Protein AF-A0A671FWG1-F1 (afdb_monomer_lite)

Organism: Rhinolophus ferrumequinum (NCBI:txid59479)

pLDDT: mean 94.03, std 15.93, range [24.78, 98.94]

InterPro domains:
  IPR006076 FAD dependent oxidoreductase [PF01266] (52-251)
  IPR006076 FAD dependent oxidoreductase [PF01266] (254-331)
  IPR006222 GCVT, N-terminal domain [PF01571] (396-667)
  IPR013977 Aminomethyltransferase, C-terminal domain [PF08669] (687-765)
  IPR027266 Aminomethyltransferase superfamily [G3DSA:3.30.1360.120] (391-651)
  IPR028896 Aminomethyltransferase-like [PTHR43757] (268-769)
  IPR029043 Glycine cleavage T-protein/YgfZ, C-terminal [SSF101790] (686-771)
  IPR032503 FAD dependent oxidoreductase, central domain [PF16350] (334-386)
  IPR036188 FAD/NAD(P)-binding domain superfamily [G3DSA:3.50.50.60] (45-146)
  IPR036188 FAD/NAD(P)-binding domain superfamily [G3DSA:3.50.50.60] (150-260)
  IPR036188 FAD/NAD(P)-binding domain superfamily [G3DSA:3.50.50.60] (279-376)
  IPR036188 FAD/NAD(P)-binding domain superfamily [SSF51905] (52-357)

Foldseek 3Di:
DDDDDDDDDDDDDDDDDDDDDDDDDDDDDDDDDDDPPVVPPPLPDDAQAAQEEEEAQFLQSLLLLLQLLVVPGARAEYAHQADHNLAQLQQDPFFQACDDLDACVNVLSVLLLVVLVCLCVQQVFDFAFDWLWDKDFDLDVLVLLLLLVSCLLPQPDPFDKDKAALVVVCVSPVQFDSPRTGIIIIGGRGTGTRSVSSSVSSNSSSVVSHYRYDPSWHFPDWDADPVQWIWTDTPVGIHIYNAYEYPDEDDSDWDPFDVPVCVVVVVVVCNGRVVSVVDDDPDGTRHDAFAFLQQAAAFADAFPHGRYTYGYHHPPCSSNNNSSSNQNSCCVVQVHGPFDDLVNHNVLADPQCDPQSGVQSRVVNVVCVDPRDFPPDDDDTSPQTPLEFPCCVVPVVFADFGDGSNYTFGAFGDDPPFDRDDDGDLWDDRCQVRLLVLLCCQAPFKAKGWPLLKWKKKKAFDCLLVLDCQQWQFHQDDAQFKDWTFGAALLQAGAAIWIWHRHDVRIIMIIGGNSCRSVVVRVSVVSCVVVVPGMDMDGCSSFKIKMKMHHPCSLVLQVVFFPDDPDCVRQPQRGWDWTGGVNFTWIWGQDDLLLGGIIITIHTSNCVVVNVVSSCVSRVVRVYYYGGPQSSQLSNQLQVHDHEVFLGHRNDHCVQSVNVVRGDLPDPHPHRNSVSVVVDVVVDDFKHKFKKWFADDTHEFAWSGFKADPHGGFWIWRGKDQNSVVRTIMTIIIGTPVQRDFQRWIWTSRSNDTIIMTTHPPNNDHRPVRVVVVVVVVVVVVD

Secondary structure (DSSP, 8-state):
-------------------------------------TTTSSSSPPPSEEEEEEE--SHHHHHHHHHHHHTT-SSEEEE-SSSTTTTTTTT---EE-S--SSSTHHHHHHHHHHHHHHHHHHHS-----B-S-EEEEE-SHHHHHHHHHHHHTTTTSS---EEE-HHHHHHH-TTS-GGG--EEEEETT-EE--HHHHHHHHHHHHHHTT-EEESS----EEEE-TTS-EEEEETTEEEEEEEEEE---S-SSPPPP--GGGHHHHHHHHHHSGGGGGPPP-----------TTS--EEEEPTTSTTEEEEE--TTHHHHHHHHHHHHHHHHHHSS-SS--GGG-GGG--TT--HHHHHHHHHHHHHTTTS---TT----TT-S-S---THHHHHTTTEEEEEETTEEEEEEEPPTTS--S----SS--TTHHHHHHHHHHHHHS-EEEE-TTSEEEEEESTTHHHHHHHHBSSPPPPTTEEEEEEEE-TTS-EEEEEEEEEEETTEEEEEE-GGGHHHHHHHHHHHHHHTT---EEEE-TTTEEEEEEESTTHHHHHHTT-SS--STTTS-TTBEEEEEETTEEEEEE---TTSSSEEEEEEEGGGHHHHHHHHHHHTGGGT-EE--HHHHHHHHHHTT---BTTTBSTT--TTTTT-TTT--TTSSS--TTHHHHHHHHHH--SEEEEEEEE--SS----S--EEEETTEEEEEEEEEEEETTTTEEEEEEEEEGGG-STT-EEEEEETTEEEEEEEEPSPSS--HHHHHHHHHHHHHTT-

Structure (mmCIF, N/CA/C/O backbone):
data_AF-A0A671FWG1-F1
#
_entry.id   AF-A0A671FWG1-F1
#
loop_
_atom_site.group_PDB
_atom_site.id
_atom_site.type_symbol
_atom_site.label_atom_id
_atom_site.label_alt_id
_atom_site.label_comp_id
_atom_site.label_asym_id
_atom_site.label_entity_id
_atom_site.label_seq_id
_atom_site.pdbx_PDB_ins_code
_atom_site.Cartn_x
_atom_site.Cartn_y
_atom_site.Cartn_z
_atom_site.occupancy
_atom_site.B_iso_or_equiv
_atom_site.auth_seq_id
_atom_site.auth_comp_id
_atom_site.auth_asym_id
_atom_site.auth_atom_id
_atom_site.pdbx_PDB_model_num
ATOM 1 N N . MET A 1 1 ? 52.563 37.081 -1.778 1.00 32.50 1 MET A N 1
ATOM 2 C CA . MET A 1 1 ? 53.332 37.822 -2.803 1.00 32.50 1 MET A CA 1
ATOM 3 C C . MET A 1 1 ? 52.577 37.741 -4.121 1.00 32.50 1 MET A C 1
ATOM 5 O O . MET A 1 1 ? 51.928 36.740 -4.376 1.00 32.50 1 MET A O 1
ATOM 9 N N . LEU A 1 2 ? 52.582 38.846 -4.861 1.00 27.58 2 LEU A N 1
ATOM 10 C CA . LEU A 1 2 ? 51.766 39.193 -6.030 1.00 27.58 2 LEU A CA 1
ATOM 11 C C . LEU A 1 2 ? 51.843 38.240 -7.249 1.00 27.58 2 LEU A C 1
ATOM 13 O O . LEU A 1 2 ? 52.952 37.905 -7.637 1.00 27.58 2 LEU A O 1
ATOM 17 N N . ARG A 1 3 ? 50.669 38.040 -7.902 1.00 24.78 3 ARG A N 1
ATOM 18 C CA . ARG A 1 3 ? 50.365 38.122 -9.370 1.00 24.78 3 ARG A CA 1
ATOM 19 C C . ARG A 1 3 ? 51.097 37.139 -10.318 1.00 24.78 3 ARG A C 1
ATOM 21 O O . ARG A 1 3 ? 52.240 36.815 -10.084 1.00 24.78 3 ARG A O 1
ATOM 28 N N . LEU A 1 4 ? 50.597 36.645 -11.458 1.00 28.91 4 LEU A N 1
ATOM 29 C CA . LEU A 1 4 ? 49.496 36.882 -12.417 1.00 28.91 4 LEU A CA 1
ATOM 30 C C . LEU A 1 4 ? 49.437 35.577 -13.269 1.00 28.91 4 LEU A C 1
ATOM 32 O O . LEU A 1 4 ? 50.477 34.979 -13.509 1.00 28.91 4 LEU A O 1
ATOM 36 N N . GLY A 1 5 ? 48.277 35.036 -13.653 1.00 27.02 5 GLY A N 1
ATOM 37 C CA . GLY A 1 5 ? 47.693 35.245 -14.990 1.00 27.02 5 GLY A CA 1
ATOM 38 C C . GLY A 1 5 ? 48.083 34.165 -16.025 1.00 27.02 5 GLY A C 1
ATOM 39 O O . GLY A 1 5 ? 49.162 34.235 -16.599 1.00 27.02 5 GLY A O 1
ATOM 40 N N . ALA A 1 6 ? 47.188 33.210 -16.319 1.00 27.92 6 ALA A N 1
ATOM 41 C CA . ALA A 1 6 ? 47.343 32.242 -17.415 1.00 27.92 6 ALA A CA 1
ATOM 42 C C . ALA A 1 6 ? 46.395 32.584 -18.582 1.00 27.92 6 ALA A C 1
ATOM 44 O O . ALA A 1 6 ? 45.171 32.558 -18.441 1.00 27.92 6 ALA A O 1
ATOM 45 N N . GLN A 1 7 ? 46.978 32.929 -19.733 1.00 27.88 7 GLN A N 1
ATOM 46 C CA . GLN A 1 7 ? 46.297 33.189 -21.003 1.00 27.88 7 GLN A CA 1
ATOM 47 C C . GLN A 1 7 ? 46.098 31.895 -21.807 1.00 27.88 7 GLN A C 1
ATOM 49 O O . GLN A 1 7 ? 47.001 31.072 -21.930 1.00 27.88 7 GLN A O 1
ATOM 54 N N . ARG A 1 8 ? 44.908 31.766 -22.408 1.00 26.94 8 ARG A N 1
ATOM 55 C CA . ARG A 1 8 ? 44.556 30.769 -23.431 1.00 26.94 8 ARG A CA 1
ATOM 56 C C . ARG A 1 8 ? 45.293 31.062 -24.742 1.00 26.94 8 ARG A C 1
ATOM 58 O O . ARG A 1 8 ? 45.239 32.193 -25.219 1.00 26.94 8 ARG A O 1
ATOM 65 N N . LEU A 1 9 ? 45.847 30.033 -25.385 1.00 28.62 9 LEU A N 1
ATOM 66 C CA . LEU A 1 9 ? 46.310 30.093 -26.776 1.00 28.62 9 LEU A CA 1
ATOM 67 C C . LEU A 1 9 ? 45.433 29.207 -27.672 1.00 28.62 9 LEU A C 1
ATOM 69 O O . LEU A 1 9 ? 45.286 28.009 -27.442 1.00 28.62 9 LEU A O 1
ATOM 73 N N . ARG A 1 10 ? 44.833 29.841 -28.689 1.00 28.81 10 ARG A N 1
ATOM 74 C CA . ARG A 1 10 ? 44.155 29.224 -29.839 1.00 28.81 10 ARG A CA 1
ATOM 75 C C . ARG A 1 10 ? 45.201 28.919 -30.916 1.00 28.81 10 ARG A C 1
ATOM 77 O O . ARG A 1 10 ? 46.004 29.792 -31.227 1.00 28.81 10 ARG A O 1
ATOM 84 N N . GLY A 1 11 ? 45.144 27.734 -31.522 1.00 25.72 11 GLY A N 1
ATOM 85 C CA . GLY A 1 11 ? 45.939 27.373 -32.700 1.00 25.72 11 GLY A CA 1
ATOM 86 C C . GLY A 1 11 ? 45.083 27.280 -33.967 1.00 25.72 11 GLY A C 1
ATOM 87 O O . GLY A 1 11 ? 43.998 26.705 -33.947 1.00 25.72 11 GLY A O 1
ATOM 88 N N . SER A 1 12 ? 45.566 27.863 -35.063 1.00 26.48 12 SER A N 1
ATOM 89 C CA . SER A 1 12 ? 45.169 27.662 -36.473 1.00 26.48 12 SER A CA 1
ATOM 90 C C . SER A 1 12 ? 46.218 28.375 -37.356 1.00 26.48 12 SER A C 1
ATOM 92 O O . SER A 1 12 ? 46.879 29.281 -36.855 1.00 26.48 12 SER A O 1
ATOM 94 N N . PRO A 1 13 ? 46.281 28.158 -38.682 1.00 37.28 13 PRO A N 1
ATOM 95 C CA . PRO A 1 13 ? 46.558 26.924 -39.429 1.00 37.28 13 PRO A CA 1
ATOM 96 C C . PRO A 1 13 ? 47.734 27.133 -40.429 1.00 37.28 13 PRO A C 1
ATOM 98 O O . PRO A 1 13 ? 48.120 28.266 -40.706 1.00 37.28 13 PRO A O 1
ATOM 101 N N . LEU A 1 14 ? 48.273 26.076 -41.054 1.00 27.78 14 LEU A N 1
ATOM 102 C CA . LEU A 1 14 ? 49.227 26.210 -42.176 1.00 27.78 14 LEU A CA 1
ATOM 103 C C . LEU A 1 14 ? 48.816 25.341 -43.384 1.00 27.78 14 LEU A C 1
ATOM 105 O O . LEU A 1 14 ? 48.599 24.140 -43.251 1.00 27.78 14 LEU A O 1
ATOM 109 N N . ARG A 1 15 ? 48.699 25.986 -44.560 1.00 30.08 15 ARG A N 1
ATOM 110 C CA . ARG A 1 15 ? 48.548 25.420 -45.926 1.00 30.08 15 ARG A CA 1
ATOM 111 C C . ARG A 1 15 ? 49.945 25.288 -46.568 1.00 30.08 15 ARG A C 1
ATOM 113 O O . ARG A 1 15 ? 50.741 26.197 -46.379 1.00 30.08 15 ARG A O 1
ATOM 120 N N . GLY A 1 16 ? 50.300 24.182 -47.240 1.00 27.27 16 GLY A N 1
ATOM 121 C CA . GLY A 1 16 ? 50.232 23.942 -48.710 1.00 27.27 16 GLY A CA 1
ATOM 122 C C . GLY A 1 16 ? 51.671 23.896 -49.291 1.00 27.27 16 GLY A C 1
ATOM 123 O O . GLY A 1 16 ? 52.507 24.622 -48.777 1.00 27.27 16 GLY A O 1
ATOM 124 N N . SER A 1 17 ? 52.121 23.112 -50.286 1.00 28.45 17 SER A N 1
ATOM 125 C CA . SER A 1 17 ? 51.541 22.347 -51.416 1.00 28.45 17 SER A CA 1
ATOM 126 C C . SER A 1 17 ? 52.666 21.418 -52.020 1.00 28.45 17 SER A C 1
ATOM 128 O O . SER A 1 17 ? 53.653 21.197 -51.326 1.00 28.45 17 SER A O 1
ATOM 130 N N . PRO A 1 18 ? 52.659 20.942 -53.295 1.00 42.25 18 PRO A N 1
ATOM 131 C CA . PRO A 1 18 ? 52.023 19.709 -53.806 1.00 42.25 18 PRO A CA 1
ATOM 132 C C . PRO A 1 18 ? 52.950 18.785 -54.661 1.00 42.25 18 PRO A C 1
ATOM 134 O O . PRO A 1 18 ? 53.963 19.235 -55.187 1.00 42.25 18 PRO A O 1
ATOM 137 N N . LEU A 1 19 ? 52.536 17.538 -54.954 1.00 28.11 19 LEU A N 1
ATOM 138 C CA . LEU A 1 19 ? 53.033 16.743 -56.103 1.00 28.11 19 LEU A CA 1
ATOM 139 C C . LEU A 1 19 ? 51.893 15.956 -56.799 1.00 28.11 19 LEU A C 1
ATOM 141 O O . LEU A 1 19 ? 50.887 15.622 -56.181 1.00 28.11 19 LEU A O 1
ATOM 145 N N . ARG A 1 20 ? 52.039 15.769 -58.122 1.00 31.14 20 ARG A N 1
ATOM 146 C CA . ARG A 1 20 ? 51.021 15.513 -59.175 1.00 31.14 20 ARG A CA 1
ATOM 147 C C . ARG A 1 20 ? 50.739 14.031 -59.527 1.00 31.14 20 ARG A C 1
ATOM 149 O O . ARG A 1 20 ? 51.661 13.230 -59.503 1.00 31.14 20 ARG A O 1
ATOM 156 N N . GLY A 1 21 ? 49.532 13.807 -60.094 1.00 27.22 21 GLY A N 1
ATOM 157 C CA . GLY A 1 21 ? 49.165 12.858 -61.188 1.00 27.22 21 GLY A CA 1
ATOM 158 C C . GLY A 1 21 ? 48.731 11.439 -60.775 1.00 27.22 21 GLY A C 1
ATOM 159 O O . GLY A 1 21 ? 49.380 10.863 -59.922 1.00 27.22 21 GLY A O 1
ATOM 160 N N . SER A 1 22 ? 47.716 10.740 -61.312 1.00 29.45 22 SER A N 1
ATOM 161 C CA . SER A 1 22 ? 46.635 10.912 -62.314 1.00 29.45 22 SER A CA 1
ATOM 162 C C . SER A 1 22 ? 45.631 9.730 -62.120 1.00 29.45 22 SER A C 1
ATOM 164 O O . SER A 1 22 ? 45.963 8.792 -61.397 1.00 29.45 22 SER A O 1
ATOM 166 N N . PRO A 1 23 ? 44.412 9.728 -62.710 1.00 37.12 23 PRO A N 1
ATOM 167 C CA . PRO A 1 23 ? 43.252 8.973 -62.210 1.00 37.12 23 PRO A CA 1
ATOM 168 C C . PRO A 1 23 ? 42.905 7.697 -63.006 1.00 37.12 23 PRO A C 1
ATOM 170 O O . PRO A 1 23 ? 42.986 7.678 -64.233 1.00 37.12 23 PRO A O 1
ATOM 173 N N . GLY A 1 24 ? 42.408 6.663 -62.317 1.00 27.03 24 GLY A N 1
ATOM 174 C CA . GLY A 1 24 ? 41.821 5.456 -62.914 1.00 27.03 24 GLY A CA 1
ATOM 175 C C . GLY A 1 24 ? 40.379 5.229 -62.445 1.00 27.03 24 GLY A C 1
ATOM 176 O O . GLY A 1 24 ? 40.141 4.964 -61.272 1.00 27.03 24 GLY A O 1
ATOM 177 N N . ARG A 1 25 ? 39.411 5.334 -63.367 1.00 32.31 25 ARG A N 1
ATOM 178 C CA . ARG A 1 25 ? 38.022 4.856 -63.198 1.00 32.31 25 ARG A CA 1
ATOM 179 C C . ARG A 1 25 ? 37.984 3.322 -63.198 1.00 32.31 25 ARG A C 1
ATOM 181 O O . ARG A 1 25 ? 38.739 2.717 -63.958 1.00 32.31 25 ARG A O 1
ATOM 188 N N . PRO A 1 26 ? 36.964 2.718 -62.567 1.00 32.28 26 PRO A N 1
ATOM 189 C CA . PRO A 1 26 ? 36.289 1.592 -63.203 1.00 32.28 26 PRO A CA 1
ATOM 190 C C . PRO A 1 26 ? 34.801 1.846 -63.461 1.00 32.28 26 PRO A C 1
ATOM 192 O O . PRO A 1 26 ? 34.149 2.696 -62.863 1.00 32.28 26 PRO A O 1
ATOM 195 N N . ARG A 1 27 ? 34.330 1.099 -64.455 1.00 28.30 27 ARG A N 1
ATOM 196 C CA . ARG A 1 27 ? 33.068 1.182 -65.186 1.00 28.30 27 ARG A CA 1
ATOM 197 C C . ARG A 1 27 ? 31.848 0.758 -64.366 1.00 28.30 27 ARG A C 1
ATOM 199 O O . ARG A 1 27 ? 31.920 -0.122 -63.518 1.00 28.30 27 ARG A O 1
ATOM 206 N N . SER A 1 28 ? 30.716 1.331 -64.761 1.00 29.72 28 SER A N 1
ATOM 207 C CA . SER A 1 28 ? 29.360 0.831 -64.551 1.00 29.72 28 SER A CA 1
ATOM 208 C C . SER A 1 28 ? 29.190 -0.612 -65.039 1.00 29.72 28 SER A C 1
ATOM 210 O O . SER A 1 28 ? 29.492 -0.901 -66.200 1.00 29.72 28 SER A O 1
ATOM 212 N N . VAL A 1 29 ? 28.609 -1.467 -64.198 1.00 30.55 29 VAL A N 1
ATOM 213 C CA . VAL A 1 29 ? 27.943 -2.701 -64.628 1.00 30.55 29 VAL A CA 1
ATOM 214 C C . VAL A 1 29 ? 26.536 -2.692 -64.043 1.00 30.55 29 VAL A C 1
ATOM 216 O O . VAL A 1 29 ? 26.338 -2.628 -62.833 1.00 30.55 29 VAL A O 1
ATOM 219 N N . SER A 1 30 ? 25.572 -2.675 -64.951 1.00 29.98 30 SER A N 1
ATOM 220 C CA . SER A 1 30 ? 24.143 -2.842 -64.737 1.00 29.98 30 SER A CA 1
ATOM 221 C C . SER A 1 30 ? 23.787 -4.305 -64.468 1.00 29.98 30 SER A C 1
ATOM 223 O O . SER A 1 30 ? 24.292 -5.182 -65.164 1.00 29.98 30 SER A O 1
ATOM 225 N N . GLY A 1 31 ? 22.817 -4.524 -63.578 1.00 28.70 31 GLY A N 1
ATOM 226 C CA . GLY A 1 31 ? 21.826 -5.595 -63.706 1.00 28.70 31 GLY A CA 1
ATOM 227 C C . GLY A 1 31 ? 22.206 -6.975 -63.168 1.00 28.70 31 GLY A C 1
ATOM 228 O O . GLY A 1 31 ? 22.786 -7.783 -63.881 1.00 28.70 31 GLY A O 1
ATOM 229 N N . CYS A 1 32 ? 21.740 -7.278 -61.956 1.00 27.09 32 CYS A N 1
ATOM 230 C CA . CYS A 1 32 ? 21.168 -8.583 -61.620 1.00 27.09 32 CYS A CA 1
ATOM 231 C C . CYS A 1 32 ? 20.040 -8.353 -60.608 1.00 27.09 32 CYS A C 1
ATOM 233 O O . CYS A 1 32 ? 20.265 -7.877 -59.496 1.00 27.09 32 CYS A O 1
ATOM 235 N N . GLU A 1 33 ? 18.822 -8.623 -61.062 1.00 31.56 33 GLU A N 1
ATOM 236 C CA . GLU A 1 33 ? 17.576 -8.555 -60.310 1.00 31.56 33 GLU A CA 1
ATOM 237 C C . GLU A 1 33 ? 17.505 -9.645 -59.229 1.00 31.56 33 GLU A C 1
ATOM 239 O O . GLU A 1 33 ? 17.920 -10.783 -59.436 1.00 31.56 33 GLU A O 1
ATOM 244 N N . GLY A 1 34 ? 16.920 -9.271 -58.090 1.00 32.44 34 GLY A N 1
ATOM 245 C CA . GLY A 1 34 ? 15.874 -10.038 -57.416 1.00 32.44 34 GLY A CA 1
ATOM 246 C C . GLY A 1 34 ? 16.157 -11.489 -57.028 1.00 32.44 34 GLY A C 1
ATOM 247 O O . GLY A 1 34 ? 15.792 -12.425 -57.734 1.00 32.44 34 GLY A O 1
ATOM 248 N N . LYS A 1 35 ? 16.587 -11.680 -55.780 1.00 29.11 35 LYS A N 1
ATOM 249 C CA . LYS A 1 35 ? 15.961 -12.694 -54.921 1.00 29.11 35 LYS A CA 1
ATOM 250 C C . LYS A 1 35 ? 15.473 -12.003 -53.658 1.00 29.11 35 LYS A C 1
ATOM 252 O O . LYS A 1 35 ? 16.204 -11.893 -52.677 1.00 29.11 35 LYS A O 1
ATOM 257 N N . ASP A 1 36 ? 14.241 -11.508 -53.726 1.00 35.56 36 ASP A N 1
ATOM 258 C CA . ASP A 1 36 ? 13.477 -11.111 -52.551 1.00 35.56 36 ASP A CA 1
ATOM 259 C C . ASP A 1 36 ? 13.400 -12.306 -51.605 1.00 35.56 36 ASP A C 1
ATOM 261 O O . ASP A 1 36 ? 12.866 -13.361 -51.947 1.00 35.56 36 ASP A O 1
ATOM 265 N N . ASN A 1 37 ? 13.973 -12.146 -50.417 1.00 33.09 37 ASN A N 1
ATOM 266 C CA . ASN A 1 37 ? 13.764 -13.061 -49.312 1.00 33.09 37 ASN A CA 1
ATOM 267 C C . ASN A 1 37 ? 12.416 -12.679 -48.666 1.00 33.09 37 ASN A C 1
ATOM 269 O O . ASN A 1 37 ? 12.342 -11.624 -48.025 1.00 33.09 37 ASN A O 1
ATOM 273 N N . PRO A 1 38 ? 11.339 -13.477 -48.812 1.00 35.44 38 PRO A N 1
ATOM 274 C CA . PRO A 1 38 ? 9.997 -13.076 -48.386 1.00 35.44 38 PRO A CA 1
ATOM 275 C C . PRO A 1 38 ? 9.856 -12.923 -46.862 1.00 35.44 38 PRO A C 1
ATOM 277 O O . PRO A 1 38 ? 8.860 -12.383 -46.390 1.00 35.44 38 PRO A O 1
ATOM 280 N N . HIS A 1 39 ? 10.854 -13.357 -46.086 1.00 36.25 39 HIS A N 1
ATOM 281 C CA . HIS A 1 39 ? 10.846 -13.267 -44.627 1.00 36.25 39 HIS A CA 1
ATOM 282 C C . HIS A 1 39 ? 11.370 -11.934 -44.061 1.00 36.25 39 HIS A C 1
ATOM 284 O O . HIS A 1 39 ? 11.046 -11.610 -42.925 1.00 36.25 39 HIS A O 1
ATOM 290 N N . LEU A 1 40 ? 12.107 -11.123 -44.834 1.00 37.28 40 LEU A N 1
ATOM 291 C CA . LEU A 1 40 ? 12.657 -9.835 -44.361 1.00 37.28 40 LEU A CA 1
ATOM 292 C C . LEU A 1 40 ? 11.721 -8.630 -44.597 1.00 37.28 40 LEU A C 1
ATOM 294 O O . LEU A 1 40 ? 11.914 -7.568 -44.004 1.00 37.28 40 LEU A O 1
ATOM 298 N N . SER A 1 41 ? 10.692 -8.764 -45.442 1.00 43.91 41 SER A N 1
ATOM 299 C CA . SER A 1 41 ? 9.839 -7.635 -45.858 1.00 43.91 41 SER A CA 1
ATOM 300 C C . SER A 1 41 ? 8.671 -7.332 -44.906 1.00 43.91 41 SER A C 1
ATOM 302 O O . SER A 1 41 ? 8.126 -6.227 -44.933 1.00 43.91 41 SER A O 1
ATOM 304 N N . ALA A 1 42 ? 8.292 -8.273 -44.034 1.00 49.06 42 ALA A N 1
ATOM 305 C CA . ALA A 1 42 ? 7.180 -8.092 -43.097 1.00 49.06 42 ALA A CA 1
ATOM 306 C C . ALA A 1 42 ? 7.577 -7.320 -41.821 1.00 49.06 42 ALA A C 1
ATOM 308 O O . ALA A 1 42 ? 6.769 -6.556 -41.297 1.00 49.06 42 ALA A O 1
ATOM 309 N N . GLU A 1 43 ? 8.822 -7.462 -41.348 1.00 48.25 43 GLU A N 1
ATOM 310 C CA . GLU A 1 43 ? 9.310 -6.842 -40.099 1.00 48.25 43 GLU A CA 1
ATOM 311 C C . GLU A 1 43 ? 9.535 -5.322 -40.201 1.00 48.25 43 GLU A C 1
ATOM 313 O O . GLU A 1 43 ? 9.639 -4.625 -39.192 1.00 48.25 43 GLU A O 1
ATOM 318 N N . THR A 1 44 ? 9.600 -4.770 -41.414 1.00 56.34 44 THR A N 1
ATOM 319 C CA . THR A 1 44 ? 9.916 -3.352 -41.652 1.00 56.34 44 THR A CA 1
ATOM 320 C C . THR A 1 44 ? 8.689 -2.472 -41.887 1.00 56.34 44 THR A C 1
ATOM 322 O O . THR A 1 44 ? 8.786 -1.248 -41.715 1.00 56.34 44 THR A O 1
ATOM 325 N N . ARG A 1 45 ? 7.532 -3.058 -42.227 1.00 72.62 45 ARG A N 1
ATOM 326 C CA . ARG A 1 45 ? 6.337 -2.312 -42.643 1.00 72.62 45 ARG A CA 1
ATOM 327 C C . ARG A 1 45 ? 5.666 -1.624 -41.451 1.00 72.62 45 ARG A C 1
ATOM 329 O O . ARG A 1 45 ? 5.349 -2.249 -40.444 1.00 72.62 45 ARG A O 1
ATOM 336 N N . TRP A 1 46 ? 5.466 -0.314 -41.577 1.00 88.00 46 TRP A N 1
ATOM 337 C CA . TRP A 1 46 ? 4.690 0.487 -40.631 1.00 88.00 46 TRP A CA 1
ATOM 338 C C . TRP A 1 46 ? 3.264 -0.062 -40.505 1.00 88.00 46 TRP A C 1
ATOM 340 O O . TRP A 1 46 ? 2.651 -0.403 -41.519 1.00 88.00 46 TRP A O 1
ATOM 350 N N . LYS A 1 47 ? 2.744 -0.126 -39.276 1.00 88.81 47 LYS A N 1
ATOM 351 C CA . LYS A 1 47 ? 1.338 -0.430 -39.000 1.00 88.81 47 LYS A CA 1
ATOM 352 C C . LYS A 1 47 ? 0.618 0.864 -38.642 1.00 88.81 47 LYS A C 1
ATOM 354 O O . LYS A 1 47 ? 1.072 1.598 -37.771 1.00 88.81 47 LYS A O 1
ATOM 359 N N . ASP A 1 48 ? -0.510 1.114 -39.291 1.00 93.00 48 ASP A N 1
ATOM 360 C CA . ASP A 1 48 ? -1.413 2.227 -38.990 1.00 93.00 48 ASP A CA 1
ATOM 361 C C . ASP A 1 48 ? -2.370 1.907 -37.825 1.00 93.00 48 ASP A C 1
ATOM 363 O O . ASP A 1 48 ? -3.017 2.809 -37.287 1.00 93.00 48 ASP A O 1
ATOM 367 N N . ARG A 1 49 ? -2.444 0.636 -37.400 1.00 96.69 49 ARG A N 1
ATOM 368 C CA . ARG A 1 49 ? -3.171 0.185 -36.205 1.00 96.69 49 ARG A CA 1
ATOM 369 C C . ARG A 1 49 ? -2.335 -0.733 -35.318 1.00 96.69 49 ARG A C 1
ATOM 371 O O . ARG A 1 49 ? -1.596 -1.581 -35.814 1.00 96.69 49 ARG A O 1
ATOM 378 N N . ALA A 1 50 ? -2.504 -0.581 -34.011 1.00 98.31 50 ALA A N 1
ATOM 379 C CA . ALA A 1 50 ? -1.867 -1.390 -32.985 1.00 98.31 50 ALA A CA 1
ATOM 380 C C . ALA A 1 50 ? -2.870 -1.750 -31.882 1.00 98.31 50 ALA A C 1
ATOM 382 O O . ALA A 1 50 ? -3.732 -0.949 -31.517 1.00 98.31 50 ALA A O 1
ATOM 383 N N . GLU A 1 51 ? -2.728 -2.939 -31.306 1.00 98.62 51 GLU A N 1
ATOM 384 C CA . GLU A 1 51 ? -3.472 -3.302 -30.098 1.00 98.62 51 GLU A CA 1
ATOM 385 C C . GLU A 1 51 ? -2.894 -2.545 -28.896 1.00 98.62 51 GLU A C 1
ATOM 387 O O . GLU A 1 51 ? -3.622 -1.930 -28.118 1.00 98.62 51 GLU A O 1
ATOM 392 N N . THR A 1 52 ? -1.565 -2.523 -28.786 1.00 98.88 52 THR A N 1
ATOM 393 C CA . THR A 1 52 ? -0.848 -1.812 -27.726 1.00 98.88 52 THR A CA 1
ATOM 394 C C . THR A 1 52 ? 0.372 -1.114 -28.303 1.00 98.88 52 THR A C 1
ATOM 396 O O . THR A 1 52 ? 1.212 -1.761 -28.931 1.00 98.88 52 THR A O 1
ATOM 399 N N . VAL A 1 53 ? 0.493 0.190 -28.043 1.00 98.88 53 VAL A N 1
ATOM 400 C CA . VAL A 1 53 ? 1.726 0.947 -28.301 1.00 98.88 53 VAL A CA 1
ATOM 401 C C . VAL A 1 53 ? 2.503 1.135 -27.007 1.00 98.88 53 VAL A C 1
ATOM 403 O O . VAL A 1 53 ? 1.961 1.632 -26.025 1.00 98.88 53 VAL A O 1
ATOM 406 N N . ILE A 1 54 ? 3.781 0.773 -27.008 1.00 98.94 54 ILE A N 1
ATOM 407 C CA . ILE A 1 54 ? 4.702 0.961 -25.883 1.00 98.94 54 ILE A CA 1
ATOM 408 C C . ILE A 1 54 ? 5.694 2.059 -26.258 1.00 98.94 54 ILE A C 1
ATOM 410 O O . ILE A 1 54 ? 6.347 1.981 -27.298 1.00 98.94 54 ILE A O 1
ATOM 414 N N . ILE A 1 55 ? 5.807 3.086 -25.422 1.00 98.81 55 ILE A N 1
ATOM 415 C CA . ILE A 1 55 ? 6.648 4.259 -25.668 1.00 98.81 55 ILE A CA 1
ATOM 416 C C . ILE A 1 55 ? 7.916 4.128 -24.823 1.00 98.81 55 ILE A C 1
ATOM 418 O O . ILE A 1 55 ? 7.853 4.289 -23.606 1.00 98.81 55 ILE A O 1
ATOM 422 N N . GLY A 1 56 ? 9.053 3.852 -25.467 1.00 98.44 56 GLY A N 1
ATOM 423 C CA . GLY A 1 56 ? 10.367 3.715 -24.829 1.00 98.44 56 GLY A CA 1
ATOM 424 C C . GLY A 1 56 ? 11.001 2.331 -25.012 1.00 98.44 56 GLY A C 1
ATOM 425 O O . GLY A 1 56 ? 10.434 1.309 -24.635 1.00 98.44 56 GLY A O 1
ATOM 426 N N . GLY A 1 57 ? 12.217 2.305 -25.560 1.00 98.38 57 GLY A N 1
ATOM 427 C CA . GLY A 1 57 ? 13.014 1.108 -25.857 1.00 98.38 57 GLY A CA 1
ATOM 428 C C . GLY A 1 57 ? 14.061 0.753 -24.801 1.00 98.38 57 GLY A C 1
ATOM 429 O O . GLY A 1 57 ? 15.055 0.099 -25.120 1.00 98.38 57 GLY A O 1
ATOM 430 N N . GLY A 1 58 ? 13.882 1.200 -23.556 1.00 98.56 58 GLY A N 1
ATOM 431 C CA . GLY A 1 58 ? 14.660 0.700 -22.417 1.00 98.56 58 GLY A CA 1
ATOM 432 C C . GLY A 1 58 ? 14.257 -0.729 -22.028 1.00 98.56 58 GLY A C 1
ATOM 433 O O . GLY A 1 58 ? 13.258 -1.257 -22.523 1.00 98.56 58 GLY A O 1
ATOM 434 N N . CYS A 1 59 ? 14.997 -1.344 -21.100 1.00 98.69 59 CYS A N 1
ATOM 435 C CA . CYS A 1 59 ? 14.755 -2.731 -20.668 1.00 98.69 59 CYS A CA 1
ATOM 436 C C . CYS A 1 59 ? 13.300 -3.006 -20.239 1.00 98.69 59 CYS A C 1
ATOM 438 O O . CYS A 1 59 ? 12.753 -4.056 -20.565 1.00 98.69 59 CYS A O 1
ATOM 440 N N . VAL A 1 60 ? 12.640 -2.054 -19.570 1.00 98.81 60 VAL A N 1
ATOM 441 C CA . VAL A 1 60 ? 11.247 -2.193 -19.111 1.00 98.81 60 VAL A CA 1
ATOM 442 C C . VAL A 1 60 ? 10.258 -2.237 -20.279 1.00 98.81 60 VAL A C 1
ATOM 444 O O . VAL A 1 60 ? 9.428 -3.143 -20.344 1.00 98.81 60 VAL A O 1
ATOM 447 N N . GLY A 1 61 ? 10.349 -1.290 -21.219 1.00 98.81 61 GLY A N 1
ATOM 448 C CA . GLY A 1 61 ? 9.448 -1.242 -22.375 1.00 98.81 61 GLY A CA 1
ATOM 449 C C . GLY A 1 61 ? 9.600 -2.475 -23.266 1.00 98.81 61 GLY A C 1
ATOM 450 O O . GLY A 1 61 ? 8.609 -3.076 -23.683 1.00 98.81 61 GLY A O 1
ATOM 451 N N . VAL A 1 62 ? 10.842 -2.919 -23.479 1.00 98.94 62 VAL A N 1
ATOM 452 C CA . VAL A 1 62 ? 11.132 -4.144 -24.236 1.00 98.94 62 VAL A CA 1
ATOM 453 C C . VAL A 1 62 ? 10.652 -5.395 -23.489 1.00 98.94 62 VAL A C 1
ATOM 455 O O . VAL A 1 62 ? 10.080 -6.286 -24.115 1.00 98.94 62 VAL A O 1
ATOM 458 N N . SER A 1 63 ? 10.806 -5.453 -22.162 1.00 98.94 63 SER A N 1
ATOM 459 C CA . SER A 1 63 ? 10.277 -6.551 -21.340 1.00 98.94 63 SER A CA 1
ATOM 460 C C . SER A 1 63 ? 8.757 -6.677 -21.457 1.00 98.94 63 SER A C 1
ATOM 462 O O . SER A 1 63 ? 8.234 -7.781 -21.618 1.00 98.94 63 SER A O 1
ATOM 464 N N . LEU A 1 64 ? 8.027 -5.559 -21.428 1.00 98.94 64 LEU A N 1
ATOM 465 C CA . LEU A 1 64 ? 6.578 -5.576 -21.616 1.00 98.94 64 LEU A CA 1
ATOM 466 C C . LEU A 1 64 ? 6.189 -6.050 -23.021 1.00 98.94 64 LEU A C 1
ATOM 468 O O . LEU A 1 64 ? 5.285 -6.873 -23.159 1.00 98.94 64 LEU A O 1
ATOM 472 N N . ALA A 1 65 ? 6.884 -5.569 -24.058 1.00 98.94 65 ALA A N 1
ATOM 473 C CA . ALA A 1 65 ? 6.645 -6.001 -25.435 1.00 98.94 65 ALA A CA 1
ATOM 474 C C . ALA A 1 65 ? 6.849 -7.515 -25.593 1.00 98.94 65 ALA A C 1
ATOM 476 O O . ALA A 1 65 ? 6.018 -8.191 -26.201 1.00 98.94 65 ALA A O 1
ATOM 477 N N . TYR A 1 66 ? 7.925 -8.042 -25.000 1.00 98.94 66 TYR A N 1
ATOM 478 C CA . TYR A 1 66 ? 8.219 -9.471 -24.947 1.00 98.94 66 TYR A CA 1
ATOM 479 C C . TYR A 1 66 ? 7.080 -10.256 -24.287 1.00 98.94 66 TYR A C 1
ATOM 481 O O . TYR A 1 66 ? 6.578 -11.204 -24.888 1.00 98.94 66 TYR A O 1
ATOM 489 N N . HIS A 1 67 ? 6.628 -9.852 -23.096 1.00 98.94 67 HIS A N 1
ATOM 490 C CA . HIS A 1 67 ? 5.598 -10.589 -22.362 1.00 98.94 67 HIS A CA 1
ATOM 491 C C . HIS A 1 67 ? 4.229 -10.544 -23.044 1.00 98.94 67 HIS A C 1
ATOM 493 O O . HIS A 1 67 ? 3.601 -11.593 -23.184 1.00 98.94 67 HIS A O 1
ATOM 499 N N . LEU A 1 68 ? 3.793 -9.375 -23.530 1.00 98.88 68 LEU A N 1
ATOM 500 C CA . LEU A 1 68 ? 2.515 -9.241 -24.236 1.00 98.88 68 LEU A CA 1
ATOM 501 C C . LEU A 1 68 ? 2.486 -10.110 -25.498 1.00 98.88 68 LEU A C 1
ATOM 503 O O . LEU A 1 68 ? 1.536 -10.865 -25.711 1.00 98.88 68 LEU A O 1
ATOM 507 N N . ALA A 1 69 ? 3.541 -10.042 -26.317 1.00 98.81 69 ALA A N 1
ATOM 508 C CA . ALA A 1 69 ? 3.625 -10.828 -27.543 1.00 98.81 69 ALA A CA 1
ATOM 509 C C . ALA A 1 69 ? 3.738 -12.332 -27.248 1.00 98.81 69 ALA A C 1
ATOM 511 O O . ALA A 1 69 ? 3.031 -13.131 -27.862 1.00 98.81 69 ALA A O 1
ATOM 512 N N . LYS A 1 70 ? 4.557 -12.728 -26.261 1.00 98.75 70 LYS A N 1
ATOM 513 C CA . LYS A 1 70 ? 4.691 -14.129 -25.821 1.00 98.75 70 LYS A CA 1
ATOM 514 C C . LYS A 1 70 ? 3.374 -14.702 -25.296 1.00 98.75 70 LYS A C 1
ATOM 516 O O . LYS A 1 70 ? 3.080 -15.870 -25.534 1.00 98.75 70 LYS A O 1
ATOM 521 N N . ALA A 1 71 ? 2.564 -13.883 -24.628 1.00 98.62 71 ALA A N 1
ATOM 522 C CA . ALA A 1 71 ? 1.224 -14.247 -24.173 1.00 98.62 71 ALA A CA 1
ATOM 523 C C . ALA A 1 71 ? 0.167 -14.245 -25.300 1.00 98.62 71 ALA A C 1
ATOM 525 O O . ALA A 1 71 ? -0.996 -14.563 -25.057 1.00 98.62 71 ALA A O 1
ATOM 526 N N . GLY A 1 72 ? 0.560 -13.928 -26.538 1.00 98.50 72 GLY A N 1
ATOM 527 C CA . GLY A 1 72 ? -0.276 -14.048 -27.730 1.00 98.50 72 GLY A CA 1
ATOM 528 C C . GLY A 1 72 ? -0.968 -12.760 -28.175 1.00 98.50 72 GLY A C 1
ATOM 529 O O . GLY A 1 72 ? -1.720 -12.809 -29.153 1.00 98.50 72 GLY A O 1
ATOM 530 N N . MET A 1 73 ? -0.713 -11.614 -27.527 1.00 98.69 73 MET A N 1
ATOM 531 C CA . MET A 1 73 ? -1.242 -10.328 -27.990 1.00 98.69 73 MET A CA 1
ATOM 532 C C . MET A 1 73 ? -0.718 -10.024 -29.397 1.00 98.69 73 MET A C 1
ATOM 534 O O . MET A 1 73 ? 0.489 -9.994 -29.641 1.00 98.69 73 MET A O 1
ATOM 538 N N . LYS A 1 74 ? -1.636 -9.788 -30.335 1.00 97.62 74 LYS A N 1
ATOM 539 C CA . LYS A 1 74 ? -1.300 -9.353 -31.694 1.00 97.62 74 LYS A CA 1
ATOM 540 C C . LYS A 1 74 ? -1.057 -7.851 -31.726 1.00 97.62 74 LYS A C 1
ATOM 542 O O . LYS A 1 74 ? -1.499 -7.128 -30.847 1.00 97.62 74 LYS A O 1
ATOM 547 N N . ASP A 1 75 ? -0.335 -7.398 -32.747 1.00 97.62 75 ASP A N 1
ATOM 548 C CA . ASP A 1 75 ? -0.158 -5.972 -33.045 1.00 97.62 75 ASP A CA 1
ATOM 549 C C . ASP A 1 75 ? 0.391 -5.136 -31.875 1.00 97.62 75 ASP A C 1
ATOM 551 O O . ASP A 1 75 ? 0.012 -3.981 -31.681 1.00 97.62 75 ASP A O 1
ATOM 555 N N . VAL A 1 76 ? 1.327 -5.721 -31.120 1.00 98.75 76 VAL A N 1
ATOM 556 C CA . VAL A 1 76 ? 2.169 -5.002 -30.156 1.00 98.75 76 VAL A CA 1
ATOM 557 C C . VAL A 1 76 ? 3.205 -4.192 -30.930 1.00 98.75 76 VAL A C 1
ATOM 559 O O . VAL A 1 76 ? 3.983 -4.756 -31.705 1.00 98.75 76 VAL A O 1
ATOM 562 N N . VAL A 1 77 ? 3.228 -2.877 -30.721 1.00 98.75 77 VAL A N 1
ATOM 563 C CA . VAL A 1 77 ? 4.186 -1.966 -31.357 1.00 98.75 77 VAL A CA 1
ATOM 564 C C . VAL A 1 77 ? 4.959 -1.210 -30.284 1.00 98.75 77 VAL A C 1
ATOM 566 O O . VAL A 1 77 ? 4.369 -0.560 -29.431 1.00 98.75 77 VAL A O 1
ATOM 569 N N . LEU A 1 78 ? 6.286 -1.266 -30.329 1.00 98.81 78 LEU A N 1
ATOM 570 C CA . LEU A 1 78 ? 7.156 -0.453 -29.484 1.00 98.81 78 LEU A CA 1
ATOM 571 C C . LEU A 1 78 ? 7.776 0.662 -30.322 1.00 98.81 78 LEU A C 1
ATOM 573 O O . LEU A 1 78 ? 8.347 0.406 -31.384 1.00 98.81 78 LEU A O 1
ATOM 577 N N . LEU A 1 79 ? 7.684 1.888 -29.816 1.00 98.69 79 LEU A N 1
ATOM 578 C CA . LEU A 1 79 ? 8.236 3.092 -30.419 1.00 98.69 79 LEU A CA 1
ATOM 579 C C . LEU A 1 79 ? 9.365 3.626 -29.541 1.00 98.69 79 LEU A C 1
ATOM 581 O O . LEU A 1 79 ? 9.147 3.986 -28.383 1.00 98.69 79 LEU A O 1
ATOM 585 N N . GLU A 1 80 ? 10.572 3.679 -30.095 1.00 98.44 80 GLU A N 1
ATOM 586 C CA . GLU A 1 80 ? 11.752 4.203 -29.408 1.00 98.44 80 GLU A CA 1
ATOM 587 C C . GLU A 1 80 ? 12.312 5.420 -30.147 1.00 98.44 80 GLU A C 1
ATOM 589 O O . GLU A 1 80 ? 12.454 5.427 -31.370 1.00 98.44 80 GLU A O 1
ATOM 594 N N . LYS A 1 81 ? 12.636 6.469 -29.384 1.00 97.88 81 LYS A N 1
ATOM 595 C CA . LYS A 1 81 ? 13.102 7.764 -29.889 1.00 97.88 81 LYS A CA 1
ATOM 596 C C . LYS A 1 81 ? 14.353 7.652 -30.757 1.00 97.88 81 LYS A C 1
ATOM 598 O O . LYS A 1 81 ? 14.436 8.347 -31.767 1.00 97.88 81 LYS A O 1
ATOM 603 N N . SER A 1 82 ? 15.317 6.829 -30.360 1.00 96.88 82 SER A N 1
ATOM 604 C CA . SER A 1 82 ? 16.613 6.713 -31.029 1.00 96.88 82 SER A CA 1
ATOM 605 C C . SER A 1 82 ? 16.992 5.264 -31.310 1.00 96.88 82 SER A C 1
ATOM 607 O O . SER A 1 82 ? 16.888 4.810 -32.444 1.00 96.88 82 SER A O 1
ATOM 609 N N . GLU A 1 83 ? 17.399 4.542 -30.277 1.00 97.62 83 GLU A N 1
ATOM 610 C CA . GLU A 1 83 ? 17.841 3.155 -30.309 1.00 97.62 83 GLU A CA 1
ATOM 611 C C . GLU A 1 83 ? 17.493 2.507 -28.967 1.00 97.62 83 GLU A C 1
ATOM 613 O O . GLU A 1 83 ? 17.283 3.193 -27.962 1.00 97.62 83 GLU A O 1
ATOM 618 N N . LEU A 1 84 ? 17.412 1.181 -28.940 1.00 98.44 84 LEU A N 1
ATOM 619 C CA . LEU A 1 84 ? 17.144 0.461 -27.699 1.00 98.44 84 LEU A CA 1
ATOM 620 C C . LEU A 1 84 ? 18.243 0.745 -26.668 1.00 98.44 84 LEU A C 1
ATOM 622 O O . LEU A 1 84 ? 19.388 0.998 -27.030 1.00 98.44 84 LEU A O 1
ATOM 626 N N . THR A 1 85 ? 17.904 0.670 -25.381 1.00 98.06 85 THR A N 1
ATOM 627 C CA . THR A 1 85 ? 18.793 0.925 -24.225 1.00 98.06 85 THR A CA 1
ATOM 628 C C . THR A 1 85 ? 19.245 2.372 -24.010 1.00 98.06 85 THR A C 1
ATOM 630 O O . THR A 1 85 ? 19.740 2.667 -22.924 1.00 98.06 85 THR A O 1
ATOM 633 N N . ALA A 1 86 ? 19.011 3.280 -24.964 1.00 96.19 86 ALA A N 1
ATOM 634 C CA . ALA A 1 86 ? 19.581 4.631 -24.997 1.00 96.19 86 ALA A CA 1
ATOM 635 C C . ALA A 1 86 ? 19.288 5.534 -23.783 1.00 96.19 86 ALA A C 1
ATOM 637 O O . ALA A 1 86 ? 19.945 6.558 -23.636 1.00 96.19 86 ALA A O 1
ATOM 638 N N . GLY A 1 87 ? 18.305 5.199 -22.943 1.00 95.56 87 GLY A N 1
ATOM 639 C CA . GLY A 1 87 ? 18.066 5.874 -21.660 1.00 95.56 87 GLY A CA 1
ATOM 640 C C . GLY A 1 87 ? 19.003 5.382 -20.548 1.00 95.56 87 GLY A C 1
ATOM 641 O O . GLY A 1 87 ? 20.143 5.009 -20.794 1.00 95.56 87 GLY A O 1
ATOM 642 N N . SER A 1 88 ? 18.499 5.266 -19.317 1.00 96.12 88 SER A N 1
ATOM 643 C CA . SER A 1 88 ? 19.287 4.769 -18.173 1.00 96.12 88 SER A CA 1
ATOM 644 C C . SER A 1 88 ? 19.801 3.327 -18.287 1.00 96.12 88 SER A C 1
ATOM 646 O O . SER A 1 88 ? 20.655 2.906 -17.516 1.00 96.12 88 SER A O 1
ATOM 648 N N . THR A 1 89 ? 19.258 2.530 -19.211 1.00 97.94 89 THR A N 1
ATOM 649 C CA . THR A 1 89 ? 19.537 1.088 -19.273 1.00 97.94 89 THR A CA 1
ATOM 650 C C . THR A 1 89 ? 20.997 0.792 -19.616 1.00 97.94 89 THR A C 1
ATOM 652 O O . THR A 1 89 ? 21.594 -0.041 -18.946 1.00 97.94 89 THR A O 1
ATOM 655 N N . TRP A 1 90 ? 21.585 1.458 -20.616 1.00 96.56 90 TRP A N 1
ATOM 656 C CA . TRP A 1 90 ? 22.912 1.087 -21.133 1.00 96.56 90 TRP A CA 1
ATOM 657 C C . TRP A 1 90 ? 24.058 1.268 -20.127 1.00 96.56 90 TRP A C 1
ATOM 659 O O . TRP A 1 90 ? 25.051 0.555 -20.209 1.00 96.56 90 TRP A O 1
ATOM 669 N N . HIS A 1 91 ? 23.935 2.216 -19.193 1.00 95.56 91 HIS A N 1
ATOM 670 C CA . HIS A 1 91 ? 24.992 2.548 -18.231 1.00 95.56 91 HIS A CA 1
ATOM 671 C C . HIS A 1 91 ? 24.738 1.983 -16.829 1.00 95.56 91 HIS A C 1
ATOM 673 O O . HIS A 1 91 ? 25.461 2.316 -15.889 1.00 95.56 91 HIS A O 1
ATOM 679 N N . ALA A 1 92 ? 23.692 1.171 -16.655 1.00 96.50 92 ALA A N 1
ATOM 680 C CA . ALA A 1 92 ? 23.394 0.571 -15.365 1.00 96.50 92 ALA A CA 1
ATOM 681 C C . ALA A 1 92 ? 24.498 -0.420 -14.953 1.00 96.50 92 ALA A C 1
ATOM 683 O O . ALA A 1 92 ? 25.029 -1.159 -15.775 1.00 96.50 92 ALA A O 1
ATOM 684 N N . ALA A 1 93 ? 24.789 -0.498 -13.652 1.00 97.62 93 ALA A N 1
ATOM 685 C CA . ALA A 1 93 ? 25.764 -1.453 -13.113 1.00 97.62 93 ALA A CA 1
ATOM 686 C C . ALA A 1 93 ? 25.301 -2.925 -13.188 1.00 97.62 93 ALA A C 1
ATOM 688 O O . ALA A 1 93 ? 26.088 -3.833 -12.945 1.00 97.62 93 ALA A O 1
ATOM 689 N N . GLY A 1 94 ? 24.020 -3.171 -13.492 1.00 98.06 94 GLY A N 1
ATOM 690 C CA . GLY A 1 94 ? 23.511 -4.515 -13.768 1.00 98.06 94 GLY A CA 1
ATOM 691 C C . GLY A 1 94 ? 23.179 -5.378 -12.549 1.00 98.06 94 GLY A C 1
ATOM 692 O O . GLY A 1 94 ? 22.848 -6.547 -12.725 1.00 98.06 94 GLY A O 1
ATOM 693 N N . LEU A 1 95 ? 23.237 -4.848 -11.322 1.00 98.81 95 LEU A N 1
ATOM 694 C CA . LEU A 1 95 ? 22.931 -5.627 -10.114 1.00 98.81 95 LEU A CA 1
ATOM 695 C C . LEU A 1 95 ? 21.482 -6.142 -10.131 1.00 98.81 95 LEU A C 1
ATOM 697 O O . LEU A 1 95 ? 20.529 -5.395 -10.359 1.00 98.81 95 LEU A O 1
ATOM 701 N N . THR A 1 96 ? 21.337 -7.435 -9.863 1.00 98.69 96 THR A N 1
ATOM 702 C CA . THR A 1 96 ? 20.088 -8.194 -9.896 1.00 98.69 96 THR A CA 1
ATOM 703 C C . THR A 1 96 ? 20.051 -9.165 -8.723 1.00 98.69 96 THR A C 1
ATOM 705 O O . THR A 1 96 ? 20.576 -10.267 -8.806 1.00 98.69 96 THR A O 1
ATOM 708 N N . THR A 1 97 ? 19.431 -8.747 -7.617 1.00 98.88 97 THR A N 1
ATOM 709 C CA . THR A 1 97 ? 19.315 -9.555 -6.393 1.00 98.88 97 THR A CA 1
ATOM 710 C C . THR A 1 97 ? 17.882 -10.014 -6.141 1.00 98.88 97 THR A C 1
ATOM 712 O O . THR A 1 97 ? 16.941 -9.277 -6.432 1.00 98.88 97 THR A O 1
ATOM 715 N N . TYR A 1 98 ? 17.692 -11.198 -5.556 1.00 98.88 98 TYR A N 1
ATOM 716 C CA . TYR A 1 98 ? 16.400 -11.639 -5.026 1.00 98.88 98 TYR A CA 1
ATOM 717 C C . TYR A 1 98 ? 15.938 -10.801 -3.826 1.00 98.88 98 TYR A C 1
ATOM 719 O O . TYR A 1 98 ? 14.742 -10.775 -3.522 1.00 98.88 98 TYR A O 1
ATOM 727 N N . PHE A 1 99 ? 16.863 -10.129 -3.131 1.00 98.88 99 PHE A N 1
ATOM 728 C CA . PHE A 1 99 ? 16.537 -9.314 -1.970 1.00 98.88 99 PHE A CA 1
ATOM 729 C C . PHE A 1 99 ? 15.657 -8.121 -2.351 1.00 98.88 99 PHE A C 1
ATOM 731 O O . PHE A 1 99 ? 15.987 -7.326 -3.231 1.00 98.88 99 PHE A O 1
ATOM 738 N N . HIS A 1 100 ? 14.586 -7.933 -1.586 1.00 98.81 100 HIS A N 1
ATOM 739 C CA . HIS A 1 100 ? 13.837 -6.685 -1.530 1.00 98.81 100 HIS A CA 1
ATOM 740 C C . HIS A 1 100 ? 13.311 -6.480 -0.094 1.00 98.81 100 HIS A C 1
ATOM 742 O O . HIS A 1 100 ? 12.850 -7.459 0.507 1.00 98.81 100 HIS A O 1
ATOM 748 N N . PRO A 1 101 ? 13.354 -5.256 0.480 1.00 98.50 101 PRO A N 1
ATOM 749 C CA . PRO A 1 101 ? 12.922 -5.007 1.866 1.00 98.50 101 PRO A CA 1
ATOM 750 C C . PRO A 1 101 ? 11.392 -5.034 2.060 1.00 98.50 101 PRO A C 1
ATOM 752 O O . PRO A 1 101 ? 10.894 -5.317 3.153 1.00 98.50 101 PRO A O 1
ATOM 755 N N . GLY A 1 102 ? 10.637 -4.732 0.999 1.00 98.06 102 GLY A N 1
ATOM 756 C CA . GLY A 1 102 ? 9.176 -4.871 0.928 1.00 98.06 102 GLY A CA 1
ATOM 757 C C . GLY A 1 102 ? 8.704 -6.329 0.823 1.00 98.06 102 GLY A C 1
ATOM 758 O O . GLY A 1 102 ? 9.489 -7.251 1.027 1.00 98.06 102 GLY A O 1
ATOM 759 N N . ILE A 1 103 ? 7.425 -6.529 0.490 1.00 98.75 103 ILE A N 1
ATOM 760 C CA . ILE A 1 103 ? 6.768 -7.849 0.478 1.00 98.75 103 ILE A CA 1
ATOM 761 C C . ILE A 1 103 ? 6.593 -8.367 -0.953 1.00 98.75 103 ILE A C 1
ATOM 763 O O . ILE A 1 103 ? 7.449 -9.109 -1.434 1.00 98.75 103 ILE A O 1
ATOM 767 N N . ASN A 1 104 ? 5.570 -7.917 -1.685 1.00 98.69 104 ASN A N 1
ATOM 768 C CA . ASN A 1 104 ? 5.242 -8.481 -2.999 1.00 98.69 104 ASN A CA 1
ATOM 769 C C . ASN A 1 104 ? 6.253 -8.109 -4.095 1.00 98.69 104 ASN A C 1
ATOM 771 O O . ASN A 1 104 ? 6.420 -8.847 -5.066 1.00 98.69 104 ASN A O 1
ATOM 775 N N . LEU A 1 105 ? 7.054 -7.059 -3.903 1.00 98.75 105 LEU A N 1
ATOM 776 C CA . LEU A 1 105 ? 8.223 -6.785 -4.749 1.00 98.75 105 LEU A CA 1
ATOM 777 C C . LEU A 1 105 ? 9.285 -7.903 -4.729 1.00 98.75 105 LEU A C 1
ATOM 779 O O . LEU A 1 105 ? 9.992 -8.070 -5.724 1.00 98.75 105 LEU A O 1
ATOM 783 N N . LYS A 1 106 ? 9.345 -8.751 -3.686 1.00 98.88 106 LYS A N 1
ATOM 784 C CA . LYS A 1 106 ? 10.174 -9.975 -3.710 1.00 98.88 106 LYS A CA 1
ATOM 785 C C . LYS A 1 106 ? 9.781 -10.877 -4.883 1.00 98.88 106 LYS A C 1
ATOM 787 O O . LYS A 1 106 ? 10.645 -11.469 -5.526 1.00 98.88 106 LYS A O 1
ATOM 792 N N . LYS A 1 107 ? 8.485 -10.939 -5.213 1.00 98.88 107 LYS A N 1
ATOM 793 C CA . LYS A 1 107 ? 7.981 -11.697 -6.361 1.00 98.88 107 LYS A CA 1
ATOM 794 C C . LYS A 1 107 ? 8.407 -11.086 -7.695 1.00 98.88 107 LYS A C 1
ATOM 796 O O . LYS A 1 107 ? 8.731 -11.835 -8.610 1.00 98.88 107 LYS A O 1
ATOM 801 N N . ILE A 1 108 ? 8.459 -9.758 -7.805 1.00 98.94 108 ILE A N 1
ATOM 802 C CA . ILE A 1 108 ? 8.968 -9.080 -9.008 1.00 98.94 108 ILE A CA 1
ATOM 803 C C . ILE A 1 108 ? 10.438 -9.431 -9.246 1.00 98.94 108 ILE A C 1
ATOM 805 O O . ILE A 1 108 ? 10.795 -9.824 -10.354 1.00 98.94 108 ILE A O 1
ATOM 809 N N . HIS A 1 109 ? 11.271 -9.351 -8.207 1.00 98.94 109 HIS A N 1
ATOM 810 C CA . HIS A 1 109 ? 12.682 -9.736 -8.294 1.00 98.94 109 HIS A CA 1
ATOM 811 C C . HIS A 1 109 ? 12.834 -11.211 -8.671 1.00 98.94 109 HIS A C 1
ATOM 813 O O . HIS A 1 109 ? 13.604 -11.554 -9.569 1.00 98.94 109 HIS A O 1
ATOM 819 N N . TYR A 1 110 ? 12.052 -12.077 -8.021 1.00 98.88 110 TYR A N 1
ATOM 820 C CA . TYR A 1 110 ? 12.049 -13.506 -8.293 1.00 98.88 110 TYR A CA 1
ATOM 821 C C . TYR A 1 110 ? 11.693 -13.812 -9.751 1.00 98.88 110 TYR A C 1
ATOM 823 O O . TYR A 1 110 ? 12.443 -14.503 -10.439 1.00 98.88 110 TYR A O 1
ATOM 831 N N . ASP A 1 111 ? 10.582 -13.261 -10.245 1.00 98.88 111 ASP A N 1
ATOM 832 C CA . ASP A 1 111 ? 10.116 -13.491 -11.612 1.00 98.88 111 ASP A CA 1
ATOM 833 C C . ASP A 1 111 ? 11.114 -12.929 -12.647 1.00 98.88 111 ASP A C 1
ATOM 835 O O . ASP A 1 111 ? 11.321 -13.558 -13.686 1.00 98.88 111 ASP A O 1
ATOM 839 N N . SER A 1 112 ? 11.792 -11.807 -12.358 1.00 98.94 112 SER A N 1
ATOM 840 C CA . SER A 1 112 ? 12.886 -11.292 -13.196 1.00 98.94 112 SER A CA 1
ATOM 841 C C . SER A 1 112 ? 14.054 -12.265 -13.283 1.00 98.94 112 SER A C 1
ATOM 843 O O . SER A 1 112 ? 14.449 -12.638 -14.383 1.00 98.94 112 SER A O 1
ATOM 845 N N . ILE A 1 113 ? 14.595 -12.712 -12.148 1.00 98.88 113 ILE A N 1
ATOM 846 C CA . ILE A 1 113 ? 15.764 -13.599 -12.145 1.00 98.88 113 ILE A CA 1
ATOM 847 C C . ILE A 1 113 ? 15.427 -14.926 -12.836 1.00 98.88 113 ILE A C 1
ATOM 849 O O . ILE A 1 113 ? 16.182 -15.386 -13.692 1.00 98.88 113 ILE A O 1
ATOM 853 N N . LYS A 1 114 ? 14.244 -15.493 -12.566 1.00 98.75 114 LYS A N 1
ATOM 854 C CA . LYS A 1 114 ? 13.780 -16.726 -13.225 1.00 98.75 114 LYS A CA 1
ATOM 855 C C . LYS A 1 114 ? 13.524 -16.581 -14.718 1.00 98.75 114 LYS A C 1
ATOM 857 O O . LYS A 1 114 ? 13.570 -17.584 -15.433 1.00 98.75 114 LYS A O 1
ATOM 862 N N . LEU A 1 115 ? 13.235 -15.375 -15.195 1.00 98.81 115 LEU A N 1
ATOM 863 C CA . LEU A 1 115 ? 13.211 -15.085 -16.621 1.00 98.81 115 LEU A CA 1
ATOM 864 C C . LEU A 1 115 ? 14.634 -15.011 -17.178 1.00 98.81 115 LEU A C 1
ATOM 866 O O . LEU A 1 115 ? 14.911 -15.640 -18.195 1.00 98.81 115 LEU A O 1
ATOM 870 N N . TYR A 1 116 ? 15.527 -14.274 -16.517 1.00 98.81 116 TYR A N 1
ATOM 871 C CA . TYR A 1 116 ? 16.880 -14.012 -17.014 1.00 98.81 116 TYR A CA 1
ATOM 872 C C . TYR A 1 116 ? 17.701 -15.297 -17.161 1.00 98.81 116 TYR A C 1
ATOM 874 O O . TYR A 1 116 ? 18.381 -15.450 -18.171 1.00 98.81 116 TYR A O 1
ATOM 882 N N . GLU A 1 117 ? 17.530 -16.261 -16.249 1.00 98.56 117 GLU A N 1
ATOM 883 C CA . GLU A 1 117 ? 18.095 -17.621 -16.343 1.00 98.56 117 GLU A CA 1
ATOM 884 C C . GLU A 1 117 ? 17.730 -18.347 -17.657 1.00 98.56 117 GLU A C 1
ATOM 886 O O . GLU A 1 117 ? 18.493 -19.179 -18.137 1.00 98.56 117 GLU A O 1
ATOM 891 N N . LYS A 1 118 ? 16.564 -18.053 -18.249 1.00 98.50 118 LYS A N 1
ATOM 892 C CA . LYS A 1 118 ? 15.999 -18.793 -19.396 1.00 98.50 118 LYS A CA 1
ATOM 893 C C . LYS A 1 118 ? 16.140 -18.065 -20.730 1.00 98.50 118 LYS A C 1
ATOM 895 O O . LYS A 1 118 ? 15.847 -18.642 -21.777 1.00 98.50 118 LYS A O 1
ATOM 900 N N . LEU A 1 119 ? 16.536 -16.790 -20.713 1.00 98.19 119 LEU A N 1
ATOM 901 C CA . LEU A 1 119 ? 16.549 -15.959 -21.919 1.00 98.19 119 LEU A CA 1
ATOM 902 C C . LEU A 1 119 ? 17.557 -16.447 -22.956 1.00 98.19 119 LEU A C 1
ATOM 904 O O . LEU A 1 119 ? 17.259 -16.399 -24.149 1.00 98.19 119 LEU A O 1
ATOM 908 N N . GLU A 1 120 ? 18.717 -16.935 -22.522 1.00 98.06 120 GLU A N 1
ATOM 909 C CA . GLU A 1 120 ? 19.738 -17.443 -23.438 1.00 98.06 120 GLU A CA 1
ATOM 910 C C . GLU A 1 120 ? 19.246 -18.682 -24.190 1.00 98.06 120 GLU A C 1
ATOM 912 O O . GLU A 1 120 ? 19.298 -18.706 -25.418 1.00 98.06 120 GLU A O 1
ATOM 917 N N . GLU A 1 121 ? 18.661 -19.655 -23.484 1.00 98.19 121 GLU A N 1
ATOM 918 C CA . GLU A 1 121 ? 18.049 -20.841 -24.099 1.00 98.19 121 GLU A CA 1
ATOM 919 C C . GLU A 1 121 ? 16.925 -20.453 -25.075 1.00 98.19 121 GLU A C 1
ATOM 921 O O . GLU A 1 121 ? 16.807 -20.999 -26.172 1.00 98.19 121 GLU A O 1
ATOM 926 N N . GLU A 1 122 ? 16.097 -19.474 -24.704 1.00 98.19 122 GLU A N 1
ATOM 927 C CA . GLU A 1 122 ? 14.942 -19.073 -25.504 1.00 98.19 122 GLU A CA 1
ATOM 928 C C . GLU A 1 122 ? 15.308 -18.306 -26.787 1.00 98.19 122 GLU A C 1
ATOM 930 O O . GLU A 1 122 ? 14.591 -18.403 -27.798 1.00 98.19 122 GLU A O 1
ATOM 935 N N . THR A 1 123 ? 16.378 -17.510 -26.740 1.00 97.94 123 THR A N 1
ATOM 936 C CA . THR A 1 123 ? 16.712 -16.509 -27.769 1.00 97.94 123 THR A CA 1
ATOM 937 C C . THR A 1 123 ? 18.021 -16.788 -28.503 1.00 97.94 123 THR A C 1
ATOM 939 O O . THR A 1 123 ? 18.261 -16.190 -29.551 1.00 97.94 123 THR A O 1
ATOM 942 N N . GLY A 1 124 ? 18.858 -17.684 -27.976 1.00 97.69 124 GLY A N 1
ATOM 943 C CA . GLY A 1 124 ? 20.219 -17.928 -28.450 1.00 97.69 124 GLY A CA 1
ATOM 944 C C . GLY A 1 124 ? 21.195 -16.782 -28.160 1.00 97.69 124 GLY A C 1
ATOM 945 O O . GLY A 1 124 ? 22.293 -16.782 -28.710 1.00 97.69 124 GLY A O 1
ATOM 946 N N . GLN A 1 125 ? 20.806 -15.785 -27.354 1.00 97.00 125 GLN A N 1
ATOM 947 C CA . GLN A 1 125 ? 21.647 -14.638 -27.006 1.00 97.00 125 GLN A CA 1
ATOM 948 C C . GLN A 1 125 ? 22.129 -14.738 -25.564 1.00 97.00 125 GLN A C 1
ATOM 950 O O . GLN A 1 125 ? 21.324 -14.770 -24.635 1.00 97.00 125 GLN A O 1
ATOM 955 N N . VAL A 1 126 ? 23.448 -14.729 -25.386 1.00 97.62 126 VAL A N 1
ATOM 956 C CA . VAL A 1 126 ? 24.077 -14.665 -24.066 1.00 97.62 126 VAL A CA 1
ATOM 957 C C . VAL A 1 126 ? 23.722 -13.332 -23.414 1.00 97.62 126 VAL A C 1
ATOM 959 O O . VAL A 1 126 ? 24.006 -12.274 -23.970 1.00 97.62 126 VAL A O 1
ATOM 962 N N . VAL A 1 127 ? 23.116 -13.374 -22.227 1.00 97.12 127 VAL A N 1
ATOM 963 C CA . VAL A 1 127 ? 22.706 -12.166 -21.482 1.00 97.12 127 VAL A CA 1
ATOM 964 C C . VAL A 1 127 ? 23.759 -11.683 -20.480 1.00 97.12 127 VAL A C 1
ATOM 966 O O . VAL A 1 127 ? 23.583 -10.641 -19.854 1.00 97.12 127 VAL A O 1
ATOM 969 N N . GLY A 1 128 ? 24.848 -12.439 -20.309 1.00 97.56 128 GLY A N 1
ATOM 970 C CA . GLY A 1 128 ? 25.916 -12.113 -19.363 1.00 97.56 128 GLY A CA 1
ATOM 971 C C . GLY A 1 128 ? 25.447 -12.150 -17.908 1.00 97.56 128 GLY A C 1
ATOM 972 O O . GLY A 1 128 ? 25.821 -11.278 -17.129 1.00 97.56 128 GLY A O 1
ATOM 973 N N . PHE A 1 129 ? 24.581 -13.107 -17.548 1.00 98.62 129 PHE A N 1
ATOM 974 C CA . PHE A 1 129 ? 24.058 -13.217 -16.187 1.00 98.62 129 PHE A CA 1
ATOM 975 C C . PHE A 1 129 ? 25.021 -14.002 -15.294 1.00 98.62 129 PHE A C 1
ATOM 977 O O . PHE A 1 129 ? 25.179 -15.212 -15.430 1.00 98.62 129 PHE A O 1
ATOM 984 N N . HIS A 1 130 ? 25.690 -13.299 -14.387 1.00 98.75 130 HIS A N 1
ATOM 985 C CA . HIS A 1 130 ? 26.610 -13.877 -13.420 1.00 98.75 130 HIS A CA 1
ATOM 986 C C . HIS A 1 130 ? 25.881 -14.075 -12.089 1.00 98.75 130 HIS A C 1
ATOM 988 O O . HIS A 1 130 ? 25.348 -13.116 -11.527 1.00 98.75 130 HIS A O 1
ATOM 994 N N . GLN A 1 131 ? 25.891 -15.310 -11.577 1.00 98.62 131 GLN A N 1
ATOM 995 C CA . GLN A 1 131 ? 25.077 -15.729 -10.428 1.00 98.62 131 GLN A CA 1
ATOM 996 C C . GLN A 1 131 ? 25.899 -16.177 -9.192 1.00 98.62 131 GLN A C 1
ATOM 998 O O . GLN A 1 131 ? 25.673 -17.277 -8.681 1.00 98.62 131 GLN A O 1
ATOM 1003 N N . PRO A 1 132 ? 26.875 -15.390 -8.690 1.00 98.56 132 PRO A N 1
ATOM 1004 C CA . PRO A 1 132 ? 27.653 -15.759 -7.498 1.00 98.56 132 PRO A CA 1
ATOM 1005 C C . PRO A 1 132 ? 26.834 -15.713 -6.192 1.00 98.56 132 PRO A C 1
ATOM 1007 O O . PRO A 1 132 ? 27.261 -16.246 -5.166 1.00 98.56 132 PRO A O 1
ATOM 1010 N N . GLY A 1 133 ? 25.661 -15.084 -6.224 1.00 98.62 133 GLY A N 1
ATOM 1011 C CA . GLY A 1 133 ? 24.872 -14.690 -5.068 1.00 98.62 133 GLY A CA 1
ATOM 1012 C C . GLY A 1 133 ? 25.261 -13.311 -4.521 1.00 98.62 133 GLY A C 1
ATOM 1013 O O . GLY A 1 133 ? 26.325 -12.767 -4.822 1.00 98.62 133 GLY A O 1
ATOM 1014 N N . SER A 1 134 ? 24.388 -12.755 -3.684 1.00 98.88 134 SER A N 1
ATOM 1015 C CA . SER A 1 134 ? 24.505 -11.410 -3.112 1.00 98.88 134 SER A CA 1
ATOM 1016 C C . SER A 1 134 ? 24.562 -11.474 -1.591 1.00 98.88 134 SER A C 1
ATOM 1018 O O . SER A 1 134 ? 23.751 -12.161 -0.973 1.00 98.88 134 SER A O 1
ATOM 1020 N N . ILE A 1 135 ? 25.485 -10.728 -0.973 1.00 98.88 135 ILE A N 1
ATOM 1021 C CA . ILE A 1 135 ? 25.618 -10.638 0.490 1.00 98.88 135 ILE A CA 1
ATOM 1022 C C . ILE A 1 135 ? 25.459 -9.180 0.930 1.00 98.88 135 ILE A C 1
ATOM 1024 O O . ILE A 1 135 ? 26.252 -8.315 0.558 1.00 98.88 135 ILE A O 1
ATOM 1028 N N . ARG A 1 136 ? 24.459 -8.903 1.773 1.00 98.88 136 ARG A N 1
ATOM 1029 C CA . ARG A 1 136 ? 24.350 -7.641 2.525 1.00 98.88 136 ARG A CA 1
ATOM 1030 C C . ARG A 1 136 ? 25.069 -7.800 3.859 1.00 98.88 136 ARG A C 1
ATOM 1032 O O . ARG A 1 136 ? 24.904 -8.818 4.519 1.00 98.88 136 ARG A O 1
ATOM 1039 N N . ILE A 1 137 ? 25.830 -6.795 4.280 1.00 98.69 137 ILE A N 1
ATOM 1040 C CA . ILE A 1 137 ? 26.719 -6.892 5.444 1.00 98.69 137 ILE A CA 1
ATOM 1041 C C . ILE A 1 137 ? 26.154 -6.137 6.652 1.00 98.69 137 ILE A C 1
ATOM 1043 O O . ILE A 1 137 ? 25.752 -4.978 6.538 1.00 98.69 137 ILE A O 1
ATOM 1047 N N . ALA A 1 138 ? 26.183 -6.773 7.825 1.00 98.81 138 ALA A N 1
ATOM 1048 C CA . ALA A 1 138 ? 25.928 -6.136 9.110 1.00 98.81 138 ALA A CA 1
ATOM 1049 C C . ALA A 1 138 ? 27.239 -5.888 9.863 1.00 98.81 138 ALA A C 1
ATOM 1051 O O . ALA A 1 138 ? 27.970 -6.823 10.179 1.00 98.81 138 ALA A O 1
ATOM 1052 N N . THR A 1 139 ? 27.503 -4.624 10.199 1.00 98.75 139 THR A N 1
ATOM 1053 C CA . THR A 1 139 ? 28.637 -4.200 11.045 1.00 98.75 139 THR A CA 1
ATOM 1054 C C . THR A 1 139 ? 28.210 -3.630 12.395 1.00 98.75 139 THR A C 1
ATOM 1056 O O . THR A 1 139 ? 29.042 -3.236 13.210 1.00 98.75 139 THR A O 1
ATOM 1059 N N . THR A 1 140 ? 26.901 -3.561 12.643 1.00 98.88 140 THR A N 1
ATOM 1060 C CA . THR A 1 140 ? 26.320 -3.060 13.889 1.00 98.88 140 THR A CA 1
ATOM 1061 C C . THR A 1 140 ? 25.226 -4.012 14.377 1.00 98.88 140 THR A C 1
ATOM 1063 O O . THR A 1 140 ? 24.546 -4.625 13.547 1.00 98.88 140 THR A O 1
ATOM 1066 N N . PRO A 1 141 ? 25.003 -4.138 15.700 1.00 98.81 141 PRO A N 1
ATOM 1067 C CA . PRO A 1 141 ? 23.970 -5.028 16.237 1.00 98.81 141 PRO A CA 1
ATOM 1068 C C . PRO A 1 141 ? 22.571 -4.721 15.695 1.00 98.81 141 PRO A C 1
ATOM 1070 O O . PRO A 1 141 ? 21.803 -5.625 15.388 1.00 98.81 141 PRO A O 1
ATOM 1073 N N . VAL A 1 142 ? 22.263 -3.441 15.487 1.00 98.75 142 VAL A N 1
ATOM 1074 C CA . VAL A 1 142 ? 20.966 -3.030 14.944 1.00 98.75 142 VAL A CA 1
ATOM 1075 C C . VAL A 1 142 ? 20.755 -3.481 13.496 1.00 98.75 142 VAL A C 1
ATOM 1077 O O . VAL A 1 142 ? 19.631 -3.774 13.098 1.00 98.75 142 VAL A O 1
ATOM 1080 N N . ARG A 1 143 ? 21.832 -3.623 12.711 1.00 98.88 143 ARG A N 1
ATOM 1081 C CA . ARG A 1 143 ? 21.748 -4.186 11.359 1.00 98.88 143 ARG A CA 1
ATOM 1082 C C . ARG A 1 143 ? 21.515 -5.699 11.382 1.00 98.88 143 ARG A C 1
ATOM 1084 O O . ARG A 1 143 ? 20.834 -6.218 10.507 1.00 98.88 143 ARG A O 1
ATOM 1091 N N . VAL A 1 144 ? 22.017 -6.397 12.402 1.00 98.94 144 VAL A N 1
ATOM 1092 C CA . VAL A 1 144 ? 21.692 -7.816 12.628 1.00 98.94 144 VAL A CA 1
ATOM 1093 C C . VAL A 1 144 ? 20.203 -7.981 12.951 1.00 98.94 144 VAL A C 1
ATOM 1095 O O . VAL A 1 144 ? 19.563 -8.896 12.434 1.00 98.94 144 VAL A O 1
ATOM 1098 N N . ASP A 1 145 ? 19.624 -7.080 13.749 1.00 98.88 145 ASP A N 1
ATOM 1099 C CA . ASP A 1 145 ? 18.179 -7.084 14.011 1.00 98.88 145 ASP A CA 1
ATOM 1100 C C . ASP A 1 145 ? 17.359 -6.794 12.743 1.00 98.88 145 ASP A C 1
ATOM 1102 O O . ASP A 1 145 ? 16.358 -7.474 12.512 1.00 98.88 145 ASP A O 1
ATOM 1106 N N . GLU A 1 146 ? 17.815 -5.892 11.863 1.00 98.94 146 GLU A N 1
ATOM 1107 C CA . GLU A 1 146 ? 17.191 -5.706 10.543 1.00 98.94 146 GLU A CA 1
ATOM 1108 C C . GLU A 1 146 ? 17.193 -7.008 9.736 1.00 98.94 146 GLU A C 1
ATOM 1110 O O . GLU A 1 146 ? 16.184 -7.363 9.131 1.00 98.94 146 GLU A O 1
ATOM 1115 N N . PHE A 1 147 ? 18.294 -7.760 9.739 1.00 98.88 147 PHE A N 1
ATOM 1116 C CA . PHE A 1 147 ? 18.365 -9.024 9.007 1.00 98.88 147 PHE A CA 1
ATOM 1117 C C . PHE A 1 147 ? 17.390 -10.058 9.569 1.00 98.88 147 PHE A C 1
ATOM 1119 O O . PHE A 1 147 ? 16.692 -10.715 8.799 1.00 98.88 147 PHE A O 1
ATOM 1126 N N . LYS A 1 148 ? 17.264 -10.156 10.896 1.00 98.88 148 LYS A N 1
ATOM 1127 C CA . LYS A 1 148 ? 16.277 -11.035 11.546 1.00 98.88 148 LYS A CA 1
ATOM 1128 C C . LYS A 1 148 ? 14.840 -10.627 11.217 1.00 98.88 148 LYS A C 1
ATOM 1130 O O . LYS A 1 148 ? 14.010 -11.485 10.924 1.00 98.88 148 LYS A O 1
ATOM 1135 N N . TYR A 1 149 ? 14.558 -9.326 11.215 1.00 98.94 149 TYR A N 1
ATOM 1136 C CA . TYR A 1 149 ? 13.278 -8.780 10.770 1.00 98.94 149 TYR A CA 1
ATOM 1137 C C . TYR A 1 149 ? 12.994 -9.132 9.297 1.00 98.94 149 TYR A C 1
ATOM 1139 O O . TYR A 1 149 ? 11.910 -9.607 8.961 1.00 98.94 149 TYR A O 1
ATOM 1147 N N . GLN A 1 150 ? 13.982 -8.994 8.410 1.00 98.94 150 GLN A N 1
ATOM 1148 C CA . GLN A 1 150 ? 13.833 -9.345 6.995 1.00 98.94 150 GLN A CA 1
ATOM 1149 C C . GLN A 1 150 ? 13.691 -10.854 6.754 1.00 98.94 150 GLN A C 1
ATOM 1151 O O . GLN A 1 150 ? 13.000 -11.256 5.813 1.00 98.94 150 GLN A O 1
ATOM 1156 N N . MET A 1 151 ? 14.298 -11.701 7.589 1.00 98.88 151 MET A N 1
ATOM 1157 C CA . MET A 1 151 ? 14.181 -13.157 7.484 1.00 98.88 151 MET A CA 1
ATOM 1158 C C . MET A 1 151 ? 12.763 -13.649 7.763 1.00 98.88 151 MET A C 1
ATOM 1160 O O . MET A 1 151 ? 12.203 -14.348 6.916 1.00 98.88 151 MET A O 1
ATOM 1164 N N . THR A 1 152 ? 12.131 -13.211 8.858 1.00 98.81 152 THR A N 1
ATOM 1165 C CA . THR A 1 152 ? 10.737 -13.606 9.136 1.00 98.81 152 THR A CA 1
ATOM 1166 C C . THR A 1 152 ? 9.774 -13.135 8.038 1.00 98.81 152 THR A C 1
ATOM 1168 O O . THR A 1 152 ? 8.836 -13.848 7.685 1.00 98.81 152 THR A O 1
ATOM 1171 N N . ARG A 1 153 ? 10.067 -11.997 7.392 1.00 98.88 153 ARG A N 1
ATOM 1172 C CA . ARG A 1 153 ? 9.311 -11.465 6.241 1.00 98.88 153 ARG A CA 1
ATOM 1173 C C . ARG A 1 153 ? 9.538 -12.204 4.927 1.00 98.88 153 ARG A C 1
ATOM 1175 O O . ARG A 1 153 ? 8.787 -12.014 3.973 1.00 98.88 153 ARG A O 1
ATOM 1182 N N . THR A 1 154 ? 10.583 -13.021 4.852 1.00 98.81 154 THR A N 1
ATOM 1183 C CA . THR A 1 154 ? 10.964 -13.756 3.639 1.00 98.81 154 THR A CA 1
ATOM 1184 C C . THR A 1 154 ? 10.628 -15.244 3.745 1.00 98.81 154 THR A C 1
ATOM 1186 O O . THR A 1 154 ? 10.353 -15.854 2.722 1.00 98.81 154 THR A O 1
ATOM 1189 N N . GLY A 1 155 ? 10.554 -15.820 4.951 1.00 97.75 155 GLY A N 1
ATOM 1190 C CA . GLY A 1 155 ? 10.383 -17.268 5.160 1.00 97.75 155 GLY A CA 1
ATOM 1191 C C . GLY A 1 155 ? 9.131 -17.904 4.538 1.00 97.75 155 GLY A C 1
ATOM 1192 O O . GLY A 1 155 ? 9.132 -19.100 4.256 1.00 97.75 155 GLY A O 1
ATOM 1193 N N . TRP A 1 156 ? 8.079 -17.125 4.278 1.00 98.31 156 TRP A N 1
ATOM 1194 C CA . TRP A 1 156 ? 6.858 -17.576 3.596 1.00 98.31 156 TRP A CA 1
ATOM 1195 C C . TRP A 1 156 ? 6.836 -17.285 2.083 1.00 98.31 156 TRP A C 1
ATOM 1197 O O . TRP A 1 156 ? 5.850 -17.584 1.408 1.00 98.31 156 TRP A O 1
ATOM 1207 N N . HIS A 1 157 ? 7.918 -16.730 1.533 1.00 98.56 157 HIS A N 1
ATOM 1208 C CA . HIS A 1 157 ? 8.112 -16.525 0.098 1.00 98.56 157 HIS A CA 1
ATOM 1209 C C . HIS A 1 157 ? 8.960 -17.646 -0.513 1.00 98.56 157 HIS A C 1
ATOM 1211 O O . HIS A 1 157 ? 9.710 -18.336 0.168 1.00 98.56 157 HIS A O 1
ATOM 1217 N N . ALA A 1 158 ? 8.891 -17.786 -1.839 1.00 96.88 158 ALA A N 1
ATOM 1218 C CA . ALA A 1 158 ? 9.769 -18.693 -2.583 1.00 96.88 158 ALA A CA 1
ATOM 1219 C C . ALA A 1 158 ? 11.240 -18.229 -2.622 1.00 96.88 158 ALA A C 1
ATOM 1221 O O . ALA A 1 158 ? 12.108 -18.992 -3.036 1.00 96.88 158 ALA A O 1
ATOM 1222 N N . THR A 1 159 ? 11.511 -16.975 -2.251 1.00 91.38 159 THR A N 1
ATOM 1223 C CA . THR A 1 159 ? 12.856 -16.402 -2.219 1.00 91.38 159 THR A CA 1
ATOM 1224 C C . THR A 1 159 ? 13.721 -17.122 -1.194 1.00 91.38 159 THR A C 1
ATOM 1226 O O . THR A 1 159 ? 13.476 -17.042 0.007 1.00 91.38 159 THR A O 1
ATOM 1229 N N . GLU A 1 160 ? 14.772 -17.775 -1.675 1.00 97.38 160 GLU A N 1
ATOM 1230 C CA . GLU A 1 160 ? 15.793 -18.370 -0.827 1.00 97.38 160 GLU A CA 1
ATOM 1231 C C . GLU A 1 160 ? 16.695 -17.271 -0.243 1.00 97.38 160 GLU A C 1
ATOM 1233 O O . GLU A 1 160 ? 17.231 -16.427 -0.969 1.00 97.38 160 GLU A O 1
ATOM 1238 N N . GLN A 1 161 ? 16.824 -17.248 1.084 1.00 98.75 161 GLN A N 1
ATOM 1239 C CA . GLN A 1 161 ? 17.593 -16.241 1.810 1.00 98.75 161 GLN A CA 1
ATOM 1240 C C . GLN A 1 161 ? 18.083 -16.805 3.141 1.00 98.75 161 GLN A C 1
ATOM 1242 O O . GLN A 1 161 ? 17.368 -17.568 3.789 1.00 98.75 161 GLN A O 1
ATOM 1247 N N . TYR A 1 162 ? 19.275 -16.393 3.568 1.00 98.81 162 TYR A N 1
ATOM 1248 C CA . TYR A 1 162 ? 19.902 -16.880 4.793 1.00 98.81 162 TYR A CA 1
ATOM 1249 C C . TYR A 1 162 ? 20.582 -15.753 5.560 1.00 98.81 162 TYR A C 1
ATOM 1251 O O . TYR A 1 162 ? 21.193 -14.872 4.959 1.00 98.81 162 TYR A O 1
ATOM 1259 N N . ILE A 1 163 ? 20.541 -15.819 6.891 1.00 98.81 163 ILE A N 1
ATOM 1260 C CA . ILE A 1 163 ? 21.549 -15.144 7.713 1.00 98.81 163 ILE A CA 1
ATOM 1261 C C . ILE A 1 163 ? 22.759 -16.072 7.782 1.00 98.81 163 ILE A C 1
ATOM 1263 O O . ILE A 1 163 ? 22.608 -17.258 8.071 1.00 98.81 163 ILE A O 1
ATOM 1267 N N . ILE A 1 164 ? 23.940 -15.535 7.493 1.00 98.81 164 ILE A N 1
ATOM 1268 C CA . ILE A 1 164 ? 25.208 -16.260 7.523 1.00 98.81 164 ILE A CA 1
ATOM 1269 C C . ILE A 1 164 ? 26.192 -15.594 8.484 1.00 98.81 164 ILE A C 1
ATOM 1271 O O . ILE A 1 164 ? 26.208 -14.369 8.633 1.00 98.81 164 ILE A O 1
ATOM 1275 N N . GLU A 1 165 ? 27.014 -16.423 9.118 1.00 98.62 165 GLU A N 1
ATOM 1276 C CA . GLU A 1 165 ? 28.027 -16.003 10.087 1.00 98.62 165 GLU A CA 1
ATOM 1277 C C . GLU A 1 165 ? 29.290 -15.450 9.395 1.00 98.62 165 GLU A C 1
ATOM 1279 O O . GLU A 1 165 ? 29.526 -15.748 8.212 1.00 98.62 165 GLU A O 1
ATOM 1284 N N . PRO A 1 166 ? 30.127 -14.661 10.101 1.00 98.81 166 PRO A N 1
ATOM 1285 C CA . PRO A 1 166 ? 31.361 -14.095 9.556 1.00 98.81 166 PRO A CA 1
ATOM 1286 C C . PRO A 1 166 ? 32.280 -15.109 8.863 1.00 98.81 166 PRO A C 1
ATOM 1288 O O . PRO A 1 166 ? 32.855 -14.789 7.824 1.00 98.81 166 PRO A O 1
ATOM 1291 N N . GLU A 1 167 ? 32.383 -16.340 9.364 1.00 98.56 167 GLU A N 1
ATOM 1292 C CA . GLU A 1 167 ? 33.234 -17.383 8.777 1.00 98.56 167 GLU A CA 1
ATOM 1293 C C . GLU A 1 167 ? 32.788 -17.730 7.354 1.00 98.56 167 GLU A C 1
ATOM 1295 O O . GLU A 1 167 ? 33.613 -17.848 6.446 1.00 98.56 167 GLU A O 1
ATOM 1300 N N . LYS A 1 168 ? 31.470 -17.833 7.131 1.00 98.62 168 LYS A N 1
ATOM 1301 C CA . LYS A 1 168 ? 30.925 -18.133 5.804 1.00 98.62 168 LYS A CA 1
ATOM 1302 C C . LYS A 1 168 ? 31.095 -16.952 4.850 1.00 98.62 168 LYS A C 1
ATOM 1304 O O . LYS A 1 168 ? 31.370 -17.150 3.671 1.00 98.62 168 LYS A O 1
ATOM 1309 N N . ILE A 1 169 ? 30.984 -15.726 5.359 1.00 98.75 169 ILE A N 1
ATOM 1310 C CA . ILE A 1 169 ? 31.253 -14.511 4.577 1.00 98.75 169 ILE A CA 1
ATOM 1311 C C . ILE A 1 169 ? 32.720 -14.480 4.140 1.00 98.75 169 ILE A C 1
ATOM 1313 O O . ILE A 1 169 ? 32.988 -14.211 2.973 1.00 98.75 169 ILE A O 1
ATOM 1317 N N . GLN A 1 170 ? 33.658 -14.793 5.039 1.00 98.62 170 GLN A N 1
ATOM 1318 C CA . GLN A 1 170 ? 35.086 -14.841 4.722 1.00 98.62 170 GLN A CA 1
ATOM 1319 C C . GLN A 1 170 ? 35.407 -15.927 3.686 1.00 98.62 170 GLN A C 1
ATOM 1321 O O . GLN A 1 170 ? 36.213 -15.691 2.789 1.00 98.62 170 GLN A O 1
ATOM 1326 N N . GLU A 1 171 ? 34.766 -17.096 3.777 1.00 98.56 171 GLU A N 1
ATOM 1327 C CA . GLU A 1 171 ? 34.884 -18.160 2.772 1.00 98.56 171 GLU A CA 1
ATOM 1328 C C . GLU A 1 171 ? 34.429 -17.675 1.385 1.00 98.56 171 GLU A C 1
ATOM 1330 O O . GLU A 1 171 ? 35.093 -17.931 0.382 1.00 98.56 171 GLU A O 1
ATOM 1335 N N . MET A 1 172 ? 33.308 -16.952 1.327 1.00 98.56 172 MET A N 1
ATOM 1336 C CA . MET A 1 172 ? 32.684 -16.514 0.075 1.00 98.56 172 MET A CA 1
ATOM 1337 C C . MET A 1 172 ? 33.312 -15.250 -0.521 1.00 98.56 172 MET A C 1
ATOM 1339 O O . MET A 1 172 ? 33.348 -15.100 -1.741 1.00 98.56 172 MET A O 1
ATOM 1343 N N . PHE A 1 173 ? 33.816 -14.342 0.315 1.00 98.62 173 PHE A N 1
ATOM 1344 C CA . PHE A 1 173 ? 34.507 -13.122 -0.098 1.00 98.62 173 PHE A CA 1
ATOM 1345 C C . PHE A 1 173 ? 35.815 -12.958 0.705 1.00 98.62 173 PHE A C 1
ATOM 1347 O O . PHE A 1 173 ? 35.889 -12.146 1.632 1.00 98.62 173 PHE A O 1
ATOM 1354 N N . PRO A 1 174 ? 36.893 -13.681 0.335 1.00 98.56 174 PRO A N 1
ATOM 1355 C CA . PRO A 1 174 ? 38.149 -13.699 1.100 1.00 98.56 174 PRO A CA 1
ATOM 1356 C C . PRO A 1 174 ? 38.890 -12.358 1.170 1.00 98.56 174 PRO A C 1
ATOM 1358 O O . PRO A 1 174 ? 39.801 -12.189 1.977 1.00 98.56 174 PRO A O 1
ATOM 1361 N N . LEU A 1 175 ? 38.532 -11.407 0.303 1.00 98.56 175 LEU A N 1
ATOM 1362 C CA . LEU A 1 175 ? 39.150 -10.080 0.227 1.00 98.56 175 LEU A CA 1
ATOM 1363 C C . LEU A 1 175 ? 38.481 -9.044 1.149 1.00 98.56 175 LEU A C 1
ATOM 1365 O O . LEU A 1 175 ? 38.905 -7.886 1.163 1.00 98.56 175 LEU A O 1
ATOM 1369 N N . LEU A 1 176 ? 37.430 -9.432 1.879 1.00 98.50 176 LEU A N 1
ATOM 1370 C CA . LEU A 1 176 ? 36.687 -8.551 2.775 1.00 98.50 176 LEU A CA 1
ATOM 1371 C C . LEU A 1 176 ? 37.445 -8.375 4.095 1.00 98.50 176 LEU A C 1
ATOM 1373 O O . LEU A 1 176 ? 37.989 -9.324 4.661 1.00 98.50 176 LEU A O 1
ATOM 1377 N N . ASN A 1 177 ? 37.454 -7.157 4.623 1.00 98.56 177 ASN A N 1
ATOM 1378 C CA . ASN A 1 177 ? 37.968 -6.873 5.953 1.00 98.56 177 ASN A CA 1
ATOM 1379 C C . ASN A 1 177 ? 36.963 -7.327 7.022 1.00 98.56 177 ASN A C 1
ATOM 1381 O O . ASN A 1 177 ? 35.935 -6.688 7.248 1.00 98.56 177 ASN A O 1
ATOM 1385 N N . MET A 1 178 ? 37.293 -8.410 7.722 1.00 98.56 178 MET A N 1
ATOM 1386 C CA . MET A 1 178 ? 36.387 -9.055 8.675 1.00 98.56 178 MET A CA 1
ATOM 1387 C C . MET A 1 178 ? 36.292 -8.363 10.045 1.00 98.56 178 MET A C 1
ATOM 1389 O O . MET A 1 178 ? 35.425 -8.717 10.839 1.00 98.56 178 MET A O 1
ATOM 1393 N N . ASN A 1 179 ? 37.117 -7.346 10.329 1.00 98.19 179 ASN A N 1
ATOM 1394 C CA . ASN A 1 179 ? 37.302 -6.783 11.678 1.00 98.19 179 ASN A CA 1
ATOM 1395 C C . ASN A 1 179 ? 36.023 -6.296 12.382 1.00 98.19 179 ASN A C 1
ATOM 1397 O O . ASN A 1 179 ? 35.989 -6.238 13.609 1.00 98.19 179 ASN A O 1
ATOM 1401 N N . LYS A 1 180 ? 35.002 -5.875 11.628 1.00 98.00 180 LYS A N 1
ATOM 1402 C CA . LYS A 1 180 ? 33.738 -5.340 12.171 1.00 98.00 180 LYS A CA 1
ATOM 1403 C C . LYS A 1 180 ? 32.503 -6.113 11.707 1.00 98.00 180 LYS A C 1
ATOM 1405 O O . LYS A 1 180 ? 31.390 -5.662 11.956 1.00 98.00 180 LYS A O 1
ATOM 1410 N N . ILE A 1 181 ? 32.678 -7.216 10.987 1.00 98.62 181 ILE A N 1
ATOM 1411 C CA . ILE A 1 181 ? 31.565 -7.967 10.405 1.00 98.62 181 ILE A CA 1
ATOM 1412 C C . ILE A 1 181 ? 30.899 -8.793 11.503 1.00 98.62 181 ILE A C 1
ATOM 1414 O O . ILE A 1 181 ? 31.573 -9.535 12.210 1.00 98.62 181 ILE A O 1
ATOM 1418 N N . LEU A 1 182 ? 29.581 -8.654 11.641 1.00 98.81 182 LEU A N 1
ATOM 1419 C CA . LEU A 1 182 ? 28.788 -9.376 12.638 1.00 98.81 182 LEU A CA 1
ATOM 1420 C C . LEU A 1 182 ? 27.931 -10.477 12.013 1.00 98.81 182 LEU A C 1
ATOM 1422 O O . LEU A 1 182 ? 27.772 -11.526 12.616 1.00 98.81 182 LEU A O 1
ATOM 1426 N N . ALA A 1 183 ? 27.360 -10.224 10.833 1.00 98.88 183 ALA A N 1
ATOM 1427 C CA . ALA A 1 183 ? 26.541 -11.180 10.090 1.00 98.88 183 ALA A CA 1
ATOM 1428 C C . ALA A 1 183 ? 26.381 -10.733 8.629 1.00 98.88 183 ALA A C 1
ATOM 1430 O O . ALA A 1 183 ? 26.643 -9.575 8.281 1.00 98.88 183 ALA A O 1
ATOM 1431 N N . GLY A 1 184 ? 25.892 -11.636 7.786 1.00 98.88 184 GLY A N 1
ATOM 1432 C CA . GLY A 1 184 ? 25.530 -11.374 6.398 1.00 98.88 184 GLY A CA 1
ATOM 1433 C C . GLY A 1 184 ? 24.101 -11.824 6.114 1.00 98.88 184 GLY A C 1
ATOM 1434 O O . GLY A 1 184 ? 23.661 -12.829 6.661 1.00 98.88 184 GLY A O 1
ATOM 1435 N N . LEU A 1 185 ? 23.381 -11.101 5.258 1.00 98.88 185 LEU A N 1
ATOM 1436 C CA . LEU A 1 185 ? 22.128 -11.566 4.663 1.00 98.88 185 LEU A CA 1
ATOM 1437 C C . LEU A 1 185 ? 22.419 -11.981 3.223 1.00 98.88 185 LEU A C 1
ATOM 1439 O O . LEU A 1 185 ? 22.803 -11.142 2.408 1.00 98.88 185 LEU A O 1
ATOM 1443 N N . TYR A 1 186 ? 22.288 -13.272 2.945 1.00 98.88 186 TYR A N 1
ATOM 1444 C CA . TYR A 1 186 ? 22.747 -13.911 1.720 1.00 98.88 186 TYR A CA 1
ATOM 1445 C C . TYR A 1 186 ? 21.585 -14.440 0.881 1.00 98.88 186 TYR A C 1
ATOM 1447 O O . TYR A 1 186 ? 20.717 -15.146 1.397 1.00 98.88 186 TYR A O 1
ATOM 1455 N N . ASN A 1 187 ? 21.620 -14.155 -0.420 1.00 98.88 187 ASN A N 1
ATOM 1456 C CA . ASN A 1 187 ? 20.746 -14.744 -1.428 1.00 98.88 187 ASN A CA 1
ATOM 1457 C C . ASN A 1 187 ? 21.599 -15.497 -2.468 1.00 98.88 187 ASN A C 1
ATOM 1459 O O . ASN A 1 187 ? 22.424 -14.872 -3.138 1.00 98.88 187 ASN A O 1
ATOM 1463 N N . PRO A 1 188 ? 21.444 -16.824 -2.613 1.00 98.69 188 PRO A N 1
ATOM 1464 C CA . PRO A 1 188 ? 22.149 -17.590 -3.635 1.00 98.69 188 PRO A CA 1
ATOM 1465 C C . PRO A 1 188 ? 21.527 -17.414 -5.027 1.00 98.69 188 PRO A C 1
ATOM 1467 O O . PRO A 1 188 ? 20.345 -17.102 -5.170 1.00 98.69 188 PRO A O 1
ATOM 1470 N N . GLY A 1 189 ? 22.320 -17.676 -6.072 1.00 97.69 189 GLY A N 1
ATOM 1471 C CA . GLY A 1 189 ? 21.827 -17.777 -7.452 1.00 97.69 189 GLY A CA 1
ATOM 1472 C C . GLY A 1 189 ? 21.394 -16.455 -8.094 1.00 97.69 189 GLY A C 1
ATOM 1473 O O . GLY A 1 189 ? 20.768 -16.467 -9.151 1.00 97.69 189 GLY A O 1
ATOM 1474 N N . ASP A 1 190 ? 21.713 -15.320 -7.480 1.00 98.75 190 ASP A N 1
ATOM 1475 C CA . ASP A 1 190 ? 21.532 -13.981 -8.040 1.00 98.75 190 ASP A CA 1
ATOM 1476 C C . ASP A 1 190 ? 22.891 -13.288 -8.249 1.00 98.75 190 ASP A C 1
ATOM 1478 O O . ASP A 1 190 ? 23.938 -13.907 -8.049 1.00 98.75 190 ASP A O 1
ATOM 1482 N N . GLY A 1 191 ? 22.916 -12.032 -8.698 1.00 98.69 191 GLY A N 1
ATOM 1483 C CA . GLY A 1 191 ? 24.181 -11.322 -8.873 1.00 98.69 191 GLY A CA 1
ATOM 1484 C C . GLY A 1 191 ? 24.072 -10.105 -9.770 1.00 98.69 191 GLY A C 1
ATOM 1485 O O . GLY A 1 191 ? 23.507 -9.086 -9.378 1.00 98.69 191 GLY A O 1
ATOM 1486 N N . HIS A 1 192 ? 24.659 -10.176 -10.964 1.00 98.88 192 HIS A N 1
ATOM 1487 C CA . HIS A 1 192 ? 24.628 -9.071 -11.918 1.00 98.88 192 HIS A CA 1
ATOM 1488 C C . HIS A 1 192 ? 24.513 -9.558 -13.364 1.00 98.88 192 HIS A C 1
ATOM 1490 O O . HIS A 1 192 ? 24.942 -10.657 -13.702 1.00 98.88 192 HIS A O 1
ATOM 1496 N N . ILE A 1 193 ? 23.933 -8.724 -14.223 1.00 98.81 193 ILE A N 1
ATOM 1497 C CA . ILE A 1 193 ? 23.659 -9.019 -15.632 1.00 98.81 193 ILE A CA 1
ATOM 1498 C C . ILE A 1 193 ? 24.101 -7.853 -16.513 1.00 98.81 193 ILE A C 1
ATOM 1500 O O . ILE A 1 193 ? 24.068 -6.712 -16.057 1.00 98.81 193 ILE A O 1
ATOM 1504 N N . ASP A 1 194 ? 24.478 -8.109 -17.767 1.00 98.75 194 ASP A N 1
ATOM 1505 C CA . ASP A 1 194 ? 24.711 -7.035 -18.737 1.00 98.75 194 ASP A CA 1
ATOM 1506 C C . ASP A 1 194 ? 23.364 -6.421 -19.183 1.00 98.75 194 ASP A C 1
ATOM 1508 O O . ASP A 1 194 ? 22.577 -7.087 -19.869 1.00 98.75 194 ASP A O 1
ATOM 1512 N N . PRO A 1 195 ? 23.072 -5.148 -18.842 1.00 98.56 195 PRO A N 1
ATOM 1513 C CA . PRO A 1 195 ? 21.813 -4.502 -19.208 1.00 98.56 195 PRO A CA 1
ATOM 1514 C C . PRO A 1 195 ? 21.572 -4.415 -20.716 1.00 98.56 195 PRO A C 1
ATOM 1516 O O . PRO A 1 195 ? 20.417 -4.459 -21.162 1.00 98.56 195 PRO A O 1
ATOM 1519 N N . TYR A 1 196 ? 22.643 -4.262 -21.502 1.00 98.69 196 TYR A N 1
ATOM 1520 C CA . TYR A 1 196 ? 22.543 -4.157 -22.950 1.00 98.69 196 TYR A CA 1
ATOM 1521 C C . TYR A 1 196 ? 22.114 -5.499 -23.539 1.00 98.69 196 TYR A C 1
ATOM 1523 O O . TYR A 1 196 ? 21.063 -5.582 -24.183 1.00 98.69 196 TYR A O 1
ATOM 1531 N N . SER A 1 197 ? 22.876 -6.557 -23.246 1.00 98.75 197 SER A N 1
ATOM 1532 C CA . SER A 1 197 ? 22.600 -7.910 -23.736 1.00 98.75 197 SER A CA 1
ATOM 1533 C C . SER A 1 197 ? 21.248 -8.436 -23.253 1.00 98.75 197 SER A C 1
ATOM 1535 O O . SER A 1 197 ? 20.493 -8.990 -24.052 1.00 98.75 197 SER A O 1
ATOM 1537 N N . LEU A 1 198 ? 20.866 -8.164 -21.998 1.00 98.88 198 LEU A N 1
ATOM 1538 C CA . LEU A 1 198 ? 19.521 -8.454 -21.487 1.00 98.88 198 LEU A CA 1
ATOM 1539 C C . LEU A 1 198 ? 18.430 -7.829 -22.370 1.00 98.88 198 LEU A C 1
ATOM 1541 O O . LEU A 1 198 ? 17.474 -8.495 -22.776 1.00 98.88 198 LEU A O 1
ATOM 1545 N N . THR A 1 199 ? 18.563 -6.537 -22.673 1.00 98.88 199 THR A N 1
ATOM 1546 C CA . THR A 1 199 ? 17.558 -5.815 -23.461 1.00 98.88 199 THR A CA 1
ATOM 1547 C C . THR A 1 199 ? 17.504 -6.332 -24.897 1.00 98.88 199 THR A C 1
ATOM 1549 O O . THR A 1 199 ? 16.417 -6.447 -25.465 1.00 98.88 199 THR A O 1
ATOM 1552 N N . MET A 1 200 ? 18.651 -6.679 -25.487 1.00 98.75 200 MET A N 1
ATOM 1553 C CA . MET A 1 200 ? 18.708 -7.242 -26.838 1.00 98.75 200 MET A CA 1
ATOM 1554 C C . MET A 1 200 ? 18.070 -8.633 -26.909 1.00 98.75 200 MET A C 1
ATOM 1556 O O . MET A 1 200 ? 17.277 -8.880 -27.822 1.00 98.75 200 MET A O 1
ATOM 1560 N N . ALA A 1 201 ? 18.312 -9.492 -25.915 1.00 98.81 201 ALA A N 1
ATOM 1561 C CA . ALA A 1 201 ? 17.691 -10.810 -25.828 1.00 98.81 201 ALA A CA 1
ATOM 1562 C C . ALA A 1 201 ? 16.163 -10.700 -25.701 1.00 98.81 201 ALA A C 1
ATOM 1564 O O . ALA A 1 201 ? 15.423 -11.320 -26.468 1.00 98.81 201 ALA A O 1
ATOM 1565 N N . LEU A 1 202 ? 15.668 -9.828 -24.813 1.00 98.88 202 LEU A N 1
ATOM 1566 C CA . LEU A 1 202 ? 14.231 -9.551 -24.698 1.00 98.88 202 LEU A CA 1
ATOM 1567 C C . LEU A 1 202 ? 13.645 -9.018 -26.013 1.00 98.88 202 LEU A C 1
ATOM 1569 O O . LEU A 1 202 ? 12.570 -9.454 -26.423 1.00 98.88 202 LEU A O 1
ATOM 1573 N N . ALA A 1 203 ? 14.347 -8.122 -26.714 1.00 98.88 203 ALA A N 1
ATOM 1574 C CA . ALA A 1 203 ? 13.901 -7.590 -28.001 1.00 98.88 203 ALA A CA 1
ATOM 1575 C C . ALA A 1 203 ? 13.834 -8.675 -29.086 1.00 98.88 203 ALA A C 1
ATOM 1577 O O . ALA A 1 203 ? 12.900 -8.686 -29.890 1.00 98.88 203 ALA A O 1
ATOM 1578 N N . ALA A 1 204 ? 14.800 -9.595 -29.117 1.00 98.69 204 ALA A N 1
ATOM 1579 C CA . ALA A 1 204 ? 14.784 -10.740 -30.022 1.00 98.69 204 ALA A CA 1
ATOM 1580 C C . ALA A 1 204 ? 13.614 -11.680 -29.719 1.00 98.69 204 ALA A C 1
ATOM 1582 O O . ALA A 1 204 ? 12.891 -12.068 -30.638 1.00 98.69 204 ALA A O 1
ATOM 1583 N N . GLY A 1 205 ? 13.360 -11.966 -28.439 1.00 98.69 205 GLY A N 1
ATOM 1584 C CA . GLY A 1 205 ? 12.170 -12.696 -28.009 1.00 98.69 205 GLY A CA 1
ATOM 1585 C C . GLY A 1 205 ? 10.872 -11.985 -28.414 1.00 98.69 205 GLY A C 1
ATOM 1586 O O . GLY A 1 205 ? 9.983 -12.605 -28.988 1.00 98.69 205 GLY A O 1
ATOM 1587 N N . ALA A 1 206 ? 10.773 -10.671 -28.204 1.00 98.75 206 ALA A N 1
ATOM 1588 C CA . ALA A 1 206 ? 9.596 -9.888 -28.580 1.00 98.75 206 ALA A CA 1
ATOM 1589 C C . ALA A 1 206 ? 9.305 -9.972 -30.089 1.00 98.75 206 ALA A C 1
ATOM 1591 O O . ALA A 1 206 ? 8.169 -10.244 -30.481 1.00 98.75 206 ALA A O 1
ATOM 1592 N N . ARG A 1 207 ? 10.332 -9.811 -30.939 1.00 98.56 207 ARG A N 1
ATOM 1593 C CA . ARG A 1 207 ? 10.204 -9.965 -32.401 1.00 98.56 207 ARG A CA 1
ATOM 1594 C C . ARG A 1 207 ? 9.810 -11.385 -32.796 1.00 98.56 207 ARG A C 1
ATOM 1596 O O . ARG A 1 207 ? 8.883 -11.551 -33.583 1.00 98.56 207 ARG A O 1
ATOM 1603 N N . LYS A 1 208 ? 10.439 -12.401 -32.191 1.00 98.19 208 LYS A N 1
ATOM 1604 C CA . LYS A 1 208 ? 10.102 -13.825 -32.384 1.00 98.19 208 LYS A CA 1
ATOM 1605 C C . LYS A 1 208 ? 8.618 -14.104 -32.125 1.00 98.19 208 LYS A C 1
ATOM 1607 O O . LYS A 1 208 ? 8.026 -14.920 -32.825 1.00 98.19 208 LYS A O 1
ATOM 1612 N N . TYR A 1 209 ? 8.006 -13.408 -31.166 1.00 98.44 209 TYR A N 1
ATOM 1613 C CA . TYR A 1 209 ? 6.577 -13.530 -30.857 1.00 98.44 209 TYR A CA 1
ATOM 1614 C C . TYR A 1 209 ? 5.664 -12.552 -31.620 1.00 98.44 209 TYR A C 1
ATOM 1616 O O . TYR A 1 209 ? 4.448 -12.574 -31.434 1.00 98.44 209 TYR A O 1
ATOM 1624 N N . GLY A 1 210 ? 6.212 -11.740 -32.528 1.00 97.12 210 GLY A N 1
ATOM 1625 C CA . GLY A 1 210 ? 5.450 -10.890 -33.445 1.00 97.12 210 GLY A CA 1
ATOM 1626 C C . GLY A 1 210 ? 5.273 -9.431 -33.013 1.00 97.12 210 GLY A C 1
ATOM 1627 O O . GLY A 1 210 ? 4.483 -8.720 -33.640 1.00 97.12 210 GLY A O 1
ATOM 1628 N N . ALA A 1 211 ? 5.986 -8.963 -31.982 1.00 98.38 211 ALA A N 1
ATOM 1629 C CA . ALA A 1 211 ? 6.039 -7.537 -31.662 1.00 98.38 211 ALA A CA 1
ATOM 1630 C C . ALA A 1 211 ? 6.851 -6.765 -32.715 1.00 98.38 211 ALA A C 1
ATOM 1632 O O . ALA A 1 211 ? 7.930 -7.191 -33.131 1.00 98.38 211 ALA A O 1
ATOM 1633 N N . LEU A 1 212 ? 6.361 -5.588 -33.104 1.00 98.25 212 LEU A N 1
ATOM 1634 C CA . LEU A 1 212 ? 7.055 -4.674 -34.008 1.00 98.25 212 LEU A CA 1
ATOM 1635 C C . LEU A 1 212 ? 7.798 -3.606 -33.199 1.00 98.25 212 LEU A C 1
ATOM 1637 O O . LEU A 1 212 ? 7.174 -2.771 -32.554 1.00 98.25 212 LEU A O 1
ATOM 1641 N N . LEU A 1 213 ? 9.128 -3.596 -33.257 1.00 98.38 213 LEU A N 1
ATOM 1642 C CA . LEU A 1 213 ? 9.962 -2.597 -32.578 1.00 98.38 213 LEU A CA 1
ATOM 1643 C C . LEU A 1 213 ? 10.482 -1.591 -33.618 1.00 98.38 213 LEU A C 1
ATOM 1645 O O . LEU A 1 213 ? 11.309 -1.954 -34.456 1.00 98.38 213 LEU A O 1
ATOM 1649 N N . LYS A 1 214 ? 10.007 -0.338 -33.582 1.00 97.94 214 LYS A N 1
ATOM 1650 C CA . LYS A 1 214 ? 10.419 0.733 -34.507 1.00 97.94 214 LYS A CA 1
ATOM 1651 C C . LYS A 1 214 ? 11.302 1.760 -33.806 1.00 97.94 214 LYS A C 1
ATOM 1653 O O . LYS A 1 214 ? 10.929 2.322 -32.779 1.00 97.94 214 LYS A O 1
ATOM 1658 N N . TYR A 1 215 ? 12.450 2.035 -34.416 1.00 96.75 215 TYR A N 1
ATOM 1659 C CA . TYR A 1 215 ? 13.368 3.095 -34.017 1.00 96.75 215 TYR A CA 1
ATOM 1660 C C . TYR A 1 215 ? 14.279 3.498 -35.197 1.00 96.75 215 TYR A C 1
ATOM 1662 O O . TYR A 1 215 ? 14.582 2.640 -36.031 1.00 96.75 215 TYR A O 1
ATOM 1670 N N . PRO A 1 216 ? 14.693 4.776 -35.303 1.00 96.62 216 PRO A N 1
ATOM 1671 C CA . PRO A 1 216 ? 14.188 5.900 -34.516 1.00 96.62 216 PRO A CA 1
ATOM 1672 C C . PRO A 1 216 ? 12.737 6.219 -34.914 1.00 96.62 216 PRO A C 1
ATOM 1674 O O . PRO A 1 216 ? 12.432 6.379 -36.094 1.00 96.62 216 PRO A O 1
ATOM 1677 N N . ALA A 1 217 ? 11.837 6.282 -33.934 1.00 97.50 217 ALA A N 1
ATOM 1678 C CA . ALA A 1 217 ? 10.427 6.613 -34.103 1.00 97.50 217 ALA A CA 1
ATOM 1679 C C . ALA A 1 217 ? 9.865 7.333 -32.863 1.00 97.50 217 ALA A C 1
ATOM 1681 O O . ALA A 1 217 ? 9.017 6.786 -32.158 1.00 97.50 217 ALA A O 1
ATOM 1682 N N . PRO A 1 218 ? 10.356 8.549 -32.547 1.00 98.00 218 PRO A N 1
ATOM 1683 C CA . PRO A 1 218 ? 9.906 9.275 -31.369 1.00 98.00 218 PRO A CA 1
ATOM 1684 C C . PRO A 1 218 ? 8.430 9.641 -31.471 1.00 98.00 218 PRO A C 1
ATOM 1686 O O . PRO A 1 218 ? 8.000 10.219 -32.468 1.00 98.00 218 PRO A O 1
ATOM 1689 N N . VAL A 1 219 ? 7.686 9.384 -30.398 1.00 98.38 219 VAL A N 1
ATOM 1690 C CA . VAL A 1 219 ? 6.341 9.936 -30.236 1.00 98.38 219 VAL A CA 1
ATOM 1691 C C . VAL A 1 219 ? 6.448 11.445 -30.031 1.00 98.38 219 VAL A C 1
ATOM 1693 O O . VAL A 1 219 ? 7.162 11.907 -29.140 1.00 98.38 219 VAL A O 1
ATOM 1696 N N . THR A 1 220 ? 5.747 12.213 -30.862 1.00 98.19 220 THR A N 1
ATOM 1697 C CA . THR A 1 220 ? 5.709 13.685 -30.812 1.00 98.19 220 THR A CA 1
ATOM 1698 C C . THR A 1 220 ? 4.352 14.220 -30.365 1.00 98.19 220 THR A C 1
ATOM 1700 O O . THR A 1 220 ? 4.272 15.344 -29.873 1.00 98.19 220 THR A O 1
ATOM 1703 N N . SER A 1 221 ? 3.284 13.430 -30.505 1.00 98.38 221 SER A N 1
ATOM 1704 C CA . SER A 1 221 ? 1.944 13.787 -30.042 1.00 98.38 221 SER A CA 1
ATOM 1705 C C . SER A 1 221 ? 1.134 12.546 -29.672 1.00 98.38 221 SER A C 1
ATOM 1707 O O . SER A 1 221 ? 1.259 11.494 -30.300 1.00 98.38 221 SER A O 1
ATOM 1709 N N . LEU A 1 222 ? 0.290 12.699 -28.653 1.00 98.69 222 LEU A N 1
ATOM 1710 C CA . LEU A 1 222 ? -0.705 11.726 -28.221 1.00 98.69 222 LEU A CA 1
ATOM 1711 C C . LEU A 1 222 ? -2.052 12.437 -28.147 1.00 98.69 222 LEU A C 1
ATOM 1713 O O . LEU A 1 222 ? -2.168 13.472 -27.487 1.00 98.69 222 LEU A O 1
ATOM 1717 N N . LYS A 1 223 ? -3.070 11.890 -28.811 1.00 98.56 223 LYS A N 1
ATOM 1718 C CA . LYS A 1 223 ? -4.436 12.420 -28.761 1.00 98.56 223 LYS A CA 1
ATOM 1719 C C . LYS A 1 223 ? -5.397 11.319 -28.340 1.00 98.56 223 LYS A C 1
ATOM 1721 O O . LYS A 1 223 ? -5.562 10.328 -29.049 1.00 98.56 223 LYS A O 1
ATOM 1726 N N . ALA A 1 224 ? -6.025 11.509 -27.184 1.00 98.31 224 ALA A N 1
ATOM 1727 C CA . ALA A 1 224 ? -7.101 10.644 -26.726 1.00 98.31 224 ALA A CA 1
ATOM 1728 C C . ALA A 1 224 ? -8.334 10.818 -27.620 1.00 98.31 224 ALA A C 1
ATOM 1730 O O . ALA A 1 224 ? -8.648 11.928 -28.061 1.00 98.31 224 ALA A O 1
ATOM 1731 N N . ARG A 1 225 ? -9.055 9.725 -27.857 1.00 98.31 225 ARG A N 1
ATOM 1732 C CA . ARG A 1 225 ? -10.330 9.715 -28.578 1.00 98.31 225 ARG A CA 1
ATOM 1733 C C . ARG A 1 225 ? -11.471 9.395 -27.616 1.00 98.31 225 ARG A C 1
ATOM 1735 O O . ARG A 1 225 ? -11.274 8.764 -26.580 1.00 98.31 225 ARG A O 1
ATOM 1742 N N . SER A 1 226 ? -12.686 9.811 -27.966 1.00 96.75 226 SER A N 1
ATOM 1743 C CA . SER A 1 226 ? -13.882 9.595 -27.135 1.00 96.75 226 SER A CA 1
ATOM 1744 C C . SER A 1 226 ? -14.230 8.114 -26.936 1.00 96.75 226 SER A C 1
ATOM 1746 O O . SER A 1 226 ? -14.778 7.741 -25.901 1.00 96.75 226 SER A O 1
ATOM 1748 N N . ASP A 1 227 ? -13.861 7.253 -27.888 1.00 96.38 227 ASP A N 1
ATOM 1749 C CA . ASP A 1 227 ? -14.012 5.796 -27.791 1.00 96.38 227 ASP A CA 1
ATOM 1750 C C . ASP A 1 227 ? -12.998 5.136 -26.831 1.00 96.38 227 ASP A C 1
ATOM 1752 O O . ASP A 1 227 ? -13.146 3.963 -26.491 1.00 96.38 227 ASP A O 1
ATOM 1756 N N . GLY A 1 228 ? -12.022 5.896 -26.322 1.00 97.38 228 GLY A N 1
ATOM 1757 C CA . GLY A 1 228 ? -10.963 5.425 -25.429 1.00 97.38 228 GLY A CA 1
ATOM 1758 C C . GLY A 1 228 ? -9.713 4.922 -26.152 1.00 97.38 228 GLY A C 1
ATOM 1759 O O . GLY A 1 228 ? -8.781 4.480 -25.483 1.00 97.38 228 GLY A O 1
ATOM 1760 N N . THR A 1 229 ? -9.676 4.972 -27.485 1.00 98.69 229 THR A N 1
ATOM 1761 C CA . THR A 1 229 ? -8.467 4.690 -28.272 1.00 98.69 229 THR A CA 1
ATOM 1762 C C . THR A 1 229 ? -7.587 5.939 -28.395 1.00 98.69 229 THR A C 1
ATOM 1764 O O . THR A 1 229 ? -7.962 7.039 -27.976 1.00 98.69 229 THR A O 1
ATOM 1767 N N . TRP A 1 230 ? -6.393 5.776 -28.959 1.00 98.88 230 TRP A N 1
ATOM 1768 C CA . TRP A 1 230 ? -5.373 6.819 -29.037 1.00 98.88 230 TRP A CA 1
ATOM 1769 C C . TRP A 1 230 ? -4.863 6.986 -30.461 1.00 98.88 230 TRP A C 1
ATOM 1771 O O . TRP A 1 230 ? -4.546 5.998 -31.119 1.00 98.88 230 TRP A O 1
ATOM 1781 N N . ASP A 1 231 ? -4.734 8.231 -30.916 1.00 98.69 231 ASP A N 1
ATOM 1782 C CA . ASP A 1 231 ? -3.949 8.564 -32.104 1.00 98.69 231 ASP A CA 1
ATOM 1783 C C . ASP A 1 231 ? -2.524 8.950 -31.646 1.00 98.69 231 ASP A C 1
ATOM 1785 O O . ASP A 1 231 ? -2.342 9.859 -30.826 1.00 98.69 231 ASP A O 1
ATOM 1789 N N . VAL A 1 232 ? -1.521 8.216 -32.138 1.00 98.69 232 VAL A N 1
ATOM 1790 C CA . VAL A 1 232 ? -0.094 8.365 -31.809 1.00 98.69 232 VAL A CA 1
ATOM 1791 C C . VAL A 1 232 ? 0.643 8.889 -33.036 1.00 98.69 232 VAL A C 1
ATOM 1793 O O . VAL A 1 232 ? 0.572 8.283 -34.104 1.00 98.69 232 VAL A O 1
ATOM 1796 N N . GLU A 1 233 ? 1.369 9.993 -32.879 1.00 98.50 233 GLU A N 1
ATOM 1797 C CA . GLU A 1 233 ? 2.103 10.649 -33.966 1.00 98.50 233 GLU A CA 1
ATOM 1798 C C . GLU A 1 233 ? 3.614 10.462 -33.811 1.00 98.50 233 GLU A C 1
ATOM 1800 O O . GLU A 1 233 ? 4.168 10.699 -32.732 1.00 98.50 233 GLU A O 1
ATOM 1805 N N . THR A 1 234 ? 4.289 10.094 -34.903 1.00 98.31 234 THR A N 1
ATOM 1806 C CA . THR A 1 234 ? 5.753 10.102 -35.021 1.00 98.31 234 THR A CA 1
ATOM 1807 C C . THR A 1 234 ? 6.179 10.736 -36.352 1.00 98.31 234 THR A C 1
ATOM 1809 O O . THR A 1 234 ? 5.367 10.860 -37.271 1.00 98.31 234 THR A O 1
ATOM 1812 N N . PRO A 1 235 ? 7.463 11.100 -36.536 1.00 97.44 235 PRO A N 1
ATOM 1813 C CA . PRO A 1 235 ? 7.961 11.575 -37.832 1.00 97.44 235 PRO A CA 1
ATOM 1814 C C . PRO A 1 235 ? 7.841 10.563 -38.988 1.00 97.44 235 PRO A C 1
ATOM 1816 O O . PRO A 1 235 ? 7.991 10.939 -40.146 1.00 97.44 235 PRO A O 1
ATOM 1819 N N . GLN A 1 236 ? 7.620 9.280 -38.691 1.00 94.81 236 GLN A N 1
ATOM 1820 C CA . GLN A 1 236 ? 7.527 8.185 -39.663 1.00 94.81 236 GLN A CA 1
ATOM 1821 C C . GLN A 1 236 ? 6.081 7.925 -40.099 1.00 94.81 236 GLN A C 1
ATOM 1823 O O . GLN A 1 236 ? 5.867 7.265 -41.115 1.00 94.81 236 GLN A O 1
ATOM 1828 N N . GLY A 1 237 ? 5.105 8.431 -39.345 1.00 94.81 237 GLY A N 1
ATOM 1829 C CA . GLY A 1 237 ? 3.685 8.266 -39.610 1.00 94.81 237 GLY A CA 1
ATOM 1830 C C . GLY A 1 237 ? 2.855 8.302 -38.332 1.00 94.81 237 GLY A C 1
ATOM 1831 O O . GLY A 1 237 ? 3.378 8.371 -37.218 1.00 94.81 237 GLY A O 1
ATOM 1832 N N . SER A 1 238 ? 1.542 8.215 -38.508 1.00 96.12 238 SER A N 1
ATOM 1833 C CA . SER A 1 238 ? 0.585 8.084 -37.415 1.00 96.12 238 SER A CA 1
ATOM 1834 C C . SER A 1 238 ? 0.088 6.646 -37.285 1.00 96.12 238 SER A C 1
ATOM 1836 O O . SER A 1 238 ? 0.101 5.866 -38.246 1.00 96.12 238 SER A O 1
ATOM 1838 N N . MET A 1 239 ? -0.340 6.282 -36.078 1.00 97.50 239 MET A N 1
ATOM 1839 C CA . MET A 1 239 ? -1.021 5.018 -35.818 1.00 97.50 239 MET A CA 1
ATOM 1840 C C . MET A 1 239 ? -2.130 5.186 -34.788 1.00 97.50 239 MET A C 1
ATOM 1842 O O . MET A 1 239 ? -2.037 6.018 -33.887 1.00 97.50 239 MET A O 1
ATOM 1846 N N . ARG A 1 240 ? -3.164 4.352 -34.896 1.00 98.62 240 ARG A N 1
ATOM 1847 C CA . ARG A 1 240 ? -4.197 4.231 -33.868 1.00 98.62 240 ARG A CA 1
ATOM 1848 C C . ARG A 1 240 ? -3.908 3.049 -32.956 1.00 98.62 240 ARG A C 1
ATOM 1850 O O . ARG A 1 240 ? -3.745 1.935 -33.447 1.00 98.62 240 ARG A O 1
ATOM 1857 N N . ALA A 1 241 ? -3.922 3.279 -31.651 1.00 98.81 241 ALA A N 1
ATOM 1858 C CA . ALA A 1 241 ? -3.719 2.257 -30.636 1.00 98.81 241 ALA A CA 1
ATOM 1859 C C . ALA A 1 241 ? -4.967 2.079 -29.765 1.00 98.81 241 ALA A C 1
ATOM 1861 O O . ALA A 1 241 ? -5.559 3.072 -29.337 1.00 98.81 241 ALA A O 1
ATOM 1862 N N . ASN A 1 242 ? -5.345 0.837 -29.447 1.00 98.75 242 ASN A N 1
ATOM 1863 C CA . ASN A 1 242 ? -6.411 0.595 -28.464 1.00 98.75 242 ASN A CA 1
ATOM 1864 C C . ASN A 1 242 ? -5.971 1.029 -27.060 1.00 98.75 242 ASN A C 1
ATOM 1866 O O . ASN A 1 242 ? -6.763 1.600 -26.310 1.00 98.75 242 ASN A O 1
ATOM 1870 N N . ARG A 1 243 ? -4.691 0.820 -26.732 1.00 98.81 243 ARG A N 1
ATOM 1871 C CA . ARG A 1 243 ? -4.056 1.334 -25.514 1.00 98.81 243 ARG A CA 1
ATOM 1872 C C . ARG A 1 243 ? -2.620 1.774 -25.753 1.00 98.81 243 ARG A C 1
ATOM 1874 O O . ARG A 1 243 ? -1.958 1.299 -26.680 1.00 98.81 243 ARG A O 1
ATOM 1881 N N . ILE A 1 244 ? -2.131 2.632 -24.867 1.00 98.88 244 ILE A N 1
ATOM 1882 C CA . ILE A 1 244 ? -0.742 3.085 -24.865 1.00 98.88 244 ILE A CA 1
ATOM 1883 C C . ILE A 1 244 ? -0.101 2.873 -23.494 1.00 98.88 244 ILE A C 1
ATOM 1885 O O . ILE A 1 244 ? -0.761 2.999 -22.462 1.00 98.88 244 ILE A O 1
ATOM 1889 N N . VAL A 1 245 ? 1.191 2.549 -23.490 1.00 98.94 245 VAL A N 1
ATOM 1890 C CA . VAL A 1 245 ? 1.990 2.353 -22.279 1.00 98.94 245 VAL A CA 1
ATOM 1891 C C . VAL A 1 245 ? 3.190 3.284 -22.311 1.00 98.94 245 VAL A C 1
ATOM 1893 O O . VAL A 1 245 ? 4.046 3.176 -23.190 1.00 98.94 245 VAL A O 1
ATOM 1896 N N . ASN A 1 246 ? 3.274 4.188 -21.342 1.00 98.88 246 ASN A N 1
ATOM 1897 C CA . ASN A 1 246 ? 4.454 5.012 -21.143 1.00 98.88 246 ASN A CA 1
ATOM 1898 C C . ASN A 1 246 ? 5.505 4.226 -20.350 1.00 98.88 246 ASN A C 1
ATOM 1900 O O . ASN A 1 246 ? 5.325 3.968 -19.162 1.00 98.88 246 ASN A O 1
ATOM 1904 N N . ALA A 1 247 ? 6.598 3.871 -21.022 1.00 98.62 247 ALA A N 1
ATOM 1905 C CA . ALA A 1 247 ? 7.805 3.298 -20.436 1.00 98.62 247 ALA A CA 1
ATOM 1906 C C . ALA A 1 247 ? 9.040 4.170 -20.744 1.00 98.62 247 ALA A C 1
ATOM 1908 O O . ALA A 1 247 ? 10.173 3.684 -20.819 1.00 98.62 247 ALA A O 1
ATOM 1909 N N . ALA A 1 248 ? 8.820 5.471 -20.960 1.00 95.62 248 ALA A N 1
ATOM 1910 C CA . ALA A 1 248 ? 9.863 6.427 -21.282 1.00 95.62 248 ALA A CA 1
ATOM 1911 C C . ALA A 1 248 ? 10.565 6.863 -19.988 1.00 95.62 248 ALA A C 1
ATOM 1913 O O . ALA A 1 248 ? 10.075 7.720 -19.254 1.00 95.62 248 ALA A O 1
ATOM 1914 N N . GLY A 1 249 ? 11.716 6.245 -19.703 1.00 88.75 249 GLY A N 1
ATOM 1915 C CA . GLY A 1 249 ? 12.636 6.697 -18.654 1.00 88.75 249 GLY A CA 1
ATOM 1916 C C . GLY A 1 249 ? 13.240 8.079 -18.951 1.00 88.75 249 GLY A C 1
ATOM 1917 O O . GLY A 1 249 ? 12.791 8.793 -19.848 1.00 88.75 249 GLY A O 1
ATOM 1918 N N . PHE A 1 250 ? 14.292 8.463 -18.224 1.00 83.88 250 PHE A N 1
ATOM 1919 C CA . PHE A 1 250 ? 14.937 9.771 -18.393 1.00 83.88 250 PHE A CA 1
ATOM 1920 C C . PHE A 1 250 ? 16.382 9.676 -18.885 1.00 83.88 250 PHE A C 1
ATOM 1922 O O . PHE A 1 250 ? 17.102 8.769 -18.490 1.00 83.88 250 PHE A O 1
ATOM 1929 N N . GLY A 1 251 ? 16.789 10.678 -19.678 1.00 68.38 251 GLY A N 1
ATOM 1930 C CA . GLY A 1 251 ? 18.190 11.032 -19.934 1.00 68.38 251 GLY A CA 1
ATOM 1931 C C . GLY A 1 251 ? 18.973 10.030 -20.790 1.00 68.38 251 GLY A C 1
ATOM 1932 O O . GLY A 1 251 ? 19.028 8.846 -20.488 1.00 68.38 251 GLY A O 1
ATOM 1933 N N . LYS A 1 252 ? 19.617 10.513 -21.861 1.00 77.12 252 LYS A N 1
ATOM 1934 C CA . LYS A 1 252 ? 20.582 9.719 -22.653 1.00 77.12 252 LYS A CA 1
ATOM 1935 C C . LYS A 1 252 ? 22.037 10.017 -22.273 1.00 77.12 252 LYS A C 1
ATOM 1937 O O . LYS A 1 252 ? 22.906 9.171 -22.457 1.00 77.12 252 LYS A O 1
ATOM 1942 N N . GLU A 1 253 ? 22.297 11.215 -21.756 1.00 83.88 253 GLU A N 1
ATOM 1943 C CA . GLU A 1 253 ? 23.642 11.748 -21.538 1.00 83.88 253 GLU A CA 1
ATOM 1944 C C . GLU A 1 253 ? 24.126 11.482 -20.110 1.00 83.88 253 GLU A C 1
ATOM 1946 O O . GLU A 1 253 ? 23.357 11.591 -19.153 1.00 83.88 253 GLU A O 1
ATOM 1951 N N . LEU A 1 254 ? 25.408 11.131 -19.982 1.00 89.94 254 LEU A N 1
ATOM 1952 C CA . LEU A 1 254 ? 26.089 11.102 -18.692 1.00 89.94 254 LEU A CA 1
ATOM 1953 C C . LEU A 1 254 ? 26.418 12.531 -18.254 1.00 89.94 254 LEU A C 1
ATOM 1955 O O . LEU A 1 254 ? 26.716 13.394 -19.081 1.00 89.94 254 LEU A O 1
ATOM 1959 N N . PHE A 1 255 ? 26.400 12.759 -16.948 1.00 91.44 255 PHE A N 1
ATOM 1960 C CA . PHE A 1 255 ? 26.918 13.982 -16.350 1.00 91.44 255 PHE A CA 1
ATOM 1961 C C . PHE A 1 255 ? 28.447 13.917 -16.250 1.00 91.44 255 PHE A C 1
ATOM 1963 O O . PHE A 1 255 ? 29.038 12.836 -16.309 1.00 91.44 255 PHE A O 1
ATOM 1970 N N . GLU A 1 256 ? 29.092 15.068 -16.049 1.00 93.12 256 GLU A N 1
ATOM 1971 C CA . GLU A 1 256 ? 30.520 15.101 -15.722 1.00 93.12 256 GLU A CA 1
ATOM 1972 C C . GLU A 1 256 ? 30.792 14.270 -14.461 1.00 93.12 256 GLU A C 1
ATOM 1974 O O . GLU A 1 256 ? 30.026 14.306 -13.492 1.00 93.12 256 GLU A O 1
ATOM 1979 N N . SER A 1 257 ? 31.859 13.473 -14.483 1.00 91.25 257 SER A N 1
ATOM 1980 C CA . SER A 1 257 ? 32.264 12.671 -13.332 1.00 91.25 257 SER A CA 1
ATOM 1981 C C . SER A 1 257 ? 32.637 13.582 -12.161 1.00 91.25 257 SER A C 1
ATOM 1983 O O . SER A 1 257 ? 33.388 14.538 -12.327 1.00 91.25 257 SER A O 1
ATOM 1985 N N . ASP A 1 258 ? 32.144 13.252 -10.970 1.00 92.38 258 ASP A N 1
ATOM 1986 C CA . ASP A 1 258 ? 32.424 13.976 -9.730 1.00 92.38 258 ASP A CA 1
ATOM 1987 C C . ASP A 1 258 ? 32.730 12.937 -8.649 1.00 92.38 258 ASP A C 1
ATOM 1989 O O . ASP A 1 258 ? 31.822 12.310 -8.092 1.00 92.38 258 ASP A O 1
ATOM 1993 N N . LEU A 1 259 ? 34.025 12.668 -8.463 1.00 92.69 259 LEU A N 1
ATOM 1994 C CA . LEU A 1 259 ? 34.516 11.712 -7.472 1.00 92.69 259 LEU A CA 1
ATOM 1995 C C . LEU A 1 259 ? 34.512 12.325 -6.069 1.00 92.69 259 LEU A C 1
ATOM 1997 O O . LEU A 1 259 ? 34.173 11.642 -5.105 1.00 92.69 259 LEU A O 1
ATOM 2001 N N . ASP A 1 260 ? 34.840 13.614 -5.970 1.00 95.62 260 ASP A N 1
ATOM 2002 C CA . ASP A 1 260 ? 35.011 14.339 -4.710 1.00 95.62 260 ASP A CA 1
ATOM 2003 C C . ASP A 1 260 ? 33.750 14.264 -3.845 1.00 95.62 260 ASP A C 1
ATOM 2005 O O . ASP A 1 260 ? 33.832 13.975 -2.650 1.00 95.62 260 ASP A O 1
ATOM 2009 N N . ARG A 1 261 ? 32.562 14.405 -4.452 1.00 96.88 261 ARG A N 1
ATOM 2010 C CA . ARG A 1 261 ? 31.281 14.314 -3.727 1.00 96.88 261 ARG A CA 1
ATOM 2011 C C . ARG A 1 261 ? 30.999 12.948 -3.080 1.00 96.88 261 ARG A C 1
ATOM 2013 O O . ARG A 1 261 ? 30.080 12.861 -2.271 1.00 96.88 261 ARG A O 1
ATOM 2020 N N . ILE A 1 262 ? 31.713 11.882 -3.465 1.00 97.69 262 ILE A N 1
ATOM 2021 C CA . ILE A 1 262 ? 31.541 10.521 -2.923 1.00 97.69 262 ILE A CA 1
ATOM 2022 C C . ILE A 1 262 ? 32.784 9.996 -2.191 1.00 97.69 262 ILE A C 1
ATOM 2024 O O . ILE A 1 262 ? 32.808 8.820 -1.826 1.00 97.69 262 ILE A O 1
ATOM 2028 N N . MET A 1 263 ? 33.809 10.824 -1.960 1.00 97.94 263 MET A N 1
ATOM 2029 C CA . MET A 1 263 ? 35.093 10.348 -1.428 1.00 97.94 263 MET A CA 1
ATOM 2030 C C . MET A 1 263 ? 34.992 9.678 -0.056 1.00 97.94 263 MET A C 1
ATOM 2032 O O . MET A 1 263 ? 35.660 8.670 0.152 1.00 97.94 263 MET A O 1
ATOM 2036 N N . GLU A 1 264 ? 34.095 10.130 0.825 1.00 98.50 264 GLU A N 1
ATOM 2037 C CA . GLU A 1 264 ? 33.822 9.450 2.104 1.00 98.50 264 GLU A CA 1
ATOM 2038 C C . GLU A 1 264 ? 33.432 7.972 1.890 1.00 98.50 264 GLU A C 1
ATOM 2040 O O . GLU A 1 264 ? 33.884 7.070 2.599 1.00 98.50 264 GLU A O 1
ATOM 2045 N N . HIS A 1 265 ? 32.624 7.692 0.864 1.00 98.44 265 HIS A N 1
ATOM 2046 C CA . HIS A 1 265 ? 32.203 6.332 0.529 1.00 98.44 265 HIS A CA 1
ATOM 2047 C C . HIS A 1 265 ? 33.321 5.522 -0.136 1.00 98.44 265 HIS A C 1
ATOM 2049 O O . HIS A 1 265 ? 33.410 4.314 0.086 1.00 98.44 265 HIS A O 1
ATOM 2055 N N . VAL A 1 266 ? 34.184 6.168 -0.927 1.00 98.38 266 VAL A N 1
ATOM 2056 C CA . VAL A 1 266 ? 35.367 5.531 -1.530 1.00 98.38 266 VAL A CA 1
ATOM 2057 C C . VAL A 1 266 ? 36.360 5.116 -0.443 1.00 98.38 266 VAL A C 1
ATOM 2059 O O . VAL A 1 266 ? 36.842 3.984 -0.454 1.00 98.38 266 VAL A O 1
ATOM 2062 N N . GLU A 1 267 ? 36.615 5.983 0.538 1.00 98.62 267 GLU A N 1
ATOM 2063 C CA . GLU A 1 267 ? 37.449 5.680 1.707 1.00 98.62 267 GLU A CA 1
ATOM 2064 C C . GLU A 1 267 ? 36.882 4.503 2.508 1.00 98.62 267 GLU A C 1
ATOM 2066 O O . GLU A 1 267 ? 37.596 3.536 2.782 1.00 98.62 267 GLU A O 1
ATOM 2071 N N . ALA A 1 268 ? 35.578 4.517 2.802 1.00 98.62 268 ALA A N 1
ATOM 2072 C CA . ALA A 1 268 ? 34.916 3.404 3.477 1.00 98.62 268 ALA A CA 1
ATOM 2073 C C . ALA A 1 268 ? 35.015 2.086 2.681 1.00 98.62 268 ALA A C 1
ATOM 2075 O O . ALA A 1 268 ? 35.261 1.028 3.268 1.00 98.62 268 ALA A O 1
ATOM 2076 N N . ALA A 1 269 ? 34.869 2.135 1.352 1.00 98.69 269 ALA A N 1
ATOM 2077 C CA . ALA A 1 269 ? 35.023 0.969 0.484 1.00 98.69 269 ALA A CA 1
ATOM 2078 C C . ALA A 1 269 ? 36.458 0.417 0.513 1.00 98.69 269 ALA A C 1
ATOM 2080 O O . ALA A 1 269 ? 36.639 -0.796 0.610 1.00 98.69 269 ALA A O 1
ATOM 2081 N N . MET A 1 270 ? 37.473 1.287 0.500 1.00 98.75 270 MET A N 1
ATOM 2082 C CA . MET A 1 270 ? 38.880 0.895 0.628 1.00 98.75 270 MET A CA 1
ATOM 2083 C C . MET A 1 270 ? 39.207 0.276 1.990 1.00 98.75 270 MET A C 1
ATOM 2085 O O . MET A 1 270 ? 40.031 -0.634 2.062 1.00 98.75 270 MET A O 1
ATOM 2089 N N . GLU A 1 271 ? 38.580 0.733 3.074 1.00 98.69 271 GLU A N 1
ATOM 2090 C CA . GLU A 1 271 ? 38.743 0.101 4.389 1.00 98.69 271 GLU A CA 1
ATOM 2091 C C . GLU A 1 271 ? 38.048 -1.263 4.476 1.00 98.69 271 GLU A C 1
ATOM 2093 O O . GLU A 1 271 ? 38.571 -2.186 5.109 1.00 98.69 271 GLU A O 1
ATOM 2098 N N . MET A 1 272 ? 36.890 -1.407 3.827 1.00 98.62 272 MET A N 1
ATOM 2099 C CA . MET A 1 272 ? 36.127 -2.655 3.800 1.00 98.62 272 MET A CA 1
ATOM 2100 C C . MET A 1 272 ? 36.744 -3.706 2.866 1.00 98.62 272 MET A C 1
ATOM 2102 O O . MET A 1 272 ? 36.696 -4.894 3.168 1.00 98.62 272 MET A O 1
ATOM 2106 N N . VAL A 1 273 ? 37.352 -3.290 1.754 1.00 98.75 273 VAL A N 1
ATOM 2107 C CA . VAL A 1 273 ? 38.010 -4.164 0.769 1.00 98.75 273 VAL A CA 1
ATOM 2108 C C . VAL A 1 273 ? 39.438 -3.643 0.523 1.00 98.75 273 VAL A C 1
ATOM 2110 O O . VAL A 1 273 ? 39.676 -2.903 -0.436 1.00 98.75 273 VAL A O 1
ATOM 2113 N N . PRO A 1 274 ? 40.425 -4.019 1.365 1.00 98.62 274 PRO A N 1
ATOM 2114 C CA . PRO A 1 274 ? 41.745 -3.375 1.410 1.00 98.62 274 PRO A CA 1
ATOM 2115 C C . PRO A 1 274 ? 42.553 -3.397 0.113 1.00 98.62 274 PRO A C 1
ATOM 2117 O O . PRO A 1 274 ? 43.422 -2.547 -0.081 1.00 98.62 274 PRO A O 1
ATOM 2120 N N . VAL A 1 275 ? 42.286 -4.344 -0.790 1.00 98.62 275 VAL A N 1
ATOM 2121 C CA . VAL A 1 275 ? 42.960 -4.392 -2.097 1.00 98.62 275 VAL A CA 1
ATOM 2122 C C . VAL A 1 275 ? 42.656 -3.164 -2.963 1.00 98.62 275 VAL A C 1
ATOM 2124 O O . VAL A 1 275 ? 43.498 -2.788 -3.774 1.00 98.62 275 VAL A O 1
ATOM 2127 N N . LEU A 1 276 ? 41.521 -2.484 -2.742 1.00 98.62 276 LEU A N 1
ATOM 2128 C CA . LEU A 1 276 ? 41.157 -1.259 -3.464 1.00 98.62 276 LEU A CA 1
ATOM 2129 C C . LEU A 1 276 ? 42.118 -0.097 -3.184 1.00 98.62 276 LEU A C 1
ATOM 2131 O O . LEU A 1 276 ? 42.300 0.745 -4.052 1.00 98.62 276 LEU A O 1
ATOM 2135 N N . LYS A 1 277 ? 42.819 -0.092 -2.039 1.00 98.44 277 LYS A N 1
ATOM 2136 C CA . LYS A 1 277 ? 43.839 0.926 -1.708 1.00 98.44 277 LYS A CA 1
ATOM 2137 C C . LYS A 1 277 ? 45.000 0.976 -2.707 1.00 98.44 277 LYS A C 1
ATOM 2139 O O . LYS A 1 277 ? 45.752 1.944 -2.722 1.00 98.44 277 LYS A O 1
ATOM 2144 N N . LYS A 1 278 ? 45.199 -0.101 -3.472 1.00 98.44 278 LYS A N 1
ATOM 2145 C CA . LYS A 1 278 ? 46.274 -0.239 -4.466 1.00 98.44 278 LYS A CA 1
ATOM 2146 C C . LYS A 1 278 ? 45.758 -0.258 -5.904 1.00 98.44 278 LYS A C 1
ATOM 2148 O O . LYS A 1 278 ? 46.570 -0.374 -6.814 1.00 98.44 278 LYS A O 1
ATOM 2153 N N . ALA A 1 279 ? 44.441 -0.246 -6.100 1.00 98.44 279 ALA A N 1
ATOM 2154 C CA . ALA A 1 279 ? 43.836 -0.330 -7.419 1.00 98.44 279 ALA A CA 1
ATOM 2155 C C . ALA A 1 279 ? 43.699 1.065 -8.040 1.00 98.44 279 ALA A C 1
ATOM 2157 O O . ALA A 1 279 ? 43.427 2.035 -7.335 1.00 98.44 279 ALA A O 1
ATOM 2158 N N . ASP A 1 280 ? 43.829 1.143 -9.362 1.00 98.00 280 ASP A N 1
ATOM 2159 C CA . ASP A 1 280 ? 43.582 2.369 -10.119 1.00 98.00 280 ASP A CA 1
ATOM 2160 C C . ASP A 1 280 ? 42.111 2.462 -10.553 1.00 98.00 280 ASP A C 1
ATOM 2162 O O . ASP A 1 280 ? 41.469 1.460 -10.885 1.00 98.00 280 ASP A O 1
ATOM 2166 N N . ILE A 1 281 ? 41.571 3.683 -10.603 1.00 97.88 281 ILE A N 1
ATOM 2167 C CA . ILE A 1 281 ? 40.231 3.946 -11.139 1.00 97.88 281 ILE A CA 1
ATOM 2168 C C . ILE A 1 281 ? 40.311 3.994 -12.666 1.00 97.88 281 ILE A C 1
ATOM 2170 O O . ILE A 1 281 ? 40.927 4.890 -13.236 1.00 97.88 281 ILE A O 1
ATOM 2174 N N . ILE A 1 282 ? 39.637 3.057 -13.333 1.00 97.94 282 ILE A N 1
ATOM 2175 C CA . ILE A 1 282 ? 39.541 3.042 -14.800 1.00 97.94 282 ILE A CA 1
ATOM 2176 C C . ILE A 1 282 ? 38.464 4.007 -15.306 1.00 97.94 282 ILE A C 1
ATOM 2178 O O . ILE A 1 282 ? 38.653 4.660 -16.330 1.00 97.94 282 ILE A O 1
ATOM 2182 N N . ASN A 1 283 ? 37.316 4.077 -14.624 1.00 96.50 283 ASN A N 1
ATOM 2183 C CA . ASN A 1 283 ? 36.177 4.872 -15.076 1.00 96.50 283 ASN A CA 1
ATOM 2184 C C . ASN A 1 283 ? 35.273 5.310 -13.914 1.00 96.50 283 ASN A C 1
ATOM 2186 O O . ASN A 1 283 ? 35.197 4.634 -12.889 1.00 96.50 283 ASN A O 1
ATOM 2190 N N . ILE A 1 284 ? 34.545 6.412 -14.114 1.00 96.44 284 ILE A N 1
ATOM 2191 C CA . ILE A 1 284 ? 33.546 6.948 -13.184 1.00 96.44 284 ILE A CA 1
ATOM 2192 C C . ILE A 1 284 ? 32.288 7.289 -13.981 1.00 96.44 284 ILE A C 1
ATOM 2194 O O . ILE A 1 284 ? 32.216 8.322 -14.649 1.00 96.44 284 ILE A O 1
ATOM 2198 N N . VAL A 1 285 ? 31.279 6.425 -13.894 1.00 95.56 285 VAL A N 1
ATOM 2199 C CA . VAL A 1 285 ? 30.008 6.596 -14.605 1.00 95.56 285 VAL A CA 1
ATOM 2200 C C . VAL A 1 285 ? 29.043 7.408 -13.740 1.00 95.56 285 VAL A C 1
ATOM 2202 O O . VAL A 1 285 ? 28.554 6.923 -12.724 1.00 95.56 285 VAL A O 1
ATOM 2205 N N . ASN A 1 286 ? 28.759 8.645 -14.151 1.00 96.06 286 ASN A N 1
ATOM 2206 C CA . ASN A 1 286 ? 27.781 9.517 -13.499 1.00 96.06 286 ASN A CA 1
ATOM 2207 C C . ASN A 1 286 ? 26.525 9.624 -14.374 1.00 96.06 286 ASN A C 1
ATOM 2209 O O . ASN A 1 286 ? 26.483 10.401 -15.327 1.00 96.06 286 ASN A O 1
ATOM 2213 N N . GLY A 1 287 ? 25.530 8.784 -14.087 1.00 94.12 287 GLY A N 1
ATOM 2214 C CA . GLY A 1 287 ? 24.392 8.557 -14.971 1.00 94.12 287 GLY A CA 1
ATOM 2215 C C . GLY A 1 287 ? 23.026 8.957 -14.393 1.00 94.12 287 GLY A C 1
ATOM 2216 O O . GLY A 1 287 ? 22.832 8.949 -13.176 1.00 94.12 287 GLY A O 1
ATOM 2217 N N . PRO A 1 288 ? 22.062 9.301 -15.260 1.00 96.19 288 PRO A N 1
ATOM 2218 C CA . PRO A 1 288 ? 20.685 9.595 -14.878 1.00 96.19 288 PRO A CA 1
ATOM 2219 C C . PRO A 1 288 ? 19.855 8.352 -14.479 1.00 96.19 288 PRO A C 1
ATOM 2221 O O . PRO A 1 288 ? 19.712 7.432 -15.281 1.00 96.19 288 PRO A O 1
ATOM 2224 N N . ILE A 1 289 ? 19.198 8.359 -13.304 1.00 96.94 289 ILE A N 1
ATOM 2225 C CA . ILE A 1 289 ? 18.151 7.386 -12.897 1.00 96.94 289 ILE A CA 1
ATOM 2226 C C . ILE A 1 289 ? 16.827 8.087 -12.544 1.00 96.94 289 ILE A C 1
ATOM 2228 O O . ILE A 1 289 ? 16.807 9.044 -11.771 1.00 96.94 289 ILE A O 1
ATOM 2232 N N . THR A 1 290 ? 15.698 7.618 -13.084 1.00 97.06 290 THR A N 1
ATOM 2233 C CA . THR A 1 290 ? 14.382 8.233 -12.830 1.00 97.06 290 THR A CA 1
ATOM 2234 C C . THR A 1 290 ? 13.841 7.812 -11.466 1.00 97.06 290 THR A C 1
ATOM 2236 O O . THR A 1 290 ? 13.402 6.676 -11.311 1.00 97.06 290 THR A O 1
ATOM 2239 N N . TYR A 1 291 ? 13.818 8.728 -10.500 1.00 98.12 291 TYR A N 1
ATOM 2240 C CA . TYR A 1 291 ? 13.243 8.487 -9.175 1.00 98.12 291 TYR A CA 1
ATOM 2241 C C . TYR A 1 291 ? 11.810 9.015 -9.088 1.00 98.12 291 TYR A C 1
ATOM 2243 O O . TYR A 1 291 ? 11.521 10.137 -9.504 1.00 98.12 291 TYR A O 1
ATOM 2251 N N . SER A 1 292 ? 10.926 8.209 -8.507 1.00 98.69 292 SER A N 1
ATOM 2252 C CA . SER A 1 292 ? 9.712 8.693 -7.852 1.00 98.69 292 SER A CA 1
ATOM 2253 C C . SER A 1 292 ? 10.053 9.203 -6.435 1.00 98.69 292 SER A C 1
ATOM 2255 O O . SER A 1 292 ? 11.148 8.922 -5.927 1.00 98.69 292 SER A O 1
ATOM 2257 N N . PRO A 1 293 ? 9.135 9.923 -5.761 1.00 98.81 293 PRO A N 1
ATOM 2258 C CA . PRO A 1 293 ? 9.313 10.341 -4.370 1.00 98.81 293 PRO A CA 1
ATOM 2259 C C . PRO A 1 293 ? 9.765 9.227 -3.411 1.00 98.81 293 PRO A C 1
ATOM 2261 O O . PRO A 1 293 ? 10.618 9.470 -2.561 1.00 98.81 293 PRO A O 1
ATOM 2264 N N . ASP A 1 294 ? 9.230 8.012 -3.544 1.00 98.44 294 ASP A N 1
ATOM 2265 C CA . ASP A 1 294 ? 9.447 6.893 -2.614 1.00 98.44 294 ASP A CA 1
ATOM 2266 C C . ASP A 1 294 ? 10.372 5.793 -3.153 1.00 98.44 294 ASP A C 1
ATOM 2268 O O . ASP A 1 294 ? 10.326 4.681 -2.642 1.00 98.44 294 ASP A O 1
ATOM 2272 N N . ILE A 1 295 ? 11.191 6.090 -4.172 1.00 98.50 295 ILE A N 1
ATOM 2273 C CA . ILE A 1 295 ? 12.079 5.171 -4.920 1.00 98.50 295 ILE A CA 1
ATOM 2274 C C . ILE A 1 295 ? 11.376 4.085 -5.753 1.00 98.50 295 ILE A C 1
ATOM 2276 O O . ILE A 1 295 ? 11.978 3.550 -6.692 1.00 98.50 295 ILE A O 1
ATOM 2280 N N . LEU A 1 296 ? 10.125 3.741 -5.441 1.00 98.81 296 LEU A N 1
ATOM 2281 C CA . LEU A 1 296 ? 9.396 2.667 -6.104 1.00 98.81 296 LEU A CA 1
ATOM 2282 C C . LEU A 1 296 ? 8.823 3.135 -7.447 1.00 98.81 296 LEU A C 1
ATOM 2284 O O . LEU A 1 296 ? 8.372 4.276 -7.572 1.00 98.81 296 LEU A O 1
ATOM 2288 N N . PRO A 1 297 ? 8.766 2.268 -8.469 1.00 98.81 297 PRO A N 1
ATOM 2289 C CA . PRO A 1 297 ? 8.197 2.657 -9.750 1.00 98.81 297 PRO A CA 1
ATOM 2290 C C . PRO A 1 297 ? 6.689 2.939 -9.664 1.00 98.81 297 PRO A C 1
ATOM 2292 O O . PRO A 1 297 ? 6.007 2.632 -8.686 1.00 98.81 297 PRO A O 1
ATOM 2295 N N . MET A 1 298 ? 6.168 3.536 -10.729 1.00 98.94 298 MET A N 1
ATOM 2296 C CA . MET A 1 298 ? 4.739 3.701 -10.986 1.00 98.94 298 MET A CA 1
ATOM 2297 C C . MET A 1 298 ? 4.351 2.714 -12.089 1.00 98.94 298 MET A C 1
ATOM 2299 O O . MET A 1 298 ? 4.833 2.841 -13.219 1.00 98.94 298 MET A O 1
ATOM 2303 N N . VAL A 1 299 ? 3.533 1.715 -11.752 1.00 98.94 299 VAL A N 1
ATOM 2304 C CA . VAL A 1 299 ? 3.224 0.556 -12.601 1.00 98.94 299 VAL A CA 1
ATOM 2305 C C . VAL A 1 299 ? 1.726 0.261 -12.568 1.00 98.94 299 VAL A C 1
ATOM 2307 O O . VAL A 1 299 ? 1.205 -0.195 -11.555 1.00 98.94 299 VAL A O 1
ATOM 2310 N N . GLY A 1 300 ? 1.029 0.481 -13.682 1.00 98.88 300 GLY A N 1
ATOM 2311 C CA . GLY A 1 300 ? -0.405 0.189 -13.779 1.00 98.88 300 GLY A CA 1
ATOM 2312 C C . GLY A 1 300 ? -1.181 1.127 -14.707 1.00 98.88 300 GLY A C 1
ATOM 2313 O O . GLY A 1 300 ? -0.577 1.964 -15.389 1.00 98.88 300 GLY A O 1
ATOM 2314 N N . PRO A 1 301 ? -2.516 0.987 -14.754 1.00 98.88 301 PRO A N 1
ATOM 2315 C CA . PRO A 1 301 ? -3.396 1.893 -15.476 1.00 98.88 301 PRO A CA 1
ATOM 2316 C C . PRO A 1 301 ? -3.541 3.202 -14.700 1.00 98.88 301 PRO A C 1
ATOM 2318 O O . PRO A 1 301 ? -3.682 3.203 -13.477 1.00 98.88 301 PRO A O 1
ATOM 2321 N N . HIS A 1 302 ? -3.511 4.328 -15.404 1.00 98.88 302 HIS A N 1
ATOM 2322 C CA . HIS A 1 302 ? -3.611 5.638 -14.775 1.00 98.88 302 HIS A CA 1
ATOM 2323 C C . HIS A 1 302 ? -5.073 6.098 -14.698 1.00 98.88 302 HIS A C 1
ATOM 2325 O O . HIS A 1 302 ? -5.756 6.204 -15.715 1.00 98.88 302 HIS A O 1
ATOM 2331 N N . GLN A 1 303 ? -5.541 6.440 -13.499 1.00 98.62 303 GLN A N 1
ATOM 2332 C CA . GLN A 1 303 ? -6.864 7.029 -13.275 1.00 98.62 303 GLN A CA 1
ATOM 2333 C C . GLN A 1 303 ? -7.069 8.327 -14.087 1.00 98.62 303 GLN A C 1
ATOM 2335 O O . GLN A 1 303 ? -6.122 9.072 -14.352 1.00 98.62 303 GLN A O 1
ATOM 2340 N N . GLY A 1 304 ? -8.306 8.593 -14.518 1.00 96.81 304 GLY A N 1
ATOM 2341 C CA . GLY A 1 304 ? -8.691 9.818 -15.231 1.00 96.81 304 GLY A CA 1
ATOM 2342 C C . GLY A 1 304 ? -8.406 9.834 -16.740 1.00 96.81 304 GLY A C 1
ATOM 2343 O O . GLY A 1 304 ? -8.927 10.696 -17.446 1.00 96.81 304 GLY A O 1
ATOM 2344 N N . VAL A 1 305 ? -7.633 8.877 -17.269 1.00 98.12 305 VAL A N 1
ATOM 2345 C CA . VAL A 1 305 ? -7.338 8.758 -18.708 1.00 98.12 305 VAL A CA 1
ATOM 2346 C C . VAL A 1 305 ? -7.486 7.315 -19.189 1.00 98.12 305 VAL A C 1
ATOM 2348 O O . VAL A 1 305 ? -6.776 6.407 -18.769 1.00 98.12 305 VAL A O 1
ATOM 2351 N N . ARG A 1 306 ? -8.423 7.083 -20.113 1.00 98.56 306 ARG A N 1
ATOM 2352 C CA . ARG A 1 306 ? -8.760 5.730 -20.580 1.00 98.56 306 ARG A CA 1
ATOM 2353 C C . ARG A 1 306 ? -7.600 5.093 -21.345 1.00 98.56 306 ARG A C 1
ATOM 2355 O O . ARG A 1 306 ? -7.036 5.708 -22.246 1.00 98.56 306 ARG A O 1
ATOM 2362 N N . ASN A 1 307 ? -7.300 3.832 -21.034 1.00 98.75 307 ASN A N 1
ATOM 2363 C CA . ASN A 1 307 ? -6.308 3.012 -21.740 1.00 98.75 307 ASN A CA 1
ATOM 2364 C C . ASN A 1 307 ? -4.883 3.607 -21.793 1.00 98.75 307 ASN A C 1
ATOM 2366 O O . ASN A 1 307 ? -4.103 3.248 -22.679 1.00 98.75 307 ASN A O 1
ATOM 2370 N N . TYR A 1 308 ? -4.533 4.486 -20.850 1.00 98.94 308 TYR A N 1
ATOM 2371 C CA . TYR A 1 308 ? -3.167 4.961 -20.644 1.00 98.94 308 TYR A CA 1
ATOM 2372 C C . TYR A 1 308 ? -2.558 4.256 -19.434 1.00 98.94 308 TYR A C 1
ATOM 2374 O O . TYR A 1 308 ? -3.044 4.370 -18.308 1.00 98.94 308 TYR A O 1
ATOM 2382 N N . TRP A 1 309 ? -1.490 3.513 -19.685 1.00 98.94 309 TRP A N 1
ATOM 2383 C CA . TRP A 1 309 ? -0.762 2.754 -18.678 1.00 98.94 309 TRP A CA 1
ATOM 2384 C C . TRP A 1 309 ? 0.632 3.337 -18.507 1.00 98.94 309 TRP A C 1
ATOM 2386 O O . TRP A 1 309 ? 1.183 3.946 -19.428 1.00 98.94 309 TRP A O 1
ATOM 2396 N N . VAL A 1 310 ? 1.231 3.115 -17.345 1.00 98.94 310 VAL A N 1
ATOM 2397 C CA . VAL A 1 310 ? 2.602 3.539 -17.070 1.00 98.94 310 VAL A CA 1
ATOM 2398 C C . VAL A 1 310 ? 3.431 2.397 -16.501 1.00 98.94 310 VAL A C 1
ATOM 2400 O O . VAL A 1 310 ? 2.933 1.534 -15.779 1.00 98.94 310 VAL A O 1
ATOM 2403 N N . ALA A 1 311 ? 4.711 2.423 -16.845 1.00 98.81 311 ALA A N 1
ATOM 2404 C CA . ALA A 1 311 ? 5.794 1.719 -16.188 1.00 98.81 311 ALA A CA 1
ATOM 2405 C C . ALA A 1 311 ? 6.976 2.698 -16.168 1.00 98.81 311 ALA A C 1
ATOM 2407 O O . ALA A 1 311 ? 7.791 2.716 -17.091 1.00 98.81 311 ALA A O 1
ATOM 2408 N N . ILE A 1 312 ? 7.050 3.552 -15.145 1.00 98.81 312 ILE A N 1
ATOM 2409 C CA . ILE A 1 312 ? 8.018 4.663 -15.056 1.00 98.81 312 ILE A CA 1
ATOM 2410 C C . ILE A 1 312 ? 8.609 4.796 -13.644 1.00 98.81 312 ILE A C 1
ATOM 2412 O O . ILE A 1 312 ? 8.147 4.145 -12.711 1.00 98.81 312 ILE A O 1
ATOM 2416 N N . GLY A 1 313 ? 9.622 5.655 -13.473 1.00 98.25 313 GLY A N 1
ATOM 2417 C CA . GLY A 1 313 ? 10.165 5.986 -12.145 1.00 98.25 313 GLY A CA 1
ATOM 2418 C C . GLY A 1 313 ? 10.969 4.860 -11.489 1.00 98.25 313 GLY A C 1
ATOM 2419 O O . GLY A 1 313 ? 10.913 4.687 -10.276 1.00 98.25 313 GLY A O 1
ATOM 2420 N N . PHE A 1 314 ? 11.673 4.051 -12.281 1.00 98.56 314 PHE A N 1
ATOM 2421 C CA . PHE A 1 314 ? 12.440 2.923 -11.761 1.00 98.56 314 PHE A CA 1
ATOM 2422 C C . PHE A 1 314 ? 13.791 3.352 -11.181 1.00 98.56 314 PHE A C 1
ATOM 2424 O O . PHE A 1 314 ? 14.742 3.551 -11.937 1.00 98.56 314 PHE A O 1
ATOM 2431 N N . GLY A 1 315 ? 13.915 3.330 -9.850 1.00 97.19 315 GLY A N 1
ATOM 2432 C CA . GLY A 1 315 ? 15.225 3.346 -9.185 1.00 97.19 315 GLY A CA 1
ATOM 2433 C C . GLY A 1 315 ? 16.072 2.102 -9.503 1.00 97.19 315 GLY A C 1
ATOM 2434 O O . GLY A 1 315 ? 17.289 2.183 -9.623 1.00 97.19 315 GLY A O 1
ATOM 2435 N N . TYR A 1 316 ? 15.412 0.958 -9.726 1.00 98.31 316 TYR A N 1
ATOM 2436 C CA . TYR A 1 316 ? 16.034 -0.363 -9.897 1.00 98.31 316 TYR A CA 1
ATOM 2437 C C . TYR A 1 316 ? 15.553 -1.083 -11.169 1.00 98.31 316 TYR A C 1
ATOM 2439 O O . TYR A 1 316 ? 15.110 -2.230 -11.145 1.00 98.31 316 TYR A O 1
ATOM 2447 N N . GLY A 1 317 ? 15.611 -0.392 -12.312 1.00 98.06 317 GLY A N 1
ATOM 2448 C CA . GLY A 1 317 ? 14.997 -0.855 -13.565 1.00 98.06 317 GLY A CA 1
ATOM 2449 C C . GLY A 1 317 ? 15.457 -2.235 -14.047 1.00 98.06 317 GLY A C 1
ATOM 2450 O O . GLY A 1 317 ? 14.629 -3.007 -14.518 1.00 98.06 317 GLY A O 1
ATOM 2451 N N . ILE A 1 318 ? 16.740 -2.579 -13.885 1.00 98.81 318 ILE A N 1
ATOM 2452 C CA . ILE A 1 318 ? 17.292 -3.848 -14.393 1.00 98.81 318 ILE A CA 1
ATOM 2453 C C . ILE A 1 318 ? 16.707 -5.056 -13.658 1.00 98.81 318 ILE A C 1
ATOM 2455 O O . ILE A 1 318 ? 16.230 -5.988 -14.296 1.00 98.81 318 ILE A O 1
ATOM 2459 N N . ILE A 1 319 ? 16.679 -5.037 -12.325 1.00 98.88 319 ILE A N 1
ATOM 2460 C CA . ILE A 1 319 ? 16.095 -6.128 -11.533 1.00 98.88 319 ILE A CA 1
ATOM 2461 C C . ILE A 1 319 ? 14.565 -6.144 -11.593 1.00 98.88 319 ILE A C 1
ATOM 2463 O O . ILE A 1 319 ? 13.959 -7.201 -11.459 1.00 98.88 319 ILE A O 1
ATOM 2467 N N . HIS A 1 320 ? 13.911 -5.014 -11.861 1.00 98.88 320 HIS A N 1
ATOM 2468 C CA . HIS A 1 320 ? 12.451 -4.977 -11.969 1.00 98.88 320 HIS A CA 1
ATOM 2469 C C . HIS A 1 320 ? 11.914 -5.353 -13.358 1.00 98.88 320 HIS A C 1
ATOM 2471 O O . HIS A 1 320 ? 10.773 -5.803 -13.449 1.00 98.88 320 HIS A O 1
ATOM 2477 N N . ALA A 1 321 ? 12.687 -5.166 -14.436 1.00 98.81 321 ALA A N 1
ATOM 2478 C CA . ALA A 1 321 ? 12.164 -5.206 -15.804 1.00 98.81 321 ALA A CA 1
ATOM 2479 C C . ALA A 1 321 ? 11.428 -6.508 -16.150 1.00 98.81 321 ALA A C 1
ATOM 2481 O O . ALA A 1 321 ? 10.310 -6.442 -16.662 1.00 98.81 321 ALA A O 1
ATOM 2482 N N . GLY A 1 322 ? 12.009 -7.678 -15.873 1.00 98.81 322 GLY A N 1
ATOM 2483 C CA . GLY A 1 322 ? 11.391 -8.973 -16.175 1.00 98.81 322 GLY A CA 1
ATOM 2484 C C . GLY A 1 322 ? 10.042 -9.164 -15.473 1.00 98.81 322 GLY A C 1
ATOM 2485 O O . GLY A 1 322 ? 9.008 -9.294 -16.130 1.00 98.81 322 GLY A O 1
ATOM 2486 N N . GLY A 1 323 ? 10.039 -9.107 -14.142 1.00 98.88 323 GLY A N 1
ATOM 2487 C CA . GLY A 1 323 ? 8.855 -9.285 -13.308 1.00 98.88 323 GLY A CA 1
ATOM 2488 C C . GLY A 1 323 ? 7.774 -8.235 -13.560 1.00 98.88 323 GLY A C 1
ATOM 2489 O O . GLY A 1 323 ? 6.601 -8.588 -13.655 1.00 98.88 323 GLY A O 1
ATOM 2490 N N . VAL A 1 324 ? 8.137 -6.960 -13.747 1.00 98.94 324 VAL A N 1
ATOM 2491 C CA . VAL A 1 324 ? 7.156 -5.902 -14.057 1.00 98.94 324 VAL A CA 1
ATOM 2492 C C . VAL A 1 324 ? 6.576 -6.061 -15.460 1.00 98.94 324 VAL A C 1
ATOM 2494 O O . VAL A 1 324 ? 5.372 -5.882 -15.638 1.00 98.94 324 VAL A O 1
ATOM 2497 N N . GLY A 1 325 ? 7.388 -6.450 -16.448 1.00 98.94 325 GLY A N 1
ATOM 2498 C CA . GLY A 1 325 ? 6.890 -6.766 -17.787 1.00 98.94 325 GLY A CA 1
ATOM 2499 C C . GLY A 1 325 ? 5.842 -7.878 -17.749 1.00 98.94 325 GLY A C 1
ATOM 2500 O O . GLY A 1 325 ? 4.779 -7.738 -18.356 1.00 98.94 325 GLY A O 1
ATOM 2501 N N . LYS A 1 326 ? 6.092 -8.934 -16.963 1.00 98.94 326 LYS A N 1
ATOM 2502 C CA . LYS A 1 326 ? 5.117 -10.002 -16.721 1.00 98.94 326 LYS A CA 1
ATOM 2503 C C . LYS A 1 326 ? 3.868 -9.490 -16.002 1.00 98.94 326 LYS A C 1
ATOM 2505 O O . LYS A 1 326 ? 2.762 -9.751 -16.465 1.00 98.94 326 LYS A O 1
ATOM 2510 N N . TYR A 1 327 ? 4.040 -8.771 -14.896 1.00 98.94 327 TYR A N 1
ATOM 2511 C CA . TYR A 1 327 ? 2.944 -8.254 -14.075 1.00 98.94 327 TYR A CA 1
ATOM 2512 C C . TYR A 1 327 ? 1.975 -7.392 -14.890 1.00 98.94 327 TYR A C 1
ATOM 2514 O O . TYR A 1 327 ? 0.767 -7.627 -14.891 1.00 98.94 327 TYR A O 1
ATOM 2522 N N . LEU A 1 328 ? 2.514 -6.420 -15.628 1.00 98.88 328 LEU A N 1
ATOM 2523 C CA . LEU A 1 328 ? 1.714 -5.478 -16.399 1.00 98.88 328 LEU A CA 1
ATOM 2524 C C . LEU A 1 328 ? 1.082 -6.148 -17.626 1.00 98.88 328 LEU A C 1
ATOM 2526 O O . LEU A 1 328 ? -0.061 -5.848 -17.959 1.00 98.88 328 LEU A O 1
ATOM 2530 N N . SER A 1 329 ? 1.781 -7.101 -18.256 1.00 98.94 329 SER A N 1
ATOM 2531 C CA . SER A 1 329 ? 1.211 -7.944 -19.313 1.00 98.94 329 SER A CA 1
ATOM 2532 C C . SER A 1 329 ? 0.015 -8.751 -18.805 1.00 98.94 329 SER A C 1
ATOM 2534 O O . SER A 1 329 ? -1.043 -8.744 -19.435 1.00 98.94 329 SER A O 1
ATOM 2536 N N . ASP A 1 330 ? 0.159 -9.419 -17.657 1.00 98.88 330 ASP A N 1
ATOM 2537 C CA . ASP A 1 330 ? -0.924 -10.186 -17.044 1.00 98.88 330 ASP A CA 1
ATOM 2538 C C . ASP A 1 330 ? -2.110 -9.267 -16.701 1.00 98.88 330 ASP A C 1
ATOM 2540 O O . ASP A 1 330 ? -3.251 -9.629 -16.980 1.00 98.88 330 ASP A O 1
ATOM 2544 N N . TRP A 1 331 ? -1.875 -8.057 -16.184 1.00 98.88 331 TRP A N 1
ATOM 2545 C CA . TRP A 1 331 ? -2.963 -7.118 -15.893 1.00 98.88 331 TRP A CA 1
ATOM 2546 C C . TRP A 1 331 ? -3.683 -6.647 -17.166 1.00 98.88 331 TRP A C 1
ATOM 2548 O O . TRP A 1 331 ? -4.908 -6.731 -17.249 1.00 98.88 331 TRP A O 1
ATOM 2558 N N . ILE A 1 332 ? -2.941 -6.224 -18.193 1.00 98.88 332 ILE A N 1
ATOM 2559 C CA . ILE A 1 332 ? -3.513 -5.765 -19.468 1.00 98.88 332 ILE A CA 1
ATOM 2560 C C . ILE A 1 332 ? -4.394 -6.847 -20.110 1.00 98.88 332 ILE A C 1
ATOM 2562 O O . ILE A 1 332 ? -5.460 -6.535 -20.639 1.00 98.88 332 ILE A O 1
ATOM 2566 N N . LEU A 1 333 ? -3.955 -8.108 -20.076 1.00 98.81 333 LEU A N 1
ATOM 2567 C CA . LEU A 1 333 ? -4.646 -9.220 -20.735 1.00 98.81 333 LEU A CA 1
ATOM 2568 C C . LEU A 1 333 ? -5.862 -9.7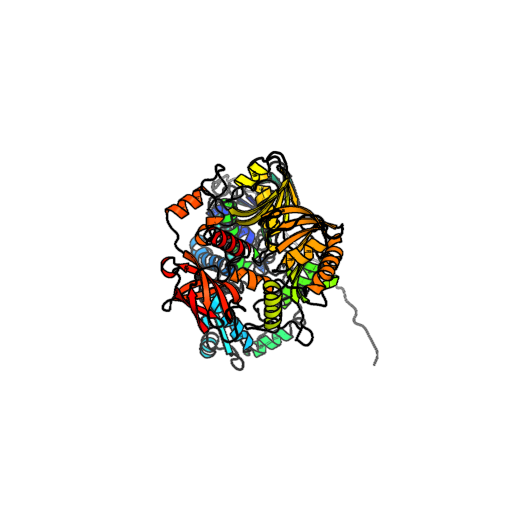35 -19.960 1.00 98.81 333 LEU A C 1
ATOM 2570 O O . LEU A 1 333 ? -6.806 -10.224 -20.578 1.00 98.81 333 LEU A O 1
ATOM 2574 N N . HIS A 1 334 ? -5.846 -9.647 -18.629 1.00 98.69 334 HIS A N 1
ATOM 2575 C CA . HIS A 1 334 ? -6.880 -10.256 -17.785 1.00 98.69 334 HIS A CA 1
ATOM 2576 C C . HIS A 1 334 ? -7.809 -9.236 -17.111 1.00 98.69 334 HIS A C 1
ATOM 2578 O O . HIS A 1 334 ? -8.807 -9.634 -16.515 1.00 98.69 334 HIS A O 1
ATOM 2584 N N . GLY A 1 335 ? -7.511 -7.936 -17.204 1.00 98.38 335 GLY A N 1
ATOM 2585 C CA . GLY A 1 335 ? -8.343 -6.860 -16.654 1.00 98.38 335 GLY A CA 1
ATOM 2586 C C . GLY A 1 335 ? -8.253 -6.683 -15.134 1.00 98.38 335 GLY A C 1
ATOM 2587 O O . GLY A 1 335 ? -8.973 -5.862 -14.578 1.00 98.38 335 GLY A O 1
ATOM 2588 N N . GLU A 1 336 ? -7.371 -7.415 -14.454 1.00 98.69 336 GLU A N 1
ATOM 2589 C CA . GLU A 1 336 ? -7.108 -7.310 -13.014 1.00 98.69 336 GLU A CA 1
ATOM 2590 C C . GLU A 1 336 ? -5.635 -7.635 -12.710 1.00 98.69 336 GLU A C 1
ATOM 2592 O O . GLU A 1 336 ? -5.022 -8.401 -13.463 1.00 98.69 336 GLU A O 1
ATOM 2597 N N . PRO A 1 337 ? -5.051 -7.098 -11.625 1.00 98.81 337 PRO A N 1
ATOM 2598 C CA . PRO A 1 337 ? -3.670 -7.403 -11.277 1.00 98.81 337 PRO A CA 1
ATOM 2599 C C . PRO A 1 337 ? -3.506 -8.897 -10.911 1.00 98.81 337 PRO A C 1
ATOM 2601 O O . PRO A 1 337 ? -4.381 -9.495 -10.272 1.00 98.81 337 PRO A O 1
ATOM 2604 N N . PRO A 1 338 ? -2.407 -9.563 -11.323 1.00 98.75 338 PRO A N 1
ATOM 2605 C CA . PRO A 1 338 ? -2.211 -10.995 -11.069 1.00 98.75 338 PRO A CA 1
ATOM 2606 C C . PRO A 1 338 ? -2.027 -11.333 -9.579 1.00 98.75 338 PRO A C 1
ATOM 2608 O O . PRO A 1 338 ? -2.429 -12.420 -9.152 1.00 98.75 338 PRO A O 1
ATOM 2611 N N . PHE A 1 339 ? -1.441 -10.407 -8.829 1.00 98.81 339 PHE A N 1
ATOM 2612 C CA . PHE A 1 339 ? -1.237 -10.367 -7.381 1.00 98.81 339 PHE A CA 1
ATOM 2613 C C . PHE A 1 339 ? -1.205 -8.888 -6.968 1.00 98.81 339 PHE A C 1
ATOM 2615 O O . PHE A 1 339 ? -1.158 -8.025 -7.842 1.00 98.81 339 PHE A O 1
ATOM 2622 N N . ASP A 1 340 ? -1.278 -8.571 -5.684 1.00 98.88 340 ASP A N 1
ATOM 2623 C CA . ASP A 1 340 ? -1.356 -7.176 -5.247 1.00 98.88 340 ASP A CA 1
ATOM 2624 C C . ASP A 1 340 ? -0.000 -6.455 -5.350 1.00 98.88 340 ASP A C 1
ATOM 2626 O O . ASP A 1 340 ? 1.021 -6.986 -4.913 1.00 98.88 340 ASP A O 1
ATOM 2630 N N . LEU A 1 341 ? 0.011 -5.257 -5.939 1.00 98.75 341 LEU A N 1
ATOM 2631 C CA . LEU A 1 341 ? 1.157 -4.338 -5.943 1.00 98.75 341 LEU A CA 1
ATOM 2632 C C . LEU A 1 341 ? 0.679 -2.887 -5.806 1.00 98.75 341 LEU A C 1
ATOM 2634 O O . LEU A 1 341 ? 1.120 -2.014 -6.561 1.00 98.75 341 LEU A O 1
ATOM 2638 N N . ILE A 1 342 ? -0.253 -2.604 -4.886 1.00 98.69 342 ILE A N 1
ATOM 2639 C CA . ILE A 1 342 ? -0.709 -1.219 -4.692 1.00 98.69 342 ILE A CA 1
ATOM 2640 C C . ILE A 1 342 ? 0.441 -0.282 -4.283 1.00 98.69 342 ILE A C 1
ATOM 2642 O O . ILE A 1 342 ? 0.415 0.905 -4.608 1.00 98.69 342 ILE A O 1
ATOM 2646 N N . GLU A 1 343 ? 1.516 -0.798 -3.678 1.00 98.56 343 GLU A N 1
ATOM 2647 C CA . GLU A 1 343 ? 2.734 -0.025 -3.411 1.00 98.56 343 GLU A CA 1
ATOM 2648 C C . GLU A 1 343 ? 3.399 0.534 -4.684 1.00 98.56 343 GLU A C 1
ATOM 2650 O O . GLU A 1 343 ? 4.166 1.493 -4.607 1.00 98.56 343 GLU A O 1
ATOM 2655 N N . LEU A 1 344 ? 3.093 -0.034 -5.857 1.00 98.88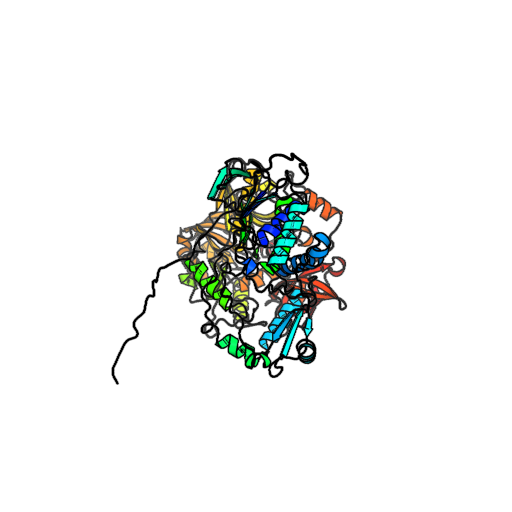 344 LEU A N 1
ATOM 2656 C CA . LEU A 1 344 ? 3.539 0.447 -7.164 1.00 98.88 344 LEU A CA 1
ATOM 2657 C C . LEU A 1 344 ? 2.452 1.191 -7.940 1.00 98.88 344 LEU A C 1
ATOM 2659 O O . LEU A 1 344 ? 2.736 1.670 -9.041 1.00 98.88 344 LEU A O 1
ATOM 2663 N N . ASP A 1 345 ? 1.234 1.311 -7.404 1.00 98.88 345 ASP A N 1
ATOM 2664 C CA . ASP A 1 345 ? 0.120 1.924 -8.123 1.00 98.88 345 ASP A CA 1
ATOM 2665 C C . ASP A 1 345 ? 0.497 3.352 -8.554 1.00 98.88 345 ASP A C 1
ATOM 2667 O O . ASP A 1 345 ? 1.008 4.133 -7.737 1.00 98.88 345 ASP A O 1
ATOM 2671 N N . PRO A 1 346 ? 0.304 3.715 -9.835 1.00 98.81 346 PRO A N 1
ATOM 2672 C CA . PRO A 1 346 ? 0.696 5.028 -10.334 1.00 98.81 346 PRO A CA 1
ATOM 2673 C C . PRO A 1 346 ? -0.114 6.168 -9.714 1.00 98.81 346 PRO A C 1
ATOM 2675 O O . PRO A 1 346 ? 0.318 7.317 -9.746 1.00 98.81 346 PRO A O 1
ATOM 2678 N N . ASN A 1 347 ? -1.275 5.867 -9.143 1.00 98.81 347 ASN A N 1
ATOM 2679 C CA . ASN A 1 347 ? -2.192 6.838 -8.576 1.00 98.81 347 ASN A CA 1
ATOM 2680 C C . ASN A 1 347 ? -2.094 6.932 -7.044 1.00 98.81 347 ASN A C 1
ATOM 2682 O O . ASN A 1 347 ? -2.927 7.584 -6.423 1.00 98.81 347 ASN A O 1
ATOM 2686 N N . ARG A 1 348 ? -1.051 6.355 -6.422 1.00 98.81 348 ARG A N 1
ATOM 2687 C CA . ARG A 1 348 ? -0.727 6.617 -5.003 1.00 98.81 348 ARG A CA 1
ATOM 2688 C C . ARG A 1 348 ? -0.279 8.063 -4.744 1.00 98.81 348 ARG A C 1
ATOM 2690 O O . ARG A 1 348 ? -0.290 8.533 -3.608 1.00 98.81 348 ARG A O 1
ATOM 2697 N N . TYR A 1 349 ? 0.113 8.762 -5.806 1.00 98.81 349 TYR A N 1
ATOM 2698 C CA . TYR A 1 349 ? 0.403 10.193 -5.821 1.00 98.81 349 TYR A CA 1
ATOM 2699 C C . TYR A 1 349 ? -0.802 11.000 -6.301 1.00 98.81 349 TYR A C 1
ATOM 2701 O O . TYR A 1 349 ? -1.699 10.484 -6.964 1.00 98.81 349 TYR A O 1
ATOM 2709 N N . GLY A 1 350 ? -0.801 12.296 -5.998 1.00 97.44 350 GLY A N 1
ATOM 2710 C CA . GLY A 1 350 ? -1.888 13.192 -6.375 1.00 97.44 350 GLY A CA 1
ATOM 2711 C C . GLY A 1 350 ? -1.428 14.636 -6.515 1.00 97.44 350 GLY A C 1
ATOM 2712 O O . GLY A 1 350 ? -0.245 14.915 -6.687 1.00 97.44 350 GLY A O 1
ATOM 2713 N N . LYS A 1 351 ? -2.375 15.572 -6.409 1.00 98.12 351 LYS A N 1
ATOM 2714 C CA . LYS A 1 351 ? -2.109 17.019 -6.534 1.00 98.12 351 LYS A CA 1
ATOM 2715 C C . LYS A 1 351 ? -1.049 17.517 -5.540 1.00 98.12 351 LYS A C 1
ATOM 2717 O O . LYS A 1 351 ? -0.205 18.327 -5.899 1.00 98.12 351 LYS A O 1
ATOM 2722 N N . TRP A 1 352 ? -1.041 16.933 -4.341 1.00 98.50 352 TRP A N 1
ATOM 2723 C CA . TRP A 1 352 ? -0.089 17.221 -3.268 1.00 98.50 352 TRP A CA 1
ATOM 2724 C C . TRP A 1 352 ? 1.358 16.820 -3.594 1.00 98.50 352 TRP A C 1
ATOM 2726 O O . TRP A 1 352 ? 2.292 17.290 -2.944 1.00 98.50 352 TRP A O 1
ATOM 2736 N N . THR A 1 353 ? 1.571 15.956 -4.589 1.00 98.75 353 THR A N 1
ATOM 2737 C CA . THR A 1 353 ? 2.893 15.493 -5.027 1.00 98.75 353 THR A CA 1
ATOM 2738 C C . THR A 1 353 ? 3.498 16.501 -6.008 1.00 98.75 353 THR A C 1
ATOM 2740 O O . THR A 1 353 ? 3.768 16.205 -7.171 1.00 98.75 353 THR A O 1
ATOM 2743 N N . THR A 1 354 ? 3.685 17.734 -5.538 1.00 98.88 354 THR A N 1
ATOM 2744 C CA . THR A 1 354 ? 4.266 18.828 -6.326 1.00 98.88 354 THR A CA 1
ATOM 2745 C C . THR A 1 354 ? 5.712 18.521 -6.723 1.00 98.88 354 THR A C 1
ATOM 2747 O O . THR A 1 354 ? 6.351 17.607 -6.190 1.00 98.88 354 THR A O 1
ATOM 2750 N N . THR A 1 355 ? 6.280 19.296 -7.648 1.00 98.75 355 THR A N 1
ATOM 2751 C CA . THR A 1 355 ? 7.694 19.137 -8.022 1.00 98.75 355 THR A CA 1
ATOM 2752 C C . THR A 1 355 ? 8.627 19.400 -6.839 1.00 98.75 355 THR A C 1
ATOM 2754 O O . THR A 1 355 ? 9.624 18.699 -6.702 1.00 98.75 355 THR A O 1
ATOM 2757 N N . GLN A 1 356 ? 8.275 20.327 -5.940 1.00 98.81 356 GLN A N 1
ATOM 2758 C CA . GLN A 1 356 ? 9.035 20.609 -4.717 1.00 98.81 356 GLN A CA 1
ATOM 2759 C C . GLN A 1 356 ? 9.030 19.412 -3.760 1.00 98.81 356 GLN A C 1
ATOM 2761 O O . GLN A 1 356 ? 10.085 19.023 -3.259 1.00 98.81 356 GLN A O 1
ATOM 2766 N N . TYR A 1 357 ? 7.861 18.798 -3.536 1.00 98.88 357 TYR A N 1
ATOM 2767 C CA . TYR A 1 357 ? 7.773 17.569 -2.745 1.00 98.88 357 TYR A CA 1
ATOM 2768 C C . TYR A 1 357 ? 8.572 16.441 -3.403 1.00 98.88 357 TYR A C 1
ATOM 2770 O O . TYR A 1 357 ? 9.353 15.762 -2.740 1.00 98.88 357 TYR A O 1
ATOM 2778 N N . THR A 1 358 ? 8.405 16.270 -4.716 1.00 98.88 358 THR A N 1
ATOM 2779 C CA . THR A 1 358 ? 9.067 15.217 -5.492 1.00 98.88 358 THR A CA 1
ATOM 2780 C C . THR A 1 358 ? 10.582 15.330 -5.404 1.00 98.88 358 THR A C 1
ATOM 2782 O O . THR A 1 358 ? 11.239 14.335 -5.119 1.00 98.88 358 THR A O 1
ATOM 2785 N N . GLU A 1 359 ? 11.142 16.529 -5.576 1.00 98.81 359 GLU A N 1
ATOM 2786 C CA . GLU A 1 359 ? 12.582 16.757 -5.445 1.00 98.81 359 GLU A CA 1
ATOM 2787 C C . GLU A 1 359 ? 13.074 16.449 -4.025 1.00 98.81 359 GLU A C 1
ATOM 2789 O O . GLU A 1 359 ? 14.030 15.689 -3.852 1.00 98.81 359 GLU A O 1
ATOM 2794 N N . ALA A 1 360 ? 12.412 17.006 -3.005 1.00 98.88 360 ALA A N 1
ATOM 2795 C CA . ALA A 1 360 ? 12.811 16.820 -1.614 1.00 98.88 360 ALA A CA 1
ATOM 2796 C C . ALA A 1 360 ? 12.769 15.341 -1.204 1.00 98.88 360 ALA A C 1
ATOM 2798 O O . ALA A 1 360 ? 13.709 14.835 -0.587 1.00 98.88 360 ALA A O 1
ATOM 2799 N N . LYS A 1 361 ? 11.700 14.632 -1.580 1.00 98.81 361 LYS A N 1
ATOM 2800 C CA . LYS A 1 361 ? 11.495 13.233 -1.207 1.00 98.81 361 LYS A CA 1
ATOM 2801 C C . LYS A 1 361 ? 12.354 12.274 -2.020 1.00 98.81 361 LYS A C 1
ATOM 2803 O O . LYS A 1 361 ? 12.924 11.359 -1.440 1.00 98.81 361 LYS A O 1
ATOM 2808 N N . ALA A 1 362 ? 12.541 12.513 -3.318 1.00 98.81 362 ALA A N 1
ATOM 2809 C CA . ALA A 1 362 ? 13.463 11.718 -4.127 1.00 98.81 362 ALA A CA 1
ATOM 2810 C C . ALA A 1 362 ? 14.912 11.860 -3.627 1.00 98.81 362 ALA A C 1
ATOM 2812 O O . ALA A 1 362 ? 15.638 10.867 -3.566 1.00 98.81 362 ALA A O 1
ATOM 2813 N N . ARG A 1 363 ? 15.323 13.066 -3.200 1.00 98.81 363 ARG A N 1
ATOM 2814 C CA . ARG A 1 363 ? 16.633 13.303 -2.570 1.00 98.81 363 ARG A CA 1
ATOM 2815 C C . ARG A 1 363 ? 16.791 12.526 -1.262 1.00 98.81 363 ARG A C 1
ATOM 2817 O O . ARG A 1 363 ? 17.835 11.913 -1.052 1.00 98.81 363 ARG A O 1
ATOM 2824 N N . GLU A 1 364 ? 15.769 12.533 -0.406 1.00 98.81 364 GLU A N 1
ATOM 2825 C CA . GLU A 1 364 ? 15.753 11.731 0.824 1.00 98.81 364 GLU A CA 1
ATOM 2826 C C . GLU A 1 364 ? 15.813 10.233 0.504 1.00 98.81 364 GLU A C 1
ATOM 2828 O O . GLU A 1 364 ? 16.665 9.536 1.039 1.00 98.81 364 GLU A O 1
ATOM 2833 N N . SER A 1 365 ? 14.990 9.747 -0.426 1.00 98.81 365 SER A N 1
ATOM 2834 C CA . SER A 1 365 ? 14.965 8.346 -0.857 1.00 98.81 365 SER A CA 1
ATOM 2835 C C . SER A 1 365 ? 16.304 7.871 -1.427 1.00 98.81 365 SER A C 1
ATOM 2837 O O . SER A 1 365 ? 16.717 6.749 -1.145 1.00 98.81 365 SER A O 1
ATOM 2839 N N . TYR A 1 366 ? 17.020 8.725 -2.167 1.00 98.69 366 TYR A N 1
ATOM 2840 C CA . TYR A 1 366 ? 18.391 8.448 -2.599 1.00 98.69 366 TYR A CA 1
ATOM 2841 C C . TYR A 1 366 ? 19.353 8.343 -1.404 1.00 98.69 366 TYR A C 1
ATOM 2843 O O . TYR A 1 366 ? 20.074 7.355 -1.277 1.00 98.69 366 TYR A O 1
ATOM 2851 N N . GLY A 1 367 ? 19.346 9.324 -0.495 1.00 98.44 367 GLY A N 1
ATOM 2852 C CA . GLY A 1 367 ? 20.215 9.310 0.690 1.00 98.44 367 GLY A CA 1
ATOM 2853 C C . GLY A 1 367 ? 19.911 8.159 1.656 1.00 98.44 367 GLY A C 1
ATOM 2854 O O . GLY A 1 367 ? 20.808 7.632 2.310 1.00 98.44 367 GLY A O 1
ATOM 2855 N N . PHE A 1 368 ? 18.653 7.725 1.722 1.00 98.69 368 PHE A N 1
ATOM 2856 C CA . PHE A 1 368 ? 18.169 6.677 2.622 1.00 98.69 368 PHE A CA 1
ATOM 2857 C C . PHE A 1 368 ? 18.264 5.272 2.021 1.00 98.69 368 PHE A C 1
ATOM 2859 O O . PHE A 1 368 ? 17.762 4.314 2.602 1.00 98.69 368 PHE A O 1
ATOM 2866 N N . ASN A 1 369 ? 18.960 5.100 0.896 1.00 98.38 369 ASN A N 1
ATOM 2867 C CA . ASN A 1 369 ? 19.055 3.808 0.221 1.00 98.38 369 ASN A CA 1
ATOM 2868 C C . ASN A 1 369 ? 19.558 2.662 1.121 1.00 98.38 369 ASN A C 1
ATOM 2870 O O . ASN A 1 369 ? 19.177 1.510 0.934 1.00 98.38 369 ASN A O 1
ATOM 2874 N N . ASN A 1 370 ? 20.429 2.978 2.086 1.00 98.56 370 ASN A N 1
ATOM 2875 C CA . ASN A 1 370 ? 21.088 1.997 2.952 1.00 98.56 370 ASN A CA 1
ATOM 2876 C C . ASN A 1 370 ? 20.942 2.299 4.454 1.00 98.56 370 ASN A C 1
ATOM 2878 O O . ASN A 1 370 ? 21.694 1.744 5.261 1.00 98.56 370 ASN A O 1
ATOM 2882 N N . ILE A 1 371 ? 19.998 3.154 4.868 1.00 98.62 371 ILE A N 1
ATOM 2883 C CA . ILE A 1 371 ? 19.692 3.299 6.303 1.00 98.62 371 ILE A CA 1
ATOM 2884 C C . ILE A 1 371 ? 19.096 1.995 6.854 1.00 98.62 371 ILE A C 1
ATOM 2886 O O . ILE A 1 371 ? 18.855 1.043 6.112 1.00 98.62 371 ILE A O 1
ATOM 2890 N N . VAL A 1 372 ? 18.932 1.898 8.171 1.00 98.81 372 VAL A N 1
ATOM 2891 C CA . VAL A 1 372 ? 18.208 0.771 8.777 1.00 98.81 372 VAL A CA 1
ATOM 2892 C C . VAL A 1 372 ? 16.717 0.943 8.491 1.00 98.81 372 VAL A C 1
ATOM 2894 O O . VAL A 1 372 ? 16.149 1.965 8.867 1.00 98.81 372 VAL A O 1
ATOM 2897 N N . GLY A 1 373 ? 16.098 -0.045 7.845 1.00 98.56 373 GLY A N 1
ATOM 2898 C CA . GLY A 1 373 ? 14.655 -0.099 7.631 1.00 98.56 373 GLY A CA 1
ATOM 2899 C C . GLY A 1 373 ? 13.951 -0.651 8.865 1.00 98.56 373 GLY A C 1
ATOM 2900 O O . GLY A 1 373 ? 13.859 -1.867 9.042 1.00 98.56 373 GLY A O 1
ATOM 2901 N N . TYR A 1 374 ? 13.479 0.243 9.729 1.00 98.88 374 TYR A N 1
ATOM 2902 C CA . TYR A 1 374 ? 12.706 -0.124 10.914 1.00 98.88 374 TYR A CA 1
ATOM 2903 C C . TYR A 1 374 ? 11.224 -0.343 10.572 1.00 98.88 374 TYR A C 1
ATOM 2905 O O . TYR A 1 374 ? 10.708 0.274 9.637 1.00 98.88 374 TYR A O 1
ATOM 2913 N N . PRO A 1 375 ? 10.493 -1.164 11.347 1.00 98.56 375 PRO A N 1
ATOM 2914 C CA . PRO A 1 375 ? 9.038 -1.127 11.306 1.00 98.56 375 PRO A CA 1
ATOM 2915 C C . PRO A 1 375 ? 8.547 0.267 11.717 1.00 98.56 375 PRO A C 1
ATOM 2917 O O . PRO A 1 375 ? 9.172 0.950 12.531 1.00 98.56 375 PRO A O 1
ATOM 2920 N N . LYS A 1 376 ? 7.413 0.684 11.145 1.00 98.31 376 LYS A N 1
ATOM 2921 C CA . LYS A 1 376 ? 6.817 2.016 11.371 1.00 98.31 376 LYS A CA 1
ATOM 2922 C C . LYS A 1 376 ? 7.792 3.176 11.103 1.00 98.31 376 LYS A C 1
ATOM 2924 O O . LYS A 1 376 ? 7.789 4.172 11.818 1.00 98.31 376 LYS A O 1
ATOM 2929 N N . GLU A 1 377 ? 8.635 3.031 10.081 1.00 98.69 377 GLU A N 1
ATOM 2930 C CA . GLU A 1 377 ? 9.579 4.068 9.664 1.00 98.69 377 GLU A CA 1
ATOM 2931 C C . GLU A 1 377 ? 8.857 5.381 9.327 1.00 98.69 377 GLU A C 1
ATOM 2933 O O . GLU A 1 377 ? 7.921 5.411 8.525 1.00 98.69 377 GLU A O 1
ATOM 2938 N N . GLU A 1 378 ? 9.338 6.481 9.905 1.00 98.69 378 GLU A N 1
ATOM 2939 C CA . GLU A 1 378 ? 8.885 7.829 9.587 1.00 98.69 378 GLU A CA 1
ATOM 2940 C C . GLU A 1 378 ? 9.976 8.590 8.832 1.00 98.69 378 GLU A C 1
ATOM 2942 O O . GLU A 1 378 ? 11.168 8.507 9.139 1.00 98.69 378 GLU A O 1
ATOM 2947 N N . ARG A 1 379 ? 9.548 9.360 7.830 1.00 98.62 379 ARG A N 1
ATOM 2948 C CA . ARG A 1 379 ? 10.417 10.208 7.015 1.00 98.62 379 ARG A CA 1
ATOM 2949 C C . ARG A 1 379 ? 9.846 11.613 6.923 1.00 98.62 379 ARG A C 1
ATOM 2951 O O . ARG A 1 379 ? 8.629 11.773 6.792 1.00 98.62 379 ARG A O 1
ATOM 2958 N N . PHE A 1 380 ? 10.709 12.624 6.930 1.00 98.69 380 PHE A N 1
ATOM 2959 C CA . PHE A 1 380 ? 10.296 14.008 7.192 1.00 98.69 380 PHE A CA 1
ATOM 2960 C C . PHE A 1 380 ? 10.459 14.942 5.992 1.00 98.69 380 PHE A C 1
ATOM 2962 O O . PHE A 1 380 ? 9.789 15.972 5.942 1.00 98.69 380 PHE A O 1
ATOM 2969 N N . ALA A 1 381 ? 11.280 14.595 4.993 1.00 98.75 381 ALA A N 1
ATOM 2970 C CA . ALA A 1 381 ? 11.451 15.461 3.829 1.00 98.75 381 ALA A CA 1
ATOM 2971 C C . ALA A 1 381 ? 10.115 15.716 3.109 1.00 98.75 381 ALA A C 1
ATOM 2973 O O . ALA A 1 381 ? 9.310 14.796 2.919 1.00 98.75 381 ALA A O 1
ATOM 2974 N N . GLY A 1 382 ? 9.897 16.975 2.717 1.00 98.62 382 GLY A N 1
ATOM 2975 C CA . GLY A 1 382 ? 8.712 17.435 1.989 1.00 98.62 382 GLY A CA 1
ATOM 2976 C C . GLY A 1 382 ? 7.446 17.632 2.832 1.00 98.62 382 GLY A C 1
ATOM 2977 O O . GLY A 1 382 ? 6.410 17.960 2.261 1.00 98.62 382 GLY A O 1
ATOM 2978 N N . ARG A 1 383 ? 7.497 17.426 4.154 1.00 98.69 383 ARG A N 1
ATOM 2979 C CA . ARG A 1 383 ? 6.330 17.540 5.044 1.00 98.69 383 ARG A CA 1
ATOM 2980 C C . ARG A 1 383 ? 6.294 18.875 5.808 1.00 98.69 383 ARG A C 1
ATOM 2982 O O . ARG A 1 383 ? 7.363 19.404 6.123 1.00 98.69 383 ARG A O 1
ATOM 2989 N N . PRO A 1 384 ? 5.096 19.385 6.158 1.00 98.62 384 PRO A N 1
ATOM 2990 C CA . PRO A 1 384 ? 3.782 18.915 5.703 1.00 98.62 384 PRO A CA 1
ATOM 2991 C C . PRO A 1 384 ? 3.516 19.303 4.237 1.00 98.62 384 PRO A C 1
ATOM 2993 O O . PRO A 1 384 ? 4.110 20.248 3.717 1.00 98.62 384 PRO A O 1
ATOM 2996 N N . THR A 1 385 ? 2.610 18.587 3.565 1.00 98.75 385 THR A N 1
ATOM 2997 C CA . THR A 1 385 ? 2.149 18.962 2.212 1.00 98.75 385 THR A CA 1
ATOM 2998 C C . THR A 1 385 ? 0.987 19.967 2.281 1.00 98.75 385 THR A C 1
ATOM 3000 O O . THR A 1 385 ? 0.520 20.336 3.357 1.00 98.75 385 THR A O 1
ATOM 3003 N N . GLU A 1 386 ? 0.453 20.388 1.130 1.00 97.94 386 GLU A N 1
ATOM 3004 C CA . GLU A 1 386 ? -0.789 21.181 1.058 1.00 97.94 386 GLU A CA 1
ATOM 3005 C C . GLU A 1 386 ? -2.052 20.413 1.513 1.00 97.94 386 GLU A C 1
ATOM 3007 O O . GLU A 1 386 ? -3.115 21.003 1.748 1.00 97.94 386 GLU A O 1
ATOM 3012 N N . ARG A 1 387 ? -1.961 19.086 1.652 1.00 98.38 387 ARG A N 1
ATOM 3013 C CA . ARG A 1 387 ? -3.082 18.195 1.961 1.00 98.38 387 ARG A CA 1
ATOM 3014 C C . ARG A 1 387 ? -3.289 18.034 3.472 1.00 98.38 387 ARG A C 1
ATOM 3016 O O . ARG A 1 387 ? -3.140 16.955 4.026 1.00 98.38 387 ARG A O 1
ATOM 3023 N N . VAL A 1 388 ? -3.638 19.130 4.147 1.00 98.12 388 VAL A N 1
ATOM 3024 C CA . VAL A 1 388 ? -3.901 19.174 5.602 1.00 98.12 388 VAL A CA 1
ATOM 3025 C C . VAL A 1 388 ? -5.258 19.800 5.935 1.00 98.12 388 VAL A C 1
ATOM 3027 O O . VAL A 1 388 ? -5.643 20.812 5.352 1.00 98.12 388 VAL A O 1
ATOM 3030 N N . SER A 1 389 ? -6.020 19.257 6.883 1.00 89.75 389 SER A N 1
ATOM 3031 C CA . SER A 1 389 ? -7.221 19.949 7.381 1.00 89.75 389 SER A CA 1
ATOM 3032 C C . SER A 1 389 ? -6.829 21.148 8.263 1.00 89.75 389 SER A C 1
ATOM 3034 O O . SER A 1 389 ? -5.675 21.277 8.683 1.00 89.75 389 SER A O 1
ATOM 3036 N N . GLY A 1 390 ? -7.790 22.020 8.599 1.00 84.12 390 GLY A N 1
ATOM 3037 C CA . GLY A 1 390 ? -7.562 23.067 9.608 1.00 84.12 390 GLY A CA 1
ATOM 3038 C C . GLY A 1 390 ? -7.135 22.504 10.974 1.00 84.12 390 GLY A C 1
ATOM 3039 O O . GLY A 1 390 ? -6.528 23.214 11.772 1.00 84.12 390 GLY A O 1
ATOM 3040 N N . LEU A 1 391 ? -7.392 21.213 11.209 1.00 95.44 391 LEU A N 1
ATOM 3041 C CA . LEU A 1 391 ? -7.086 20.506 12.444 1.00 95.44 391 LEU A CA 1
ATOM 3042 C C . LEU A 1 391 ? -5.596 20.184 12.618 1.00 95.44 391 LEU A C 1
ATOM 3044 O O . LEU A 1 391 ? -5.136 20.063 13.751 1.00 95.44 391 LEU A O 1
ATOM 3048 N N . TYR A 1 392 ? -4.822 20.119 11.529 1.00 98.38 392 TYR A N 1
ATOM 3049 C CA . TYR A 1 392 ? -3.380 19.854 11.588 1.00 98.38 392 TYR A CA 1
ATOM 3050 C C . TYR A 1 392 ? -2.665 20.819 12.548 1.00 98.38 392 TYR A C 1
ATOM 3052 O O . TYR A 1 392 ? -1.992 20.378 13.475 1.00 98.38 392 TYR A O 1
ATOM 3060 N N . LYS A 1 393 ? -2.902 22.132 12.412 1.00 96.56 393 LYS A N 1
ATOM 3061 C CA . LYS A 1 393 ? -2.293 23.155 13.285 1.00 96.56 393 LYS A CA 1
ATOM 3062 C C . LYS A 1 393 ? -2.718 23.025 14.750 1.00 96.56 393 LYS A C 1
ATOM 3064 O O . LYS A 1 393 ? -1.951 23.355 15.649 1.00 96.56 393 LYS A O 1
ATOM 3069 N N . THR A 1 394 ? -3.936 22.548 15.003 1.00 96.94 394 THR A N 1
ATOM 3070 C CA . THR A 1 394 ? -4.458 22.336 16.362 1.00 96.94 394 THR A CA 1
ATOM 3071 C C . THR A 1 394 ? -3.769 21.163 17.065 1.00 96.94 394 THR A C 1
ATOM 3073 O O . THR A 1 394 ? -3.650 21.168 18.298 1.00 96.94 394 THR A O 1
ATOM 3076 N N . LEU A 1 395 ? -3.329 20.161 16.297 1.00 98.56 395 LEU A N 1
ATOM 3077 C CA . LEU A 1 395 ? -2.837 18.884 16.813 1.00 98.56 395 LEU A CA 1
ATOM 3078 C C . LEU A 1 395 ? -1.318 18.692 16.677 1.00 98.56 395 LEU A C 1
ATOM 3080 O O . LEU A 1 395 ? -0.761 17.958 17.484 1.00 98.56 395 LEU A O 1
ATOM 3084 N N . GLU A 1 396 ? -0.630 19.354 15.737 1.00 98.25 396 GLU A N 1
ATOM 3085 C CA . GLU A 1 396 ? 0.784 19.077 15.396 1.00 98.25 396 GLU A CA 1
ATOM 3086 C C . GLU A 1 396 ? 1.749 19.129 16.594 1.00 98.25 396 GLU A C 1
ATOM 3088 O O . GLU A 1 396 ? 2.723 18.386 16.648 1.00 98.25 396 GLU A O 1
ATOM 3093 N N . SER A 1 397 ? 1.462 19.969 17.590 1.00 98.06 397 SER A N 1
ATOM 3094 C CA . SER A 1 397 ? 2.285 20.119 18.799 1.00 98.06 397 SER A CA 1
ATOM 3095 C C . SER A 1 397 ? 1.966 19.109 19.908 1.00 98.06 397 SER A C 1
ATOM 3097 O O . SER A 1 397 ? 2.633 19.101 20.942 1.00 98.06 397 SER A O 1
ATOM 3099 N N . LYS A 1 398 ? 0.942 18.270 19.721 1.00 98.62 398 LYS A N 1
ATOM 3100 C CA . LYS A 1 398 ? 0.374 17.373 20.742 1.00 98.62 398 LYS A CA 1
ATOM 3101 C C . LYS A 1 398 ? 0.490 15.894 20.379 1.00 98.62 398 LYS A C 1
ATOM 3103 O O . LYS A 1 398 ? 0.148 15.051 21.204 1.00 98.62 398 LYS A O 1
ATOM 3108 N N . CYS A 1 399 ? 0.938 15.569 19.172 1.00 98.81 399 CYS A N 1
ATOM 3109 C CA . CYS A 1 399 ? 1.027 14.198 18.688 1.00 98.81 399 CYS A CA 1
ATOM 3110 C C . CYS A 1 399 ? 2.184 14.002 17.715 1.00 98.81 399 CYS A C 1
ATOM 3112 O O . CYS A 1 399 ? 2.646 14.962 17.095 1.00 98.81 399 CYS A O 1
ATOM 3114 N N . SER A 1 400 ? 2.576 12.743 17.510 1.00 98.88 400 SER A N 1
ATOM 3115 C CA . SER A 1 400 ? 3.384 12.382 16.346 1.00 98.88 400 SER A CA 1
ATOM 3116 C C . SER A 1 400 ? 2.481 12.332 15.116 1.00 98.88 400 SER A C 1
ATOM 3118 O O . SER A 1 400 ? 1.532 11.544 15.071 1.00 98.88 400 SER A O 1
ATOM 3120 N N . MET A 1 401 ? 2.746 13.190 14.131 1.00 98.88 401 MET A N 1
ATOM 3121 C CA . MET A 1 401 ? 2.020 13.182 12.863 1.00 98.88 401 MET A CA 1
ATOM 3122 C C . MET A 1 401 ? 2.605 12.123 11.933 1.00 98.88 401 MET A C 1
ATOM 3124 O O . MET A 1 401 ? 3.797 12.121 11.631 1.00 98.88 401 MET A O 1
ATOM 3128 N N . GLY A 1 402 ? 1.744 11.245 11.444 1.00 98.75 402 GLY A N 1
ATOM 3129 C CA . GLY A 1 402 ? 2.032 10.261 10.419 1.00 98.75 402 GLY A CA 1
ATOM 3130 C C . GLY A 1 402 ? 1.747 10.767 9.016 1.00 98.75 402 GLY A C 1
ATOM 3131 O O . GLY A 1 402 ? 0.761 11.466 8.790 1.00 98.75 402 GLY A O 1
ATOM 3132 N N . PHE A 1 403 ? 2.567 10.349 8.055 1.00 98.88 403 PHE A N 1
ATOM 3133 C CA . PHE A 1 403 ? 2.353 10.651 6.644 1.00 98.88 403 PHE A CA 1
ATOM 3134 C C . PHE A 1 403 ? 1.526 9.558 5.954 1.00 98.88 403 PHE A C 1
ATOM 3136 O O . PHE A 1 403 ? 1.954 8.405 5.889 1.00 98.88 403 PHE A O 1
ATOM 3143 N N . HIS A 1 404 ? 0.378 9.921 5.377 1.00 98.69 404 HIS A N 1
ATOM 3144 C CA . HIS A 1 404 ? -0.506 8.988 4.670 1.00 98.69 404 HIS A CA 1
ATOM 3145 C C . HIS A 1 404 ? -1.066 9.612 3.385 1.00 98.69 404 HIS A C 1
ATOM 3147 O O . HIS A 1 404 ? -1.973 10.437 3.439 1.00 98.69 404 HIS A O 1
ATOM 3153 N N . ALA A 1 405 ? -0.551 9.209 2.217 1.00 98.38 405 ALA A N 1
ATOM 3154 C CA . ALA A 1 405 ? -1.025 9.680 0.903 1.00 98.38 405 ALA A CA 1
ATOM 3155 C C . ALA A 1 405 ? -1.143 11.222 0.800 1.00 98.38 405 ALA A C 1
ATOM 3157 O O . ALA A 1 405 ? -2.147 11.764 0.323 1.00 98.38 405 ALA A O 1
ATOM 3158 N N . GLY A 1 406 ? -0.121 11.924 1.304 1.00 98.69 406 GLY A N 1
ATOM 3159 C CA . GLY A 1 406 ? -0.049 13.387 1.354 1.00 98.69 406 GLY A CA 1
ATOM 3160 C C . GLY A 1 406 ? -0.580 14.006 2.647 1.00 98.69 406 GLY A C 1
ATOM 3161 O O . GLY A 1 406 ? -0.167 15.114 2.985 1.00 98.69 406 GLY A O 1
ATOM 3162 N N . TRP A 1 407 ? -1.449 13.301 3.374 1.00 98.88 407 TRP A N 1
ATOM 3163 C CA . TRP A 1 407 ? -2.028 13.776 4.627 1.00 98.88 407 TRP A CA 1
ATOM 3164 C C . TRP A 1 407 ? -1.067 13.653 5.806 1.00 98.88 407 TRP A C 1
ATOM 3166 O O . TRP A 1 407 ? -0.258 12.727 5.869 1.00 98.88 407 TRP A O 1
ATOM 3176 N N . GLU A 1 408 ? -1.245 14.549 6.771 1.00 98.88 408 GLU A N 1
ATOM 3177 C CA . GLU A 1 408 ? -0.691 14.454 8.120 1.00 98.88 408 GLU A CA 1
ATOM 3178 C C . GLU A 1 408 ? -1.804 13.971 9.064 1.00 98.88 408 GLU A C 1
ATOM 3180 O O . GLU A 1 408 ? -2.822 14.651 9.212 1.00 98.88 408 GLU A O 1
ATOM 3185 N N . GLN A 1 409 ? -1.643 12.788 9.661 1.00 98.81 409 GLN A N 1
ATOM 3186 C CA . GLN A 1 409 ? -2.636 12.163 10.543 1.00 98.81 409 GLN A CA 1
ATOM 3187 C C . GLN A 1 409 ? -1.978 11.698 11.849 1.00 98.81 409 GLN A C 1
ATOM 3189 O O . GLN A 1 409 ? -0.975 10.990 11.782 1.00 98.81 409 GLN A O 1
ATOM 3194 N N . PRO A 1 410 ? -2.527 12.013 13.035 1.00 98.88 410 PRO A N 1
ATOM 3195 C CA . PRO A 1 410 ? -1.931 11.601 14.306 1.00 98.88 410 PRO A CA 1
ATOM 3196 C C . PRO A 1 410 ? -1.756 10.078 14.434 1.00 98.88 410 PRO A C 1
ATOM 3198 O O . PRO A 1 410 ? -2.727 9.320 14.364 1.00 98.88 410 PRO A O 1
ATOM 3201 N N . HIS A 1 411 ? -0.524 9.621 14.672 1.00 98.94 411 HIS A N 1
ATOM 3202 C CA . HIS A 1 411 ? -0.229 8.225 15.017 1.00 98.94 411 HIS A CA 1
ATOM 3203 C C . HIS A 1 411 ? -0.547 7.927 16.480 1.00 98.94 411 HIS A C 1
ATOM 3205 O O . HIS A 1 411 ? -1.253 6.960 16.768 1.00 98.94 411 HIS A O 1
ATOM 3211 N N . TRP A 1 412 ? -0.041 8.770 17.380 1.00 98.94 412 TRP A N 1
ATOM 3212 C CA . TRP A 1 412 ? -0.194 8.684 18.834 1.00 98.94 412 TRP A CA 1
ATOM 3213 C C . TRP A 1 412 ? 0.025 10.069 19.465 1.00 98.94 412 TRP A C 1
ATOM 3215 O O . TRP A 1 412 ? 0.707 10.923 18.888 1.00 98.94 412 TRP A O 1
ATOM 3225 N N . PHE A 1 413 ? -0.561 10.305 20.634 1.00 98.94 413 PHE A N 1
ATOM 3226 C CA . PHE A 1 413 ? -0.581 11.586 21.338 1.00 98.94 413 PHE A CA 1
ATOM 3227 C C . PHE A 1 413 ? 0.411 11.624 22.501 1.00 98.94 413 PHE A C 1
ATOM 3229 O O . PHE A 1 413 ? 0.618 10.651 23.225 1.00 98.94 413 PHE A O 1
ATOM 3236 N N . TYR A 1 414 ? 1.038 12.784 22.687 1.00 98.81 414 TYR A N 1
ATOM 3237 C CA . TYR A 1 414 ? 2.051 12.990 23.712 1.00 98.81 414 TYR A CA 1
ATOM 3238 C C . TYR A 1 414 ? 1.427 13.033 25.106 1.00 98.81 414 TYR A C 1
ATOM 3240 O O . TYR A 1 414 ? 0.501 13.800 25.366 1.00 98.81 414 TYR A O 1
ATOM 3248 N N . ILE A 1 415 ? 2.005 12.270 26.033 1.00 98.25 415 ILE A N 1
ATOM 3249 C CA . ILE A 1 415 ? 1.686 12.358 27.459 1.00 98.25 415 ILE A CA 1
ATOM 3250 C C . ILE A 1 415 ? 2.713 13.282 28.132 1.00 98.25 415 ILE A C 1
ATOM 3252 O O . ILE A 1 415 ? 3.918 13.060 27.969 1.00 98.25 415 ILE A O 1
ATOM 3256 N N . PRO A 1 416 ? 2.286 14.296 28.913 1.00 96.81 416 PRO A N 1
ATOM 3257 C CA . PRO A 1 416 ? 3.206 15.176 29.628 1.00 96.81 416 PRO A CA 1
ATOM 3258 C C . PRO A 1 416 ? 4.230 14.399 30.469 1.00 96.81 416 PRO A C 1
ATOM 3260 O O . PRO A 1 416 ? 3.870 13.531 31.262 1.00 96.81 416 PRO A O 1
ATOM 3263 N N . GLY A 1 417 ? 5.513 14.728 30.303 1.00 97.31 417 GLY A N 1
ATOM 3264 C CA . GLY A 1 417 ? 6.619 14.082 31.017 1.00 97.31 417 GLY A CA 1
ATOM 3265 C C . GLY A 1 417 ? 7.159 12.794 30.381 1.00 97.31 417 GLY A C 1
ATOM 3266 O O . GLY A 1 417 ? 8.099 12.226 30.931 1.00 97.31 417 GLY A O 1
ATOM 3267 N N . GLN A 1 418 ? 6.619 12.341 29.242 1.00 98.38 418 GLN A N 1
ATOM 3268 C CA . GLN A 1 418 ? 7.145 11.199 28.475 1.00 98.38 418 GLN A CA 1
ATOM 3269 C C . GLN A 1 418 ? 7.934 11.645 27.225 1.00 98.38 418 GLN A C 1
ATOM 3271 O O . GLN A 1 418 ? 7.829 12.794 26.797 1.00 98.38 418 GLN A O 1
ATOM 3276 N N . ASP A 1 419 ? 8.752 10.748 26.650 1.00 98.31 419 ASP A N 1
ATOM 3277 C CA . ASP A 1 419 ? 9.586 11.037 25.466 1.00 98.31 419 ASP A CA 1
ATOM 3278 C C . ASP A 1 419 ? 8.733 11.199 24.198 1.00 98.31 419 ASP A C 1
ATOM 3280 O O . ASP A 1 419 ? 8.039 10.269 23.786 1.00 98.31 419 ASP A O 1
ATOM 3284 N N . THR A 1 420 ? 8.839 12.358 23.548 1.00 98.56 420 THR A N 1
ATOM 3285 C CA . THR A 1 420 ? 8.105 12.720 22.325 1.00 98.56 420 THR A CA 1
ATOM 3286 C C . THR A 1 420 ? 8.930 12.589 21.042 1.00 98.56 420 THR A C 1
ATOM 3288 O O . THR A 1 420 ? 8.434 12.895 19.962 1.00 98.56 420 THR A O 1
ATOM 3291 N N . GLN A 1 421 ? 10.195 12.166 21.127 1.00 98.62 421 GLN A N 1
ATOM 3292 C CA . GLN A 1 421 ? 11.075 12.075 19.961 1.00 98.62 421 GLN A CA 1
ATOM 3293 C C . GLN A 1 421 ? 10.701 10.910 19.032 1.00 98.62 421 GLN A C 1
ATOM 3295 O O . GLN A 1 421 ? 10.121 9.907 19.450 1.00 98.62 421 GLN A O 1
ATOM 3300 N N . TYR A 1 422 ? 11.120 10.997 17.767 1.00 98.62 422 TYR A N 1
ATOM 3301 C CA . TYR A 1 422 ? 11.090 9.854 16.854 1.00 98.62 422 TYR A CA 1
ATOM 3302 C C . TYR A 1 422 ? 12.110 8.794 17.305 1.00 98.62 422 TYR A C 1
ATOM 3304 O O . TYR A 1 422 ? 13.325 9.009 17.255 1.00 98.62 422 TYR A O 1
ATOM 3312 N N . ARG A 1 423 ? 11.608 7.645 17.776 1.00 98.56 423 ARG A N 1
ATOM 3313 C CA . ARG A 1 423 ? 12.397 6.518 18.304 1.00 98.56 423 ARG A CA 1
ATOM 3314 C C . ARG A 1 423 ? 12.045 5.217 17.569 1.00 98.56 423 ARG A C 1
ATOM 3316 O O . ARG A 1 423 ? 11.389 4.353 18.158 1.00 98.56 423 ARG A O 1
ATOM 3323 N N . PRO A 1 424 ? 12.446 5.049 16.296 1.00 98.56 424 PRO A N 1
ATOM 3324 C CA . PRO A 1 424 ? 12.183 3.809 15.577 1.00 98.56 424 PRO A CA 1
ATOM 3325 C C . PRO A 1 424 ? 12.944 2.651 16.229 1.00 98.56 424 PRO A C 1
ATOM 3327 O O . PRO A 1 424 ? 14.060 2.816 16.728 1.00 98.56 424 PRO A O 1
ATOM 3330 N N . SER A 1 425 ? 12.327 1.475 16.251 1.00 98.81 425 SER A N 1
ATOM 3331 C CA . SER A 1 425 ? 12.881 0.281 16.885 1.00 98.81 425 SER A CA 1
ATOM 3332 C C . SER A 1 425 ? 12.266 -0.964 16.264 1.00 98.81 425 SER A C 1
ATOM 3334 O O . SER A 1 425 ? 11.118 -0.944 15.838 1.00 98.81 425 SER A O 1
ATOM 3336 N N . PHE A 1 426 ? 13.008 -2.069 16.262 1.00 98.88 426 PHE A N 1
ATOM 3337 C CA . PHE A 1 426 ? 12.465 -3.391 15.933 1.00 98.88 426 PHE A CA 1
ATOM 3338 C C . PHE A 1 426 ? 11.574 -3.971 17.048 1.00 98.88 426 PHE A C 1
ATOM 3340 O O . PHE A 1 426 ? 10.938 -5.003 16.858 1.00 98.88 426 PHE A O 1
ATOM 3347 N N . ARG A 1 427 ? 11.551 -3.324 18.217 1.00 98.88 427 ARG A N 1
ATOM 3348 C CA . ARG A 1 427 ? 10.851 -3.728 19.445 1.00 98.88 427 ARG A CA 1
ATOM 3349 C C . ARG A 1 427 ? 9.916 -2.612 19.917 1.00 98.88 427 ARG A C 1
ATOM 3351 O O . ARG A 1 427 ? 9.881 -1.538 19.315 1.00 98.88 427 ARG A O 1
ATOM 3358 N N . ARG A 1 428 ? 9.193 -2.834 21.019 1.00 98.88 428 ARG A N 1
ATOM 3359 C CA . ARG A 1 428 ? 8.397 -1.791 21.691 1.00 98.88 428 ARG A CA 1
ATOM 3360 C C . ARG A 1 428 ? 9.250 -0.540 21.944 1.00 98.88 428 ARG A C 1
ATOM 3362 O O . ARG A 1 428 ? 10.428 -0.638 22.285 1.00 98.88 428 ARG A O 1
ATOM 3369 N N . THR A 1 429 ? 8.653 0.634 21.761 1.00 98.88 429 THR A N 1
ATOM 3370 C CA . THR A 1 429 ? 9.335 1.935 21.879 1.00 98.88 429 THR A CA 1
ATOM 3371 C C . THR A 1 429 ? 8.432 2.970 22.564 1.00 98.88 429 THR A C 1
ATOM 3373 O O . THR A 1 429 ? 7.389 2.611 23.109 1.00 98.88 429 THR A O 1
ATOM 3376 N N . ASN A 1 430 ? 8.838 4.240 22.588 1.00 98.75 430 ASN A N 1
ATOM 3377 C CA . ASN A 1 430 ? 8.268 5.314 23.411 1.00 98.75 430 ASN A CA 1
ATOM 3378 C C . ASN A 1 430 ? 6.746 5.516 23.301 1.00 98.75 430 ASN A C 1
ATOM 3380 O O . ASN A 1 430 ? 6.138 5.964 24.267 1.00 98.75 430 ASN A O 1
ATOM 3384 N N . TRP A 1 431 ? 6.114 5.148 22.186 1.00 98.81 431 TRP A N 1
ATOM 3385 C CA . TRP A 1 431 ? 4.660 5.242 22.024 1.00 98.81 431 TRP A CA 1
ATOM 3386 C C . TRP A 1 431 ? 3.865 4.098 22.673 1.00 98.81 431 TRP A C 1
ATOM 3388 O O . TRP A 1 431 ? 2.641 4.178 22.735 1.00 98.81 431 TRP A O 1
ATOM 3398 N N . PHE A 1 432 ? 4.512 3.042 23.179 1.00 98.88 432 PHE A N 1
ATOM 3399 C CA . PHE A 1 432 ? 3.828 1.841 23.677 1.00 98.88 432 PHE A CA 1
ATOM 3400 C C . PHE A 1 432 ? 2.828 2.127 24.813 1.00 98.88 432 PHE A C 1
ATOM 3402 O O . PHE A 1 432 ? 1.672 1.708 24.739 1.00 98.88 432 PHE A O 1
ATOM 3409 N N . GLU A 1 433 ? 3.239 2.869 25.844 1.00 98.69 433 GLU A N 1
ATOM 3410 C CA . GLU A 1 433 ? 2.358 3.258 26.958 1.00 98.69 433 GLU A CA 1
ATOM 3411 C C . GLU A 1 433 ? 1.366 4.383 26.594 1.00 98.69 433 GLU A C 1
ATOM 3413 O O . GLU A 1 433 ? 0.195 4.280 26.985 1.00 98.69 433 GLU A O 1
ATOM 3418 N N . PRO A 1 434 ? 1.750 5.418 25.814 1.00 98.88 434 PRO A N 1
ATOM 3419 C CA . PRO A 1 434 ? 0.796 6.377 25.257 1.00 98.88 434 PRO A CA 1
ATOM 3420 C C . PRO A 1 434 ? -0.370 5.722 24.517 1.00 98.88 434 PRO A C 1
ATOM 3422 O O . PRO A 1 434 ? -1.530 5.966 24.849 1.00 98.88 434 PRO A O 1
ATOM 3425 N N . VAL A 1 435 ? -0.079 4.782 23.617 1.00 98.94 435 VAL A N 1
ATOM 3426 C CA . VAL A 1 435 ? -1.104 4.033 22.877 1.00 98.94 435 VAL A CA 1
ATOM 3427 C C . VAL A 1 435 ? -1.981 3.195 23.815 1.00 98.94 435 VAL A C 1
ATOM 3429 O O . VAL A 1 435 ? -3.191 3.097 23.612 1.00 98.94 435 VAL A O 1
ATOM 3432 N N . GLY A 1 436 ? -1.418 2.641 24.893 1.00 98.88 436 GLY A N 1
ATOM 3433 C CA . GLY A 1 436 ? -2.193 1.950 25.927 1.00 98.88 436 GLY A CA 1
ATOM 3434 C C . GLY A 1 436 ? -3.133 2.871 26.707 1.00 98.88 436 GLY A C 1
ATOM 3435 O O . GLY A 1 436 ? -4.225 2.456 27.110 1.00 98.88 436 GLY A O 1
ATOM 3436 N N . SER A 1 437 ? -2.733 4.125 26.904 1.00 98.88 437 SER A N 1
ATOM 3437 C CA . SER A 1 437 ? -3.550 5.154 27.552 1.00 98.88 437 SER A CA 1
ATOM 3438 C C . SER A 1 437 ? -4.697 5.598 26.644 1.00 98.88 437 SER A C 1
ATOM 3440 O O . SER A 1 437 ? -5.843 5.624 27.087 1.00 98.88 437 SER A O 1
ATOM 3442 N N . GLU A 1 438 ? -4.423 5.823 25.360 1.00 98.94 438 GLU A N 1
ATOM 3443 C CA . GLU A 1 438 ? -5.433 6.106 24.331 1.00 98.94 438 GLU A CA 1
ATOM 3444 C C . GLU A 1 438 ? -6.434 4.950 24.156 1.00 98.94 438 GLU A C 1
ATOM 3446 O O . GLU A 1 438 ? -7.647 5.161 24.095 1.00 98.94 438 GLU A O 1
ATOM 3451 N N . TYR A 1 439 ? -5.951 3.703 24.146 1.00 98.94 439 TYR A N 1
ATOM 3452 C CA . TYR A 1 439 ? -6.810 2.517 24.131 1.00 98.94 439 TYR A CA 1
ATOM 3453 C C . TYR A 1 439 ? -7.786 2.533 25.322 1.00 98.94 439 TYR A C 1
ATOM 3455 O O . TYR A 1 439 ? -8.997 2.370 25.149 1.00 98.94 439 TYR A O 1
ATOM 3463 N N . LYS A 1 440 ? -7.283 2.782 26.542 1.00 98.88 440 LYS A N 1
ATOM 3464 C CA . LYS A 1 440 ? -8.124 2.881 27.748 1.00 98.88 440 LYS A CA 1
ATOM 3465 C C . LYS A 1 440 ? -9.099 4.054 27.655 1.00 98.88 440 LYS A C 1
ATOM 3467 O O . LYS A 1 440 ? -10.254 3.885 28.035 1.00 98.88 440 LYS A O 1
ATOM 3472 N N . GLN A 1 441 ? -8.666 5.195 27.120 1.00 98.88 441 GLN A N 1
ATOM 3473 C CA . GLN A 1 441 ? -9.498 6.379 26.920 1.00 98.88 441 GLN A CA 1
ATOM 3474 C C . GLN A 1 441 ? -10.745 6.056 26.087 1.00 98.88 441 GLN A C 1
ATOM 3476 O O . GLN A 1 441 ? -11.863 6.348 26.515 1.00 98.88 441 GLN A O 1
ATOM 3481 N N . VAL A 1 442 ? -10.582 5.383 24.945 1.00 98.88 442 VAL A N 1
ATOM 3482 C CA . VAL A 1 442 ? -11.714 4.991 24.087 1.00 98.88 442 VAL A CA 1
ATOM 3483 C C . VAL A 1 442 ? -12.597 3.944 24.767 1.00 98.88 442 VAL A C 1
ATOM 3485 O O . VAL A 1 442 ? -13.821 4.063 24.748 1.00 98.88 442 VAL A O 1
ATOM 3488 N N . MET A 1 443 ? -12.001 2.931 25.400 1.00 98.75 443 MET A N 1
ATOM 3489 C CA . MET A 1 443 ? -12.762 1.841 26.022 1.00 98.75 443 MET A CA 1
ATOM 3490 C C . MET A 1 443 ? -13.542 2.278 27.271 1.00 98.75 443 MET A C 1
ATOM 3492 O O . MET A 1 443 ? -14.582 1.696 27.577 1.00 98.75 443 MET A O 1
ATOM 3496 N N . GLN A 1 444 ? -13.048 3.275 28.010 1.00 98.75 444 GLN A N 1
ATOM 3497 C CA . GLN A 1 444 ? -13.611 3.693 29.300 1.00 98.75 444 GLN A CA 1
ATOM 3498 C C . GLN A 1 444 ? -14.421 4.989 29.222 1.00 98.75 444 GLN A C 1
ATOM 3500 O O . GLN A 1 444 ? -15.306 5.185 30.053 1.00 98.75 444 GLN A O 1
ATOM 3505 N N . ARG A 1 445 ? -14.125 5.880 28.266 1.00 98.75 445 ARG A N 1
ATOM 3506 C CA . ARG A 1 445 ? -14.683 7.239 28.212 1.00 98.75 445 ARG A CA 1
ATOM 3507 C C . ARG A 1 445 ? -15.163 7.610 26.807 1.00 98.75 445 ARG A C 1
ATOM 3509 O O . ARG A 1 445 ? -16.218 7.148 26.372 1.00 98.75 445 ARG A O 1
ATOM 3516 N N . VAL A 1 446 ? -14.449 8.509 26.136 1.00 98.88 446 VAL A N 1
ATOM 3517 C CA . VAL A 1 446 ? -14.732 9.006 24.791 1.00 98.88 446 VAL A CA 1
ATOM 3518 C C . VAL A 1 446 ? -13.444 9.581 24.205 1.00 98.88 446 VAL A C 1
ATOM 3520 O O . VAL A 1 446 ? -12.800 10.435 24.812 1.00 98.88 446 VAL A O 1
ATOM 3523 N N . GLY A 1 447 ? -13.049 9.069 23.047 1.00 98.88 447 GLY A N 1
ATOM 3524 C CA . GLY A 1 447 ? -11.910 9.530 22.267 1.00 98.88 447 GLY A CA 1
ATOM 3525 C C . GLY A 1 447 ? -12.356 10.236 20.988 1.00 98.88 447 GLY A C 1
ATOM 3526 O O . GLY A 1 447 ? -13.380 9.863 20.403 1.00 98.88 447 GLY A O 1
ATOM 3527 N N . VAL A 1 448 ? -11.568 11.208 20.529 1.00 98.94 448 VAL A N 1
ATOM 3528 C CA . VAL A 1 448 ? -11.704 11.849 19.211 1.00 98.94 448 VAL A CA 1
ATOM 3529 C C . VAL A 1 448 ? -10.489 11.524 18.341 1.00 98.94 448 VAL A C 1
ATOM 3531 O O . VAL A 1 448 ? -9.355 11.636 18.799 1.00 98.94 448 VAL A O 1
ATOM 3534 N N . ILE A 1 449 ? -10.729 11.134 17.090 1.00 98.94 449 ILE A N 1
ATOM 3535 C CA . ILE A 1 449 ? -9.694 10.853 16.087 1.00 98.94 449 ILE A CA 1
ATOM 3536 C C . ILE A 1 449 ? -9.983 11.606 14.786 1.00 98.94 449 ILE A C 1
ATOM 3538 O O . ILE A 1 449 ? -11.133 11.683 14.342 1.00 98.94 449 ILE A O 1
ATOM 3542 N N . ASP A 1 450 ? -8.929 12.124 14.153 1.00 98.88 450 ASP A N 1
ATOM 3543 C CA . ASP A 1 450 ? -8.999 12.666 12.796 1.00 98.88 450 ASP A CA 1
ATOM 3544 C C . ASP A 1 450 ? -8.970 11.530 11.762 1.00 98.88 450 ASP A C 1
ATOM 3546 O O . ASP A 1 450 ? -7.987 10.794 11.642 1.00 98.88 450 ASP A O 1
ATOM 3550 N N . LEU A 1 451 ? -10.063 11.388 11.014 1.00 98.88 451 LEU A N 1
ATOM 3551 C CA . LEU A 1 451 ? -10.243 10.423 9.924 1.00 98.88 451 LEU A CA 1
ATOM 3552 C C . LEU A 1 451 ? -10.380 11.118 8.562 1.00 98.88 451 LEU A C 1
ATOM 3554 O O . LEU A 1 451 ? -10.743 10.492 7.564 1.00 98.88 451 LEU A O 1
ATOM 3558 N N . SER A 1 452 ? -10.070 12.415 8.499 1.00 98.88 452 SER A N 1
ATOM 3559 C CA . SER A 1 452 ? -10.076 13.203 7.266 1.00 98.88 452 SER A CA 1
ATOM 3560 C C . SER A 1 452 ? -9.300 12.569 6.103 1.00 98.88 452 SER A C 1
ATOM 3562 O O . SER A 1 452 ? -9.725 12.793 4.973 1.00 98.88 452 SER A O 1
ATOM 3564 N N . PRO A 1 453 ? -8.245 11.748 6.296 1.00 98.81 453 PRO A N 1
ATOM 3565 C CA . PRO A 1 453 ? -7.536 11.135 5.173 1.00 98.81 453 PRO A CA 1
ATOM 3566 C C . PRO A 1 453 ? -8.329 10.149 4.304 1.00 98.81 453 PRO A C 1
ATOM 3568 O O . PRO A 1 453 ? -7.839 9.811 3.231 1.00 98.81 453 PRO A O 1
ATOM 3571 N N . PHE A 1 454 ? -9.506 9.659 4.718 1.00 98.88 454 PHE A N 1
ATOM 3572 C CA . PHE A 1 454 ? -10.282 8.710 3.902 1.00 98.88 454 PHE A CA 1
ATOM 3573 C C . PHE A 1 454 ? -10.496 9.189 2.459 1.00 98.88 454 PHE A C 1
ATOM 3575 O O . PHE A 1 454 ? -10.731 10.376 2.242 1.00 98.88 454 PHE A O 1
ATOM 3582 N N . GLY A 1 455 ? -10.496 8.270 1.491 1.00 98.81 455 GLY A N 1
ATOM 3583 C CA . GLY A 1 455 ? -11.005 8.532 0.144 1.00 98.81 455 GLY A CA 1
ATOM 3584 C C . GLY A 1 455 ? -12.534 8.609 0.163 1.00 98.81 455 GLY A C 1
ATOM 3585 O O . GLY A 1 455 ? -13.174 7.804 0.840 1.00 98.81 455 GLY A O 1
ATOM 3586 N N . LYS A 1 456 ? -13.127 9.597 -0.518 1.00 98.94 456 LYS A N 1
ATOM 3587 C CA . LYS A 1 456 ? -14.560 9.929 -0.414 1.00 98.94 456 LYS A CA 1
ATOM 3588 C C . LYS A 1 456 ? -15.143 10.235 -1.787 1.00 98.94 456 LYS A C 1
ATOM 3590 O O . LYS A 1 456 ? -14.736 11.202 -2.436 1.00 98.94 456 LYS A O 1
ATOM 3595 N N . PHE A 1 457 ? -16.135 9.458 -2.210 1.00 98.94 457 PHE A N 1
ATOM 3596 C CA . PHE A 1 457 ? -16.768 9.611 -3.522 1.00 98.94 457 PHE A CA 1
ATOM 3597 C C . PHE A 1 457 ? -18.273 9.821 -3.372 1.00 98.94 457 PHE A C 1
ATOM 3599 O O . PHE A 1 457 ? -18.940 9.042 -2.695 1.00 98.94 457 PHE A O 1
ATOM 3606 N N . ASN A 1 458 ? -18.817 10.847 -4.023 1.00 98.88 458 ASN A N 1
ATOM 3607 C CA . ASN A 1 458 ? -20.258 10.991 -4.214 1.00 98.88 458 ASN A CA 1
ATOM 3608 C C . ASN A 1 458 ? -20.639 10.355 -5.556 1.00 98.88 458 ASN A C 1
ATOM 3610 O O . ASN A 1 458 ? -20.036 10.671 -6.583 1.00 98.88 458 ASN A O 1
ATOM 3614 N N . VAL A 1 459 ? -21.614 9.448 -5.536 1.00 98.88 459 VAL A N 1
ATOM 3615 C CA . VAL A 1 459 ? -22.128 8.755 -6.723 1.00 98.88 459 VAL A CA 1
ATOM 3616 C C . VAL A 1 459 ? -23.633 8.945 -6.793 1.00 98.88 459 VAL A C 1
ATOM 3618 O O . VAL A 1 459 ? -24.360 8.529 -5.891 1.00 98.88 459 VAL A O 1
ATOM 3621 N N . LYS A 1 460 ? -24.109 9.541 -7.883 1.00 98.56 460 LYS A N 1
ATOM 3622 C CA . LYS A 1 460 ? -25.536 9.768 -8.149 1.00 98.56 460 LYS A CA 1
ATOM 3623 C C . LYS A 1 460 ? -25.856 9.568 -9.631 1.00 98.56 460 LYS A C 1
ATOM 3625 O O . LYS A 1 460 ? -24.972 9.252 -10.420 1.00 98.56 460 LYS A O 1
ATOM 3630 N N . GLY A 1 461 ? -27.114 9.759 -10.012 1.00 97.81 461 GLY A N 1
ATOM 3631 C CA . GLY A 1 461 ? -27.585 9.591 -11.391 1.00 97.81 461 GLY A CA 1
ATOM 3632 C C . GLY A 1 461 ? -28.545 8.416 -11.538 1.00 97.81 461 GLY A C 1
ATOM 3633 O O . GLY A 1 461 ? -28.782 7.673 -10.584 1.00 97.81 461 GLY A O 1
ATOM 3634 N N . GLN A 1 462 ? -29.129 8.273 -12.728 1.00 97.94 462 GLN A N 1
ATOM 3635 C CA . GLN A 1 462 ? -30.213 7.320 -12.983 1.00 97.94 462 GLN A CA 1
ATOM 3636 C C . GLN A 1 462 ? -29.779 5.865 -12.758 1.00 97.94 462 GLN A C 1
ATOM 3638 O O . GLN A 1 462 ? -30.566 5.052 -12.272 1.00 97.94 462 GLN A O 1
ATOM 3643 N N . ASP A 1 463 ? -28.521 5.553 -13.066 1.00 98.75 463 ASP A N 1
ATOM 3644 C CA . ASP A 1 463 ? -27.969 4.203 -12.992 1.00 98.75 463 ASP A CA 1
ATOM 3645 C C . ASP A 1 463 ? -27.147 3.925 -11.724 1.00 98.75 463 ASP A C 1
ATOM 3647 O O . ASP A 1 463 ? -26.544 2.856 -11.615 1.00 98.75 463 ASP A O 1
ATOM 3651 N N . SER A 1 464 ? -27.118 4.832 -10.740 1.00 98.81 464 SER A N 1
ATOM 3652 C CA . SER A 1 464 ? -26.231 4.707 -9.570 1.00 98.81 464 SER A CA 1
ATOM 3653 C C . SER A 1 464 ? -26.441 3.394 -8.811 1.00 98.81 464 SER A C 1
ATOM 3655 O O . SER A 1 464 ? -25.488 2.675 -8.529 1.00 98.81 464 SER A O 1
ATOM 3657 N N . ILE A 1 465 ? -27.694 3.007 -8.560 1.00 98.75 465 ILE A N 1
ATOM 3658 C CA . ILE A 1 465 ? -28.020 1.732 -7.905 1.00 98.75 465 ILE A CA 1
ATOM 3659 C C . ILE A 1 465 ? -27.569 0.549 -8.768 1.00 98.75 465 ILE A C 1
ATOM 3661 O O . ILE A 1 465 ? -27.016 -0.408 -8.235 1.00 98.75 465 ILE A O 1
ATOM 3665 N N . ARG A 1 466 ? -27.784 0.610 -10.090 1.00 98.75 466 ARG A N 1
ATOM 3666 C CA . ARG A 1 466 ? -27.431 -0.471 -11.024 1.00 98.75 466 ARG A CA 1
ATOM 3667 C C . ARG A 1 466 ? -25.917 -0.685 -11.062 1.00 98.75 466 ARG A C 1
ATOM 3669 O O . ARG A 1 466 ? -25.472 -1.826 -10.969 1.00 98.75 466 ARG A O 1
ATOM 3676 N N . LEU A 1 467 ? -25.151 0.403 -11.140 1.00 98.88 467 LEU A N 1
ATOM 3677 C CA . LEU A 1 467 ? -23.691 0.387 -11.094 1.00 98.88 467 LEU A CA 1
ATOM 3678 C C . LEU A 1 467 ? -23.191 -0.217 -9.780 1.00 98.88 467 LEU A C 1
ATOM 3680 O O . LEU A 1 467 ? -22.426 -1.180 -9.788 1.00 98.88 467 LEU A O 1
ATOM 3684 N N . LEU A 1 468 ? -23.647 0.315 -8.643 1.00 98.88 468 LEU A N 1
ATOM 3685 C CA . LEU A 1 468 ? -23.161 -0.136 -7.342 1.00 98.88 468 LEU A CA 1
ATOM 3686 C C . LEU A 1 468 ? -23.580 -1.585 -7.055 1.00 98.88 468 LEU A C 1
ATOM 3688 O O . LEU A 1 468 ? -22.790 -2.344 -6.496 1.00 98.88 468 LEU A O 1
ATOM 3692 N N . ASP A 1 469 ? -24.787 -2.013 -7.445 1.00 98.81 469 ASP A N 1
ATOM 3693 C CA . ASP A 1 469 ? -25.240 -3.392 -7.217 1.00 98.81 469 ASP A CA 1
ATOM 3694 C C . ASP A 1 469 ? -24.473 -4.407 -8.087 1.00 98.81 469 ASP A C 1
ATOM 3696 O O . ASP A 1 469 ? -24.371 -5.577 -7.715 1.00 98.81 469 ASP A O 1
ATOM 3700 N N . HIS A 1 470 ? -23.873 -3.973 -9.201 1.00 98.88 470 HIS A N 1
ATOM 3701 C CA . HIS A 1 470 ? -22.950 -4.789 -9.993 1.00 98.88 470 HIS A CA 1
ATOM 3702 C C . HIS A 1 470 ? -21.505 -4.754 -9.462 1.00 98.88 470 HIS A C 1
ATOM 3704 O O . HIS A 1 470 ? -20.845 -5.792 -9.416 1.00 98.88 470 HIS A O 1
ATOM 3710 N N . LEU A 1 471 ? -21.015 -3.596 -9.011 1.00 98.88 471 LEU A N 1
ATOM 3711 C CA . LEU A 1 471 ? -19.658 -3.450 -8.469 1.00 98.88 471 LEU A CA 1
ATOM 3712 C C . LEU A 1 471 ? -19.454 -4.200 -7.149 1.00 98.88 471 LEU A C 1
ATOM 3714 O O . LEU A 1 471 ? -18.392 -4.775 -6.909 1.00 98.88 471 LEU A O 1
ATOM 3718 N N . PHE A 1 472 ? -20.459 -4.178 -6.277 1.00 98.94 472 PHE A N 1
ATOM 3719 C CA . PHE A 1 472 ? -20.308 -4.617 -4.897 1.00 98.94 472 PHE A CA 1
ATOM 3720 C C . PHE A 1 472 ? -20.837 -6.025 -4.636 1.00 98.94 472 PHE A C 1
ATOM 3722 O O . PHE A 1 472 ? -21.880 -6.420 -5.146 1.00 98.94 472 PHE A O 1
ATOM 3729 N N . ALA A 1 473 ? -20.174 -6.770 -3.751 1.00 98.88 473 ALA A N 1
ATOM 3730 C CA . ALA A 1 473 ? -20.606 -8.110 -3.351 1.00 98.88 473 ALA A CA 1
ATOM 3731 C C . ALA A 1 473 ? -21.713 -8.130 -2.274 1.00 98.88 473 ALA A C 1
ATOM 3733 O O . ALA A 1 473 ? -22.441 -9.126 -2.160 1.00 98.88 473 ALA A O 1
ATOM 3734 N N . ASN A 1 474 ? -21.868 -7.061 -1.481 1.00 98.88 474 ASN A N 1
ATOM 3735 C CA . ASN A 1 474 ? -22.985 -6.921 -0.542 1.00 98.88 474 ASN A CA 1
ATOM 3736 C C . ASN A 1 474 ? -24.235 -6.369 -1.249 1.00 98.88 474 ASN A C 1
ATOM 3738 O O . ASN A 1 474 ? -24.200 -5.991 -2.420 1.00 98.88 474 ASN A O 1
ATOM 3742 N N . VAL A 1 475 ? -25.360 -6.326 -0.537 1.00 98.69 475 VAL A N 1
ATOM 3743 C CA . VAL A 1 475 ? -26.551 -5.589 -0.987 1.00 98.69 475 VAL A CA 1
ATOM 3744 C C . VAL A 1 475 ? -26.327 -4.084 -0.900 1.00 98.69 475 VAL A C 1
ATOM 3746 O O . VAL A 1 475 ? -25.607 -3.612 -0.021 1.00 98.69 475 VAL A O 1
ATOM 3749 N N . ILE A 1 476 ? -27.007 -3.324 -1.751 1.00 98.69 476 ILE A N 1
ATOM 3750 C CA . ILE A 1 476 ? -27.074 -1.868 -1.614 1.00 98.69 476 ILE A CA 1
ATOM 3751 C C . ILE A 1 476 ? -27.919 -1.505 -0.383 1.00 98.69 476 ILE A C 1
ATOM 3753 O O . ILE A 1 476 ? -29.010 -2.062 -0.207 1.00 98.69 476 ILE A O 1
ATOM 3757 N N . PRO A 1 477 ? -27.431 -0.624 0.512 1.00 98.69 477 PRO A N 1
ATOM 3758 C CA . PRO A 1 477 ? -28.184 -0.246 1.698 1.00 98.69 477 PRO A CA 1
ATOM 3759 C C . PRO A 1 477 ? -29.442 0.546 1.331 1.00 98.69 477 PRO A C 1
ATOM 3761 O O . PRO A 1 477 ? -29.537 1.183 0.281 1.00 98.69 477 PRO A O 1
ATOM 3764 N N . LYS A 1 478 ? -30.438 0.513 2.219 1.00 98.69 478 LYS A N 1
ATOM 3765 C CA . LYS A 1 478 ? -31.628 1.367 2.101 1.00 98.69 478 LYS A CA 1
ATOM 3766 C C . LYS A 1 478 ? -31.243 2.832 2.339 1.00 98.69 478 LYS A C 1
ATOM 3768 O O . LYS A 1 478 ? -30.264 3.091 3.030 1.00 98.69 478 LYS A O 1
ATOM 3773 N N . VAL A 1 479 ? -32.041 3.769 1.828 1.00 98.75 479 VAL A N 1
ATOM 3774 C CA . VAL A 1 479 ? -31.862 5.208 2.100 1.00 98.75 479 VAL A CA 1
ATOM 3775 C C . VAL A 1 479 ? -31.813 5.456 3.612 1.00 98.75 479 VAL A C 1
ATOM 3777 O O . VAL A 1 479 ? -32.613 4.886 4.359 1.00 98.75 479 VAL A O 1
ATOM 3780 N N . GLY A 1 480 ? -30.866 6.281 4.057 1.00 98.62 480 GLY A N 1
ATOM 3781 C CA . GLY A 1 480 ? -30.597 6.556 5.470 1.00 98.62 480 GLY A CA 1
ATOM 3782 C C . GLY A 1 480 ? -29.753 5.486 6.169 1.00 98.62 480 GLY A C 1
ATOM 3783 O O . GLY A 1 480 ? -29.599 5.537 7.390 1.00 98.62 480 GLY A O 1
ATOM 3784 N N . PHE A 1 481 ? -29.205 4.512 5.433 1.00 98.88 481 PHE A N 1
ATOM 3785 C CA . PHE A 1 481 ? -28.350 3.459 5.978 1.00 98.88 481 PHE A CA 1
ATOM 3786 C C . PHE A 1 481 ? -27.020 3.327 5.245 1.00 98.88 481 PHE A C 1
ATOM 3788 O O . PHE A 1 481 ? -26.852 3.704 4.085 1.00 98.88 481 PHE A O 1
ATOM 3795 N N . THR A 1 482 ? -26.108 2.690 5.961 1.00 98.94 482 THR A N 1
ATOM 3796 C CA . THR A 1 482 ? -24.744 2.401 5.569 1.00 98.94 482 THR A CA 1
ATOM 3797 C C . THR A 1 482 ? -24.478 0.901 5.692 1.00 98.94 482 THR A C 1
ATOM 3799 O O . THR A 1 482 ? -25.082 0.210 6.516 1.00 98.94 482 THR A O 1
ATOM 3802 N N . ASN A 1 483 ? -23.569 0.356 4.892 1.00 98.75 483 ASN A N 1
ATOM 3803 C CA . ASN A 1 483 ? -22.975 -0.953 5.154 1.00 98.75 483 ASN A CA 1
ATOM 3804 C C . ASN A 1 483 ? -21.516 -1.013 4.687 1.00 98.75 483 ASN A C 1
ATOM 3806 O O . ASN A 1 483 ? -21.026 -0.099 4.032 1.00 98.75 483 ASN A O 1
ATOM 3810 N N . ILE A 1 484 ? -20.837 -2.100 5.054 1.00 98.81 484 ILE A N 1
ATOM 3811 C CA . ILE A 1 484 ? -19.525 -2.451 4.507 1.00 98.81 484 ILE A CA 1
ATOM 3812 C C . ILE A 1 484 ? -19.740 -3.350 3.298 1.00 98.81 484 ILE A C 1
ATOM 3814 O O . ILE A 1 484 ? -20.562 -4.275 3.347 1.00 98.81 484 ILE A O 1
ATOM 3818 N N . SER A 1 485 ? -19.012 -3.079 2.225 1.00 98.75 485 SER A N 1
ATOM 3819 C CA . SER A 1 485 ? -19.118 -3.802 0.970 1.00 98.75 485 SER A CA 1
ATOM 3820 C C . SER A 1 485 ? -17.765 -3.916 0.280 1.00 98.75 485 SER A C 1
ATOM 3822 O O . SER A 1 485 ? -16.851 -3.138 0.535 1.00 98.75 485 SER A O 1
ATOM 3824 N N . HIS A 1 486 ? -17.638 -4.891 -0.614 1.00 98.94 486 HIS A N 1
ATOM 3825 C CA . HIS A 1 486 ? -16.372 -5.224 -1.264 1.00 98.94 486 HIS A CA 1
ATOM 3826 C C . HIS A 1 486 ? -16.531 -5.178 -2.774 1.00 98.94 486 HIS A C 1
ATOM 3828 O O . HIS A 1 486 ? -17.466 -5.791 -3.301 1.00 98.94 486 HIS A O 1
ATOM 3834 N N . MET A 1 487 ? -15.626 -4.472 -3.453 1.00 98.94 487 MET A N 1
ATOM 3835 C CA . MET A 1 487 ? -15.462 -4.599 -4.900 1.00 98.94 487 MET A CA 1
ATOM 3836 C C . MET A 1 487 ? -14.552 -5.788 -5.159 1.00 98.94 487 MET A C 1
ATOM 3838 O O . MET A 1 487 ? -13.459 -5.876 -4.590 1.00 98.94 487 MET A O 1
ATOM 3842 N N . LEU A 1 488 ? -15.013 -6.721 -5.987 1.00 98.94 488 LEU A N 1
ATOM 3843 C CA . LEU A 1 488 ? -14.236 -7.903 -6.326 1.00 98.94 488 LEU A CA 1
ATOM 3844 C C . LEU A 1 488 ? -13.724 -7.831 -7.755 1.00 98.94 488 LEU A C 1
ATOM 3846 O O . LEU A 1 488 ? -14.355 -7.240 -8.628 1.00 98.94 488 LEU A O 1
ATOM 3850 N N . THR A 1 489 ? -12.605 -8.500 -8.003 1.00 98.94 489 THR A N 1
ATOM 3851 C CA . THR A 1 489 ? -12.137 -8.751 -9.364 1.00 98.94 489 THR A CA 1
ATOM 3852 C C . THR A 1 489 ? -12.969 -9.859 -10.028 1.00 98.94 489 THR A C 1
ATOM 3854 O O . THR A 1 489 ? -13.610 -10.655 -9.328 1.00 98.94 489 THR A O 1
ATOM 3857 N N . PRO A 1 490 ? -12.954 -9.987 -11.368 1.00 98.88 490 PRO A N 1
ATOM 3858 C CA . PRO A 1 490 ? -13.599 -11.101 -12.067 1.00 98.88 490 PRO A CA 1
ATOM 3859 C C . PRO A 1 490 ? -13.200 -12.497 -11.555 1.00 98.88 490 PRO A C 1
ATOM 3861 O O . PRO A 1 490 ? -14.042 -13.396 -11.511 1.00 98.88 490 PRO A O 1
ATOM 3864 N N . ARG A 1 491 ? -11.953 -12.689 -11.096 1.00 98.75 491 ARG A N 1
ATOM 3865 C CA . ARG A 1 491 ? -11.486 -13.938 -10.454 1.00 98.75 491 ARG A CA 1
ATOM 3866 C C . ARG A 1 491 ? -11.874 -14.067 -8.973 1.00 98.75 491 ARG A C 1
ATOM 3868 O O . ARG A 1 491 ? -11.496 -15.045 -8.326 1.00 98.75 491 ARG A O 1
ATOM 3875 N N . GLY A 1 492 ? -12.636 -13.119 -8.431 1.00 98.69 492 GLY A N 1
ATOM 3876 C CA . GLY A 1 492 ? -13.154 -13.135 -7.064 1.00 98.69 492 GLY A CA 1
ATOM 3877 C C . GLY A 1 492 ? -12.151 -12.682 -6.004 1.00 98.69 492 GLY A C 1
ATOM 3878 O O . GLY A 1 492 ? -12.283 -13.097 -4.851 1.00 98.69 492 GLY A O 1
ATOM 3879 N N . ARG A 1 493 ? -11.142 -11.879 -6.367 1.00 98.88 493 ARG A N 1
ATOM 3880 C CA . ARG A 1 493 ? -10.209 -11.275 -5.401 1.00 98.88 493 ARG A CA 1
ATOM 3881 C C . ARG A 1 493 ? -10.792 -10.006 -4.798 1.00 98.88 493 ARG A C 1
ATOM 3883 O O . ARG A 1 493 ? -11.619 -9.374 -5.443 1.00 98.88 493 ARG A O 1
ATOM 3890 N N . VAL A 1 494 ? -10.382 -9.626 -3.589 1.00 98.94 494 VAL A N 1
ATOM 3891 C CA . VAL A 1 494 ? -10.848 -8.379 -2.959 1.00 98.94 494 VAL A CA 1
ATOM 3892 C C . VAL A 1 494 ? -10.053 -7.199 -3.515 1.00 98.94 494 VAL A C 1
ATOM 3894 O O . VAL A 1 494 ? -8.991 -6.868 -2.997 1.00 98.94 494 VAL A O 1
ATOM 3897 N N . TYR A 1 495 ? -10.580 -6.554 -4.557 1.00 98.94 495 TYR A N 1
ATOM 3898 C CA . TYR A 1 495 ? -9.964 -5.348 -5.114 1.00 98.94 495 TYR A CA 1
ATOM 3899 C C . TYR A 1 495 ? -10.038 -4.193 -4.117 1.00 98.94 495 TYR A C 1
ATOM 3901 O O . TYR A 1 495 ? -9.052 -3.502 -3.931 1.00 98.94 495 TYR A O 1
ATOM 3909 N N . ALA A 1 496 ? -11.172 -4.021 -3.432 1.00 98.94 496 ALA A N 1
ATOM 3910 C CA . ALA A 1 496 ? -11.346 -2.959 -2.443 1.00 98.94 496 ALA A CA 1
ATOM 3911 C C . ALA A 1 496 ? -12.389 -3.311 -1.374 1.00 98.94 496 ALA A C 1
ATOM 3913 O O . ALA A 1 496 ? -13.314 -4.094 -1.620 1.00 98.94 496 ALA A O 1
ATOM 3914 N N . GLU A 1 497 ? -12.275 -2.682 -0.206 1.00 98.94 497 GLU A N 1
ATOM 3915 C CA . GLU A 1 497 ? -13.325 -2.604 0.813 1.00 98.94 497 GLU A CA 1
ATOM 3916 C C . GLU A 1 497 ? -13.777 -1.153 0.958 1.00 98.94 497 GLU A C 1
ATOM 3918 O O . GLU A 1 497 ? -12.952 -0.260 1.125 1.00 98.94 497 GLU A O 1
ATOM 3923 N N . LEU A 1 498 ? -15.089 -0.924 0.908 1.00 98.75 498 LEU A N 1
ATOM 3924 C CA . LEU A 1 498 ? -15.669 0.402 1.045 1.00 98.75 498 LEU A CA 1
ATOM 3925 C C . LEU A 1 498 ? -16.865 0.389 1.985 1.00 98.75 498 LEU A C 1
ATOM 3927 O O . LEU A 1 498 ? -17.658 -0.557 2.036 1.00 98.75 498 LEU A O 1
ATOM 3931 N N . THR A 1 499 ? -17.041 1.509 2.672 1.00 98.88 499 THR A N 1
ATOM 3932 C CA . THR A 1 499 ? -18.305 1.836 3.324 1.00 98.88 499 THR A CA 1
ATOM 3933 C C . THR A 1 499 ? -19.222 2.506 2.303 1.00 98.88 499 THR A C 1
ATOM 3935 O O . THR A 1 499 ? -18.847 3.505 1.694 1.00 98.88 499 THR A O 1
ATOM 3938 N N . VAL A 1 500 ? -20.427 1.965 2.116 1.00 98.94 500 VAL A N 1
ATOM 3939 C CA . VAL A 1 500 ? -21.442 2.488 1.187 1.00 98.94 500 VAL A CA 1
ATOM 3940 C C . VAL A 1 500 ? -22.564 3.113 2.005 1.00 98.94 500 VAL A C 1
ATOM 3942 O O . VAL A 1 500 ? -23.244 2.406 2.742 1.00 98.94 500 VAL A O 1
ATOM 3945 N N . SER A 1 501 ? -22.764 4.424 1.889 1.00 98.94 501 SER A N 1
ATOM 3946 C CA . SER A 1 501 ? -23.776 5.196 2.622 1.00 98.94 501 SER A CA 1
ATOM 3947 C C . SER A 1 501 ? -24.816 5.744 1.646 1.00 98.94 501 SER A C 1
ATOM 3949 O O . SER A 1 501 ? -24.478 6.538 0.775 1.00 98.94 501 SER A O 1
ATOM 3951 N N . HIS A 1 502 ? -26.075 5.313 1.752 1.00 98.88 502 HIS A N 1
ATOM 3952 C CA . HIS A 1 502 ? -27.162 5.754 0.869 1.00 98.88 502 HIS A CA 1
ATOM 3953 C C . HIS A 1 502 ? -27.854 6.970 1.494 1.00 98.88 502 HIS A C 1
ATOM 3955 O O . HIS A 1 502 ? -28.702 6.825 2.376 1.00 98.88 502 HIS A O 1
ATOM 3961 N N . GLN A 1 503 ? -27.453 8.172 1.083 1.00 98.50 503 GLN A N 1
ATOM 3962 C CA . GLN A 1 503 ? -27.834 9.420 1.753 1.00 98.50 503 GLN A CA 1
ATOM 3963 C C . GLN A 1 503 ? -29.237 9.885 1.351 1.00 98.50 503 GLN A C 1
ATOM 3965 O O . GLN A 1 503 ? -30.062 10.198 2.208 1.00 98.50 503 GLN A O 1
ATOM 3970 N N . SER A 1 504 ? -29.519 9.881 0.051 1.00 98.44 504 SER A N 1
ATOM 3971 C CA . SER A 1 504 ? -30.817 10.209 -0.545 1.00 98.44 504 SER A CA 1
ATOM 3972 C C . SER A 1 504 ? -31.121 9.196 -1.662 1.00 98.44 504 SER A C 1
ATOM 3974 O O . SER A 1 504 ? -30.200 8.496 -2.081 1.00 98.44 504 SER A O 1
ATOM 3976 N N . PRO A 1 505 ? -32.375 9.021 -2.124 1.00 98.56 505 PRO A N 1
ATOM 3977 C CA . PRO A 1 505 ? -32.697 8.011 -3.135 1.00 98.56 505 PRO A CA 1
ATOM 3978 C C . PRO A 1 505 ? -31.820 8.118 -4.395 1.00 98.56 505 PRO A C 1
ATOM 3980 O O . PRO A 1 505 ? -31.956 9.056 -5.174 1.00 98.56 505 PRO A O 1
ATOM 3983 N N . GLY A 1 506 ? -30.945 7.131 -4.604 1.00 97.25 506 GLY A N 1
ATOM 3984 C CA . GLY A 1 506 ? -30.030 7.090 -5.748 1.00 97.25 506 GLY A CA 1
ATOM 3985 C C . GLY A 1 506 ? -28.751 7.917 -5.582 1.00 97.25 506 GLY A C 1
ATOM 3986 O O . GLY A 1 506 ? -28.011 8.054 -6.554 1.00 97.25 506 GLY A O 1
ATOM 3987 N N . GLU A 1 507 ? -28.463 8.437 -4.388 1.00 98.81 507 GLU A N 1
ATOM 3988 C CA . GLU A 1 507 ? -27.240 9.176 -4.070 1.00 98.81 507 GLU A CA 1
ATOM 3989 C C . GLU A 1 507 ? -26.466 8.504 -2.934 1.00 98.81 507 GLU A C 1
ATOM 3991 O O . GLU A 1 507 ? -26.983 8.259 -1.837 1.00 98.81 507 GLU A O 1
ATOM 3996 N N . PHE A 1 508 ? -25.195 8.227 -3.206 1.00 98.94 508 PHE A N 1
ATOM 3997 C CA . PHE A 1 508 ? -24.331 7.447 -2.342 1.00 98.94 508 PHE A CA 1
ATOM 3998 C C . PHE A 1 508 ? -23.054 8.201 -2.006 1.00 98.94 508 PHE A C 1
ATOM 4000 O O . PHE A 1 508 ? -22.421 8.793 -2.877 1.00 98.94 508 PHE A O 1
ATOM 4007 N N . LEU A 1 509 ? -22.644 8.098 -0.747 1.00 98.94 509 LEU A N 1
ATOM 4008 C CA . LEU A 1 509 ? -21.302 8.425 -0.293 1.00 98.94 509 LEU A CA 1
ATOM 4009 C C . LEU A 1 509 ? -20.528 7.118 -0.102 1.00 98.94 509 LEU A C 1
ATOM 4011 O O . LEU A 1 509 ? -20.923 6.269 0.701 1.00 98.94 509 LEU A O 1
ATOM 4015 N N . LEU A 1 510 ? -19.444 6.958 -0.853 1.00 98.94 510 LEU A N 1
ATOM 4016 C CA . LEU A 1 510 ? -18.518 5.834 -0.759 1.00 98.94 510 LEU A CA 1
ATOM 4017 C C . LEU A 1 510 ? -17.265 6.279 -0.010 1.00 98.94 510 LEU A C 1
ATOM 4019 O O . LEU A 1 510 ? -16.709 7.328 -0.335 1.00 98.94 510 LEU A O 1
ATOM 4023 N N . ILE A 1 511 ? -16.824 5.487 0.966 1.00 98.94 511 ILE A N 1
ATOM 4024 C CA . ILE A 1 511 ? -15.652 5.784 1.798 1.00 98.94 511 ILE A CA 1
ATOM 4025 C C . ILE A 1 511 ? -14.651 4.632 1.715 1.00 98.94 511 ILE A C 1
ATOM 4027 O O . ILE A 1 511 ? -15.040 3.477 1.894 1.00 98.94 511 ILE A O 1
ATOM 4031 N N . THR A 1 512 ? -13.378 4.955 1.486 1.00 98.88 512 THR A N 1
ATOM 4032 C CA . THR A 1 512 ? -12.252 4.006 1.434 1.00 98.88 512 THR A CA 1
ATOM 4033 C C . THR A 1 512 ? -11.023 4.548 2.181 1.00 98.88 512 THR A C 1
ATOM 4035 O O . THR A 1 512 ? -11.011 5.688 2.655 1.00 98.88 512 THR A O 1
ATOM 4038 N N . GLY A 1 513 ? -9.975 3.736 2.311 1.00 98.25 513 GLY A N 1
ATOM 4039 C CA . GLY A 1 513 ? -8.694 4.144 2.890 1.00 98.25 513 GLY A CA 1
ATOM 4040 C C . GLY A 1 513 ? -7.982 5.221 2.061 1.00 98.25 513 GLY A C 1
ATOM 4041 O O . GLY A 1 513 ? -8.170 5.322 0.852 1.00 98.25 513 GLY A O 1
ATOM 4042 N N . SER A 1 514 ? -7.126 6.018 2.705 1.00 98.06 514 SER A N 1
ATOM 4043 C CA . SER A 1 514 ? -6.388 7.111 2.046 1.00 98.06 514 SER A CA 1
ATOM 4044 C C . SER A 1 514 ? -5.497 6.624 0.898 1.00 98.06 514 SER A C 1
ATOM 4046 O O . SER A 1 514 ? -5.485 7.214 -0.178 1.00 98.06 514 SER A O 1
ATOM 4048 N N . ALA A 1 515 ? -4.781 5.516 1.108 1.00 95.81 515 ALA A N 1
ATOM 4049 C CA . ALA A 1 515 ? -3.893 4.919 0.111 1.00 95.81 515 ALA A CA 1
ATOM 4050 C C . ALA A 1 515 ? -4.642 4.248 -1.057 1.00 95.81 515 ALA A C 1
ATOM 4052 O O . ALA A 1 515 ? -4.063 4.076 -2.125 1.00 95.81 515 ALA A O 1
ATOM 4053 N N . SER A 1 516 ? -5.920 3.905 -0.869 1.00 98.44 516 SER A N 1
ATOM 4054 C CA . SER A 1 516 ? -6.756 3.228 -1.870 1.00 98.44 516 SER A CA 1
ATOM 4055 C C . SER A 1 516 ? -7.633 4.195 -2.668 1.00 98.44 516 SER A C 1
ATOM 4057 O O . SER A 1 516 ? -8.346 3.763 -3.564 1.00 98.44 516 SER A O 1
ATOM 4059 N N . GLU A 1 517 ? -7.582 5.503 -2.387 1.00 98.88 517 GLU A N 1
ATOM 4060 C CA . GLU A 1 517 ? -8.481 6.510 -2.966 1.00 98.88 517 GLU A CA 1
ATOM 4061 C C . GLU A 1 517 ? -8.569 6.423 -4.500 1.00 98.88 517 GLU A C 1
ATOM 4063 O O . GLU A 1 517 ? -9.614 6.092 -5.060 1.00 98.88 517 GLU A O 1
ATOM 4068 N N . LEU A 1 518 ? -7.474 6.718 -5.203 1.00 98.88 518 LEU A N 1
ATOM 4069 C CA . LEU A 1 518 ? -7.496 6.756 -6.667 1.00 98.88 518 LEU A CA 1
ATOM 4070 C C . LEU A 1 518 ? -7.418 5.360 -7.297 1.00 98.88 518 LEU A C 1
ATOM 4072 O O . LEU A 1 518 ? -7.878 5.178 -8.424 1.00 98.88 518 LEU A O 1
ATOM 4076 N N . HIS A 1 519 ? -6.899 4.374 -6.560 1.00 98.88 519 HIS A N 1
ATOM 4077 C CA . HIS A 1 519 ? -6.947 2.962 -6.936 1.00 98.88 519 HIS A CA 1
ATOM 4078 C C . HIS A 1 519 ? -8.400 2.480 -7.081 1.00 98.88 519 HIS A C 1
ATOM 4080 O O . HIS A 1 519 ? -8.763 1.867 -8.090 1.00 98.88 519 HIS A O 1
ATOM 4086 N N . ASP A 1 520 ? -9.244 2.807 -6.105 1.00 98.94 520 ASP A N 1
ATOM 4087 C CA . ASP A 1 520 ? -10.649 2.410 -6.068 1.00 98.94 520 ASP A CA 1
ATOM 4088 C C . ASP A 1 520 ? -11.478 3.230 -7.053 1.00 98.94 520 ASP A C 1
ATOM 4090 O O . ASP A 1 520 ? -12.263 2.665 -7.817 1.00 98.94 520 ASP A O 1
ATOM 4094 N N . LEU A 1 521 ? -11.262 4.551 -7.094 1.00 98.94 521 LEU A N 1
ATOM 4095 C CA . LEU A 1 521 ? -11.965 5.445 -8.014 1.00 98.94 521 LEU A CA 1
ATOM 4096 C C . LEU A 1 521 ? -11.787 5.010 -9.472 1.00 98.94 521 LEU A C 1
ATOM 4098 O O . LEU A 1 521 ? -12.766 4.949 -10.213 1.00 98.94 521 LEU A O 1
ATOM 4102 N N . ARG A 1 522 ? -10.561 4.638 -9.864 1.00 98.88 522 ARG A N 1
ATOM 4103 C CA . ARG A 1 522 ? -10.256 4.134 -11.210 1.00 98.88 522 ARG A CA 1
ATOM 4104 C C . ARG A 1 522 ? -11.134 2.944 -11.590 1.00 98.88 522 ARG A C 1
ATOM 4106 O O . ARG A 1 522 ? -11.651 2.903 -12.700 1.00 98.88 522 ARG A O 1
ATOM 4113 N N . TRP A 1 523 ? -11.321 1.990 -10.679 1.00 98.88 523 TRP A N 1
ATOM 4114 C CA . TRP A 1 523 ? -12.132 0.796 -10.935 1.00 98.88 523 TRP A CA 1
ATOM 4115 C C . TRP A 1 523 ? -13.614 1.137 -11.120 1.00 98.88 523 TRP A C 1
ATOM 4117 O O . TRP A 1 523 ? -14.261 0.624 -12.034 1.00 98.88 523 TRP A O 1
ATOM 4127 N N . ILE A 1 524 ? -14.135 2.045 -10.290 1.00 98.94 524 ILE A N 1
ATOM 4128 C CA . ILE A 1 524 ? -15.527 2.507 -10.364 1.00 98.94 524 ILE A CA 1
ATOM 4129 C C . ILE A 1 524 ? -15.775 3.241 -11.690 1.00 98.94 524 ILE A C 1
ATOM 4131 O O . ILE A 1 524 ? -16.750 2.950 -12.382 1.00 98.94 524 ILE A O 1
ATOM 4135 N N . GLU A 1 525 ? -14.889 4.168 -12.065 1.00 98.88 525 GLU A N 1
ATOM 4136 C CA . GLU A 1 525 ? -14.987 4.931 -13.316 1.00 98.88 525 GLU A CA 1
ATOM 4137 C C . GLU A 1 525 ? -14.858 4.033 -14.551 1.00 98.88 525 GLU A C 1
ATOM 4139 O O . GLU A 1 525 ? -15.614 4.180 -15.514 1.00 98.88 525 GLU A O 1
ATOM 4144 N N . GLU A 1 526 ? -13.925 3.078 -14.535 1.00 98.62 526 GLU A N 1
ATOM 4145 C CA . GLU A 1 526 ? -13.762 2.133 -15.636 1.00 98.62 526 GLU A CA 1
ATOM 4146 C C . GLU A 1 526 ? -15.005 1.268 -15.842 1.00 98.62 526 GLU A C 1
ATOM 4148 O O . GLU A 1 526 ? -15.410 1.072 -16.988 1.00 98.62 526 GLU A O 1
ATOM 4153 N N . GLU A 1 527 ? -15.614 0.761 -14.769 1.00 98.75 527 GLU A N 1
ATOM 4154 C CA . GLU A 1 527 ? -16.841 -0.032 -14.866 1.00 98.75 527 GLU A CA 1
ATOM 4155 C C . GLU A 1 527 ? -18.028 0.818 -15.329 1.00 98.75 527 GLU A C 1
ATOM 4157 O O . GLU A 1 527 ? -18.777 0.395 -16.212 1.00 98.75 527 GLU A O 1
ATOM 4162 N N . ALA A 1 528 ? -18.157 2.049 -14.816 1.00 98.75 528 ALA A N 1
ATOM 4163 C CA . ALA A 1 528 ? -19.182 2.991 -15.261 1.00 98.75 528 ALA A CA 1
ATOM 4164 C C . ALA A 1 528 ? -19.132 3.195 -16.786 1.00 98.75 528 ALA A C 1
ATOM 4166 O O . ALA A 1 528 ? -20.157 3.139 -17.468 1.00 98.75 528 ALA A O 1
ATOM 4167 N N . VAL A 1 529 ? -17.925 3.349 -17.340 1.00 98.19 529 VAL A N 1
ATOM 4168 C CA . VAL A 1 529 ? -17.721 3.507 -18.784 1.00 98.19 529 VAL A CA 1
ATOM 4169 C C . VAL A 1 529 ? -17.928 2.194 -19.547 1.00 98.19 529 VAL A C 1
ATOM 4171 O O . VAL A 1 529 ? -18.591 2.200 -20.584 1.00 98.19 529 VAL A O 1
ATOM 4174 N N . LYS A 1 530 ? -17.378 1.069 -19.069 1.00 97.00 530 LYS A N 1
ATOM 4175 C CA . LYS A 1 530 ? -17.477 -0.242 -19.742 1.00 97.00 530 LYS A CA 1
ATOM 4176 C C . LYS A 1 530 ? -18.925 -0.726 -19.845 1.00 97.00 530 LYS A C 1
ATOM 4178 O O . LYS A 1 530 ? -19.317 -1.218 -20.901 1.00 97.00 530 LYS A O 1
ATOM 4183 N N . GLY A 1 531 ? -19.716 -0.563 -18.785 1.00 97.75 531 GLY A N 1
ATOM 4184 C CA . GLY A 1 531 ? -21.126 -0.958 -18.759 1.00 97.75 531 GLY A CA 1
ATOM 4185 C C . GLY A 1 531 ? -22.110 0.119 -19.224 1.00 97.75 531 GLY A C 1
ATOM 4186 O O . GLY A 1 531 ? -23.320 -0.114 -19.164 1.00 97.75 531 GLY A O 1
ATOM 4187 N N . GLY A 1 532 ? -21.616 1.280 -19.679 1.00 98.19 532 GLY A N 1
ATOM 4188 C CA . GLY A 1 532 ? -22.437 2.374 -20.204 1.00 98.19 532 GLY A CA 1
ATOM 4189 C C . GLY A 1 532 ? -23.459 2.898 -19.193 1.00 98.19 532 GLY A C 1
ATOM 4190 O O . GLY A 1 532 ? -24.628 3.053 -19.534 1.00 98.19 532 GLY A O 1
ATOM 4191 N N . TYR A 1 533 ? -23.043 3.090 -17.941 1.00 98.69 533 TYR A N 1
ATOM 4192 C CA . TYR A 1 533 ? -23.909 3.565 -16.863 1.00 98.69 533 TYR A CA 1
ATOM 4193 C C . TYR A 1 533 ? -24.052 5.092 -16.906 1.00 98.69 533 TYR A C 1
ATOM 4195 O O . TYR A 1 533 ? -23.050 5.806 -16.950 1.00 98.69 533 TYR A O 1
ATOM 4203 N N . ASP A 1 534 ? -25.287 5.593 -16.835 1.00 98.50 534 ASP A N 1
ATOM 4204 C CA . ASP A 1 534 ? -25.567 7.030 -16.709 1.00 98.50 534 ASP A CA 1
ATOM 4205 C C . ASP A 1 534 ? -25.489 7.480 -15.239 1.00 98.50 534 ASP A C 1
ATOM 4207 O O . ASP A 1 534 ? -26.464 7.428 -14.473 1.00 98.50 534 ASP A O 1
ATOM 4211 N N . VAL A 1 535 ? -24.275 7.850 -14.825 1.00 98.75 535 VAL A N 1
ATOM 4212 C CA . VAL A 1 535 ? -23.940 8.255 -13.456 1.00 98.75 535 VAL A CA 1
ATOM 4213 C C . VAL A 1 535 ? -23.029 9.479 -13.427 1.00 98.75 535 VAL A C 1
ATOM 4215 O O . VAL A 1 535 ? -22.213 9.707 -14.317 1.00 98.75 535 VAL A O 1
ATOM 4218 N N . GLU A 1 536 ? -23.119 10.235 -12.338 1.00 98.75 536 GLU A N 1
ATOM 4219 C CA . GLU A 1 536 ? -22.160 11.270 -11.969 1.00 98.75 536 GLU A CA 1
ATOM 4220 C C . GLU A 1 536 ? -21.349 10.762 -10.773 1.00 98.75 536 GLU A C 1
ATOM 4222 O O . GLU A 1 536 ? -21.913 10.452 -9.720 1.00 98.75 536 GLU A O 1
ATOM 4227 N N . ILE A 1 537 ? -20.028 10.673 -10.942 1.00 98.88 537 ILE A N 1
ATOM 4228 C CA . ILE A 1 537 ? -19.080 10.286 -9.894 1.00 98.88 537 ILE A CA 1
ATOM 4229 C C . ILE A 1 537 ? -18.196 11.495 -9.600 1.00 98.88 537 ILE A C 1
ATOM 4231 O O . ILE A 1 537 ? -17.582 12.062 -10.503 1.00 98.88 537 ILE A O 1
ATOM 4235 N N . LYS A 1 538 ? -18.129 11.896 -8.332 1.00 98.81 538 LYS A N 1
ATOM 4236 C CA . LYS A 1 538 ? -17.296 13.006 -7.866 1.00 98.81 538 LYS A CA 1
ATOM 4237 C C . LYS A 1 538 ? -16.393 12.555 -6.735 1.00 98.81 538 LYS A C 1
ATOM 4239 O O . LYS A 1 538 ? -16.876 12.096 -5.703 1.00 98.81 538 LYS A O 1
ATOM 4244 N N . ASN A 1 539 ? -15.090 12.746 -6.909 1.00 98.81 539 ASN A N 1
ATOM 4245 C CA . ASN A 1 539 ? -14.133 12.619 -5.820 1.00 98.81 539 ASN A CA 1
ATOM 4246 C C . ASN A 1 539 ? -14.157 13.893 -4.963 1.00 98.81 539 ASN A C 1
ATOM 4248 O O . ASN A 1 539 ? -13.667 14.935 -5.390 1.00 98.81 539 ASN A O 1
ATOM 4252 N N . ILE A 1 540 ? -14.723 13.784 -3.763 1.00 98.81 540 ILE A N 1
ATOM 4253 C CA . ILE A 1 540 ? -14.875 14.876 -2.789 1.00 98.81 540 ILE A CA 1
ATOM 4254 C C . ILE A 1 540 ? -13.928 14.701 -1.592 1.00 98.81 540 ILE A C 1
ATOM 4256 O O . ILE A 1 540 ? -14.148 15.263 -0.519 1.00 98.81 540 ILE A O 1
ATOM 4260 N N . THR A 1 541 ? -12.869 13.900 -1.758 1.00 98.88 541 THR A N 1
ATOM 4261 C CA . THR A 1 541 ? -11.915 13.557 -0.694 1.00 98.88 541 THR A CA 1
ATOM 4262 C C . THR A 1 541 ? -11.346 14.785 0.005 1.00 98.88 541 THR A C 1
ATOM 4264 O O . THR A 1 541 ? -11.367 14.842 1.234 1.00 98.88 541 THR A O 1
ATOM 4267 N N . ASP A 1 542 ? -10.876 15.771 -0.761 1.00 98.62 542 ASP A N 1
ATOM 4268 C CA . ASP A 1 542 ? -10.205 16.961 -0.222 1.00 98.62 542 ASP A CA 1
ATOM 4269 C C . ASP A 1 542 ? -11.181 18.049 0.260 1.00 98.62 542 ASP A C 1
ATOM 4271 O O . ASP A 1 542 ? -10.750 19.015 0.897 1.00 98.62 542 ASP A O 1
ATOM 4275 N N . GLU A 1 543 ? -12.476 17.901 -0.044 1.00 98.75 543 GLU A N 1
ATOM 4276 C CA . GLU A 1 543 ? -13.540 18.836 0.344 1.00 98.75 543 GLU A CA 1
ATOM 4277 C C . GLU A 1 543 ? -14.051 18.573 1.765 1.00 98.75 543 GLU A C 1
ATOM 4279 O O . GLU A 1 543 ? -14.539 19.491 2.429 1.00 98.75 543 GLU A O 1
ATOM 4284 N N . LEU A 1 544 ? -13.938 17.328 2.240 1.00 98.88 544 LEU A N 1
ATOM 4285 C CA . LEU A 1 544 ? -14.494 16.901 3.520 1.00 98.88 544 LEU A CA 1
ATOM 4286 C C . LEU A 1 544 ? -13.417 16.493 4.527 1.00 98.88 544 LEU A C 1
ATOM 4288 O O . LEU A 1 544 ? -12.541 15.677 4.231 1.00 98.88 544 LEU A O 1
ATOM 4292 N N . GLY A 1 545 ? -13.563 16.991 5.753 1.00 98.81 545 GLY A N 1
ATOM 4293 C CA . GLY A 1 545 ? -12.946 16.413 6.941 1.00 98.81 545 GLY A CA 1
ATOM 4294 C C . GLY A 1 545 ? -13.831 15.323 7.552 1.00 98.81 545 GLY A C 1
ATOM 4295 O O . GLY A 1 545 ? -15.035 15.244 7.280 1.00 98.81 545 GLY A O 1
ATOM 4296 N N . VAL A 1 546 ? -13.239 14.479 8.399 1.00 98.94 546 VAL A N 1
ATOM 4297 C CA . VAL A 1 546 ? -13.971 13.449 9.152 1.00 98.94 546 VAL A CA 1
ATOM 4298 C C . VAL A 1 546 ? -13.434 13.377 10.574 1.00 98.94 546 VAL A C 1
ATOM 4300 O O . VAL A 1 546 ? -12.236 13.212 10.776 1.00 98.94 546 VAL A O 1
ATOM 4303 N N . LEU A 1 547 ? -14.326 13.464 11.560 1.00 98.94 547 LEU A N 1
ATOM 4304 C CA . LEU A 1 547 ? -13.996 13.182 12.957 1.00 98.94 547 LEU A CA 1
ATOM 4305 C C . LEU A 1 547 ? -14.682 11.893 13.394 1.00 98.94 547 LEU A C 1
ATOM 4307 O O . LEU A 1 547 ? -15.900 11.764 13.268 1.00 98.94 547 LEU A O 1
ATOM 4311 N N . GLY A 1 548 ? -13.909 10.952 13.926 1.00 98.88 548 GLY A N 1
ATOM 4312 C CA . GLY A 1 548 ? -14.444 9.811 14.657 1.00 98.88 548 GLY A CA 1
ATOM 4313 C C . GLY A 1 548 ? -14.560 10.160 16.135 1.00 98.88 548 GLY A C 1
ATOM 4314 O O . GLY A 1 548 ? -13.561 10.513 16.754 1.00 98.88 548 GLY A O 1
ATOM 4315 N N . VAL A 1 549 ? -15.754 10.034 16.714 1.00 98.94 549 VAL A N 1
ATOM 4316 C CA . VAL A 1 549 ? -15.968 10.170 18.164 1.00 98.94 549 VAL A CA 1
ATOM 4317 C C . VAL A 1 549 ? -16.442 8.826 18.693 1.00 98.94 549 VAL A C 1
ATOM 4319 O O . VAL A 1 549 ? -17.502 8.343 18.287 1.00 98.94 549 VAL A O 1
ATOM 4322 N N . ALA A 1 550 ? -15.651 8.188 19.553 1.00 98.88 550 ALA A N 1
ATOM 4323 C CA . ALA A 1 550 ? -15.861 6.795 19.940 1.00 98.88 550 ALA A CA 1
ATOM 4324 C C . ALA A 1 550 ? -15.624 6.548 21.433 1.00 98.88 550 ALA A C 1
ATOM 4326 O O . ALA A 1 550 ? -14.689 7.078 22.020 1.00 98.88 550 ALA A O 1
ATOM 4327 N N . GLY A 1 551 ? -16.466 5.711 22.033 1.00 98.75 551 GLY A N 1
ATOM 4328 C CA . GLY A 1 551 ? -16.417 5.335 23.441 1.00 98.75 551 GLY A CA 1
ATOM 4329 C C . GLY A 1 551 ? -17.798 5.346 24.106 1.00 98.75 551 GLY A C 1
ATOM 4330 O O . GLY A 1 551 ? -18.773 5.867 23.550 1.00 98.75 551 GLY A O 1
ATOM 4331 N N . PRO A 1 552 ? -17.929 4.761 25.308 1.00 98.50 552 PRO A N 1
ATOM 4332 C CA . PRO A 1 552 ? -19.208 4.657 26.014 1.00 98.50 552 PRO A CA 1
ATOM 4333 C C . PRO A 1 552 ? -19.899 6.007 26.274 1.00 98.50 552 PRO A C 1
ATOM 4335 O O . PRO A 1 552 ? -21.128 6.056 26.361 1.00 98.50 552 PRO A O 1
ATOM 4338 N N . HIS A 1 553 ? -19.152 7.112 26.368 1.00 98.75 553 HIS A N 1
ATOM 4339 C CA . HIS A 1 553 ? -19.702 8.446 26.625 1.00 98.75 553 HIS A CA 1
ATOM 4340 C C . HIS A 1 553 ? -20.016 9.268 25.369 1.00 98.75 553 HIS A C 1
ATOM 4342 O O . HIS A 1 553 ? -20.607 10.341 25.497 1.00 98.75 553 HIS A O 1
ATOM 4348 N N . THR A 1 554 ? -19.733 8.764 24.162 1.00 98.75 554 THR A N 1
ATOM 4349 C CA . THR A 1 554 ? -19.924 9.519 22.911 1.00 98.75 554 THR A CA 1
ATOM 4350 C C . THR A 1 554 ? -21.322 10.116 22.777 1.00 98.75 554 THR A C 1
ATOM 4352 O O . THR A 1 554 ? -21.464 11.299 22.482 1.00 98.75 554 THR A O 1
ATOM 4355 N N . ARG A 1 555 ? -22.376 9.327 23.029 1.00 98.69 555 ARG A N 1
ATOM 4356 C CA . ARG A 1 555 ? -23.758 9.823 22.925 1.00 98.69 555 ARG A CA 1
ATOM 4357 C C . ARG A 1 555 ? -24.024 10.964 23.905 1.00 98.69 555 ARG A C 1
ATOM 4359 O O . ARG A 1 555 ? -24.665 11.936 23.529 1.00 98.69 555 ARG A O 1
ATOM 4366 N N . LYS A 1 556 ? -23.529 10.849 25.144 1.00 98.62 556 LYS A N 1
ATOM 4367 C CA . LYS A 1 556 ? -23.707 11.876 26.180 1.00 98.62 556 LYS A CA 1
ATOM 4368 C C . LYS A 1 556 ? -23.058 13.191 25.752 1.00 98.62 556 LYS A C 1
ATOM 4370 O O . LYS A 1 556 ? -23.671 14.233 25.933 1.00 98.62 556 LYS A O 1
ATOM 4375 N N . VAL A 1 557 ? -21.871 13.131 25.151 1.00 98.88 557 VAL A N 1
ATOM 4376 C CA . VAL A 1 557 ? -21.167 14.314 24.637 1.00 98.88 557 VAL A CA 1
ATOM 4377 C C . VAL A 1 557 ? -21.890 14.912 23.431 1.00 98.88 557 VAL A C 1
ATOM 4379 O O . VAL A 1 557 ? -22.263 16.081 23.459 1.00 98.88 557 VAL A O 1
ATOM 4382 N N . LEU A 1 558 ? -22.142 14.118 22.386 1.00 98.81 558 LEU A N 1
ATOM 4383 C CA . LEU A 1 558 ? -22.707 14.633 21.135 1.00 98.81 558 LEU A CA 1
ATOM 4384 C C . LEU A 1 558 ? -24.144 15.143 21.296 1.00 98.81 558 LEU A C 1
ATOM 4386 O O . LEU A 1 558 ? -24.504 16.133 20.663 1.00 98.81 558 LEU A O 1
ATOM 4390 N N . GLN A 1 559 ? -24.952 14.533 22.170 1.00 98.75 559 GLN A N 1
ATOM 4391 C CA . GLN A 1 559 ? -26.332 14.972 22.401 1.00 98.75 559 GLN A CA 1
ATOM 4392 C C . GLN A 1 559 ? -26.407 16.389 22.995 1.00 98.75 559 GLN A C 1
ATOM 4394 O O . GLN A 1 559 ? -27.376 17.091 22.727 1.00 98.75 559 GLN A O 1
ATOM 4399 N N . LYS A 1 560 ? -25.383 16.847 23.739 1.00 98.69 560 LYS A N 1
ATOM 4400 C CA . LYS A 1 560 ? -25.303 18.238 24.240 1.00 98.69 560 LYS A CA 1
ATOM 4401 C C . LYS A 1 560 ? -25.233 19.264 23.100 1.00 98.69 560 LYS A C 1
ATOM 4403 O O . LYS A 1 560 ? -25.552 20.430 23.305 1.00 98.69 560 LYS A O 1
ATOM 4408 N N . LEU A 1 561 ? -24.793 18.841 21.914 1.00 98.81 561 LEU A N 1
ATOM 4409 C CA . LEU A 1 561 ? -24.468 19.714 20.787 1.00 98.81 561 LEU A CA 1
ATOM 4410 C C . LEU A 1 561 ? -25.489 19.652 19.646 1.00 98.81 561 LEU A C 1
ATOM 4412 O O . LEU A 1 561 ? -25.326 20.362 18.653 1.00 98.81 561 LEU A O 1
ATOM 4416 N N . THR A 1 562 ? -26.517 18.808 19.747 1.00 98.81 562 THR A N 1
ATOM 4417 C CA . THR A 1 562 ? -27.509 18.636 18.683 1.00 98.81 562 THR A CA 1
ATOM 4418 C C . THR A 1 562 ? -28.917 18.434 19.217 1.00 98.81 562 THR A C 1
ATOM 4420 O O . THR A 1 562 ? -29.125 17.861 20.285 1.00 98.81 562 THR A O 1
ATOM 4423 N N . SER A 1 563 ? -29.893 18.889 18.434 1.00 98.31 563 SER A N 1
ATOM 4424 C CA . SER A 1 563 ? -31.312 18.618 18.658 1.00 98.31 563 SER A CA 1
ATOM 4425 C C . SER A 1 563 ? -31.759 17.263 18.101 1.00 98.31 563 SER A C 1
ATOM 4427 O O . SER A 1 563 ? -32.862 16.829 18.411 1.00 98.31 563 SER A O 1
ATOM 4429 N N . GLU A 1 564 ? -30.952 16.616 17.251 1.00 98.62 564 GLU A N 1
ATOM 4430 C CA . GLU A 1 564 ? -31.263 15.281 16.729 1.00 98.62 564 GLU A CA 1
ATOM 4431 C C . GLU A 1 564 ? -31.210 14.250 17.864 1.00 98.62 564 GLU A C 1
ATOM 4433 O O . GLU A 1 564 ? -30.292 14.266 18.685 1.00 98.62 564 GLU A O 1
ATOM 4438 N N . ASP A 1 565 ? -32.175 13.334 17.910 1.00 98.44 565 ASP A N 1
ATOM 4439 C CA . ASP A 1 565 ? -32.197 12.265 18.910 1.00 98.44 565 ASP A CA 1
ATOM 4440 C C . ASP A 1 565 ? -31.161 11.183 18.561 1.00 98.44 565 ASP A C 1
ATOM 4442 O O . ASP A 1 565 ? -31.294 10.447 17.577 1.00 98.44 565 ASP A O 1
ATOM 4446 N N . LEU A 1 566 ? -30.116 11.085 19.389 1.00 98.62 566 LEU A N 1
ATOM 4447 C CA . LEU A 1 566 ? -29.017 10.132 19.231 1.00 98.62 566 LEU A CA 1
ATOM 4448 C C . LEU A 1 566 ? -29.224 8.831 20.026 1.00 98.62 566 LEU A C 1
ATOM 4450 O O . LEU A 1 566 ? -28.299 8.011 20.125 1.00 98.62 566 LEU A O 1
ATOM 4454 N N . SER A 1 567 ? -30.396 8.622 20.632 1.00 97.44 567 SER A N 1
ATOM 4455 C CA . SER A 1 567 ? -30.722 7.412 21.392 1.00 97.44 567 SER A CA 1
ATOM 4456 C C . SER A 1 567 ? -30.588 6.148 20.539 1.00 97.44 567 SER A C 1
ATOM 4458 O O . SER A 1 567 ? -30.746 6.155 19.318 1.00 97.44 567 SER A O 1
ATOM 4460 N N . ASP A 1 568 ? -30.296 5.017 21.190 1.00 94.12 568 ASP A N 1
ATOM 4461 C CA . ASP A 1 568 ? -30.152 3.731 20.494 1.00 94.12 568 ASP A CA 1
ATOM 4462 C C . ASP A 1 568 ? -31.438 3.296 19.774 1.00 94.12 568 ASP A C 1
ATOM 4464 O O . ASP A 1 568 ? -31.395 2.531 18.804 1.00 94.12 568 ASP A O 1
ATOM 4468 N N . ASP A 1 569 ? -32.590 3.786 20.236 1.00 94.12 569 ASP A N 1
ATOM 4469 C CA . ASP A 1 569 ? -33.868 3.439 19.645 1.00 94.12 569 ASP A CA 1
ATOM 4470 C C . ASP A 1 569 ? -34.231 4.260 18.407 1.00 94.12 569 ASP A C 1
ATOM 4472 O O . ASP A 1 569 ? -34.913 3.720 17.533 1.00 94.12 569 ASP A O 1
ATOM 4476 N N . VAL A 1 570 ? -33.683 5.470 18.267 1.00 97.69 570 VAL A N 1
ATOM 4477 C CA . VAL A 1 570 ? -33.962 6.375 17.142 1.00 97.69 570 VAL A CA 1
ATOM 4478 C C . VAL A 1 570 ? -32.819 6.432 16.128 1.00 97.69 570 VAL A C 1
ATOM 4480 O O . VAL A 1 570 ? -33.078 6.350 14.927 1.00 97.69 570 VAL A O 1
ATOM 4483 N N . PHE A 1 571 ? -31.562 6.515 16.573 1.00 98.31 571 PHE A N 1
ATOM 4484 C CA . PHE A 1 571 ? -30.380 6.521 15.706 1.00 98.31 571 PHE A CA 1
ATOM 4485 C C . PHE A 1 571 ? -29.684 5.157 15.769 1.00 98.31 571 PHE A C 1
ATOM 4487 O O . PHE A 1 571 ? -28.775 4.917 16.568 1.00 98.31 571 PHE A O 1
ATOM 4494 N N . LYS A 1 572 ? -30.123 4.224 14.926 1.00 98.19 572 LYS A N 1
ATOM 4495 C CA . LYS A 1 572 ? -29.639 2.836 14.894 1.00 98.19 572 LYS A CA 1
ATOM 4496 C C . LYS A 1 572 ? -28.197 2.740 14.400 1.00 98.19 572 LYS A C 1
ATOM 4498 O O . LYS A 1 572 ? -27.707 3.590 13.663 1.00 98.19 572 LYS A O 1
ATOM 4503 N N . PHE A 1 573 ? -27.523 1.659 14.789 1.00 98.44 573 PHE A N 1
ATOM 4504 C CA . PHE A 1 573 ? -26.229 1.288 14.216 1.00 98.44 573 PHE A CA 1
ATOM 4505 C C . PHE A 1 573 ? -26.317 1.229 12.682 1.00 98.44 573 PHE A C 1
ATOM 4507 O O . PHE A 1 573 ? -27.285 0.685 12.146 1.00 98.44 573 PHE A O 1
ATOM 4514 N N . LEU A 1 574 ? -25.308 1.788 12.008 1.00 98.50 574 LEU A N 1
ATOM 4515 C CA . LEU A 1 574 ? -25.222 1.955 10.555 1.00 98.50 574 LEU A CA 1
ATOM 4516 C C . LEU A 1 574 ? -26.290 2.855 9.919 1.00 98.50 574 LEU A C 1
ATOM 4518 O O . LEU A 1 574 ? -26.458 2.818 8.704 1.00 98.50 574 LEU A O 1
ATOM 4522 N N . GLN A 1 575 ? -27.015 3.672 10.684 1.00 98.75 575 GLN A N 1
ATOM 4523 C CA . GLN A 1 575 ? -27.766 4.768 10.072 1.00 98.75 575 GLN A CA 1
ATOM 4524 C C . GLN A 1 575 ? -26.841 5.926 9.703 1.00 98.75 575 GLN A C 1
ATOM 4526 O O . GLN A 1 575 ? -25.823 6.159 10.359 1.00 98.75 575 GLN A O 1
ATOM 4531 N N . THR A 1 576 ? -27.233 6.652 8.663 1.00 98.88 576 THR A N 1
ATOM 4532 C CA . THR A 1 576 ? -26.647 7.923 8.242 1.00 98.88 576 THR A CA 1
ATOM 4533 C C . THR A 1 576 ? -27.731 8.994 8.275 1.00 98.88 576 THR A C 1
ATOM 4535 O O . THR A 1 576 ? -28.861 8.751 7.842 1.00 98.88 576 THR A O 1
ATOM 4538 N N . LYS A 1 577 ? -27.418 10.164 8.834 1.00 98.75 577 LYS A N 1
ATOM 4539 C CA . LYS A 1 577 ? -28.334 11.310 8.898 1.00 98.75 577 LYS A CA 1
ATOM 4540 C C . LYS A 1 577 ? -27.568 12.615 8.730 1.00 98.75 577 LYS A C 1
ATOM 4542 O O . LYS A 1 577 ? -26.485 12.778 9.290 1.00 98.75 577 LYS A O 1
ATOM 4547 N N . SER A 1 578 ? -28.163 13.565 8.018 1.00 98.69 578 SER A N 1
ATOM 4548 C CA . SER A 1 578 ? -27.708 14.955 8.020 1.00 98.69 578 SER A CA 1
ATOM 4549 C C . SER A 1 578 ? -28.276 15.674 9.240 1.00 98.69 578 SER A C 1
ATOM 4551 O O . SER A 1 578 ? -29.480 15.627 9.482 1.00 98.69 578 SER A O 1
ATOM 4553 N N . LEU A 1 579 ? -27.416 16.327 10.016 1.00 98.69 579 LEU A N 1
ATOM 4554 C CA . LEU A 1 579 ? -27.784 17.052 11.233 1.00 98.69 579 LEU A CA 1
ATOM 4555 C C . LEU A 1 579 ? -26.828 18.227 11.464 1.00 98.69 579 LEU A C 1
ATOM 4557 O O . LEU A 1 579 ? -25.942 18.493 10.651 1.00 98.69 579 LEU A O 1
ATOM 4561 N N . LYS A 1 580 ? -27.010 18.952 12.569 1.00 98.81 580 LYS A N 1
ATOM 4562 C CA . LYS A 1 580 ? -26.073 19.994 13.003 1.00 98.81 580 LYS A CA 1
ATOM 4563 C C . LYS A 1 580 ? -25.459 19.654 14.355 1.00 98.81 580 LYS A C 1
ATOM 4565 O O . LYS A 1 580 ? -26.180 19.214 15.247 1.00 98.81 580 LYS A O 1
ATOM 4570 N N . ILE A 1 581 ? -24.163 19.913 14.506 1.00 98.69 581 ILE A N 1
ATOM 4571 C CA . ILE A 1 581 ? -23.426 19.868 15.777 1.00 98.69 581 ILE A CA 1
ATOM 4572 C C . ILE A 1 581 ? -22.976 21.298 16.072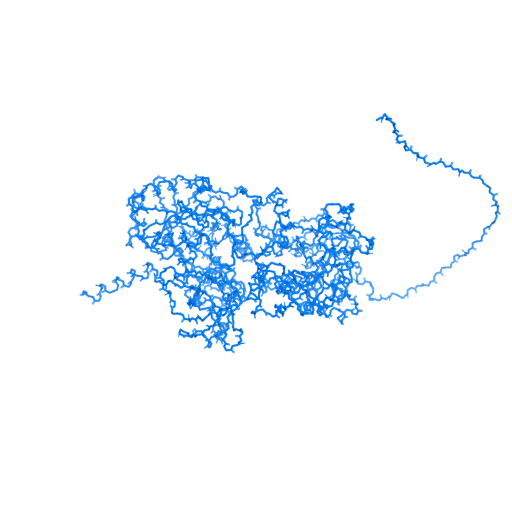 1.00 98.69 581 ILE A C 1
ATOM 4574 O O . ILE A 1 581 ? -22.171 21.849 15.331 1.00 98.69 581 ILE A O 1
ATOM 4578 N N . SER A 1 582 ? -23.536 21.940 17.099 1.00 97.94 582 SER A N 1
ATOM 4579 C CA . SER A 1 582 ? -23.286 23.360 17.404 1.00 97.94 582 SER A CA 1
ATOM 4580 C C . SER A 1 582 ? -23.452 24.278 16.175 1.00 97.94 582 SER A C 1
ATOM 4582 O O . SER A 1 582 ? -22.595 25.093 15.847 1.00 97.94 582 SER A O 1
ATOM 4584 N N . ASN A 1 583 ? -24.561 24.105 15.446 1.00 97.81 583 ASN A N 1
ATOM 4585 C CA . ASN A 1 583 ? -24.884 24.776 14.175 1.00 97.81 583 ASN A CA 1
ATOM 4586 C C . ASN A 1 583 ? -23.997 24.442 12.960 1.00 97.81 583 ASN A C 1
ATOM 4588 O O . ASN A 1 583 ? -24.340 24.870 11.856 1.00 97.81 583 ASN A O 1
ATOM 4592 N N . ILE A 1 584 ? -22.947 23.634 13.116 1.00 98.75 584 ILE A N 1
ATOM 4593 C CA . ILE A 1 584 ? -22.104 23.168 12.009 1.00 98.75 584 ILE A CA 1
ATOM 4594 C C . ILE A 1 584 ? -22.819 22.012 11.294 1.00 98.75 584 ILE A C 1
ATOM 4596 O O . ILE A 1 584 ? -23.190 21.038 11.958 1.00 98.75 584 ILE A O 1
ATOM 4600 N N . PRO A 1 585 ? -23.060 22.097 9.972 1.00 98.81 585 PRO A N 1
ATOM 4601 C CA . PRO A 1 585 ? -23.715 21.035 9.219 1.00 98.81 585 PRO A CA 1
ATOM 4602 C C . PRO A 1 585 ? -22.798 19.817 9.080 1.00 98.81 585 PRO A C 1
ATOM 4604 O O . PRO A 1 585 ? -21.664 19.927 8.618 1.00 98.81 585 PRO A O 1
ATOM 4607 N N . VAL A 1 586 ? -23.311 18.643 9.442 1.00 98.88 586 VAL A N 1
ATOM 4608 C CA . VAL A 1 586 ? -22.583 17.375 9.340 1.00 98.88 586 VAL A CA 1
ATOM 4609 C C . VAL A 1 586 ? -23.478 16.281 8.765 1.00 98.88 586 VAL A C 1
ATOM 4611 O O . VAL A 1 586 ? -24.693 16.271 8.969 1.00 98.88 586 VAL A O 1
ATOM 4614 N N . THR A 1 587 ? -22.869 15.310 8.091 1.00 98.94 587 THR A N 1
ATOM 4615 C CA . THR A 1 587 ? -23.469 13.983 7.925 1.00 98.94 587 THR A CA 1
ATOM 4616 C C . THR A 1 587 ? -22.871 13.069 8.982 1.00 98.94 587 THR A C 1
ATOM 4618 O O . THR A 1 587 ? -21.667 12.830 8.990 1.00 98.94 587 THR A O 1
ATOM 4621 N N . ALA A 1 588 ? -23.707 12.568 9.885 1.00 98.94 588 ALA A N 1
ATOM 4622 C CA . ALA A 1 588 ? -23.296 11.661 10.943 1.00 98.94 588 ALA A CA 1
ATOM 4623 C C . ALA A 1 588 ? -23.641 10.221 10.555 1.00 98.94 588 ALA A C 1
ATOM 4625 O O . ALA A 1 588 ? -24.792 9.926 10.225 1.00 98.94 588 ALA A O 1
ATOM 4626 N N . ILE A 1 589 ? -22.668 9.315 10.642 1.00 98.94 589 ILE A N 1
ATOM 4627 C CA . ILE A 1 589 ? -22.875 7.875 10.457 1.00 98.94 589 ILE A CA 1
ATOM 4628 C C . ILE A 1 589 ? -22.607 7.184 11.788 1.00 98.94 589 ILE A C 1
ATOM 4630 O O . ILE A 1 589 ? -21.518 7.327 12.338 1.00 98.94 589 ILE A O 1
ATOM 4634 N N . ARG A 1 590 ? -23.571 6.414 12.315 1.00 98.88 590 ARG A N 1
ATOM 4635 C CA . ARG A 1 590 ? -23.365 5.638 13.553 1.00 98.88 590 ARG A CA 1
ATOM 4636 C C . ARG A 1 590 ? -22.551 4.380 13.260 1.00 98.88 590 ARG A C 1
ATOM 4638 O O . ARG A 1 590 ? -23.101 3.281 13.129 1.00 98.88 590 ARG A O 1
ATOM 4645 N N . ILE A 1 591 ? -21.246 4.565 13.141 1.00 98.75 591 ILE A N 1
ATOM 4646 C CA . ILE A 1 591 ? -20.236 3.543 12.892 1.00 98.75 591 ILE A CA 1
ATOM 4647 C C . ILE A 1 591 ? -18.936 3.950 13.598 1.00 98.75 591 ILE A C 1
ATOM 4649 O O . ILE A 1 591 ? -18.693 5.131 13.842 1.00 98.75 591 ILE A O 1
ATOM 4653 N N . SER A 1 592 ? -18.118 2.969 13.972 1.00 98.56 592 SER A N 1
ATOM 4654 C CA . SER A 1 592 ? -16.763 3.217 14.453 1.00 98.56 592 SER A CA 1
ATOM 4655 C C . SER A 1 592 ? -15.891 1.999 14.201 1.00 98.56 592 SER A C 1
ATOM 4657 O O . SER A 1 592 ? -16.257 0.878 14.568 1.00 98.56 592 SER A O 1
ATOM 4659 N N . TYR A 1 593 ? -14.704 2.229 13.645 1.00 98.31 593 TYR A N 1
ATOM 4660 C CA . TYR A 1 593 ? -13.709 1.179 13.440 1.00 98.31 593 TYR A CA 1
ATOM 4661 C C . 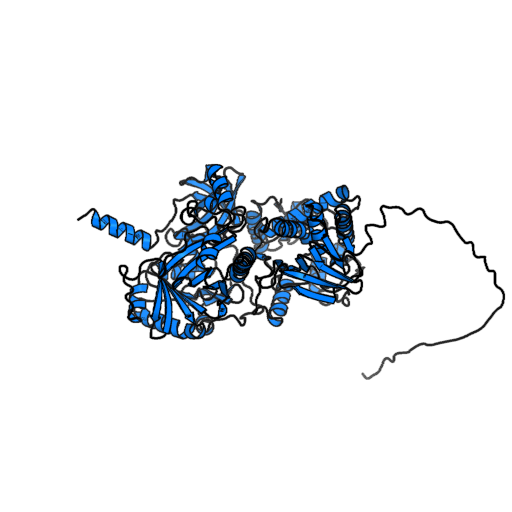TYR A 1 593 ? -13.080 0.670 14.754 1.00 98.31 593 TYR A C 1
ATOM 4663 O O . TYR A 1 593 ? -12.477 -0.395 14.792 1.00 98.31 593 TYR A O 1
ATOM 4671 N N . THR A 1 594 ? -13.319 1.355 15.877 1.00 98.69 594 THR A N 1
ATOM 4672 C CA . THR A 1 594 ? -12.976 0.867 17.231 1.00 98.69 594 THR A CA 1
ATOM 4673 C C . THR A 1 594 ? -13.899 -0.264 17.715 1.00 98.69 594 THR A C 1
ATOM 4675 O O . THR A 1 594 ? -13.604 -0.965 18.689 1.00 98.69 594 THR A O 1
ATOM 4678 N N . GLY A 1 595 ? -15.067 -0.398 17.071 1.00 98.12 595 GLY A N 1
ATOM 4679 C CA . GLY A 1 595 ? -16.193 -1.241 17.471 1.00 98.12 595 GLY A CA 1
ATOM 4680 C C . GLY A 1 595 ? -16.890 -0.831 18.770 1.00 98.12 595 GLY A C 1
ATOM 4681 O O . GLY A 1 595 ? -17.793 -1.547 19.209 1.00 98.12 595 GLY A O 1
ATOM 4682 N N . GLU A 1 596 ? -16.501 0.289 19.380 1.00 98.75 596 GLU A N 1
ATOM 4683 C CA . GLU A 1 596 ? -17.232 0.916 20.480 1.00 98.75 596 GLU A CA 1
ATOM 4684 C C . GLU A 1 596 ? -18.366 1.809 19.953 1.00 98.75 596 GLU A C 1
ATOM 4686 O O . GLU A 1 596 ? -18.509 2.029 18.747 1.00 98.75 596 GLU A O 1
ATOM 4691 N N . LEU A 1 597 ? -19.217 2.305 20.857 1.00 98.75 597 LEU A N 1
ATOM 4692 C CA . LEU A 1 597 ? -20.249 3.276 20.498 1.00 98.75 597 LEU A CA 1
ATOM 4693 C C . LEU A 1 597 ? -19.593 4.507 19.866 1.00 98.75 597 LEU A C 1
ATOM 4695 O O . LEU A 1 597 ? -18.753 5.148 20.491 1.00 98.75 597 LEU A O 1
ATOM 4699 N N . GLY A 1 598 ? -20.011 4.882 18.661 1.00 98.62 598 GLY A N 1
ATOM 4700 C CA . GLY A 1 598 ? -19.435 6.046 18.011 1.00 98.62 598 GLY A CA 1
ATOM 4701 C C . GLY A 1 598 ? -20.176 6.517 16.776 1.00 98.62 598 GLY A C 1
ATOM 4702 O O . GLY A 1 598 ? -21.056 5.822 16.253 1.00 98.62 598 GLY A O 1
ATOM 4703 N N . TRP A 1 599 ? -19.795 7.719 16.351 1.00 98.94 599 TRP A N 1
ATOM 4704 C CA . TRP A 1 599 ? -20.193 8.308 15.083 1.00 98.94 599 TRP A CA 1
ATOM 4705 C C . TRP A 1 599 ? -18.967 8.819 14.334 1.00 98.94 599 TRP A C 1
ATOM 4707 O O . TRP A 1 599 ? -18.062 9.407 14.930 1.00 98.94 599 TRP A O 1
ATOM 4717 N N . GLU A 1 600 ? -18.990 8.639 13.020 1.00 98.94 600 GLU A N 1
ATOM 4718 C CA . GLU A 1 600 ? -18.153 9.380 12.085 1.00 98.94 600 GLU A CA 1
ATOM 4719 C C . GLU A 1 600 ? -18.922 10.617 11.620 1.00 98.94 600 GLU A C 1
ATOM 4721 O O . GLU A 1 600 ? -20.071 10.519 11.176 1.00 98.94 600 GLU A O 1
ATOM 4726 N N . LEU A 1 601 ? -18.299 11.786 11.755 1.00 98.94 601 LEU A N 1
ATOM 4727 C CA . LEU A 1 601 ? -18.890 13.087 11.459 1.00 98.94 601 LEU A CA 1
ATOM 4728 C C . LEU A 1 601 ? -18.221 13.680 10.218 1.00 98.94 601 LEU A C 1
ATOM 4730 O O . LEU A 1 601 ? -17.136 14.258 10.298 1.00 98.94 601 LEU A O 1
ATOM 4734 N N . TYR A 1 602 ? -18.883 13.541 9.074 1.00 98.94 602 TYR A N 1
ATOM 4735 C CA . TYR A 1 602 ? -18.446 14.081 7.789 1.00 98.94 602 TYR A CA 1
ATOM 4736 C C . TYR A 1 602 ? -18.879 15.543 7.674 1.00 98.94 602 TYR A C 1
ATOM 4738 O O . TYR A 1 602 ? -20.063 15.855 7.823 1.00 98.94 602 TYR A O 1
ATOM 4746 N N . HIS A 1 603 ? -17.927 16.433 7.420 1.00 98.88 603 HIS A N 1
ATOM 4747 C CA . HIS A 1 603 ? -18.119 17.885 7.445 1.00 98.88 603 HIS A CA 1
ATOM 4748 C C . HIS A 1 603 ? -17.196 18.558 6.428 1.00 98.88 603 HIS A C 1
ATOM 4750 O O . HIS A 1 603 ? -16.251 17.938 5.945 1.00 98.88 603 HIS A O 1
ATOM 4756 N N . ARG A 1 604 ? -17.454 19.823 6.087 1.00 98.75 604 ARG A N 1
ATOM 4757 C CA . ARG A 1 604 ? -16.581 20.562 5.165 1.00 98.75 604 ARG A CA 1
ATOM 4758 C C . ARG A 1 604 ? -15.217 20.791 5.816 1.00 98.75 604 ARG A C 1
ATOM 4760 O O . ARG A 1 604 ? -15.146 21.044 7.015 1.00 98.75 604 ARG A O 1
ATOM 4767 N N . ARG A 1 605 ? -14.130 20.692 5.048 1.00 98.38 605 ARG A N 1
ATOM 4768 C CA . ARG A 1 605 ? -12.749 20.770 5.567 1.00 98.38 605 ARG A CA 1
ATOM 4769 C C . ARG A 1 605 ? -12.457 22.065 6.336 1.00 98.38 605 ARG A C 1
ATOM 4771 O O . ARG A 1 605 ? -11.658 22.048 7.270 1.00 98.38 605 ARG A O 1
ATOM 4778 N N . GLU A 1 606 ? -13.084 23.181 5.969 1.00 98.00 606 GLU A N 1
ATOM 4779 C CA . GLU A 1 606 ? -12.960 24.448 6.703 1.00 98.00 606 GLU A CA 1
ATOM 4780 C C . GLU A 1 606 ? -13.573 24.413 8.112 1.00 98.00 606 GLU A C 1
ATOM 4782 O O . GLU A 1 606 ? -13.121 25.148 8.988 1.00 98.00 606 GLU A O 1
ATOM 4787 N N . ASP A 1 607 ? -14.546 23.532 8.354 1.00 98.62 607 ASP A N 1
ATOM 4788 C CA . ASP A 1 607 ? -15.250 23.432 9.633 1.00 98.62 607 ASP A CA 1
ATOM 4789 C C . ASP A 1 607 ? -14.516 22.521 10.635 1.00 98.62 607 ASP A C 1
ATOM 4791 O O . ASP A 1 607 ? -14.910 22.450 11.798 1.00 98.62 607 ASP A O 1
ATOM 4795 N N . SER A 1 608 ? -13.442 21.827 10.225 1.00 98.69 608 SER A N 1
ATOM 4796 C CA . SER A 1 608 ? -12.792 20.785 11.038 1.00 98.69 608 SER A CA 1
ATOM 4797 C C . SER A 1 608 ? -12.287 21.269 12.391 1.00 98.69 608 SER A C 1
ATOM 4799 O O . SER A 1 608 ? -12.523 20.607 13.400 1.00 98.69 608 SER A O 1
ATOM 4801 N N . ALA A 1 609 ? -11.620 22.424 12.431 1.00 98.38 609 ALA A N 1
ATOM 4802 C CA . ALA A 1 609 ? -11.101 22.971 13.682 1.00 98.38 609 ALA A CA 1
ATOM 4803 C C . ALA A 1 609 ? -12.244 23.370 14.630 1.00 98.38 609 ALA A C 1
ATOM 4805 O O . ALA A 1 609 ? -12.263 22.954 15.785 1.00 98.38 609 ALA A O 1
ATOM 4806 N N . ALA A 1 610 ? -13.245 24.093 14.117 1.00 98.44 610 ALA A N 1
ATOM 4807 C CA . ALA A 1 610 ? -14.386 24.538 14.911 1.00 98.44 610 ALA A CA 1
ATOM 4808 C C . ALA A 1 610 ? -15.220 23.359 15.437 1.00 98.44 610 ALA A C 1
ATOM 4810 O O . ALA A 1 610 ? -15.616 23.358 16.602 1.00 98.44 610 ALA A O 1
ATOM 4811 N N . LEU A 1 611 ? -15.463 22.342 14.600 1.00 98.81 611 LEU A N 1
ATOM 4812 C CA . LEU A 1 611 ? -16.202 21.141 14.986 1.00 98.81 611 LEU A CA 1
ATOM 4813 C C . LEU A 1 611 ? -15.461 20.347 16.067 1.00 98.81 611 LEU A C 1
ATOM 4815 O O . LEU A 1 611 ? -16.078 19.906 17.036 1.00 98.81 611 LEU A O 1
ATOM 4819 N N . TYR A 1 612 ? -14.147 20.184 15.918 1.00 98.88 612 TYR A N 1
ATOM 4820 C CA . TYR A 1 612 ? -13.317 19.544 16.932 1.00 98.88 612 TYR A CA 1
ATOM 4821 C C . TYR A 1 612 ? -13.386 20.301 18.264 1.00 98.88 612 TYR A C 1
ATOM 4823 O O . TYR A 1 612 ? -13.693 19.693 19.289 1.00 98.88 612 TYR A O 1
ATOM 4831 N N . ASP A 1 613 ? -13.193 21.622 18.254 1.00 98.69 613 ASP A N 1
ATOM 4832 C CA . ASP A 1 613 ? -13.171 22.433 19.474 1.00 98.69 613 ASP A CA 1
ATOM 4833 C C . ASP A 1 613 ? -14.494 22.349 20.250 1.00 98.69 613 ASP A C 1
ATOM 4835 O O . ASP A 1 613 ? -14.488 22.173 21.471 1.00 98.69 613 ASP A O 1
ATOM 4839 N N . VAL A 1 614 ? -15.648 22.420 19.571 1.00 98.75 614 VAL A N 1
ATOM 4840 C CA . VAL A 1 614 ? -16.952 22.318 20.255 1.00 98.75 614 VAL A CA 1
ATOM 4841 C C . VAL A 1 614 ? -17.190 20.928 20.851 1.00 98.75 614 VAL A C 1
ATOM 4843 O O . VAL A 1 614 ? -17.770 20.831 21.933 1.00 98.75 614 VAL A O 1
ATOM 4846 N N . ILE A 1 615 ? -16.716 19.861 20.197 1.00 98.88 615 ILE A N 1
ATOM 4847 C CA . ILE A 1 615 ? -16.817 18.485 20.706 1.00 98.88 615 ILE A CA 1
ATOM 4848 C C . ILE A 1 615 ? -15.915 18.300 21.925 1.00 98.88 615 ILE A C 1
ATOM 4850 O O . ILE A 1 615 ? -16.377 17.812 22.960 1.00 98.88 615 ILE A O 1
ATOM 4854 N N . MET A 1 616 ? -14.655 18.732 21.829 1.00 98.88 616 MET A N 1
ATOM 4855 C CA . MET A 1 616 ? -13.699 18.650 22.933 1.00 98.88 616 MET A CA 1
ATOM 4856 C C . MET A 1 616 ? -14.180 19.441 24.150 1.00 98.88 616 MET A C 1
ATOM 4858 O O . MET A 1 616 ? -14.128 18.940 25.269 1.00 98.88 616 MET A O 1
ATOM 4862 N N . ASN A 1 617 ? -14.725 20.643 23.947 1.00 98.81 617 ASN A N 1
ATOM 4863 C CA . ASN A 1 617 ? -15.272 21.451 25.037 1.00 98.81 617 ASN A CA 1
ATOM 4864 C C . ASN A 1 617 ? -16.501 20.796 25.691 1.00 98.81 617 ASN A C 1
ATOM 4866 O O . ASN A 1 617 ? -16.596 20.758 26.916 1.00 98.81 617 ASN A O 1
ATOM 4870 N N . ALA A 1 618 ? -17.425 20.233 24.906 1.00 98.75 618 ALA A N 1
ATOM 4871 C CA . ALA A 1 618 ? -18.630 19.595 25.443 1.00 98.75 618 ALA A CA 1
ATOM 4872 C C . ALA A 1 618 ? -18.356 18.302 26.228 1.00 98.75 618 ALA A C 1
ATOM 4874 O O . ALA A 1 618 ? -19.159 17.924 27.090 1.00 98.75 618 ALA A O 1
ATOM 4875 N N . GLY A 1 619 ? -17.253 17.618 25.911 1.00 98.75 619 GLY A N 1
ATOM 4876 C CA . GLY A 1 619 ? -16.863 16.353 26.528 1.00 98.75 619 GLY A CA 1
ATOM 4877 C C . GLY A 1 619 ? -15.932 16.474 27.734 1.00 98.75 619 GLY A C 1
ATOM 4878 O O . GLY A 1 619 ? -15.523 15.442 28.267 1.00 98.75 619 GLY A 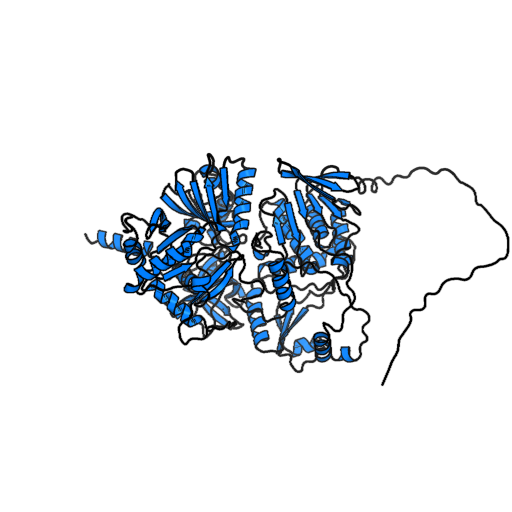O 1
ATOM 4879 N N . GLN A 1 620 ? -15.577 17.688 28.178 1.00 98.56 620 GLN A N 1
ATOM 4880 C CA . GLN A 1 620 ? -14.652 17.881 29.306 1.00 98.56 620 GLN A CA 1
ATOM 4881 C C . GLN A 1 620 ? -15.131 17.183 30.589 1.00 98.56 620 GLN A C 1
ATOM 4883 O O . GLN A 1 620 ? -14.333 16.548 31.275 1.00 98.56 620 GLN A O 1
ATOM 4888 N N . GLU A 1 621 ? -16.434 17.226 30.888 1.00 98.00 621 GLU A N 1
ATOM 4889 C CA . GLU A 1 621 ? -17.024 16.556 32.062 1.00 98.00 621 GLU A CA 1
ATOM 4890 C C . GLU A 1 621 ? -16.904 15.025 31.997 1.00 98.00 621 GLU A C 1
ATOM 4892 O O . GLU A 1 621 ? -16.797 14.351 33.021 1.00 98.00 621 GLU A O 1
ATOM 4897 N N . GLU A 1 622 ? -16.928 14.460 30.791 1.00 98.62 622 GLU A N 1
ATOM 4898 C CA . GLU A 1 622 ? -16.746 13.030 30.535 1.00 98.62 622 GLU A CA 1
ATOM 4899 C C . GLU A 1 622 ? -15.259 12.636 30.449 1.00 98.62 622 GLU A C 1
ATOM 4901 O O . GLU A 1 622 ? -14.927 11.448 30.373 1.00 98.62 622 GLU A O 1
ATOM 4906 N N . GLY A 1 623 ? -14.358 13.621 30.513 1.00 98.56 623 GLY A N 1
ATOM 4907 C CA . GLY A 1 623 ? -12.922 13.452 30.335 1.00 98.56 623 GLY A CA 1
ATOM 4908 C C . GLY A 1 623 ? -12.574 13.026 28.916 1.00 98.56 623 GLY A C 1
ATOM 4909 O O . GLY A 1 623 ? -11.845 12.055 28.759 1.00 98.56 623 GLY A O 1
ATOM 4910 N N . ILE A 1 624 ? -13.157 13.679 27.905 1.00 98.81 624 ILE A N 1
ATOM 4911 C CA . ILE A 1 624 ? -12.817 13.469 26.492 1.00 98.81 624 ILE A CA 1
ATOM 4912 C C . ILE A 1 624 ? -11.339 13.748 26.228 1.00 98.81 624 ILE A C 1
ATOM 4914 O O . ILE A 1 624 ? -10.771 14.681 26.792 1.00 98.81 624 ILE A O 1
ATOM 4918 N N . ASP A 1 625 ? -10.734 12.955 25.350 1.00 98.88 625 ASP A N 1
ATOM 4919 C CA . ASP A 1 625 ? -9.369 13.196 24.889 1.00 98.88 625 ASP A CA 1
ATOM 4920 C C . ASP A 1 625 ? -9.171 12.668 23.461 1.00 98.88 625 ASP A C 1
ATOM 4922 O O . ASP A 1 625 ? -10.089 12.125 22.840 1.00 98.88 625 ASP A O 1
ATOM 4926 N N . ASN A 1 626 ? -7.974 12.847 22.929 1.00 98.94 626 ASN A N 1
ATOM 4927 C CA . ASN A 1 626 ? -7.582 12.415 21.602 1.00 98.94 626 ASN A CA 1
ATOM 4928 C C . ASN A 1 626 ? -7.126 10.954 21.572 1.00 98.94 626 ASN A C 1
ATOM 4930 O O . ASN A 1 626 ? -6.689 10.396 22.578 1.00 98.94 626 ASN A O 1
ATOM 4934 N N . PHE A 1 627 ? -7.181 10.350 20.387 1.00 98.94 627 PHE A N 1
ATOM 4935 C CA . PHE A 1 627 ? -6.463 9.114 20.085 1.00 98.94 627 PHE A CA 1
ATOM 4936 C C . PHE A 1 627 ? -6.063 9.052 18.608 1.00 98.94 627 PHE A C 1
ATOM 4938 O O . PHE A 1 627 ? -6.712 9.649 17.746 1.00 98.94 627 PHE A O 1
ATOM 4945 N N . GLY A 1 628 ? -4.970 8.349 18.320 1.00 98.88 628 GLY A N 1
ATOM 4946 C CA . GLY A 1 628 ? -4.377 8.230 16.993 1.00 98.88 628 GLY A CA 1
ATOM 4947 C C . GLY A 1 628 ? -4.568 6.861 16.339 1.00 98.88 628 GLY A C 1
ATOM 4948 O O . GLY A 1 628 ? -5.242 5.955 16.849 1.00 98.88 628 GLY A O 1
ATOM 4949 N N . THR A 1 629 ? -3.957 6.697 15.166 1.00 98.94 629 THR A N 1
ATOM 4950 C CA . THR A 1 629 ? -4.077 5.474 14.359 1.00 98.94 629 THR A CA 1
ATOM 4951 C C . THR A 1 629 ? -3.457 4.240 15.020 1.00 98.94 629 THR A C 1
ATOM 4953 O O . THR A 1 629 ? -3.936 3.128 14.784 1.00 98.94 629 THR A O 1
ATOM 4956 N N . TYR A 1 630 ? -2.453 4.389 15.891 1.00 98.94 630 TYR A N 1
ATOM 4957 C CA . TYR A 1 630 ? -1.850 3.250 16.593 1.00 98.94 630 TYR A CA 1
ATOM 4958 C C . TYR A 1 630 ? -2.813 2.649 17.622 1.00 98.94 630 TYR A C 1
ATOM 4960 O O . TYR A 1 630 ? -3.006 1.430 17.647 1.00 98.94 630 TYR A O 1
ATOM 4968 N N . ALA A 1 631 ? -3.506 3.492 18.394 1.00 98.94 631 ALA A N 1
ATOM 4969 C CA . ALA A 1 631 ? -4.571 3.047 19.291 1.00 98.94 631 ALA A CA 1
ATOM 4970 C C . ALA A 1 631 ? -5.754 2.454 18.513 1.00 98.94 631 ALA A C 1
ATOM 4972 O O . ALA A 1 631 ? -6.279 1.405 18.892 1.00 98.94 631 ALA A O 1
ATOM 4973 N N . MET A 1 632 ? -6.124 3.060 17.377 1.00 98.88 632 MET A N 1
ATOM 4974 C CA . MET A 1 632 ? -7.147 2.515 16.477 1.00 98.88 632 MET A CA 1
ATOM 4975 C C . MET A 1 632 ? -6.800 1.095 15.992 1.00 98.88 632 MET A C 1
ATOM 4977 O O . MET A 1 632 ? -7.678 0.231 15.973 1.00 98.88 632 MET A O 1
ATOM 4981 N N . ASN A 1 633 ? -5.536 0.818 15.645 1.00 98.94 633 ASN A N 1
ATOM 4982 C CA . ASN A 1 633 ? -5.116 -0.523 15.224 1.00 98.94 633 ASN A CA 1
ATOM 4983 C C . ASN A 1 633 ? -5.262 -1.563 16.349 1.00 98.94 633 ASN A C 1
ATOM 4985 O O . ASN A 1 633 ? -5.735 -2.668 16.092 1.00 98.94 633 ASN A O 1
ATOM 4989 N N . ALA A 1 634 ? -4.924 -1.214 17.594 1.00 98.88 634 ALA A N 1
ATOM 4990 C CA . ALA A 1 634 ? -5.148 -2.110 18.729 1.00 98.88 634 ALA A CA 1
ATOM 4991 C C . ALA A 1 634 ? -6.649 -2.381 18.948 1.00 98.88 634 ALA A C 1
ATOM 4993 O O . ALA A 1 634 ? -7.070 -3.533 19.064 1.00 98.88 634 ALA A O 1
ATOM 4994 N N . LEU A 1 635 ? -7.474 -1.328 18.927 1.00 98.94 635 LEU A N 1
ATOM 4995 C CA . LEU A 1 635 ? -8.924 -1.426 19.128 1.00 98.94 635 LEU A CA 1
ATOM 4996 C C . LEU A 1 635 ? -9.599 -2.300 18.062 1.00 98.94 635 LEU A C 1
ATOM 4998 O O . LEU A 1 635 ? -10.373 -3.195 18.402 1.00 98.94 635 LEU A O 1
ATOM 5002 N N . ARG A 1 636 ? -9.300 -2.074 16.775 1.00 98.88 636 ARG A N 1
ATOM 5003 C CA . ARG A 1 636 ? -9.923 -2.818 15.666 1.00 98.88 636 ARG A CA 1
ATOM 5004 C C . ARG A 1 636 ? -9.513 -4.292 15.652 1.00 98.88 636 ARG A C 1
ATOM 5006 O O . ARG A 1 636 ? -10.332 -5.142 15.297 1.00 98.88 636 ARG A O 1
ATOM 5013 N N . LEU A 1 637 ? -8.277 -4.610 16.056 1.00 98.88 637 LEU A N 1
ATOM 5014 C CA . LEU A 1 637 ? -7.785 -5.990 16.117 1.00 98.88 637 LEU A CA 1
ATOM 5015 C C . LEU A 1 637 ? -8.523 -6.804 17.177 1.00 98.88 637 LEU A C 1
ATOM 5017 O O . LEU A 1 637 ? -8.931 -7.930 16.900 1.00 98.88 637 LEU A O 1
ATOM 5021 N N . GLU A 1 638 ? -8.797 -6.230 18.350 1.00 98.81 638 GLU A N 1
ATOM 5022 C CA . GLU A 1 638 ? -9.596 -6.921 19.369 1.00 98.81 638 GLU A CA 1
ATOM 5023 C C . GLU A 1 638 ? -11.033 -7.203 18.908 1.00 98.81 638 GLU A C 1
ATOM 5025 O O . GLU A 1 638 ? -11.631 -8.210 19.296 1.00 98.81 638 GLU A O 1
ATOM 5030 N N . LYS A 1 639 ? -11.584 -6.342 18.044 1.00 98.81 639 LYS A N 1
ATOM 5031 C CA . LYS A 1 639 ? -12.895 -6.539 17.403 1.00 98.81 639 LYS A CA 1
ATOM 5032 C C . LYS A 1 639 ? -12.848 -7.476 16.195 1.00 98.81 639 LYS A C 1
ATOM 5034 O O . LYS A 1 639 ? -13.889 -7.731 15.589 1.00 98.81 639 LYS A O 1
ATOM 5039 N N . ALA A 1 640 ? -11.666 -7.990 15.858 1.00 98.69 640 ALA A N 1
ATOM 5040 C CA . ALA A 1 640 ? -11.401 -8.800 14.680 1.00 98.69 640 ALA A CA 1
ATOM 5041 C C . ALA A 1 640 ? -11.870 -8.136 13.369 1.00 98.69 640 ALA A C 1
ATOM 5043 O O . ALA A 1 640 ? -12.357 -8.805 12.451 1.00 98.69 640 ALA A O 1
ATOM 5044 N N . PHE A 1 641 ? -11.733 -6.813 13.268 1.00 98.81 641 PHE A N 1
ATOM 5045 C CA . PHE A 1 641 ? -11.988 -6.092 12.026 1.00 98.81 641 PHE A CA 1
ATOM 5046 C C . PHE A 1 641 ? -10.784 -6.209 11.095 1.00 98.81 641 PHE A C 1
ATOM 5048 O O . PHE A 1 641 ? -9.643 -5.970 11.497 1.00 98.81 641 PHE A O 1
ATOM 5055 N N . ARG A 1 642 ? -11.057 -6.614 9.856 1.00 98.81 642 ARG A N 1
ATOM 5056 C CA . ARG A 1 642 ? -10.060 -6.765 8.796 1.00 98.81 642 ARG A CA 1
ATOM 5057 C C . ARG A 1 642 ? -9.742 -5.390 8.211 1.00 98.81 642 ARG A C 1
ATOM 5059 O O . ARG A 1 642 ? -10.652 -4.583 8.071 1.00 98.81 642 ARG A O 1
ATOM 5066 N N . ALA A 1 643 ? -8.483 -5.157 7.852 1.00 98.81 643 ALA A N 1
ATOM 5067 C CA . ALA A 1 643 ? -8.052 -3.976 7.114 1.00 98.81 643 ALA A CA 1
ATOM 5068 C C . ALA A 1 643 ? -7.679 -4.351 5.674 1.00 98.81 643 ALA A C 1
ATOM 5070 O O . ALA A 1 643 ? -6.856 -5.250 5.453 1.00 98.81 643 ALA A O 1
ATOM 5071 N N . TRP A 1 644 ? -8.260 -3.647 4.696 1.00 98.81 644 TRP A N 1
ATOM 5072 C CA . TRP A 1 644 ? -7.851 -3.783 3.299 1.00 98.81 644 TRP A CA 1
ATOM 5073 C C . TRP A 1 644 ? -6.381 -3.367 3.136 1.00 98.81 644 TRP A C 1
ATOM 5075 O O . TRP A 1 644 ? -5.931 -2.409 3.762 1.00 98.81 644 TRP A O 1
ATOM 5085 N N . GLY A 1 645 ? -5.625 -4.114 2.333 1.00 98.00 645 GLY A N 1
ATOM 5086 C CA . GLY A 1 645 ? -4.172 -3.981 2.199 1.00 98.00 645 GLY A CA 1
ATOM 5087 C C . GLY A 1 645 ? -3.372 -4.768 3.246 1.00 98.00 645 GLY A C 1
ATOM 5088 O O . GLY A 1 645 ? -2.150 -4.831 3.153 1.00 98.00 645 GLY A O 1
ATOM 5089 N N . SER A 1 646 ? -4.031 -5.391 4.232 1.00 98.62 646 SER A N 1
ATOM 5090 C CA . SER A 1 646 ? -3.394 -6.293 5.205 1.00 98.62 646 SER A CA 1
ATOM 5091 C C . SER A 1 646 ? -4.059 -7.669 5.205 1.00 98.62 646 SER A C 1
ATOM 5093 O O . SER A 1 646 ? -3.494 -8.631 4.693 1.00 98.62 646 SER A O 1
ATOM 5095 N N . GLU A 1 647 ? -5.281 -7.783 5.734 1.00 98.94 647 GLU A N 1
ATOM 5096 C CA . GLU A 1 647 ? -5.995 -9.070 5.805 1.00 98.94 647 GLU A CA 1
ATOM 5097 C C . GLU A 1 647 ? -6.534 -9.513 4.443 1.00 98.94 647 GLU A C 1
ATOM 5099 O O . GLU A 1 647 ? -6.700 -10.712 4.187 1.00 98.94 647 GLU A O 1
ATOM 5104 N N . MET A 1 648 ? -6.834 -8.541 3.582 1.00 98.75 648 MET A N 1
ATOM 5105 C CA . MET A 1 648 ? -7.350 -8.770 2.244 1.00 98.75 648 MET A CA 1
ATOM 5106 C C . MET A 1 648 ? -6.900 -7.696 1.256 1.00 98.75 648 MET A C 1
ATOM 5108 O O . MET A 1 648 ? -6.852 -6.515 1.580 1.00 98.75 648 MET A O 1
ATOM 5112 N N . ASN A 1 649 ? -6.603 -8.134 0.041 1.00 98.81 649 ASN A N 1
ATOM 5113 C CA . ASN A 1 649 ? -6.253 -7.344 -1.139 1.00 98.81 649 ASN A CA 1
ATOM 5114 C C . ASN A 1 649 ? -6.383 -8.249 -2.390 1.00 98.81 649 ASN A C 1
ATOM 5116 O O . ASN A 1 649 ? -7.025 -9.313 -2.324 1.00 98.81 649 ASN A O 1
ATOM 5120 N N . CYS A 1 650 ? -5.743 -7.899 -3.512 1.00 98.81 650 CYS A N 1
ATOM 5121 C CA . CYS A 1 650 ? -5.812 -8.703 -4.737 1.00 98.81 650 CYS A CA 1
ATOM 5122 C C . CYS A 1 650 ? -5.195 -10.117 -4.620 1.00 98.81 650 CYS A C 1
ATOM 5124 O O . CYS A 1 650 ? -5.474 -10.975 -5.465 1.00 98.81 650 CYS A O 1
ATOM 5126 N N . ASP A 1 651 ? -4.445 -10.434 -3.561 1.00 98.81 651 ASP A N 1
ATOM 5127 C CA . ASP A 1 651 ? -3.922 -11.786 -3.296 1.00 98.81 651 ASP A CA 1
ATOM 5128 C C . ASP A 1 651 ? -4.959 -12.731 -2.691 1.00 98.81 651 ASP A C 1
ATOM 5130 O O . ASP A 1 651 ? -4.755 -13.948 -2.641 1.00 98.81 651 ASP A O 1
ATOM 5134 N N . THR A 1 652 ? -6.082 -12.181 -2.237 1.00 98.88 652 THR A N 1
ATOM 5135 C CA . THR A 1 652 ? -7.039 -12.885 -1.385 1.00 98.88 652 THR A CA 1
ATOM 5136 C C . THR A 1 652 ? -8.443 -12.861 -1.961 1.00 98.88 652 THR A C 1
ATOM 5138 O O . THR A 1 652 ? -8.838 -11.903 -2.622 1.00 98.88 652 THR A O 1
ATOM 5141 N N . ASN A 1 653 ? -9.226 -13.904 -1.691 1.00 98.88 653 ASN A N 1
ATOM 5142 C CA . ASN A 1 653 ? -10.675 -13.871 -1.907 1.00 98.88 653 ASN A CA 1
ATOM 5143 C C . ASN A 1 653 ? -11.415 -13.616 -0.573 1.00 98.88 653 ASN A C 1
ATOM 5145 O O . ASN A 1 653 ? -10.924 -14.007 0.486 1.00 98.88 653 ASN A O 1
ATOM 5149 N N . PRO A 1 654 ? -12.615 -13.010 -0.576 1.00 98.81 654 PRO A N 1
ATOM 5150 C CA . PRO A 1 654 ? -13.322 -12.661 0.659 1.00 98.81 654 PRO A CA 1
ATOM 5151 C C . PRO A 1 654 ? -13.728 -13.871 1.515 1.00 98.81 654 PRO A C 1
ATOM 5153 O O . PRO A 1 654 ? -13.939 -13.720 2.715 1.00 98.81 654 PRO A O 1
ATOM 5156 N N . LEU A 1 655 ? -13.848 -15.075 0.941 1.00 98.81 655 LEU A N 1
ATOM 5157 C CA . LEU A 1 655 ? -14.240 -16.258 1.713 1.00 98.81 655 LEU A CA 1
ATOM 5158 C C . LEU A 1 655 ? -13.084 -16.769 2.580 1.00 98.81 655 LEU A C 1
ATOM 5160 O O . LEU A 1 655 ? -13.297 -17.081 3.747 1.00 98.81 655 LEU A O 1
ATOM 5164 N N . GLU A 1 656 ? -11.857 -16.812 2.053 1.00 98.75 656 GLU A N 1
ATOM 5165 C CA . GLU A 1 656 ? -10.686 -17.169 2.871 1.00 98.75 656 GLU A CA 1
ATOM 5166 C C . GLU A 1 656 ? -10.342 -16.102 3.919 1.00 98.75 656 GLU A C 1
ATOM 5168 O O . GLU A 1 656 ? -9.833 -16.456 4.981 1.00 98.75 656 GLU A O 1
ATOM 5173 N N . ALA A 1 657 ? -10.693 -14.836 3.669 1.00 98.81 657 ALA A N 1
ATOM 5174 C CA . ALA A 1 657 ? -10.522 -13.723 4.608 1.00 98.81 657 ALA A CA 1
ATOM 5175 C C . ALA A 1 657 ? -11.556 -13.699 5.760 1.00 98.81 657 ALA A C 1
ATOM 5177 O O . ALA A 1 657 ? -11.451 -12.882 6.681 1.00 98.81 657 ALA A O 1
ATOM 5178 N N . GLY A 1 658 ? -12.565 -14.581 5.733 1.00 98.50 658 GLY A N 1
ATOM 5179 C CA . GLY A 1 658 ? -13.638 -14.608 6.733 1.00 98.50 658 GLY A CA 1
ATOM 5180 C C . GLY A 1 658 ? -14.666 -13.477 6.577 1.00 98.50 658 GLY A C 1
ATOM 5181 O O . GLY A 1 658 ? -15.213 -12.992 7.565 1.00 98.50 658 GLY A O 1
ATOM 5182 N N . LEU A 1 659 ? -14.902 -13.013 5.345 1.00 98.81 659 LEU A N 1
ATOM 5183 C CA . LEU A 1 659 ? -15.814 -11.907 5.025 1.00 98.81 659 LEU A CA 1
ATOM 5184 C C . LEU A 1 659 ? -17.171 -12.396 4.491 1.00 98.81 659 LEU A C 1
ATOM 5186 O O . LEU A 1 659 ? -17.923 -11.634 3.881 1.00 98.81 659 LEU A O 1
ATOM 5190 N N . GLU A 1 660 ? -17.534 -13.660 4.724 1.00 97.75 660 GLU A N 1
ATOM 5191 C CA . GLU A 1 660 ? -18.747 -14.275 4.169 1.00 97.75 660 GLU A CA 1
ATOM 5192 C C . GLU A 1 660 ? -20.028 -13.543 4.607 1.00 97.75 660 GLU A C 1
ATOM 5194 O O . GLU A 1 660 ? -21.026 -13.546 3.884 1.00 97.75 660 GLU A O 1
ATOM 5199 N N . TYR A 1 661 ? -20.003 -12.872 5.765 1.00 98.19 661 TYR A N 1
ATOM 5200 C CA . TYR A 1 661 ? -21.111 -12.043 6.249 1.00 98.19 661 TYR A CA 1
ATOM 5201 C C . TYR A 1 661 ? -21.458 -10.894 5.285 1.00 98.19 661 TYR A C 1
ATOM 5203 O O . TYR A 1 661 ? -22.642 -10.582 5.105 1.00 98.19 661 TYR A O 1
ATOM 5211 N N . PHE A 1 662 ? -20.456 -10.302 4.633 1.00 98.62 662 PHE A N 1
ATOM 5212 C CA . PHE A 1 662 ? -20.607 -9.155 3.732 1.00 98.62 662 PHE A CA 1
ATOM 5213 C C . PHE A 1 662 ? -20.867 -9.564 2.276 1.00 98.62 662 PHE A C 1
ATOM 5215 O O . PHE A 1 662 ? -21.279 -8.738 1.470 1.00 98.62 662 PHE A O 1
ATOM 5222 N N . VAL A 1 663 ? -20.720 -10.845 1.930 1.00 98.62 663 VAL A N 1
ATOM 5223 C CA . VAL A 1 663 ? -20.915 -11.339 0.560 1.00 98.62 663 VAL A CA 1
ATOM 5224 C C . VAL A 1 663 ? -22.307 -11.947 0.391 1.00 98.62 663 VAL A C 1
ATOM 5226 O O . VAL A 1 663 ? -22.643 -12.979 0.977 1.00 98.62 663 VAL A O 1
ATOM 5229 N N . LYS A 1 664 ? -23.134 -11.363 -0.481 1.00 98.62 664 LYS A N 1
ATOM 5230 C CA . LYS A 1 664 ? -24.495 -11.846 -0.763 1.00 98.62 664 LYS A CA 1
ATOM 5231 C C . LYS A 1 664 ? -24.542 -12.599 -2.091 1.00 98.62 664 LYS A C 1
ATOM 5233 O O . LYS A 1 664 ? -25.125 -12.138 -3.064 1.00 98.62 664 LYS A O 1
ATOM 5238 N N . LEU A 1 665 ? -23.994 -13.820 -2.112 1.00 98.12 665 LEU A N 1
ATOM 5239 C CA . LEU A 1 665 ? -23.917 -14.684 -3.313 1.00 98.12 665 LEU A CA 1
ATOM 5240 C C . LEU A 1 665 ? -25.263 -14.956 -4.012 1.00 98.12 665 LEU A C 1
ATOM 5242 O O . LEU A 1 665 ? -25.282 -15.305 -5.194 1.00 98.12 665 LEU A O 1
ATOM 5246 N N . ASN A 1 666 ? -26.371 -14.811 -3.282 1.00 97.88 666 ASN A N 1
ATOM 5247 C CA . ASN A 1 666 ? -27.727 -15.030 -3.782 1.00 97.88 666 ASN A CA 1
ATOM 5248 C C . ASN A 1 666 ? -28.459 -13.733 -4.153 1.00 97.88 666 ASN A C 1
ATOM 5250 O O . ASN A 1 666 ? -29.630 -13.806 -4.517 1.00 97.88 666 ASN A O 1
ATOM 5254 N N . LYS A 1 667 ? -27.820 -12.556 -4.060 1.00 98.06 667 LYS A N 1
ATOM 5255 C CA . LYS A 1 667 ? -28.467 -11.317 -4.508 1.00 98.06 667 LYS A CA 1
ATOM 5256 C C . LYS A 1 667 ? -28.778 -11.391 -6.012 1.00 98.06 667 LYS A C 1
ATOM 5258 O O . LYS A 1 667 ? -28.048 -12.093 -6.719 1.00 98.06 667 LYS A O 1
ATOM 5263 N N . PRO A 1 668 ? -29.830 -10.719 -6.513 1.00 98.44 668 PRO A N 1
ATOM 5264 C CA . PRO A 1 668 ? -30.242 -10.852 -7.910 1.00 98.44 668 PRO A CA 1
ATOM 5265 C C . PRO A 1 668 ? -29.158 -10.413 -8.895 1.00 98.44 668 PRO A C 1
ATOM 5267 O O . PRO A 1 668 ? -28.823 -11.182 -9.795 1.00 98.44 668 PRO A O 1
ATOM 5270 N N . ALA A 1 669 ? -28.560 -9.236 -8.673 1.00 98.12 669 ALA A N 1
ATOM 5271 C CA . ALA A 1 669 ? -27.518 -8.698 -9.537 1.00 98.12 669 ALA A CA 1
ATOM 5272 C C . ALA A 1 669 ? -26.344 -9.664 -9.689 1.00 98.12 669 ALA A C 1
ATOM 5274 O O . ALA A 1 669 ? -25.885 -10.299 -8.727 1.00 98.12 669 ALA A O 1
ATOM 5275 N N . ASP A 1 670 ? -25.863 -9.780 -10.921 1.00 98.38 670 ASP A N 1
ATOM 5276 C CA . ASP A 1 670 ? -24.699 -10.583 -11.244 1.00 98.38 670 ASP A CA 1
ATOM 5277 C C . ASP A 1 670 ? -23.420 -9.781 -11.021 1.00 98.38 670 ASP A C 1
ATOM 5279 O O . ASP A 1 670 ? -22.806 -9.305 -11.965 1.00 98.38 670 ASP A O 1
ATOM 5283 N N . PHE A 1 671 ? -23.096 -9.522 -9.755 1.00 98.88 671 PHE A N 1
ATOM 5284 C CA . PHE A 1 671 ? -21.965 -8.674 -9.395 1.00 98.88 671 PHE A CA 1
ATOM 5285 C C . PHE A 1 671 ? -20.619 -9.266 -9.836 1.00 98.88 671 PHE A C 1
ATOM 5287 O O . PHE A 1 671 ? -20.462 -10.490 -9.921 1.00 98.88 671 PHE A O 1
ATOM 5294 N N . ILE A 1 672 ? -19.632 -8.402 -10.070 1.00 98.94 672 ILE A N 1
ATOM 5295 C CA . ILE A 1 672 ? -18.297 -8.799 -10.533 1.00 98.94 672 ILE A CA 1
ATOM 5296 C C . ILE A 1 672 ? -17.693 -9.838 -9.572 1.00 98.94 672 ILE A C 1
ATOM 5298 O O . ILE A 1 672 ? -17.668 -9.656 -8.357 1.00 98.94 672 ILE A O 1
ATOM 5302 N N . GLY A 1 673 ? -17.243 -10.975 -10.111 1.00 98.81 673 GLY A N 1
ATOM 5303 C CA . GLY A 1 673 ? -16.631 -12.060 -9.332 1.00 98.81 673 GLY A CA 1
ATOM 5304 C C . GLY A 1 673 ? -17.608 -13.040 -8.662 1.00 98.81 673 GLY A C 1
ATOM 5305 O O . GLY A 1 673 ? -17.164 -14.005 -8.030 1.00 98.81 673 GLY A O 1
ATOM 5306 N N . LYS A 1 674 ? -18.932 -12.876 -8.813 1.00 98.81 674 LYS A N 1
ATOM 5307 C CA . LYS A 1 674 ? -19.945 -13.760 -8.199 1.00 98.81 674 LYS A CA 1
ATOM 5308 C C . LYS A 1 674 ? -19.779 -15.232 -8.579 1.00 98.81 674 LYS A C 1
ATOM 5310 O O . LYS A 1 674 ? -19.823 -16.100 -7.703 1.00 98.81 674 LYS A O 1
ATOM 5315 N N . GLN A 1 675 ? -19.592 -15.542 -9.863 1.00 98.62 675 GLN A N 1
ATOM 5316 C CA . GLN A 1 675 ? -19.410 -16.914 -10.355 1.00 98.62 675 GLN A CA 1
ATOM 5317 C C . GLN A 1 675 ? -18.117 -17.522 -9.817 1.00 98.62 675 GLN A C 1
ATOM 5319 O O . GLN A 1 675 ? -18.139 -18.657 -9.335 1.00 98.62 675 GLN A O 1
ATOM 5324 N N . ALA A 1 676 ? -17.017 -16.765 -9.849 1.00 98.75 676 ALA A N 1
ATOM 5325 C CA . ALA A 1 676 ? -15.734 -17.205 -9.312 1.00 98.75 676 ALA A CA 1
ATOM 5326 C C . ALA A 1 676 ? -15.858 -17.557 -7.823 1.00 98.75 676 ALA A C 1
ATOM 5328 O O . ALA A 1 676 ? -15.442 -18.636 -7.401 1.00 98.75 676 ALA A O 1
ATOM 5329 N N . LEU A 1 677 ? -16.541 -16.723 -7.033 1.00 98.62 677 LEU A N 1
ATOM 5330 C CA . LEU A 1 677 ? -16.800 -17.025 -5.627 1.00 98.62 677 LEU A CA 1
ATOM 5331 C C . LEU A 1 677 ? -17.699 -18.240 -5.406 1.00 98.62 677 LEU A C 1
ATOM 5333 O O . LEU A 1 677 ? -17.452 -19.011 -4.478 1.00 98.62 677 LEU A O 1
ATOM 5337 N N . LYS A 1 678 ? -18.727 -18.448 -6.238 1.00 98.69 678 LYS A N 1
ATOM 5338 C CA . LYS A 1 678 ? -19.540 -19.673 -6.175 1.00 98.69 678 LYS A CA 1
ATOM 5339 C C . LYS A 1 678 ? -18.680 -20.916 -6.414 1.00 98.69 678 LYS A C 1
ATOM 5341 O O . LYS A 1 678 ? -18.828 -21.892 -5.682 1.00 98.69 678 LYS A O 1
ATOM 5346 N N . GLN A 1 679 ? -17.760 -20.866 -7.378 1.00 98.75 679 GLN A N 1
ATOM 5347 C CA . GLN A 1 679 ? -16.823 -21.959 -7.648 1.00 98.75 679 GLN A CA 1
ATOM 5348 C C . GLN A 1 679 ? -15.839 -22.176 -6.492 1.00 98.75 679 GLN A C 1
ATOM 5350 O O . GLN A 1 679 ? -15.643 -23.316 -6.076 1.00 98.75 679 GLN A O 1
ATOM 5355 N N . ILE A 1 680 ? -15.267 -21.107 -5.925 1.00 98.56 680 ILE A N 1
ATOM 5356 C CA . ILE A 1 680 ? -14.378 -21.190 -4.753 1.00 98.56 680 ILE A CA 1
ATOM 5357 C C . ILE A 1 680 ? -15.116 -21.823 -3.570 1.00 98.56 680 ILE A C 1
ATOM 5359 O O . ILE A 1 680 ? -14.616 -22.771 -2.966 1.00 98.56 680 ILE A O 1
ATOM 5363 N N . LYS A 1 681 ? -16.338 -21.360 -3.280 1.00 98.25 681 LYS A N 1
ATOM 5364 C CA . LYS A 1 681 ? -17.169 -21.912 -2.205 1.00 98.25 681 LYS A CA 1
ATOM 5365 C C . LYS A 1 681 ? -17.473 -23.395 -2.418 1.00 98.25 681 LYS A C 1
ATOM 5367 O O . LYS A 1 681 ? -17.418 -24.157 -1.460 1.00 98.25 681 LYS A O 1
ATOM 5372 N N . ALA A 1 682 ? -17.787 -23.799 -3.650 1.00 98.31 682 ALA A N 1
ATOM 5373 C CA . ALA A 1 682 ? -18.073 -25.193 -3.984 1.00 98.31 682 ALA A CA 1
ATOM 5374 C C . ALA A 1 682 ? -16.830 -26.093 -3.881 1.00 98.31 682 ALA A C 1
ATOM 5376 O O . ALA A 1 682 ? -16.936 -27.231 -3.436 1.00 98.31 682 ALA A O 1
ATOM 5377 N N . LYS A 1 683 ? -15.653 -25.584 -4.268 1.00 98.44 683 LYS A N 1
ATOM 5378 C CA . LYS A 1 683 ? -14.380 -26.317 -4.207 1.00 98.44 683 LYS A CA 1
ATOM 5379 C C . LYS A 1 683 ? -13.842 -26.469 -2.779 1.00 98.44 683 LYS A C 1
ATOM 5381 O O . LYS A 1 683 ? -13.143 -27.439 -2.502 1.00 98.44 683 LYS A O 1
ATOM 5386 N N . GLY A 1 684 ? -14.159 -25.523 -1.897 1.00 97.88 684 GLY A N 1
ATOM 5387 C CA . GLY A 1 684 ? -13.620 -25.452 -0.542 1.00 97.88 684 GLY A CA 1
ATOM 5388 C C . GLY A 1 684 ? -12.321 -24.644 -0.460 1.00 97.88 684 GLY A C 1
ATOM 5389 O O . GLY A 1 684 ? -11.577 -24.499 -1.435 1.00 97.88 684 GLY A O 1
ATOM 5390 N N . LEU A 1 685 ? -12.069 -24.083 0.723 1.00 98.50 685 LEU A N 1
ATOM 5391 C CA . LEU A 1 685 ? -10.902 -23.244 0.998 1.00 98.50 685 LEU A CA 1
ATOM 5392 C C . LEU A 1 685 ? -9.657 -24.102 1.258 1.00 98.50 685 LEU A C 1
ATOM 5394 O O . LEU A 1 685 ? -9.757 -25.189 1.820 1.00 98.50 685 LEU A O 1
ATOM 5398 N N . LYS A 1 686 ? -8.480 -23.592 0.877 1.00 98.38 686 LYS A N 1
ATOM 5399 C CA . LYS A 1 686 ? -7.176 -24.212 1.191 1.00 98.38 686 LYS A CA 1
ATOM 5400 C C . LYS A 1 686 ? -6.490 -23.581 2.399 1.00 98.38 686 LYS A C 1
ATOM 5402 O O . LYS A 1 686 ? -5.777 -24.255 3.129 1.00 98.38 686 LYS A O 1
ATOM 5407 N N . ARG A 1 687 ? -6.720 -22.288 2.606 1.00 98.69 687 ARG A N 1
ATOM 5408 C CA . ARG A 1 687 ? -6.249 -21.513 3.751 1.00 98.69 687 ARG A CA 1
ATOM 5409 C C . ARG A 1 687 ? -7.393 -20.668 4.292 1.00 98.69 687 ARG A C 1
ATOM 5411 O O . ARG A 1 687 ? -8.388 -20.460 3.594 1.00 98.69 687 ARG A O 1
ATOM 5418 N N . ARG A 1 688 ? -7.249 -20.187 5.519 1.00 98.69 688 ARG A N 1
ATOM 5419 C CA . ARG A 1 688 ? -8.214 -19.304 6.171 1.00 98.69 688 ARG A CA 1
ATOM 5420 C C . ARG A 1 688 ? -7.484 -18.284 7.033 1.00 98.69 688 ARG A C 1
ATOM 5422 O O . ARG A 1 688 ? -6.468 -18.615 7.643 1.00 98.69 688 ARG A O 1
ATOM 5429 N N . LEU A 1 689 ? -8.028 -17.075 7.086 1.00 98.94 689 LEU A N 1
ATOM 5430 C CA . LEU A 1 689 ? -7.627 -16.060 8.042 1.00 98.94 689 LEU A CA 1
ATOM 5431 C C . LEU A 1 689 ? -8.111 -16.438 9.451 1.00 98.94 689 LEU A C 1
ATOM 5433 O O . LEU A 1 689 ? -9.287 -16.754 9.649 1.00 98.94 689 LEU A O 1
ATOM 5437 N N . VAL A 1 690 ? -7.208 -16.396 10.423 1.00 98.94 690 VAL A N 1
ATOM 5438 C CA . VAL A 1 690 ? -7.452 -16.713 11.834 1.00 98.94 690 VAL A CA 1
ATOM 5439 C C . VAL A 1 690 ? -6.863 -15.637 12.739 1.00 98.94 690 VAL A C 1
ATOM 5441 O O . VAL A 1 690 ? -5.965 -14.902 12.332 1.00 98.94 690 VAL A O 1
ATOM 5444 N N . CYS A 1 691 ? -7.347 -15.566 13.979 1.00 98.88 691 CYS A N 1
ATOM 5445 C CA . CYS A 1 691 ? -6.838 -14.662 15.005 1.00 98.88 691 CYS A CA 1
ATOM 5446 C C . CYS A 1 691 ? -5.980 -15.435 16.018 1.00 98.88 691 CYS A C 1
ATOM 5448 O O . CYS A 1 691 ? -6.398 -16.478 16.527 1.00 98.88 691 CYS A O 1
ATOM 5450 N N . LEU A 1 692 ? -4.784 -14.927 16.304 1.00 98.94 692 LEU A N 1
ATOM 5451 C CA . LEU A 1 692 ? -3.788 -15.516 17.193 1.00 98.94 692 LEU A CA 1
ATOM 5452 C C . LEU A 1 692 ? -3.581 -14.644 18.427 1.00 98.94 692 LEU A C 1
ATOM 5454 O O . LEU A 1 692 ? -3.523 -13.422 18.318 1.00 98.94 692 LEU A O 1
ATOM 5458 N N . THR A 1 693 ? -3.359 -15.285 19.574 1.00 98.88 693 THR A N 1
ATOM 5459 C CA . THR A 1 693 ? -2.744 -14.645 20.751 1.00 98.88 693 THR A CA 1
ATOM 5460 C C . THR A 1 693 ? -1.386 -15.267 21.036 1.00 98.88 693 THR A C 1
ATOM 5462 O O . THR A 1 693 ? -1.239 -16.485 20.917 1.00 98.88 693 THR A O 1
ATOM 5465 N N . LEU A 1 694 ? -0.416 -14.454 21.452 1.00 98.69 694 LEU A N 1
ATOM 5466 C CA . LEU A 1 694 ? 0.910 -14.910 21.866 1.00 98.69 694 LEU A CA 1
ATOM 5467 C C . LEU A 1 694 ? 1.462 -14.038 22.995 1.00 98.69 694 LEU A C 1
ATOM 5469 O O . LEU A 1 694 ? 1.241 -12.830 23.037 1.00 98.69 694 LEU A O 1
ATOM 5473 N N . ALA A 1 695 ? 2.165 -14.668 23.934 1.00 98.69 695 ALA A N 1
ATOM 5474 C CA . ALA A 1 695 ? 2.912 -13.949 24.958 1.00 98.69 695 ALA A CA 1
ATOM 5475 C C . ALA A 1 695 ? 4.300 -13.611 24.410 1.00 98.69 695 ALA A C 1
ATOM 5477 O O . ALA A 1 695 ? 4.998 -14.499 23.921 1.00 98.69 695 ALA A O 1
ATOM 5478 N N . THR A 1 696 ? 4.693 -12.349 24.519 1.00 98.62 696 THR A N 1
ATOM 5479 C CA . THR A 1 696 ? 6.001 -11.851 24.090 1.00 98.62 696 THR A CA 1
ATOM 5480 C C . THR A 1 696 ? 6.692 -11.128 25.240 1.00 98.62 696 THR A C 1
ATOM 5482 O O . THR A 1 696 ? 6.064 -10.756 26.231 1.00 98.62 696 THR A O 1
ATOM 5485 N N . ASP A 1 697 ? 8.002 -10.963 25.123 1.00 97.12 697 ASP A N 1
ATOM 5486 C CA . ASP A 1 697 ? 8.847 -10.227 26.061 1.00 97.12 697 ASP A CA 1
ATOM 5487 C C . ASP A 1 697 ? 8.802 -8.720 25.769 1.00 97.12 697 ASP A C 1
ATOM 5489 O O . ASP A 1 697 ? 8.221 -7.964 26.547 1.00 97.12 697 ASP A O 1
ATOM 5493 N N . ASP A 1 698 ? 9.367 -8.282 24.642 1.00 98.31 698 ASP A N 1
ATOM 5494 C CA . ASP A 1 698 ? 9.596 -6.862 24.335 1.00 98.31 698 ASP A CA 1
ATOM 5495 C C . ASP A 1 698 ? 9.220 -6.446 22.900 1.00 98.31 698 ASP A C 1
ATOM 5497 O O . ASP A 1 698 ? 9.426 -5.296 22.508 1.00 98.31 698 ASP A O 1
ATOM 5501 N N . VAL A 1 699 ? 8.625 -7.353 22.126 1.00 98.81 699 VAL A N 1
ATOM 5502 C CA . VAL A 1 699 ? 8.252 -7.154 20.720 1.00 98.81 699 VAL A CA 1
ATOM 5503 C C . VAL A 1 699 ? 6.807 -7.579 20.474 1.00 98.81 699 VAL A C 1
ATOM 5505 O O . VAL A 1 699 ? 6.299 -8.494 21.120 1.00 98.81 699 VAL A O 1
ATOM 5508 N N . ASP A 1 700 ? 6.136 -6.927 19.532 1.00 98.94 700 ASP A N 1
ATOM 5509 C CA . ASP A 1 700 ? 4.803 -7.301 19.064 1.00 98.94 700 ASP A CA 1
ATOM 5510 C C . ASP A 1 700 ? 4.850 -7.546 17.546 1.00 98.94 700 ASP A C 1
ATOM 5512 O O . ASP A 1 700 ? 5.613 -6.864 16.858 1.00 98.94 700 ASP A O 1
ATOM 5516 N N . PRO A 1 701 ? 4.064 -8.498 17.009 1.00 98.88 701 PRO A N 1
ATOM 5517 C CA . PRO A 1 701 ? 3.910 -8.669 15.570 1.00 98.88 701 PRO A CA 1
ATOM 5518 C C . PRO A 1 701 ? 3.246 -7.433 14.959 1.00 98.88 701 PRO A C 1
ATOM 5520 O O . PRO A 1 701 ? 2.347 -6.838 15.557 1.00 98.88 701 PRO A O 1
ATOM 5523 N N . GLU A 1 702 ? 3.631 -7.089 13.736 1.00 98.75 702 GLU A N 1
ATOM 5524 C CA . GLU A 1 702 ? 3.000 -6.031 12.949 1.00 98.75 702 GLU A CA 1
ATOM 5525 C C . GLU A 1 702 ? 2.313 -6.531 11.676 1.00 98.75 702 GLU A C 1
ATOM 5527 O O . GLU A 1 702 ? 1.526 -5.780 11.096 1.00 98.75 702 GLU A O 1
ATOM 5532 N N . GLY A 1 703 ? 2.575 -7.775 11.266 1.00 98.62 703 GLY A N 1
ATOM 5533 C CA . GLY A 1 703 ? 2.162 -8.352 9.991 1.00 98.62 703 GLY A CA 1
ATOM 5534 C C . GLY A 1 703 ? 3.352 -8.680 9.086 1.00 98.62 703 GLY A C 1
ATOM 5535 O O . GLY A 1 703 ? 4.367 -7.984 9.070 1.00 98.62 703 GLY A O 1
ATOM 5536 N N . ASN A 1 704 ? 3.174 -9.696 8.240 1.00 98.81 704 ASN A N 1
ATOM 5537 C CA . ASN A 1 704 ? 4.161 -10.282 7.327 1.00 98.81 704 ASN A CA 1
ATOM 5538 C C . ASN A 1 704 ? 5.214 -11.182 7.982 1.00 98.81 704 ASN A C 1
ATOM 5540 O O . ASN A 1 704 ? 6.184 -11.542 7.322 1.00 98.81 704 ASN A O 1
ATOM 5544 N N . GLU A 1 705 ? 5.042 -11.581 9.234 1.00 98.94 705 GLU A N 1
ATOM 5545 C CA . GLU A 1 705 ? 5.936 -12.520 9.907 1.00 98.94 705 GLU A CA 1
ATOM 5546 C C . GLU A 1 705 ? 5.579 -13.975 9.584 1.00 98.94 705 GLU A C 1
ATOM 5548 O O . GLU A 1 705 ? 4.409 -14.331 9.422 1.00 98.94 705 GLU A O 1
ATOM 5553 N N . SER A 1 706 ? 6.594 -14.835 9.487 1.00 98.94 706 SER A N 1
ATOM 5554 C CA . SER A 1 706 ? 6.427 -16.257 9.181 1.00 98.94 706 SER A CA 1
ATOM 5555 C C . SER A 1 706 ? 5.783 -17.012 10.343 1.00 98.94 706 SER A C 1
ATOM 5557 O O . SER A 1 706 ? 6.170 -16.858 11.506 1.00 98.94 706 SER A O 1
ATOM 5559 N N . ILE A 1 707 ? 4.834 -17.889 10.012 1.00 98.88 707 ILE A N 1
ATOM 5560 C CA . ILE A 1 707 ? 4.176 -18.788 10.963 1.00 98.88 707 ILE A CA 1
ATOM 5561 C C . ILE A 1 707 ? 4.673 -20.204 10.738 1.00 98.88 707 ILE A C 1
ATOM 5563 O O . ILE A 1 707 ? 4.576 -20.744 9.634 1.00 98.88 707 ILE A O 1
ATOM 5567 N N . TRP A 1 708 ? 5.152 -20.820 11.809 1.00 98.88 708 TRP A N 1
ATOM 5568 C CA . TRP A 1 708 ? 5.714 -22.155 11.825 1.00 98.88 708 TRP A CA 1
ATOM 5569 C C . TRP A 1 708 ? 4.775 -23.152 12.506 1.00 98.88 708 TRP A C 1
ATOM 5571 O O . TRP A 1 708 ? 4.107 -22.856 13.497 1.00 98.88 708 TRP A O 1
ATOM 5581 N N . HIS A 1 709 ? 4.757 -24.373 11.986 1.00 98.69 709 HIS A N 1
ATOM 5582 C CA . HIS A 1 709 ? 4.162 -25.528 12.640 1.00 98.69 709 HIS A CA 1
ATOM 5583 C C . HIS A 1 709 ? 5.024 -26.757 12.341 1.00 98.69 709 HIS A C 1
ATOM 5585 O O . HIS A 1 709 ? 5.346 -27.026 11.184 1.00 98.69 709 HIS A O 1
ATOM 5591 N N . GLN A 1 710 ? 5.437 -27.484 13.385 1.00 97.69 710 GLN A N 1
ATOM 5592 C CA . GLN A 1 710 ? 6.266 -28.696 13.266 1.00 97.69 710 GLN A CA 1
ATOM 5593 C C . GLN A 1 710 ? 7.519 -28.502 12.387 1.00 97.69 710 GLN A C 1
ATOM 5595 O O . GLN A 1 710 ? 7.836 -29.319 11.523 1.00 97.69 710 GLN A O 1
ATOM 5600 N N . GLY A 1 711 ? 8.229 -27.388 12.591 1.00 96.94 711 GLY A N 1
ATOM 5601 C CA . GLY A 1 711 ? 9.481 -27.096 11.888 1.00 96.94 711 GLY A CA 1
ATOM 5602 C C . GLY A 1 711 ? 9.328 -26.663 10.427 1.00 96.94 711 GLY A C 1
ATOM 5603 O O . GLY A 1 711 ? 10.338 -26.556 9.739 1.00 96.94 711 GLY A O 1
ATOM 5604 N N . LYS A 1 712 ? 8.109 -26.384 9.947 1.00 98.25 712 LYS A N 1
ATOM 5605 C CA . LYS A 1 712 ? 7.853 -25.846 8.602 1.00 98.25 712 LYS A CA 1
ATOM 5606 C C . LYS A 1 712 ? 7.083 -24.537 8.669 1.00 98.25 712 LYS A C 1
ATOM 5608 O O . LYS A 1 712 ? 6.200 -24.396 9.512 1.00 98.25 712 LYS A O 1
ATOM 5613 N N . VAL A 1 713 ? 7.377 -23.617 7.753 1.00 98.75 713 VAL A N 1
ATOM 5614 C CA . VAL A 1 713 ? 6.533 -22.439 7.529 1.00 98.75 713 VAL A CA 1
ATOM 5615 C C . VAL A 1 713 ? 5.227 -22.896 6.879 1.00 98.75 713 VAL A C 1
ATOM 5617 O O . VAL A 1 713 ? 5.243 -23.630 5.891 1.00 98.75 713 VAL A O 1
ATOM 5620 N N . VAL A 1 714 ? 4.098 -22.491 7.454 1.00 98.69 714 VAL A N 1
ATOM 5621 C CA . VAL A 1 714 ? 2.747 -22.869 7.000 1.00 98.69 714 VAL A CA 1
ATOM 5622 C C . VAL A 1 714 ? 1.894 -21.668 6.603 1.00 98.69 714 VAL A C 1
ATOM 5624 O O . VAL A 1 714 ? 0.824 -21.842 6.027 1.00 98.69 714 VAL A O 1
ATOM 5627 N N . GLY A 1 715 ? 2.355 -20.452 6.880 1.00 98.75 715 GLY A N 1
ATOM 5628 C CA . GLY A 1 715 ? 1.628 -19.233 6.567 1.00 98.75 715 GLY A CA 1
ATOM 5629 C C . GLY A 1 715 ? 2.344 -17.994 7.077 1.00 98.75 715 GLY A C 1
ATOM 5630 O O . GLY A 1 715 ? 3.529 -18.045 7.416 1.00 98.75 715 GLY A O 1
ATOM 5631 N N . ASN A 1 716 ? 1.608 -16.892 7.150 1.00 98.94 716 ASN A N 1
ATOM 5632 C CA . ASN A 1 716 ? 2.123 -15.607 7.593 1.00 98.94 716 ASN A CA 1
ATOM 5633 C C . ASN A 1 716 ? 1.067 -14.824 8.373 1.00 98.94 716 ASN A C 1
ATOM 5635 O O . ASN A 1 716 ? -0.138 -14.979 8.143 1.00 98.94 716 ASN A O 1
ATOM 5639 N N . THR A 1 717 ? 1.525 -13.962 9.274 1.00 98.94 717 THR A N 1
ATOM 5640 C CA . THR A 1 717 ? 0.678 -12.923 9.862 1.00 98.94 717 THR A CA 1
ATOM 5641 C C . THR A 1 717 ? 0.363 -11.858 8.808 1.00 98.94 717 THR A C 1
ATOM 5643 O O . THR A 1 717 ? 1.157 -11.617 7.894 1.00 98.94 717 THR A O 1
ATOM 5646 N N . THR A 1 718 ? -0.789 -11.204 8.911 1.00 98.94 718 THR A N 1
ATOM 5647 C CA . THR A 1 718 ? -1.187 -10.090 8.027 1.00 98.94 718 THR A CA 1
ATOM 5648 C C . THR A 1 718 ? -1.135 -8.750 8.745 1.00 98.94 718 THR A C 1
ATOM 5650 O O . THR A 1 718 ? -0.741 -7.748 8.158 1.00 98.94 718 THR A O 1
ATOM 5653 N N . SER A 1 719 ? -1.473 -8.738 10.033 1.00 98.88 719 SER A N 1
ATOM 5654 C CA . SER A 1 719 ? -1.311 -7.591 10.918 1.00 98.88 719 SER A CA 1
ATOM 5655 C C . SER A 1 719 ? -1.181 -8.036 12.372 1.00 98.88 719 SER A C 1
ATOM 5657 O O . SER A 1 719 ? -1.520 -9.173 12.710 1.00 98.88 719 SER A O 1
ATOM 5659 N N . GLY A 1 720 ? -0.718 -7.138 13.240 1.00 98.88 720 GLY A N 1
ATOM 5660 C CA . GLY A 1 720 ? -0.648 -7.391 14.673 1.00 98.88 720 GLY A CA 1
ATOM 5661 C C . GLY A 1 720 ? -0.605 -6.125 15.525 1.00 98.88 720 GLY A C 1
ATOM 5662 O O . GLY A 1 720 ? -0.491 -5.003 15.016 1.00 98.88 720 GLY A O 1
ATOM 5663 N N . SER A 1 721 ? -0.780 -6.319 16.830 1.00 98.88 721 SER A N 1
ATOM 5664 C CA . SER A 1 721 ? -0.634 -5.295 17.865 1.00 98.88 721 SER A CA 1
ATOM 5665 C C . SER A 1 721 ? -0.464 -5.940 19.237 1.00 98.88 721 SER A C 1
ATOM 5667 O O . SER A 1 721 ? -0.736 -7.125 19.429 1.00 98.88 721 SER A O 1
ATOM 5669 N N . TYR A 1 722 ? -0.119 -5.136 20.238 1.00 98.94 722 TYR A N 1
ATOM 5670 C CA . TYR A 1 722 ? -0.394 -5.507 21.619 1.00 98.94 722 TYR A CA 1
ATOM 5671 C C . TYR A 1 722 ? -1.890 -5.351 21.925 1.00 98.94 722 TYR A C 1
ATOM 5673 O O . TYR A 1 722 ? -2.518 -4.377 21.504 1.00 98.94 722 TYR A O 1
ATOM 5681 N N . SER A 1 723 ? -2.471 -6.304 22.652 1.00 98.81 723 SER A N 1
ATOM 5682 C CA . SER A 1 723 ? -3.788 -6.165 23.269 1.00 98.81 723 SER A CA 1
ATOM 5683 C C . SER A 1 723 ? -3.608 -5.788 24.734 1.00 98.81 723 SER A C 1
ATOM 5685 O O . SER A 1 723 ? -3.211 -6.594 25.581 1.00 98.81 723 SER A O 1
ATOM 5687 N N . TYR A 1 724 ? -3.934 -4.534 25.037 1.00 98.62 724 TYR A N 1
ATOM 5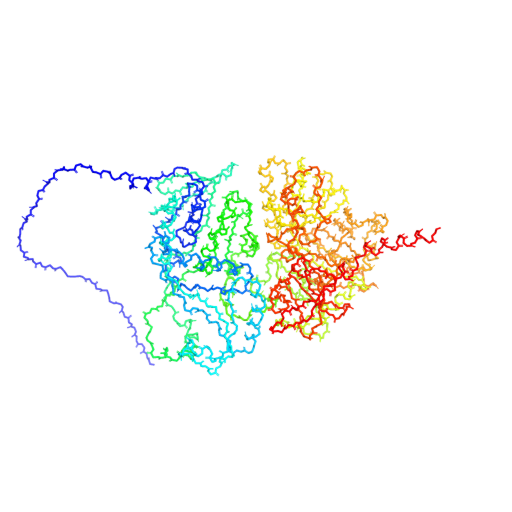688 C CA . TYR A 1 724 ? -3.813 -3.976 26.381 1.00 98.62 724 TYR A CA 1
ATOM 5689 C C . TYR A 1 724 ? -4.821 -4.575 27.370 1.00 98.62 724 TYR A C 1
ATOM 5691 O O . TYR A 1 724 ? -4.597 -4.494 28.577 1.00 98.62 724 TYR A O 1
ATOM 5699 N N . SER A 1 725 ? -5.916 -5.180 26.889 1.00 98.38 725 SER A N 1
ATOM 5700 C CA . SER A 1 725 ? -6.923 -5.812 27.749 1.00 98.38 725 SER A CA 1
ATOM 5701 C C . SER A 1 725 ? -6.478 -7.167 28.304 1.00 98.38 725 SER A C 1
ATOM 5703 O O . SER A 1 725 ? -6.716 -7.441 29.479 1.00 98.38 725 SER A O 1
ATOM 5705 N N . ILE A 1 726 ? -5.806 -7.995 27.495 1.00 98.56 726 ILE A N 1
ATOM 5706 C CA . ILE A 1 726 ? -5.343 -9.336 27.903 1.00 98.56 726 ILE A CA 1
ATOM 5707 C C . ILE A 1 726 ? -3.835 -9.420 28.166 1.00 98.56 726 ILE A C 1
ATOM 5709 O O . ILE A 1 726 ? -3.343 -10.496 28.505 1.00 98.56 726 ILE A O 1
ATOM 5713 N N . GLN A 1 727 ? -3.113 -8.307 28.005 1.00 98.62 727 GLN A N 1
ATOM 5714 C CA . GLN A 1 727 ? -1.667 -8.187 28.224 1.00 98.62 727 GLN A CA 1
ATOM 5715 C C . GLN A 1 727 ? -0.832 -9.186 27.405 1.00 98.62 727 GLN A C 1
ATOM 5717 O O . GLN A 1 727 ? 0.096 -9.826 27.900 1.00 98.62 727 GLN A O 1
ATOM 5722 N N . LYS A 1 728 ? -1.208 -9.359 26.136 1.00 98.62 728 LYS A N 1
ATOM 5723 C CA . LYS A 1 728 ? -0.557 -10.246 25.161 1.00 98.62 728 LYS A CA 1
ATOM 5724 C C . LYS A 1 728 ? -0.631 -9.620 23.780 1.00 98.62 728 LYS A C 1
ATOM 5726 O O . LYS A 1 728 ? -1.482 -8.766 23.540 1.00 98.62 728 LYS A O 1
ATOM 5731 N N . SER A 1 729 ? 0.197 -10.081 22.854 1.00 98.88 729 SER A N 1
ATOM 5732 C CA . SER A 1 729 ? 0.063 -9.668 21.462 1.00 98.88 729 SER A CA 1
ATOM 5733 C C . SER A 1 729 ? -1.081 -10.408 20.768 1.00 98.88 729 SER A C 1
ATOM 5735 O O . SER A 1 729 ? -1.367 -11.574 21.064 1.00 98.88 729 SER A O 1
ATOM 5737 N N . LEU A 1 730 ? -1.708 -9.718 19.821 1.00 98.88 730 LEU A N 1
ATOM 5738 C CA . LEU A 1 730 ? -2.666 -10.239 18.857 1.00 98.88 730 LEU A CA 1
ATOM 5739 C C . LEU A 1 730 ? -2.068 -10.190 17.454 1.00 98.88 730 LEU A C 1
ATOM 5741 O O . LEU A 1 730 ? -1.379 -9.233 17.105 1.00 98.88 730 LEU A O 1
ATOM 5745 N N . ALA A 1 731 ? -2.396 -11.185 16.633 1.00 98.94 731 ALA A N 1
ATOM 5746 C CA . ALA A 1 731 ? -2.103 -11.156 15.205 1.00 98.94 731 ALA A CA 1
ATOM 5747 C C . ALA A 1 731 ? -3.227 -11.794 14.387 1.00 98.94 731 ALA A C 1
ATOM 5749 O O . ALA A 1 731 ? -3.794 -12.813 14.784 1.00 98.94 731 ALA A O 1
ATOM 5750 N N . PHE A 1 732 ? -3.516 -11.227 13.220 1.00 98.94 732 PHE A N 1
ATOM 5751 C CA . PHE A 1 732 ? -4.221 -11.947 12.165 1.00 98.94 732 PHE A CA 1
ATOM 5752 C C . PHE A 1 732 ? -3.234 -12.751 11.329 1.00 98.94 732 PHE A C 1
ATOM 5754 O O . PHE A 1 732 ? -2.086 -12.342 11.163 1.00 98.94 732 PHE A O 1
ATOM 5761 N N . ALA A 1 733 ? -3.676 -13.893 10.807 1.00 98.94 733 ALA A N 1
ATOM 5762 C CA . ALA A 1 733 ? -2.813 -14.829 10.104 1.00 98.94 733 ALA A CA 1
ATOM 5763 C C . ALA A 1 733 ? -3.553 -15.669 9.068 1.00 98.94 733 ALA A C 1
ATOM 5765 O O . ALA A 1 733 ? -4.630 -16.183 9.358 1.00 98.94 733 ALA A O 1
ATOM 5766 N N . TYR A 1 734 ? -2.946 -15.898 7.903 1.00 98.94 734 TYR A N 1
ATOM 5767 C CA . TYR A 1 734 ? -3.377 -16.973 7.010 1.00 98.94 734 TYR A CA 1
ATOM 5768 C C . TYR A 1 734 ? -2.679 -18.276 7.388 1.00 98.94 734 TYR A C 1
ATOM 5770 O O . TYR A 1 734 ? -1.453 -18.333 7.438 1.00 98.94 734 TYR A O 1
ATOM 5778 N N . VAL A 1 735 ? -3.461 -19.337 7.597 1.00 98.88 735 VAL A N 1
ATOM 5779 C CA . VAL A 1 735 ? -2.967 -20.703 7.844 1.00 98.88 735 VAL A CA 1
ATOM 5780 C C . VAL A 1 735 ? -3.751 -21.721 7.004 1.00 98.88 735 VAL A C 1
ATOM 5782 O O . VAL A 1 735 ? -4.873 -21.418 6.580 1.00 98.88 735 VAL A O 1
ATOM 5785 N N . PRO A 1 736 ? -3.216 -22.929 6.753 1.00 98.81 736 PRO A N 1
ATOM 5786 C CA . PRO A 1 736 ? -3.955 -24.003 6.097 1.00 98.81 736 PRO A CA 1
ATOM 5787 C C . PRO A 1 736 ? -5.227 -24.355 6.878 1.00 98.81 736 PRO A C 1
ATOM 5789 O O . PRO A 1 736 ? -5.245 -24.277 8.108 1.00 98.81 736 PRO A O 1
ATOM 5792 N N . VAL A 1 737 ? -6.305 -24.740 6.189 1.00 98.56 737 VAL A N 1
ATOM 5793 C CA . VAL A 1 737 ? -7.615 -25.002 6.828 1.00 98.56 737 VAL A CA 1
ATOM 5794 C C . VAL A 1 737 ? -7.564 -26.111 7.883 1.00 98.56 737 VAL A C 1
ATOM 5796 O O . VAL A 1 737 ? -8.275 -26.064 8.884 1.00 98.56 737 VAL A O 1
ATOM 5799 N N . GLU A 1 738 ? -6.693 -27.097 7.700 1.00 98.38 738 GLU A N 1
ATOM 5800 C CA . GLU A 1 738 ? -6.446 -28.178 8.649 1.00 98.38 738 GLU A CA 1
ATOM 5801 C C . GLU A 1 738 ? -5.821 -27.689 9.966 1.00 98.38 738 GLU A C 1
ATOM 5803 O O . GLU A 1 738 ? -6.043 -28.307 11.007 1.00 98.38 738 GLU A O 1
ATOM 5808 N N . LEU A 1 739 ? -5.119 -26.549 9.933 1.00 98.69 739 LEU A N 1
ATOM 5809 C CA . LEU A 1 739 ? -4.527 -25.873 11.087 1.00 98.69 739 LEU A CA 1
ATOM 5810 C C . LEU A 1 739 ? -5.361 -24.670 11.555 1.00 98.69 739 LEU A C 1
ATOM 5812 O O . LEU A 1 739 ? -4.938 -23.959 12.454 1.00 98.69 739 LEU A O 1
ATOM 5816 N N . SER A 1 740 ? -6.543 -24.408 10.989 1.00 98.50 740 SER A N 1
ATOM 5817 C CA . SER A 1 740 ? -7.300 -23.179 11.276 1.00 98.50 740 SER A CA 1
ATOM 5818 C C . SER A 1 740 ? -8.313 -23.312 12.425 1.00 98.50 740 SER A C 1
ATOM 5820 O O . SER A 1 740 ? -9.240 -22.507 12.526 1.00 98.50 740 SER A O 1
ATOM 5822 N N . LYS A 1 741 ? -8.223 -24.367 13.245 1.00 98.25 741 LYS A N 1
ATOM 5823 C CA . LYS A 1 741 ? -9.179 -24.631 14.335 1.00 98.25 741 LYS A CA 1
ATOM 5824 C C . LYS A 1 741 ? -8.831 -23.820 15.583 1.00 98.25 741 LYS A C 1
ATOM 5826 O O . LYS A 1 741 ? -7.665 -23.693 15.939 1.00 98.25 741 LYS A O 1
ATOM 5831 N N . VAL A 1 742 ? -9.851 -23.340 16.295 1.00 98.69 742 VAL A N 1
ATOM 5832 C CA . VAL A 1 742 ? -9.675 -22.701 17.610 1.00 98.69 742 VAL A CA 1
ATOM 5833 C C . VAL A 1 742 ? -8.970 -23.664 18.570 1.00 98.69 742 VAL A C 1
ATOM 5835 O O . VAL A 1 742 ? -9.304 -24.847 18.625 1.00 98.69 742 VAL A O 1
ATOM 5838 N N . GLY A 1 743 ? -7.986 -23.154 19.309 1.00 98.50 743 GLY A N 1
ATOM 5839 C CA . GLY A 1 743 ? -7.122 -23.923 20.204 1.00 98.50 743 GLY A CA 1
ATOM 5840 C C . GLY A 1 743 ? -5.880 -24.523 19.536 1.00 98.50 743 GLY A C 1
ATOM 5841 O O . GLY A 1 743 ? -5.002 -25.009 20.248 1.00 98.50 743 GLY A O 1
ATOM 5842 N N . GLN A 1 744 ? -5.761 -24.475 18.202 1.00 98.69 744 GLN A N 1
ATOM 5843 C CA . GLN A 1 744 ? -4.557 -24.927 17.502 1.00 98.69 744 GLN A CA 1
ATOM 5844 C C . GLN A 1 744 ? -3.340 -24.088 17.910 1.00 98.69 744 GLN A C 1
ATOM 5846 O O . GLN A 1 744 ? -3.414 -22.859 17.966 1.00 98.69 744 GLN A O 1
ATOM 5851 N N . GLN A 1 745 ? -2.212 -24.767 18.136 1.00 98.69 745 GLN A N 1
ATOM 5852 C CA . GLN A 1 745 ? -0.923 -24.138 18.413 1.00 98.69 745 GLN A CA 1
ATOM 5853 C C . GLN A 1 745 ? -0.074 -24.015 17.146 1.00 98.69 745 GLN A C 1
ATOM 5855 O O . GLN A 1 745 ? 0.034 -24.956 16.348 1.00 98.69 745 GLN A O 1
ATOM 5860 N N . VAL A 1 746 ? 0.556 -22.856 17.002 1.00 98.88 746 VAL A N 1
ATOM 5861 C CA . VAL A 1 746 ? 1.559 -22.521 15.984 1.00 98.88 746 VAL A CA 1
ATOM 5862 C C . VAL A 1 746 ? 2.659 -21.683 16.640 1.00 98.88 746 VAL A C 1
ATOM 5864 O O . VAL A 1 746 ? 2.556 -21.330 17.813 1.00 98.88 746 VAL A O 1
ATOM 5867 N N . GLU A 1 747 ? 3.710 -21.351 15.905 1.00 98.94 747 GLU A N 1
ATOM 5868 C CA . GLU A 1 747 ? 4.768 -20.460 16.380 1.00 98.94 747 GLU A CA 1
ATOM 5869 C C . GLU A 1 747 ? 4.909 -19.269 15.428 1.00 98.94 747 GLU A C 1
ATOM 5871 O O . GLU A 1 747 ? 4.944 -19.453 14.214 1.00 98.94 747 GLU A O 1
ATOM 5876 N N . VAL A 1 748 ? 5.002 -18.049 15.955 1.00 98.94 748 VAL A N 1
ATOM 5877 C CA . VAL A 1 748 ? 5.249 -16.834 15.161 1.00 98.94 748 VAL A CA 1
ATOM 5878 C C . VAL A 1 748 ? 6.711 -16.439 15.319 1.00 98.94 748 VAL A C 1
ATOM 5880 O O . VAL A 1 748 ? 7.204 -16.323 16.442 1.00 98.94 748 VAL A O 1
ATOM 5883 N N . GLU A 1 749 ? 7.423 -16.251 14.211 1.00 98.94 749 GLU A N 1
ATOM 5884 C CA . GLU A 1 749 ? 8.823 -15.827 14.238 1.00 98.94 749 GLU A CA 1
ATOM 5885 C C . GLU A 1 749 ? 8.935 -14.299 14.324 1.00 98.94 749 GLU A C 1
ATOM 5887 O O . GLU A 1 749 ? 8.638 -13.598 13.361 1.00 98.94 749 GLU A O 1
ATOM 5892 N N . LEU A 1 750 ? 9.414 -13.778 15.453 1.00 98.94 750 LEU A N 1
ATOM 5893 C CA . LEU A 1 750 ? 9.669 -12.354 15.679 1.00 98.94 750 LEU A CA 1
ATOM 5894 C C . LEU A 1 750 ? 11.148 -12.155 16.010 1.00 98.94 750 LEU A C 1
ATOM 5896 O O . LEU A 1 750 ? 11.663 -12.739 16.963 1.00 98.94 750 LEU A O 1
ATOM 5900 N N . LEU A 1 751 ? 11.843 -11.354 15.196 1.00 98.62 751 LEU A N 1
ATOM 5901 C CA . LEU A 1 751 ? 13.278 -11.059 15.339 1.00 98.62 751 LEU A CA 1
ATOM 5902 C C . LEU A 1 751 ? 14.145 -12.310 15.575 1.00 98.62 751 LEU A C 1
ATOM 5904 O O . LEU A 1 751 ? 15.013 -12.337 16.449 1.00 98.62 751 LEU A O 1
ATOM 5908 N N . GLY A 1 752 ? 13.908 -13.358 14.781 1.00 98.12 752 GLY A N 1
ATOM 5909 C CA . GLY A 1 752 ? 14.664 -14.614 14.827 1.00 98.12 752 GLY A CA 1
ATOM 5910 C C . GLY A 1 752 ? 14.329 -15.533 16.009 1.00 98.12 752 GLY A C 1
ATOM 5911 O O . GLY A 1 752 ? 14.950 -16.585 16.147 1.00 98.12 752 GLY A O 1
ATOM 5912 N N . LYS A 1 753 ? 13.354 -15.177 16.856 1.00 98.75 753 LYS A N 1
ATOM 5913 C CA . LYS A 1 753 ? 12.838 -16.026 17.937 1.00 98.75 753 LYS A CA 1
ATOM 5914 C C . LYS A 1 753 ? 11.413 -16.471 17.622 1.00 98.75 753 LYS A C 1
ATOM 5916 O O . LYS A 1 753 ? 10.593 -15.690 17.152 1.00 98.75 753 LYS A O 1
ATOM 5921 N N . ARG A 1 754 ? 11.107 -17.739 17.892 1.00 98.62 754 ARG A N 1
ATOM 5922 C CA . ARG A 1 754 ? 9.769 -18.313 17.709 1.00 98.62 754 ARG A CA 1
ATOM 5923 C C . ARG A 1 754 ? 8.968 -18.206 19.001 1.00 98.62 754 ARG A C 1
ATOM 5925 O O . ARG A 1 754 ? 9.404 -18.701 20.039 1.00 98.62 754 ARG A O 1
ATOM 5932 N N . TYR A 1 755 ? 7.809 -17.563 18.929 1.00 98.88 755 TYR A N 1
ATOM 5933 C CA . TYR A 1 755 ? 6.890 -17.384 20.050 1.00 98.88 755 TYR A CA 1
ATOM 5934 C C . TYR A 1 755 ? 5.670 -18.291 19.866 1.00 98.88 755 TYR A C 1
ATOM 5936 O O . TYR A 1 755 ? 5.017 -18.209 18.822 1.00 98.88 755 TYR A O 1
ATOM 5944 N N . PRO A 1 756 ? 5.328 -19.141 20.852 1.00 98.81 756 PRO A N 1
ATOM 5945 C CA . PRO A 1 756 ? 4.111 -19.940 20.801 1.00 98.81 756 PRO A CA 1
ATOM 5946 C C . PRO A 1 756 ? 2.869 -19.053 20.713 1.00 98.81 756 PRO A C 1
ATOM 5948 O O . PRO A 1 756 ? 2.685 -18.130 21.511 1.00 98.81 756 PRO A O 1
ATOM 5951 N N . ALA A 1 757 ? 1.998 -19.372 19.764 1.00 98.88 757 ALA A N 1
ATOM 5952 C CA . ALA A 1 757 ? 0.740 -18.690 19.533 1.00 98.88 757 ALA A CA 1
ATOM 5953 C C . ALA A 1 757 ? -0.413 -19.693 19.476 1.00 98.88 757 ALA A C 1
ATOM 5955 O O . ALA A 1 757 ? -0.248 -20.845 19.066 1.00 98.88 757 ALA A O 1
ATOM 5956 N N . ILE A 1 758 ? -1.596 -19.245 19.884 1.00 98.81 758 ILE A N 1
ATOM 5957 C CA . ILE A 1 758 ? -2.809 -20.065 19.906 1.00 98.81 758 ILE A CA 1
ATOM 5958 C C . ILE A 1 758 ? -3.893 -19.363 19.102 1.00 98.81 758 ILE A C 1
ATOM 5960 O O . ILE A 1 758 ? -4.143 -18.173 19.314 1.00 98.81 758 ILE A O 1
ATOM 5964 N N . ILE A 1 759 ? -4.556 -20.111 18.217 1.00 98.88 759 ILE A N 1
ATOM 5965 C CA . ILE A 1 759 ? -5.747 -19.633 17.511 1.00 98.88 759 ILE A CA 1
ATOM 5966 C C . ILE A 1 759 ? -6.890 -19.458 18.507 1.00 98.88 759 ILE A C 1
ATOM 5968 O O . ILE A 1 759 ? -7.294 -20.415 19.174 1.00 98.88 759 ILE A O 1
ATOM 5972 N N . ILE A 1 760 ? -7.444 -18.252 18.577 1.00 98.81 760 ILE A N 1
ATOM 5973 C CA . ILE A 1 760 ? -8.576 -17.925 19.445 1.00 98.81 760 ILE A CA 1
ATOM 5974 C C . ILE A 1 760 ? -9.886 -17.858 18.661 1.00 98.81 760 ILE A C 1
ATOM 5976 O O . ILE A 1 760 ? -9.907 -17.690 17.442 1.00 98.81 760 ILE A O 1
ATOM 5980 N N . GLN A 1 761 ? -11.001 -17.977 19.381 1.00 98.56 761 GLN A N 1
ATOM 5981 C CA . GLN A 1 761 ? -12.302 -17.636 18.825 1.00 98.56 761 GLN A CA 1
ATOM 5982 C C . GLN A 1 761 ? -12.383 -16.117 18.662 1.00 98.56 761 GLN A C 1
ATOM 5984 O O . GLN A 1 761 ? -12.219 -15.378 19.629 1.00 98.56 761 GLN A O 1
ATOM 5989 N N . GLU A 1 762 ? -12.665 -15.661 17.446 1.00 97.12 762 GLU A N 1
ATOM 5990 C CA . GLU A 1 762 ? -12.904 -14.248 17.171 1.00 97.12 762 GLU A CA 1
ATOM 5991 C C . GLU A 1 762 ? -14.378 -13.846 17.398 1.00 97.12 762 GLU A C 1
ATOM 5993 O O . GLU A 1 762 ? -15.274 -14.683 17.217 1.00 97.12 762 GLU A O 1
ATOM 5998 N N . PRO A 1 763 ? -14.646 -12.569 17.742 1.00 98.38 763 PRO A N 1
ATOM 5999 C CA . PRO A 1 763 ? -13.665 -11.550 18.138 1.00 98.38 763 PRO A CA 1
ATOM 6000 C C . PRO A 1 763 ? -13.202 -11.728 19.596 1.00 98.38 763 PRO A C 1
ATOM 6002 O O . PRO A 1 763 ? -13.930 -12.306 20.403 1.00 98.38 763 PRO A O 1
ATOM 6005 N N . LEU A 1 764 ? -12.030 -11.182 19.951 1.00 98.06 764 LEU A N 1
ATOM 6006 C CA . LEU A 1 764 ? -11.556 -11.172 21.345 1.00 98.06 764 LEU A CA 1
ATOM 6007 C C . LEU A 1 764 ? -12.490 -10.334 22.232 1.00 98.06 764 LEU A C 1
ATOM 6009 O O . LEU A 1 764 ? -12.857 -10.745 23.331 1.00 98.06 764 LEU A O 1
ATOM 6013 N N . VAL A 1 765 ? -12.900 -9.167 21.729 1.00 98.44 765 VAL A N 1
ATOM 6014 C CA . VAL A 1 765 ? -13.845 -8.262 22.384 1.00 98.44 765 VAL A CA 1
ATOM 6015 C C . VAL A 1 765 ? -15.051 -8.060 21.473 1.00 98.44 765 VAL A C 1
ATOM 6017 O O . VAL A 1 765 ? -14.929 -7.677 20.311 1.00 98.44 765 VAL A O 1
ATOM 6020 N N . LEU A 1 766 ? -16.255 -8.293 21.998 1.00 98.25 766 LEU A N 1
ATOM 6021 C CA . LEU A 1 766 ? -17.493 -8.030 21.260 1.00 98.25 766 LEU A CA 1
ATOM 6022 C C . LEU A 1 766 ? -17.666 -6.529 21.005 1.00 98.25 766 LEU A C 1
ATOM 6024 O O . LEU A 1 766 ? -17.376 -5.714 21.877 1.00 98.25 766 LEU A O 1
ATOM 6028 N N . THR A 1 767 ? -18.213 -6.163 19.849 1.00 98.12 767 THR A N 1
ATOM 6029 C CA . THR A 1 767 ? -18.568 -4.773 19.519 1.00 98.12 767 THR A CA 1
ATOM 6030 C C . THR A 1 767 ? -19.754 -4.275 20.351 1.00 98.12 767 THR A C 1
ATOM 6032 O O . THR A 1 767 ? -20.583 -5.071 20.804 1.00 98.12 767 THR A O 1
ATOM 6035 N N . GLU A 1 768 ? -19.891 -2.958 20.526 1.00 97.94 768 GLU A N 1
ATOM 6036 C CA . GLU A 1 768 ? -21.018 -2.363 21.262 1.00 97.94 768 GLU A CA 1
ATOM 6037 C C . GLU A 1 768 ? -22.395 -2.796 20.719 1.00 97.94 768 GLU A C 1
ATOM 6039 O O . GLU A 1 768 ? -23.210 -3.273 21.519 1.00 97.94 768 GLU A O 1
ATOM 6044 N N . PRO A 1 769 ? -22.652 -2.802 19.392 1.00 93.88 769 PRO A N 1
ATOM 6045 C CA . PRO A 1 769 ? -23.933 -3.268 18.864 1.00 93.88 769 PRO A CA 1
ATOM 6046 C C . PRO A 1 769 ? -24.219 -4.744 19.178 1.00 93.88 769 PRO A C 1
ATOM 6048 O O . PRO A 1 769 ? -25.377 -5.125 19.384 1.00 93.88 769 PRO A O 1
ATOM 6051 N N . ALA A 1 770 ? -23.182 -5.591 19.224 1.00 94.38 770 ALA A N 1
ATOM 6052 C CA . ALA A 1 770 ? -23.323 -6.998 19.588 1.00 94.38 770 ALA A CA 1
ATOM 6053 C C . ALA A 1 770 ? -23.661 -7.159 21.079 1.00 94.38 770 ALA A C 1
ATOM 6055 O O . ALA A 1 770 ? -24.601 -7.886 21.412 1.00 94.38 770 ALA A O 1
ATOM 6056 N N . ARG A 1 771 ? -22.965 -6.431 21.965 1.00 95.00 771 ARG A N 1
ATOM 6057 C CA . ARG A 1 771 ? -23.231 -6.427 23.416 1.00 95.00 771 ARG A CA 1
ATOM 6058 C C . ARG A 1 771 ? -24.656 -5.952 23.722 1.00 95.00 771 ARG A C 1
ATOM 6060 O O . ARG A 1 771 ? -25.386 -6.649 24.428 1.00 95.00 771 ARG A O 1
ATOM 6067 N N . ASN A 1 772 ? -25.101 -4.853 23.107 1.00 89.38 772 ASN A N 1
ATOM 6068 C CA . ASN A 1 772 ? -26.462 -4.330 23.282 1.00 89.38 772 ASN A CA 1
ATOM 6069 C C . ASN A 1 772 ? -27.532 -5.329 22.827 1.00 89.38 772 ASN A C 1
ATOM 6071 O O . ASN A 1 772 ? -28.558 -5.500 23.486 1.00 89.38 772 ASN A O 1
ATOM 6075 N N . ARG A 1 773 ? -27.307 -6.027 21.705 1.00 88.12 773 ARG A N 1
ATOM 6076 C CA . ARG A 1 773 ? -28.243 -7.046 21.206 1.00 88.12 773 ARG A CA 1
ATOM 6077 C C . ARG A 1 773 ? -28.374 -8.224 22.172 1.00 88.12 773 ARG A C 1
ATOM 6079 O O . ARG A 1 773 ? -29.484 -8.722 22.352 1.00 88.12 773 ARG A O 1
ATOM 6086 N N . ILE A 1 774 ? -27.271 -8.662 22.780 1.00 87.50 774 ILE A N 1
ATOM 6087 C CA . ILE A 1 774 ? -27.272 -9.737 23.784 1.00 87.50 774 ILE A CA 1
ATOM 6088 C C . ILE A 1 774 ? -28.039 -9.291 25.035 1.00 87.50 774 ILE A C 1
ATOM 6090 O O . ILE A 1 774 ? -28.920 -10.017 25.491 1.00 87.50 774 ILE A O 1
ATOM 6094 N N . GLN A 1 775 ? -27.788 -8.077 25.532 1.00 85.25 775 GLN A N 1
ATOM 6095 C CA . GLN A 1 775 ? -28.500 -7.523 26.689 1.00 85.25 775 GLN A CA 1
ATOM 6096 C C . GLN A 1 775 ? -30.012 -7.386 26.436 1.00 85.25 775 GLN A C 1
ATOM 6098 O O . GLN A 1 775 ? -30.812 -7.823 27.263 1.00 85.25 775 GLN A O 1
ATOM 6103 N N . LYS A 1 776 ? -30.425 -6.867 25.266 1.00 82.75 776 LYS A N 1
ATOM 6104 C CA . LYS A 1 776 ? -31.850 -6.752 24.895 1.00 82.75 776 LYS A CA 1
ATOM 6105 C C . LYS A 1 776 ? -32.550 -8.116 24.776 1.00 82.75 776 LYS A C 1
ATOM 6107 O O . LYS A 1 776 ? -33.735 -8.202 25.082 1.00 82.75 776 LYS A O 1
ATOM 6112 N N . LYS A 1 777 ? -31.852 -9.175 24.338 1.00 75.38 777 LYS A N 1
ATOM 6113 C CA . LYS A 1 777 ? -32.405 -10.544 24.302 1.00 75.38 777 LYS A CA 1
ATOM 6114 C C . LYS A 1 777 ? -32.529 -11.148 25.703 1.00 75.38 777 LYS A C 1
ATOM 6116 O O . LYS A 1 777 ? -33.609 -11.593 26.063 1.00 75.38 777 LYS A O 1
ATOM 6121 N N . GLY A 1 778 ? -31.477 -11.065 26.521 1.00 65.75 778 GLY A N 1
ATOM 6122 C CA . GLY A 1 778 ? -31.491 -11.595 27.890 1.00 65.75 778 GLY A CA 1
ATOM 6123 C C . GLY A 1 778 ? -32.485 -10.900 28.833 1.00 65.75 778 GLY A C 1
ATOM 6124 O O . GLY A 1 778 ? -32.899 -11.496 29.822 1.00 65.75 778 GLY A O 1
ATOM 6125 N N . GLY A 1 779 ? -32.888 -9.660 28.530 1.00 56.94 779 GLY A N 1
ATOM 6126 C CA . GLY A 1 779 ? -33.970 -8.964 29.235 1.00 56.94 779 GLY A CA 1
ATOM 6127 C C . GLY A 1 779 ? -35.381 -9.407 28.828 1.00 56.94 779 GLY A C 1
ATOM 6128 O O . GLY A 1 779 ? -36.293 -9.290 29.637 1.00 56.94 779 GLY A O 1
ATOM 6129 N N . LYS A 1 780 ? -35.565 -9.939 27.609 1.00 55.25 780 LYS A N 1
ATOM 6130 C CA . LYS A 1 780 ? -36.855 -10.469 27.134 1.00 55.25 780 LYS A CA 1
ATOM 6131 C C . LYS A 1 780 ? -37.131 -11.897 27.594 1.00 55.25 780 LYS A C 1
ATOM 6133 O O . LYS A 1 780 ? -38.289 -12.229 27.753 1.00 55.25 780 LYS A O 1
ATOM 6138 N N . ASP A 1 781 ? -36.100 -12.702 27.847 1.00 51.44 781 ASP A N 1
ATOM 6139 C CA . ASP A 1 781 ? -36.262 -14.062 28.393 1.00 51.44 781 ASP A CA 1
ATOM 6140 C C . ASP A 1 781 ? -36.485 -14.067 29.927 1.00 51.44 781 ASP A C 1
ATOM 6142 O O . ASP A 1 781 ? -36.637 -15.124 30.536 1.00 51.44 781 ASP A O 1
ATOM 6146 N N . LYS A 1 782 ? -36.469 -12.886 30.567 1.00 43.78 782 LYS A N 1
ATOM 6147 C CA . LYS A 1 782 ? -36.709 -12.674 32.008 1.00 43.78 782 LYS A CA 1
ATOM 6148 C C . LYS A 1 782 ? -38.011 -11.915 32.323 1.00 43.78 782 LYS A C 1
ATOM 6150 O O . LYS A 1 782 ? -38.271 -11.663 33.499 1.00 43.78 782 LYS A O 1
ATOM 6155 N N . MET A 1 783 ? -38.792 -11.547 31.305 1.00 37.84 783 MET A N 1
ATOM 6156 C CA . MET A 1 783 ? -40.185 -11.081 31.416 1.00 37.84 783 MET A CA 1
ATOM 6157 C C . MET A 1 783 ? -41.095 -12.144 30.822 1.00 37.84 783 MET A C 1
ATOM 6159 O O . MET A 1 783 ? -42.210 -12.305 31.359 1.00 37.84 783 MET A O 1
#

Radius of gyration: 30.44 Å; chains: 1; bounding box: 94×68×97 Å

Sequence (783 aa):
MLRLGAQRLRGSPLRGSPLRGSPGRPRSVSGCEGKDNPHLSAETRWKDRAETVIIGGGCVGVSLAYHLAKAGMKDVVLLEKSELTAGSTWHAAGLTTYFHPGINLKKIHYDSIKLYEKLEEETGQVVGFHQPGSIRIATTPVRVDEFKYQMTRTGWHATEQYIIEPEKIQEMFPLLNMNKILAGLYNPGDGHIDPYSLTMALAAGARKYGALLKYPAPVTSLKARSDGTWDVETPQGSMRANRIVNAAGFGKELFESDLDRIMEHVEAAMEMVPVLKKADIINIVNGPITYSPDILPMVGPHQGVRNYWVAIGFGYGIIHAGGVGKYLSDWILHGEPPFDLIELDPNRYGKWTTTQYTEAKARESYGFNNIVGYPKEERFAGRPTERVSGLYKTLESKCSMGFHAGWEQPHWFYIPGQDTQYRPSFRRTNWFEPVGSEYKQVMQRVGVIDLSPFGKFNVKGQDSIRLLDHLFANVIPKVGFTNISHMLTPRGRVYAELTVSHQSPGEFLLITGSASELHDLRWIEEEAVKGGYDVEIKNITDELGVLGVAGPHTRKVLQKLTSEDLSDDVFKFLQTKSLKISNIPVTAIRISYTGELGWELYHRREDSAALYDVIMNAGQEEGIDNFGTYAMNALRLEKAFRAWGSEMNCDTNPLEAGLEYFVKLNKPADFIGKQALKQIKAKGLKRRLVCLTLATDDVDPEGNESIWHQGKVVGNTTSGSYSYSIQKSLAFAYVPVELSKVGQQVEVELLGKRYPAIIIQEPLVLTEPARNRIQKKGGKDKM